Protein AF-0000000071099884 (afdb_homodimer)

InterPro domains:
  IPR001873 Epithelial sodium channel [PF00858] (60-479)
  IPR001873 Epithelial sodium channel [PR01078] (76-93)
  IPR001873 Epithelial sodium channel [PR01078] (117-133)
  IPR001873 Epithelial sodium channel [PR01078] (235-253)
  IPR001873 Epithelial sodium channel [PR01078] (262-280)
  IPR001873 Epithelial sodium channel [PR01078] (376-396)
  IPR001873 Epithelial sodium channel [PR01078] (426-446)
  IPR001873 Epithelial sodium channel [PR01078] (446-460)
  IPR001873 Epithelial sodium channel [PR01078] (460-476)
  IPR001873 Epithelial sodium channel [PTHR11690] (65-485)
  IPR020903 Epithelial sodium channel, conserved site [PS01206] (319-339)

Secondary structure (DSSP, 8-state):
----------------------GGGTT-----------HHHHHHHHHHHHHHHSTTT--STTHHHHH-TTS-HHHHHHHHHHHHHHHHHHHHHHHHHHHHHHT--EEEEEEEEEE-S-EEPPEEEEEES--S-HHHHTT-HHHHHHHHHHHHHHH-TT--PPPPHHHHHHHHT--HHHHHHHHSPPHHHHEEEEEETTEEPPGGGEEEEEETTEEEEEE---GGGPPPPEE-SSSGGGSEEEEEE--GGG--S--TT---BSEEEEEE-TTSPP-HHHH-EEE-TTEEEEEEEEEEEEEPPPTTT--------SS-SS--HHHHHHHHHHHHHHHHHSSB-TTS-SSSPBPPHHHIIIIIHHHHHH-SGGGGG---PPPSEEEEEEEEEEEEE-S-HHHHHHHHHHHHTTSS--GGGTT--HHHHHHHEEEEEEEES-SEEEEEEEEESS-HHHHHHHHHHHHHHHT---HHHHHHHHHHHHHHHHHHH--/----------------------GGGGG-----------HHHHHHHHHHHHHHHSTTT--STTHHHHH-TTS-HHHHHHHHHHHHHHHHHHHHHHHHHHHHHHT--EEEEEEEEEE-S-EEPPEEEEEES--S-HHHHTT-HHHHHHHHHHHHHHH-TT---PPPHHHHHHHHT--HHHHHHHHSPPHHHHEEEEEETTEEPPGGGEEEEEETTEEEEEE---GGGPPPPEE-SSSGGGSEEEEEE--GGG--S--TT----SEEEEEE-TTSPP-HHHH-EEE-TTEEEEEEEEEEEEEPPPTTT--------SS-SS--HHHHHHHHHHHHHHHHHSSB-TTS-SSSPBPPHHHIIIIIHHHHHH-SGGGGG---PPPSEEEEEEEEEEEEESS-HHHHHHHHHHHHTTSS--GGGTT--HHHHHHHEEEEEEEESSSEEEEEEEEESS-HHHHHHHHHHHHHHHT---HHHHHHHHHHHHHHHHHHH--

Nearest PDB structures (foldseek):
  6x9h-assembly1_B  TM=8.606E-01  e=7.303E-38  Gallus gallus
  6l6p-assembly1_B  TM=8.520E-01  e=2.784E-37  Homo sapiens
  3s3w-assembly1_C  TM=7.492E-01  e=2.627E-37  Gallus gallus
  3s3x-assembly1_A  TM=7.762E-01  e=4.816E-36  Gallus gallus
  3s3w-assembly1_A  TM=7.420E-01  e=1.339E-36  Gallus gallus

Structure (mmCIF, N/CA/C/O backbone):
data_AF-0000000071099884-model_v1
#
loop_
_entity.id
_entity.type
_entity.pdbx_description
1 polymer 'Uncharacterized protein'
#
loop_
_atom_site.group_PDB
_atom_site.id
_atom_site.type_symbol
_atom_site.label_atom_id
_atom_site.label_alt_id
_atom_site.label_comp_id
_atom_site.label_asym_id
_atom_site.label_entity_id
_atom_site.label_seq_id
_atom_site.pdbx_PDB_ins_code
_atom_site.Cartn_x
_atom_site.Cartn_y
_atom_site.Cartn_z
_atom_site.occupancy
_atom_site.B_iso_or_equiv
_atom_site.auth_seq_id
_atom_site.auth_comp_id
_atom_site.auth_asym_id
_atom_site.auth_atom_id
_atom_site.pdbx_PDB_model_num
ATOM 1 N N . MET A 1 1 ? -90.75 76.812 -15.148 1 23.59 1 MET A N 1
ATOM 2 C CA . MET A 1 1 ? -89.375 77.125 -15.641 1 23.59 1 MET A CA 1
ATOM 3 C C . MET A 1 1 ? -88.75 78.25 -14.789 1 23.59 1 MET A C 1
ATOM 5 O O . MET A 1 1 ? -89.062 79.375 -14.898 1 23.59 1 MET A O 1
ATOM 9 N N . GLU A 1 2 ? -88.375 77.875 -13.5 1 24.69 2 GLU A N 1
ATOM 10 C CA . GLU A 1 2 ? -88.188 78.625 -12.25 1 24.69 2 GLU A CA 1
ATOM 11 C C . GLU A 1 2 ? -86.875 79.438 -12.258 1 24.69 2 GLU A C 1
ATOM 13 O O . GLU A 1 2 ? -85.875 78.938 -12.695 1 24.69 2 GLU A O 1
ATOM 18 N N . ASN A 1 3 ? -86.938 80.812 -12.328 1 24.78 3 ASN A N 1
ATOM 19 C CA . ASN A 1 3 ? -86.188 82 -12.602 1 24.78 3 ASN A CA 1
ATOM 20 C C . ASN A 1 3 ? -85.062 82.25 -11.594 1 24.78 3 A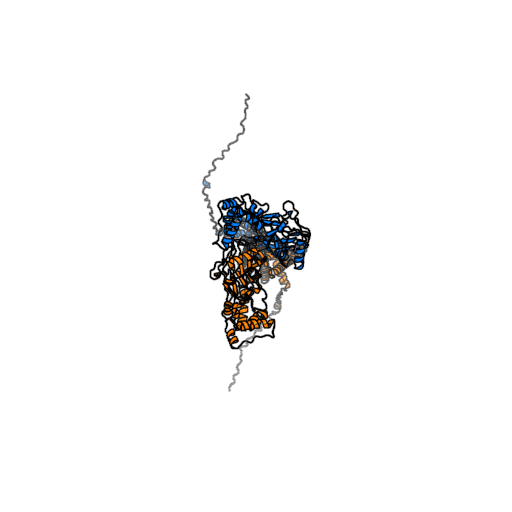SN A C 1
ATOM 22 O O . ASN A 1 3 ? -85.25 82.875 -10.547 1 24.78 3 ASN A O 1
ATOM 26 N N . ASN A 1 4 ? -84.188 81.062 -11.273 1 24.31 4 ASN A N 1
ATOM 27 C CA . ASN A 1 4 ? -83.438 81 -10.055 1 24.31 4 ASN A CA 1
ATOM 28 C C . ASN A 1 4 ? -82.25 82 -10.055 1 24.31 4 ASN A C 1
ATOM 30 O O . ASN A 1 4 ? -81.438 82 -10.938 1 24.31 4 ASN A O 1
ATOM 34 N N . ASN A 1 5 ? -82.562 83.25 -9.602 1 24.84 5 ASN A N 1
ATOM 35 C CA . ASN A 1 5 ? -81.875 84.562 -9.562 1 24.84 5 ASN A CA 1
ATOM 36 C C . ASN A 1 5 ? -80.562 84.438 -8.812 1 24.84 5 ASN A C 1
ATOM 38 O O . ASN A 1 5 ? -80.5 84.5 -7.578 1 24.84 5 ASN A O 1
ATOM 42 N N . THR A 1 6 ? -79.562 83.5 -9.195 1 26.28 6 THR A N 1
ATOM 43 C CA . THR A 1 6 ? -78.438 83.062 -8.422 1 26.28 6 THR A CA 1
ATOM 44 C C . THR A 1 6 ? -77.438 84.188 -8.211 1 26.28 6 THR A C 1
ATOM 46 O O . THR A 1 6 ? -76.938 84.812 -9.172 1 26.28 6 THR A O 1
ATOM 49 N N . THR A 1 7 ? -77.688 85 -7.137 1 24.77 7 THR A N 1
ATOM 50 C CA . THR A 1 7 ? -77.125 86.312 -6.641 1 24.77 7 THR A CA 1
ATOM 51 C C . THR A 1 7 ? -75.625 86.188 -6.438 1 24.77 7 THR A C 1
ATOM 53 O O . THR A 1 7 ? -75.125 85.375 -5.699 1 24.77 7 THR A O 1
ATOM 56 N N . ASP A 1 8 ? -74.812 86.5 -7.504 1 27.47 8 ASP A N 1
ATOM 57 C CA . ASP A 1 8 ? -73.375 86.375 -7.891 1 27.47 8 ASP A CA 1
ATOM 58 C C . ASP A 1 8 ? -72.5 87.25 -7 1 27.47 8 ASP A C 1
ATOM 60 O O . ASP A 1 8 ? -72.438 88.438 -7.188 1 27.47 8 ASP A O 1
ATOM 64 N N . PRO A 1 9 ? -72.75 87.188 -5.656 1 24.08 9 PRO A N 1
ATOM 65 C CA . PRO A 1 9 ? -72.438 88.312 -4.758 1 24.08 9 PRO A CA 1
ATOM 66 C C . PRO A 1 9 ? -70.938 88.688 -4.789 1 24.08 9 PRO A C 1
ATOM 68 O O . PRO A 1 9 ? -70.625 89.875 -4.512 1 24.08 9 PRO A O 1
ATOM 71 N N . ARG A 1 10 ? -70 87.75 -4.602 1 30.3 10 ARG A N 1
ATOM 72 C CA . ARG A 1 10 ? -68.875 88 -3.713 1 30.3 10 ARG A CA 1
ATOM 73 C C . ARG A 1 10 ? -67.875 88.875 -4.371 1 30.3 10 ARG A C 1
ATOM 75 O O . ARG A 1 10 ? -67.5 88.688 -5.527 1 30.3 10 ARG A O 1
ATOM 82 N N . GLY A 1 11 ? -67.875 90.188 -4.18 1 23.05 11 GLY A N 1
ATOM 83 C CA . GLY A 1 11 ? -67.188 91.375 -4.668 1 23.05 11 GLY A CA 1
ATOM 84 C C . GLY A 1 11 ? -65.688 91.25 -4.523 1 23.05 11 GLY A C 1
ATOM 85 O O . GLY A 1 11 ? -65.125 91.5 -3.443 1 23.05 11 GLY A O 1
ATOM 86 N N . PHE A 1 12 ? -65.062 90.188 -5.004 1 24.03 12 PHE A N 1
ATOM 87 C CA . PHE A 1 12 ? -63.625 89.938 -4.73 1 24.03 12 PHE A CA 1
ATOM 88 C C . PHE A 1 12 ? -62.75 91.062 -5.266 1 24.03 12 PHE A C 1
ATOM 90 O O . PHE A 1 12 ? -62.844 91.438 -6.434 1 24.03 12 PHE A O 1
ATOM 97 N N . VAL A 1 13 ? -62.531 92.125 -4.445 1 23.84 13 VAL A N 1
ATOM 98 C CA . VAL A 1 13 ? -61.812 93.312 -4.832 1 23.84 13 VAL A CA 1
ATOM 99 C C . VAL A 1 13 ? -60.406 92.938 -5.289 1 23.84 13 VAL A C 1
ATOM 101 O O . VAL A 1 13 ? -59.688 92.25 -4.582 1 23.84 13 VAL A O 1
ATOM 104 N N . THR A 1 14 ? -60.094 92.938 -6.578 1 24.47 14 THR A N 1
ATOM 105 C CA . THR A 1 14 ? -58.875 92.625 -7.328 1 24.47 14 THR A CA 1
ATOM 106 C C . THR A 1 14 ? -57.781 93.688 -7.02 1 24.47 14 THR A C 1
ATOM 108 O O . THR A 1 14 ? -57.906 94.812 -7.379 1 24.47 14 THR A O 1
ATOM 111 N N . VAL A 1 15 ? -57.344 93.75 -5.805 1 26.27 15 VAL A N 1
ATOM 112 C CA . VAL A 1 15 ? -56.375 94.812 -5.512 1 26.27 15 VAL A CA 1
ATOM 113 C C . VAL A 1 15 ? -55.125 94.562 -6.395 1 26.27 15 VAL A C 1
ATOM 115 O O . VAL A 1 15 ? -54.531 93.5 -6.406 1 26.27 15 VAL A O 1
ATOM 118 N N . LYS A 1 16 ? -55.031 95.312 -7.488 1 25.2 16 LYS A N 1
ATOM 119 C CA . LYS A 1 16 ? -53.969 95.312 -8.508 1 25.2 16 LYS A CA 1
ATOM 120 C C . LYS A 1 16 ? -52.625 95.688 -7.914 1 25.2 16 LYS A C 1
ATOM 122 O O . LYS A 1 16 ? -52.469 96.75 -7.344 1 25.2 16 LYS A O 1
ATOM 127 N N . LEU A 1 17 ? -51.875 94.75 -7.328 1 23.67 17 LEU A N 1
ATOM 128 C CA . LEU A 1 17 ? -50.531 94.812 -6.77 1 23.67 17 LEU A CA 1
ATOM 129 C C . LEU A 1 17 ? -49.562 95.438 -7.773 1 23.67 17 LEU A C 1
ATOM 131 O O . LEU A 1 17 ? -49.344 94.875 -8.844 1 23.67 17 LEU A O 1
ATOM 135 N N . ASP A 1 18 ? -49.719 96.75 -7.949 1 22.48 18 ASP A N 1
ATOM 136 C CA . ASP A 1 18 ? -48.938 97.5 -8.93 1 22.48 18 ASP A CA 1
ATOM 137 C C . ASP A 1 18 ? -47.469 97.062 -8.875 1 22.48 18 ASP A C 1
ATOM 139 O O . ASP A 1 18 ? -47 96.5 -7.875 1 22.48 18 ASP A O 1
ATOM 143 N N . THR A 1 19 ? -46.688 97.5 -9.961 1 26.69 19 THR A N 1
ATOM 144 C CA . THR A 1 19 ? -45.438 97.25 -10.672 1 26.69 19 THR A CA 1
ATOM 145 C C . THR A 1 19 ? -44.25 97.625 -9.828 1 26.69 19 THR A C 1
ATOM 147 O O . THR A 1 19 ? -44 98.812 -9.586 1 26.69 19 THR A O 1
ATOM 150 N N . VAL A 1 20 ? -44.094 97.188 -8.617 1 27.11 20 VAL A N 1
ATOM 151 C CA . VAL A 1 20 ? -42.875 97.562 -7.871 1 27.11 20 VAL A CA 1
ATOM 152 C C . VAL A 1 20 ? -41.656 97.438 -8.781 1 27.11 20 VAL A C 1
ATOM 154 O O . VAL A 1 20 ? -41.5 96.5 -9.508 1 27.11 20 VAL A O 1
ATOM 157 N N . ASP A 1 21 ? -41.125 98.625 -9.109 1 24.97 21 ASP A N 1
ATOM 158 C CA . ASP A 1 21 ? -39.969 98.938 -9.953 1 24.97 21 ASP A CA 1
ATOM 159 C C . ASP A 1 21 ? -38.781 98.062 -9.609 1 24.97 21 ASP A C 1
ATOM 161 O O . ASP A 1 21 ? -38.312 98.062 -8.469 1 24.97 21 ASP A O 1
ATOM 165 N N . ARG A 1 22 ? -38.531 97 -10.336 1 29.22 22 ARG A N 1
ATOM 166 C CA . ARG A 1 22 ? -37.594 95.875 -10.344 1 29.22 22 ARG A CA 1
ATOM 167 C C . ARG A 1 22 ? -36.156 96.438 -10.523 1 29.22 22 ARG A C 1
ATOM 169 O O . ARG A 1 22 ? -35.219 95.625 -10.656 1 29.22 22 ARG A O 1
ATOM 176 N N . GLN A 1 23 ? -36.156 97.688 -10.828 1 26.64 23 GLN A N 1
ATOM 177 C CA . GLN A 1 23 ? -34.938 97.875 -11.609 1 26.64 23 GLN A CA 1
ATOM 178 C C . GLN A 1 23 ? -33.688 97.5 -10.781 1 26.64 23 GLN A C 1
ATOM 180 O O . GLN A 1 23 ? -32.75 96.875 -11.289 1 26.64 23 GLN A O 1
ATOM 185 N N . ASN A 1 24 ? -33.562 98.312 -9.734 1 27.56 24 ASN A N 1
ATOM 186 C CA . ASN A 1 24 ? -32.156 98.562 -9.398 1 27.56 24 ASN A CA 1
ATOM 187 C C . ASN A 1 24 ? -31.5 97.312 -8.789 1 27.56 24 ASN A C 1
ATOM 189 O O . ASN A 1 24 ? -30.422 97.375 -8.219 1 27.56 24 ASN A O 1
ATOM 193 N N . ILE A 1 25 ? -32.312 96.312 -8.438 1 27.61 25 ILE A N 1
ATOM 194 C CA . ILE A 1 25 ? -31.609 95.438 -7.543 1 27.61 25 ILE A CA 1
ATOM 195 C C . ILE A 1 25 ? -30.531 94.625 -8.32 1 27.61 25 ILE A C 1
ATOM 197 O O . ILE A 1 25 ? -30.016 93.625 -7.84 1 27.61 25 ILE A O 1
ATOM 201 N N . GLN A 1 26 ? -30.406 95 -9.586 1 25.39 26 GLN A N 1
ATOM 202 C CA . GLN A 1 26 ? -29.703 93.938 -10.328 1 25.39 26 GLN A CA 1
ATOM 203 C C . GLN A 1 26 ? -28.297 93.688 -9.781 1 25.39 26 GLN A C 1
ATOM 205 O O . GLN A 1 26 ? -27.797 92.562 -9.734 1 25.39 26 GLN A O 1
ATOM 210 N N . HIS A 1 27 ? -27.562 94.812 -9.758 1 29.3 27 HIS A N 1
ATOM 211 C CA . HIS A 1 27 ? -26.156 94.5 -10.055 1 29.3 27 HIS A CA 1
ATOM 212 C C . HIS A 1 27 ? -25.469 93.875 -8.859 1 29.3 27 HIS A C 1
ATOM 214 O O . HIS A 1 27 ? -24.234 93.812 -8.789 1 29.3 27 HIS A O 1
ATOM 220 N N . ALA A 1 28 ? -26.125 93.625 -7.793 1 28.27 28 ALA A N 1
ATOM 221 C CA . ALA A 1 28 ? -25.203 93.188 -6.766 1 28.27 28 ALA A CA 1
ATOM 222 C C . ALA A 1 28 ? -24.453 91.938 -7.227 1 28.27 28 ALA A C 1
ATOM 224 O O . ALA A 1 28 ? -25.062 90.938 -7.633 1 28.27 28 ALA A O 1
ATOM 225 N N . GLY A 1 29 ? -23.281 92.125 -7.855 1 27.95 29 GLY A N 1
ATOM 226 C CA . GLY A 1 29 ? -22.312 91.125 -8.258 1 27.95 29 GLY A CA 1
ATOM 227 C C . GLY A 1 29 ? -22.141 90 -7.234 1 27.95 29 GLY A C 1
ATOM 228 O O . GLY A 1 29 ? -21.938 90.25 -6.051 1 27.95 29 GLY A O 1
ATOM 229 N N . ALA A 1 30 ? -22.938 89 -7.316 1 30.42 30 ALA A N 1
ATOM 230 C CA . ALA A 1 30 ? -22.688 87.688 -6.633 1 30.42 30 ALA A CA 1
ATOM 231 C C . ALA A 1 30 ? -21.234 87.312 -6.77 1 30.42 30 ALA A C 1
ATOM 233 O O . ALA A 1 30 ? -20.797 86.875 -7.852 1 30.42 30 ALA A O 1
ATOM 234 N N . LYS A 1 31 ? -20.297 88.062 -6.258 1 32.22 31 LYS A N 1
ATOM 235 C CA . LYS A 1 31 ? -19 87.438 -6.086 1 32.22 31 LYS A CA 1
ATOM 236 C C . LYS A 1 31 ? -19.156 86 -5.602 1 32.22 31 LYS A C 1
ATOM 238 O O . LYS A 1 31 ? -19.609 85.75 -4.48 1 32.22 31 LYS A O 1
ATOM 243 N N . ARG A 1 32 ? -19.609 85.188 -6.508 1 31.19 32 ARG A N 1
ATOM 244 C CA . ARG A 1 32 ? -19.391 83.75 -6.285 1 31.19 32 ARG A CA 1
ATOM 245 C C . ARG A 1 32 ? -18 83.5 -5.699 1 31.19 32 ARG A C 1
ATOM 247 O O . ARG A 1 32 ? -16.984 83.812 -6.312 1 31.19 32 ARG A O 1
ATOM 254 N N . LEU A 1 33 ? -17.797 83.812 -4.438 1 30.36 33 LEU A N 1
ATOM 255 C CA . LEU A 1 33 ? -16.656 83.25 -3.766 1 30.36 33 LEU A CA 1
ATOM 256 C C . LEU A 1 33 ? -16.422 81.812 -4.254 1 30.36 33 LEU A C 1
ATOM 258 O O . LEU A 1 33 ? -17.203 80.875 -3.957 1 30.36 33 LEU A O 1
ATOM 262 N N . ASP A 1 34 ? -16.156 81.625 -5.488 1 33.94 34 ASP A N 1
ATOM 263 C CA . ASP A 1 34 ? -15.578 80.375 -5.977 1 33.94 34 ASP A CA 1
ATOM 264 C C . ASP A 1 34 ? -14.438 79.938 -5.074 1 33.94 34 ASP A C 1
ATOM 266 O O . ASP A 1 34 ? -13.281 80.312 -5.273 1 33.94 34 ASP A O 1
ATOM 270 N N . ARG A 1 35 ? -14.477 80.125 -3.781 1 37.69 35 ARG A N 1
ATOM 271 C CA . ARG A 1 35 ? -13.391 79.438 -3.047 1 37.69 35 ARG A CA 1
ATOM 272 C C . ARG A 1 35 ? -13.172 78 -3.529 1 37.69 35 ARG A C 1
ATOM 274 O O . ARG A 1 35 ? -14.016 77.188 -3.299 1 37.69 35 ARG A O 1
ATOM 281 N N . ASN A 1 36 ? -12.688 77.812 -4.695 1 38.69 36 ASN A N 1
ATOM 282 C CA . ASN A 1 36 ? -12.016 76.562 -5.043 1 38.69 36 ASN A CA 1
ATOM 283 C C . ASN A 1 36 ? -11.258 76 -3.848 1 38.69 36 ASN A C 1
ATOM 285 O O . ASN A 1 36 ? -10.219 76.5 -3.449 1 38.69 36 ASN A O 1
ATOM 289 N N . PHE A 1 37 ? -11.883 75.562 -2.846 1 42.84 37 PHE A N 1
ATOM 290 C CA . PHE A 1 37 ? -11.172 74.812 -1.801 1 42.84 37 PHE A CA 1
ATOM 291 C C . PHE A 1 37 ? -10.211 73.812 -2.406 1 42.84 37 PHE A C 1
ATOM 293 O O . PHE A 1 37 ? -10.617 72.938 -3.205 1 42.84 37 PHE A O 1
ATOM 300 N N . SER A 1 38 ? -9.016 74.188 -2.674 1 49.69 38 SER A N 1
ATOM 301 C CA . SER A 1 38 ? -8.008 73.188 -3.113 1 49.69 38 SER A CA 1
ATOM 302 C C . SER A 1 38 ? -8.109 71.875 -2.332 1 49.69 38 SER A C 1
ATOM 304 O O . SER A 1 38 ? -8.625 71.875 -1.21 1 49.69 38 SER A O 1
ATOM 306 N N . GLY A 1 39 ? -8.125 70.75 -3.006 1 52.97 39 GLY A N 1
ATOM 307 C CA . GLY A 1 39 ? -8.125 69.375 -2.461 1 52.97 39 GLY A CA 1
ATOM 308 C C . GLY A 1 39 ? -7.375 69.25 -1.148 1 52.97 39 GLY A C 1
ATOM 309 O O . GLY A 1 39 ? -7.809 68.562 -0.238 1 52.97 39 GLY A O 1
ATOM 310 N N . VAL A 1 40 ? -6.289 69.938 -1.115 1 58.84 40 VAL A N 1
ATOM 311 C CA . VAL A 1 40 ? -5.449 69.875 0.078 1 58.84 40 VAL A CA 1
ATOM 312 C C . VAL A 1 40 ? -6.172 70.562 1.237 1 58.84 40 VAL A C 1
ATOM 314 O O . VAL A 1 40 ? -6.109 70.125 2.377 1 58.84 40 VAL A O 1
ATOM 317 N N . GLN A 1 41 ? -6.879 71.625 0.975 1 57.5 41 GLN A N 1
ATOM 318 C CA . GLN A 1 41 ? -7.59 72.375 2.031 1 57.5 41 GLN A CA 1
ATOM 319 C C . GLN A 1 41 ? -8.766 71.562 2.551 1 57.5 41 GLN A C 1
ATOM 321 O O . GLN A 1 41 ? -9.078 71.562 3.742 1 57.5 41 GLN A O 1
ATOM 326 N N . LEU A 1 42 ? -9.305 70.875 1.588 1 56.44 42 LEU A N 1
ATOM 327 C CA . LEU A 1 42 ? -10.406 70 1.991 1 56.44 42 LEU A CA 1
ATOM 328 C C . LEU A 1 42 ? -9.906 68.875 2.898 1 56.44 42 LEU A C 1
ATOM 330 O O . LEU A 1 42 ? -10.555 68.562 3.895 1 56.44 42 LEU A O 1
ATOM 334 N N . VAL A 1 43 ? -8.789 68.312 2.512 1 61.31 43 VAL A N 1
ATOM 335 C CA . VAL A 1 43 ? -8.211 67.25 3.326 1 61.31 43 VAL A CA 1
ATOM 336 C C . VAL A 1 43 ? -7.777 67.812 4.676 1 61.31 43 VAL A C 1
ATOM 338 O O . VAL A 1 43 ? -7.969 67.188 5.715 1 61.31 43 VAL A O 1
ATOM 341 N N . SER A 1 44 ? -7.219 68.938 4.551 1 60.91 44 SER A N 1
ATOM 342 C CA . SER A 1 44 ? -6.785 69.625 5.793 1 60.91 44 SER A CA 1
ATOM 343 C C . SER A 1 44 ? -7.977 70 6.664 1 60.91 44 SER A C 1
ATOM 345 O O . SER A 1 44 ? -7.926 69.812 7.891 1 60.91 44 SER A O 1
ATOM 347 N N . SER A 1 45 ? -8.977 70.5 6.027 1 59.56 45 SER A N 1
ATOM 348 C CA . SER A 1 45 ? -10.164 70.812 6.797 1 59.56 45 SER A CA 1
ATOM 349 C C . SER A 1 45 ? -10.836 69.562 7.355 1 59.56 45 SER A C 1
ATOM 351 O O . SER A 1 45 ? -11.344 69.625 8.484 1 59.56 45 SER A O 1
ATOM 353 N N . TRP A 1 46 ? -10.859 68.625 6.605 1 60.5 46 TRP A N 1
ATOM 354 C CA . TRP A 1 46 ? -11.398 67.312 7.051 1 60.5 46 TRP A CA 1
ATOM 355 C C . TRP A 1 46 ? -10.609 66.812 8.242 1 60.5 46 TRP A C 1
ATOM 357 O O . TRP A 1 46 ? -11.188 66.312 9.211 1 60.5 46 TRP A O 1
ATOM 367 N N . TRP A 1 47 ? -9.398 66.875 8.109 1 61.16 47 TRP A N 1
ATOM 368 C CA . TRP A 1 47 ? -8.523 66.438 9.195 1 61.16 47 TRP A CA 1
ATOM 369 C C . TRP A 1 47 ? -8.766 67.25 10.453 1 61.16 47 TRP A C 1
ATOM 371 O O . TRP A 1 47 ? -8.766 66.75 11.57 1 61.16 47 TRP A O 1
ATOM 381 N N . LEU A 1 48 ? -8.961 68.5 10.203 1 60.03 48 LEU A N 1
ATOM 382 C CA . LEU A 1 48 ? -9.234 69.375 11.336 1 60.03 48 LEU A CA 1
ATOM 383 C C . LEU A 1 48 ? -10.586 69.062 11.961 1 60.03 48 LEU A C 1
ATOM 385 O O . LEU A 1 48 ? -10.727 69.062 13.188 1 60.03 48 LEU A O 1
ATOM 389 N N . ALA A 1 49 ? -11.547 68.812 11.141 1 59.44 49 ALA A N 1
ATOM 390 C CA . ALA A 1 49 ? -12.859 68.438 11.656 1 59.44 49 ALA A CA 1
ATOM 391 C C . ALA A 1 49 ? -12.805 67.062 12.375 1 59.44 49 ALA A C 1
ATOM 393 O O . ALA A 1 49 ? -13.43 66.875 13.43 1 59.44 49 ALA A O 1
ATOM 394 N N . LEU A 1 50 ? -12.109 66.188 11.867 1 61.38 50 LEU A N 1
ATOM 395 C CA . LEU A 1 50 ? -11.945 64.875 12.484 1 61.38 50 LEU A CA 1
ATOM 396 C C . LEU A 1 50 ? -11.195 65 13.805 1 61.38 50 LEU A C 1
ATOM 398 O O . LEU A 1 50 ? -11.523 64.312 14.773 1 61.38 50 LEU A O 1
ATOM 402 N N . SER A 1 51 ? -10.219 65.812 13.766 1 60.53 51 SER A N 1
ATOM 403 C CA . SER A 1 51 ? -9.43 66.062 14.969 1 60.53 51 SER A CA 1
ATOM 404 C C . SER A 1 51 ? -10.273 66.625 16.078 1 60.53 51 SER A C 1
ATOM 406 O O . SER A 1 51 ? -9.984 66.438 17.266 1 60.53 51 SER A O 1
ATOM 408 N N . ARG A 1 52 ? -11.211 67.375 15.68 1 57.53 52 ARG A N 1
ATOM 409 C CA . ARG A 1 52 ? -12.062 68 16.672 1 57.53 52 ARG A CA 1
ATOM 410 C C . ARG A 1 52 ? -13.125 67.062 17.203 1 57.53 52 ARG A C 1
ATOM 412 O O . ARG A 1 52 ? -13.492 67.125 18.375 1 57.53 52 ARG A O 1
ATOM 419 N N . SER A 1 53 ? -13.633 66.25 16.391 1 55.22 53 SER A N 1
ATOM 420 C CA . SER A 1 53 ? -14.758 65.375 16.781 1 55.22 53 SER A CA 1
ATOM 421 C C . SER A 1 53 ? -14.281 64 17.25 1 55.22 53 SER A C 1
ATOM 423 O O . SER A 1 53 ? -14.961 63.344 18.031 1 55.22 53 SER A O 1
ATOM 425 N N . ALA A 1 54 ? -13.234 63.5 16.844 1 56.28 54 ALA A N 1
ATOM 426 C CA . ALA A 1 54 ? -12.789 62.125 16.906 1 56.28 54 ALA A CA 1
ATOM 427 C C . ALA A 1 54 ? -12.32 61.781 18.328 1 56.28 54 ALA A C 1
ATOM 429 O O . ALA A 1 54 ? -12.555 60.656 18.797 1 56.28 54 ALA A O 1
ATOM 430 N N . PRO A 1 55 ? -11.516 62.656 18.906 1 54.97 55 PRO A N 1
ATOM 431 C CA . PRO A 1 55 ? -10.898 62.188 20.141 1 54.97 55 PRO A CA 1
ATOM 432 C C . PRO A 1 55 ? -11.922 61.594 21.125 1 54.97 55 PRO A C 1
ATOM 434 O O . PRO A 1 55 ? -11.617 60.656 21.844 1 54.97 55 PRO A O 1
ATOM 437 N N . GLU A 1 56 ? -13.125 62.094 21.266 1 54.81 56 GLU A N 1
ATOM 438 C CA . GLU A 1 56 ? -14.047 61.625 22.297 1 54.81 56 GLU A CA 1
ATOM 439 C C . GLU A 1 56 ? -14.781 60.375 21.844 1 54.81 56 GLU A C 1
ATOM 441 O O . GLU A 1 56 ? -15.312 59.625 22.672 1 54.81 56 GLU A O 1
ATOM 446 N N . GLY A 1 57 ? -14.531 60 20.594 1 55.72 57 GLY A N 1
ATOM 447 C CA . GLY A 1 57 ? -15.461 59 20.141 1 55.72 57 GLY A CA 1
ATOM 448 C C . GLY A 1 57 ? -14.773 57.719 19.656 1 55.72 57 GLY A C 1
ATOM 449 O O . GLY A 1 57 ? -15.422 56.719 19.453 1 55.72 57 GLY A O 1
ATOM 450 N N . ILE A 1 58 ? -13.508 57.875 19.359 1 60.19 58 ILE A N 1
ATOM 451 C CA . ILE A 1 58 ? -12.961 56.656 18.734 1 60.19 58 ILE A CA 1
ATOM 452 C C . ILE A 1 58 ? -12.406 55.75 19.812 1 60.19 58 ILE A C 1
ATOM 454 O O . ILE A 1 58 ? -11.609 56.156 20.656 1 60.19 58 ILE A O 1
ATOM 458 N N . GLY A 1 59 ? -12.906 54.656 19.938 1 64 59 GLY A N 1
ATOM 459 C CA . GLY A 1 59 ? -12.609 53.656 20.938 1 64 59 GLY A CA 1
ATOM 460 C C . GLY A 1 59 ? -11.258 53 20.734 1 64 59 GLY A C 1
ATOM 461 O O . GLY A 1 59 ? -11.047 51.875 21.172 1 64 59 GLY A O 1
ATOM 462 N N . ILE A 1 60 ? -10.32 53.562 19.844 1 71.19 60 ILE A N 1
ATOM 463 C CA . ILE A 1 60 ? -8.992 52.969 19.703 1 71.19 60 ILE A CA 1
ATOM 464 C C . ILE A 1 60 ? -7.98 53.719 20.531 1 71.19 60 ILE A C 1
ATOM 466 O O . ILE A 1 60 ? -7.93 54.969 20.469 1 71.19 60 ILE A O 1
ATOM 470 N N . ALA A 1 61 ? -7.266 52.938 21.234 1 68.69 61 ALA A N 1
ATOM 471 C CA . ALA A 1 61 ? -6.258 53.562 22.094 1 68.69 61 ALA A CA 1
ATOM 472 C C . ALA A 1 61 ? -5.188 54.25 21.266 1 68.69 61 ALA A C 1
ATOM 474 O O . ALA A 1 61 ? -4.754 53.75 20.234 1 68.69 61 ALA A O 1
ATOM 475 N N . GLY A 1 62 ? -4.867 55.5 21.547 1 70.25 62 GLY A N 1
ATOM 476 C CA . GLY A 1 62 ? -3.727 56.188 20.969 1 70.25 62 GLY A CA 1
ATOM 477 C C . GLY A 1 62 ? -4.117 57.188 19.875 1 70.25 62 GLY A C 1
ATOM 478 O O . GLY A 1 62 ? -3.387 58.125 19.609 1 70.25 62 GLY A O 1
ATOM 479 N N . VAL A 1 63 ? -5.242 56.906 19.266 1 74.69 63 VAL A N 1
ATOM 480 C CA . VAL A 1 63 ? -5.633 57.781 18.156 1 74.69 63 VAL A CA 1
ATOM 481 C C . VAL A 1 63 ? -5.875 59.188 18.688 1 74.69 63 VAL A C 1
ATOM 483 O O . VAL A 1 63 ? -5.57 60.156 18 1 74.69 63 VAL A O 1
ATOM 486 N N . LYS A 1 64 ? -6.324 59.25 19.875 1 73.31 64 LYS A N 1
ATOM 487 C CA . LYS A 1 64 ? -6.594 60.562 20.469 1 73.31 64 LYS A CA 1
ATOM 488 C C . LYS A 1 64 ? -5.312 61.375 20.625 1 73.31 64 LYS A C 1
ATOM 490 O O . LYS A 1 64 ? -5.32 62.594 20.453 1 73.31 64 LYS A O 1
ATOM 495 N N . TYR A 1 65 ? -4.211 60.719 20.781 1 75.06 65 TYR A N 1
ATOM 496 C CA . TYR A 1 65 ? -2.961 61.438 21.031 1 75.06 65 TYR A CA 1
ATOM 497 C C . TYR A 1 65 ? -2.332 61.875 19.703 1 75.06 65 TYR A C 1
ATOM 499 O O . TYR A 1 65 ? -1.54 62.812 19.688 1 75.06 65 TYR A O 1
ATOM 507 N N . VAL A 1 66 ? -2.723 61.25 18.734 1 74.94 66 VAL A N 1
ATOM 508 C CA . VAL A 1 66 ? -2.186 61.656 17.438 1 74.94 66 VAL A CA 1
ATOM 509 C C . VAL A 1 66 ? -2.963 62.844 16.891 1 74.94 66 VAL A C 1
ATOM 511 O O . VAL A 1 66 ? -2.383 63.719 16.25 1 74.94 66 VAL A O 1
ATOM 514 N N . LEU A 1 67 ? -4.191 62.875 17.219 1 72.06 67 LEU A N 1
ATOM 515 C CA . LEU A 1 67 ? -5.055 63.875 16.594 1 72.06 67 LEU A CA 1
ATOM 516 C C . LEU A 1 67 ? -5.105 65.125 17.438 1 72.06 67 LEU A C 1
ATOM 518 O O . LEU A 1 67 ? -5.328 66.25 16.906 1 72.06 67 LEU A O 1
ATOM 522 N N . VAL A 1 68 ? -4.93 64.938 18.75 1 63.38 68 VAL A N 1
ATOM 523 C CA . VAL A 1 68 ? -5.059 66.125 19.594 1 63.38 68 VAL A CA 1
ATOM 524 C C . VAL A 1 68 ? -3.812 67 19.453 1 63.38 68 VAL A C 1
ATOM 526 O O . VAL A 1 68 ? -2.688 66.5 19.609 1 63.38 68 VAL A O 1
ATOM 529 N N . SER A 1 69 ? -3.908 68.188 18.969 1 59.25 69 SER A N 1
ATOM 530 C CA . SER A 1 69 ? -2.9 69.188 18.594 1 59.25 69 SER A CA 1
ATOM 531 C C . SER A 1 69 ? -2.201 69.75 19.812 1 59.25 69 SER A C 1
ATOM 533 O O . SER A 1 69 ? -1.137 70.375 19.703 1 59.25 69 SER A O 1
ATOM 535 N N . THR A 1 70 ? -2.775 69.625 20.953 1 62.31 70 THR A N 1
ATOM 536 C CA . THR A 1 70 ? -2.184 70.312 22.094 1 62.31 70 THR A CA 1
ATOM 537 C C . THR A 1 70 ? -0.935 69.562 22.578 1 62.31 70 THR A C 1
ATOM 539 O O . THR A 1 70 ? -0.167 70.125 23.375 1 62.31 70 THR A O 1
ATOM 542 N N . GLU A 1 71 ? -0.689 68.5 22.031 1 66.25 71 GLU A N 1
ATOM 543 C CA . GLU A 1 71 ? 0.434 67.688 22.516 1 66.25 71 GLU A CA 1
ATOM 544 C C . GLU A 1 71 ? 1.706 68 21.734 1 66.25 71 GLU A C 1
ATOM 546 O O . GLU A 1 71 ? 1.647 68.562 20.625 1 66.25 71 GLU A O 1
ATOM 551 N N . SER A 1 72 ? 2.842 67.75 22.375 1 76.25 72 SER A N 1
ATOM 552 C CA . SER A 1 72 ? 4.141 67.938 21.734 1 76.25 72 SER A CA 1
ATOM 553 C C . SER A 1 72 ? 4.23 67.188 20.422 1 76.25 72 SER A C 1
ATOM 555 O O . SER A 1 72 ? 3.6 66.125 20.266 1 76.25 72 SER A O 1
ATOM 557 N N . ARG A 1 73 ? 4.766 67.812 19.484 1 81.44 73 ARG A N 1
ATOM 558 C CA . ARG A 1 73 ? 4.93 67.25 18.172 1 81.44 73 ARG A CA 1
ATOM 559 C C . ARG A 1 73 ? 5.637 65.875 18.25 1 81.44 73 ARG A C 1
ATOM 561 O O . ARG A 1 73 ? 5.312 64.938 17.5 1 81.44 73 ARG A O 1
ATOM 568 N N . LEU A 1 74 ? 6.547 65.75 19.234 1 82.62 74 LEU A N 1
ATOM 569 C CA . LEU A 1 74 ? 7.301 64.5 19.359 1 82.62 74 LEU A CA 1
ATOM 570 C C . LEU A 1 74 ? 6.41 63.375 19.875 1 82.62 74 LEU A C 1
ATOM 572 O O . LEU A 1 74 ? 6.535 62.25 19.422 1 82.62 74 LEU A O 1
ATOM 576 N N . ARG A 1 75 ? 5.617 63.719 20.719 1 82.94 75 ARG A N 1
ATOM 577 C CA . ARG A 1 75 ? 4.684 62.75 21.266 1 82.94 75 ARG A CA 1
ATOM 578 C C . ARG A 1 75 ? 3.672 62.312 20.203 1 82.94 75 ARG A C 1
ATOM 580 O O . ARG A 1 75 ? 3.334 61.125 20.125 1 82.94 75 ARG A O 1
ATOM 5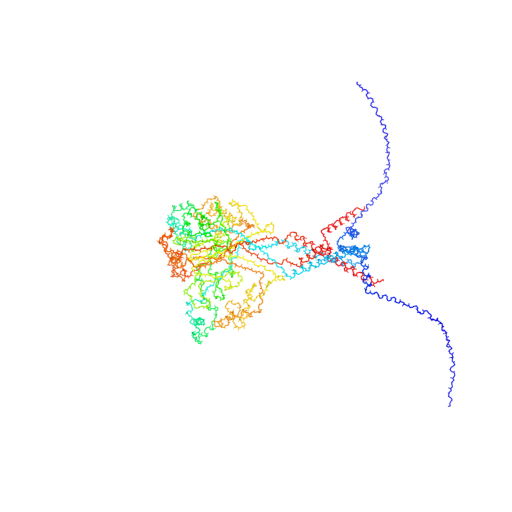87 N N . ARG A 1 76 ? 3.348 63.156 19.406 1 83.25 76 ARG A N 1
ATOM 588 C CA . ARG A 1 76 ? 2.4 62.844 18.344 1 83.25 76 ARG A CA 1
ATOM 589 C C . ARG A 1 76 ? 3.033 61.938 17.281 1 83.25 76 ARG A C 1
ATOM 591 O O . ARG A 1 76 ? 2.402 61 16.812 1 83.25 76 ARG A O 1
ATOM 598 N N . LEU A 1 77 ? 4.254 62.25 17.031 1 86.31 77 LEU A N 1
ATOM 599 C CA . LEU A 1 77 ? 4.969 61.438 16.062 1 86.31 77 LEU A CA 1
ATOM 600 C C . LEU A 1 77 ? 5.211 60.031 16.609 1 86.31 77 LEU A C 1
ATOM 602 O O . LEU A 1 77 ? 5.156 59.062 15.875 1 86.31 77 LEU A O 1
ATOM 606 N N . GLY A 1 78 ? 5.516 59.938 17.844 1 86.25 78 GLY A N 1
ATOM 607 C CA . GLY A 1 78 ? 5.715 58.656 18.484 1 86.25 78 GLY A CA 1
ATOM 608 C C . GLY A 1 78 ? 4.484 57.75 18.422 1 86.25 78 GLY A C 1
ATOM 609 O O . GLY A 1 78 ? 4.578 56.594 18.078 1 86.25 78 GLY A O 1
ATOM 610 N N . TRP A 1 79 ? 3.355 58.312 18.703 1 85.94 79 TRP A N 1
ATOM 611 C CA . TRP A 1 79 ? 2.105 57.562 18.656 1 85.94 79 TRP A CA 1
ATOM 612 C C . TRP A 1 79 ? 1.73 57.188 17.234 1 85.94 79 TRP A C 1
ATOM 614 O O . TRP A 1 79 ? 1.149 56.125 16.984 1 85.94 79 TRP A O 1
ATOM 624 N N . LEU A 1 80 ? 2.117 58.031 16.312 1 86.31 80 LEU A N 1
ATOM 625 C CA . LEU A 1 80 ? 1.849 57.719 14.922 1 86.31 80 LEU A CA 1
ATOM 626 C C . LEU A 1 80 ? 2.656 56.5 14.461 1 86.31 80 LEU A C 1
ATOM 628 O O . LEU A 1 80 ? 2.141 55.656 13.75 1 86.31 80 LEU A O 1
ATOM 632 N N . VAL A 1 81 ? 3.857 56.469 14.891 1 91.19 81 VAL A N 1
ATOM 633 C CA . VAL A 1 81 ? 4.723 55.344 14.508 1 91.19 81 VAL A CA 1
ATOM 634 C C . VAL A 1 81 ? 4.211 54.062 15.141 1 91.19 81 VAL A C 1
ATOM 636 O O . VAL A 1 81 ? 4.16 53.031 14.484 1 91.19 81 VAL A O 1
ATOM 639 N N . ILE A 1 82 ? 3.809 54.094 16.359 1 89.38 82 ILE A N 1
ATOM 640 C CA . ILE A 1 82 ? 3.33 52.906 17.062 1 89.38 82 ILE A CA 1
ATOM 641 C C . ILE A 1 82 ? 2.047 52.406 16.406 1 89.38 82 ILE A C 1
ATOM 643 O O . ILE A 1 82 ? 1.854 51.188 16.266 1 89.38 82 ILE A O 1
ATOM 647 N N . LEU A 1 83 ? 1.237 53.281 16.062 1 87.44 83 LEU A N 1
ATOM 648 C CA . LEU A 1 83 ? -0.018 52.906 15.43 1 87.44 83 LEU A CA 1
ATOM 649 C C . LEU A 1 83 ? 0.236 52.281 14.062 1 87.44 83 LEU A C 1
ATOM 651 O O . LEU A 1 83 ? -0.443 51.344 13.672 1 87.44 83 LEU A O 1
ATOM 655 N N . MET A 1 84 ? 1.184 52.812 13.391 1 91 84 MET A N 1
ATOM 656 C CA . MET A 1 84 ? 1.51 52.25 12.078 1 91 84 MET A CA 1
ATOM 657 C C . MET A 1 84 ? 2.115 50.844 12.203 1 91 84 MET A C 1
ATOM 659 O O . MET A 1 84 ? 1.823 49.969 11.398 1 91 84 MET A O 1
ATOM 663 N N . VAL A 1 85 ? 2.928 50.688 13.148 1 92.88 85 VAL A N 1
ATOM 664 C CA . VAL A 1 85 ? 3.541 49.375 13.391 1 92.88 85 VAL A CA 1
ATOM 665 C C . VAL A 1 85 ? 2.469 48.375 13.789 1 92.88 85 VAL A C 1
ATOM 667 O O . VAL A 1 85 ? 2.463 47.219 13.305 1 92.88 85 VAL A O 1
ATOM 670 N N . ALA A 1 86 ? 1.595 48.75 14.648 1 90 86 ALA A N 1
ATOM 671 C CA . ALA A 1 86 ? 0.503 47.875 15.07 1 90 86 ALA A CA 1
ATOM 672 C C . ALA A 1 86 ? -0.375 47.5 13.891 1 90 86 ALA A C 1
ATOM 674 O O . ALA A 1 86 ? -0.744 46.312 13.742 1 90 86 ALA A O 1
ATOM 675 N N . MET A 1 87 ? -0.65 48.406 13.102 1 88.5 87 MET A N 1
ATOM 676 C CA . MET A 1 87 ? -1.49 48.156 11.938 1 88.5 87 MET A CA 1
ATOM 677 C C . MET A 1 87 ? -0.79 47.188 10.969 1 88.5 87 MET A C 1
ATOM 679 O O . MET A 1 87 ? -1.435 46.344 10.344 1 88.5 87 MET A O 1
ATOM 683 N N . THR A 1 88 ? 0.453 47.375 10.828 1 93.94 88 THR A N 1
ATOM 684 C CA . THR A 1 88 ? 1.217 46.5 9.93 1 93.94 88 THR A CA 1
ATOM 685 C C . THR A 1 88 ? 1.256 45.062 10.461 1 93.94 88 THR A C 1
ATOM 687 O O . THR A 1 88 ? 1.097 44.125 9.703 1 93.94 88 THR A O 1
ATOM 690 N N . ILE A 1 89 ? 1.397 44.875 11.711 1 93.88 89 ILE A N 1
ATOM 691 C CA . ILE A 1 89 ? 1.475 43.562 12.312 1 93.88 89 ILE A CA 1
ATOM 692 C C . ILE A 1 89 ? 0.112 42.875 12.227 1 93.88 89 ILE A C 1
ATOM 694 O O . ILE A 1 89 ? 0.025 41.688 11.898 1 93.88 89 ILE A O 1
ATOM 698 N N . VAL A 1 90 ? -0.903 43.625 12.508 1 91.88 90 VAL A N 1
ATOM 699 C CA . VAL A 1 90 ? -2.252 43.094 12.438 1 91.88 90 VAL A CA 1
ATOM 700 C C . VAL A 1 90 ? -2.551 42.625 11.008 1 91.88 90 VAL A C 1
ATOM 702 O O . VAL A 1 90 ? -3.1 41.531 10.797 1 91.88 90 VAL A O 1
ATOM 705 N N . SER A 1 91 ? -2.213 43.5 10.094 1 92.94 91 SER A N 1
ATOM 706 C CA . SER A 1 91 ? -2.436 43.156 8.703 1 92.94 91 SER A CA 1
ATOM 707 C C . SER A 1 91 ? -1.673 41.875 8.328 1 92.94 91 SER A C 1
ATOM 709 O O . SER A 1 91 ? -2.195 41 7.617 1 92.94 91 SER A O 1
ATOM 711 N N . TYR A 1 92 ? -0.536 41.812 8.758 1 93.88 92 TYR A N 1
ATOM 712 C CA . TYR A 1 92 ? 0.276 40.625 8.492 1 93.88 92 TYR A CA 1
ATOM 713 C C . TYR A 1 92 ? -0.364 39.375 9.094 1 93.88 92 TYR A C 1
ATOM 715 O O . TYR A 1 92 ? -0.434 38.312 8.445 1 93.88 92 TYR A O 1
ATOM 723 N N . GLU A 1 93 ? -0.819 39.406 10.289 1 94.25 93 GLU A N 1
ATOM 724 C CA . GLU A 1 93 ? -1.43 38.281 10.969 1 94.25 93 GLU A CA 1
ATOM 725 C C . GLU A 1 93 ? -2.717 37.844 10.273 1 94.25 93 GLU A C 1
ATOM 727 O O . GLU A 1 93 ? -2.979 36.656 10.125 1 94.25 93 GLU A O 1
ATOM 732 N N . ILE A 1 94 ? -3.432 38.812 9.922 1 92.5 94 ILE A N 1
ATOM 733 C CA . ILE A 1 94 ? -4.699 38.5 9.266 1 92.5 94 ILE A CA 1
ATOM 734 C C . ILE A 1 94 ? -4.441 37.844 7.91 1 92.5 94 ILE A C 1
ATOM 736 O O . ILE A 1 94 ? -5.109 36.875 7.547 1 92.5 94 ILE A O 1
ATOM 740 N N . VAL A 1 95 ? -3.508 38.375 7.188 1 94.19 95 VAL A N 1
ATOM 741 C CA . VAL A 1 95 ? -3.166 37.781 5.891 1 94.19 95 VAL A CA 1
ATOM 742 C C . VAL A 1 95 ? -2.613 36.375 6.074 1 94.19 95 VAL A C 1
ATOM 744 O O . VAL A 1 95 ? -2.938 35.469 5.305 1 94.19 95 VAL A O 1
ATOM 747 N N . ASP A 1 96 ? -1.806 36.188 7.027 1 93.06 96 ASP A N 1
ATOM 748 C CA . ASP A 1 96 ? -1.249 34.875 7.328 1 93.06 96 ASP A CA 1
ATOM 749 C C . ASP A 1 96 ? -2.355 33.875 7.617 1 93.06 96 ASP A C 1
ATOM 751 O O . ASP A 1 96 ? -2.348 32.75 7.078 1 93.06 96 ASP A O 1
ATOM 755 N N . ARG A 1 97 ? -3.268 34.219 8.43 1 91.56 97 ARG A N 1
ATOM 756 C CA . ARG A 1 97 ? -4.379 33.344 8.781 1 91.56 97 ARG A CA 1
ATOM 757 C C . ARG A 1 97 ? -5.312 33.156 7.59 1 91.56 97 ARG A C 1
ATOM 759 O O . ARG A 1 97 ? -5.91 32.094 7.441 1 91.56 97 ARG A O 1
ATOM 766 N N . GLY A 1 98 ? -5.395 34.188 6.836 1 92.44 98 GLY A N 1
ATOM 767 C CA . GLY A 1 98 ? -6.176 34.062 5.617 1 92.44 98 GLY A CA 1
ATOM 768 C C . GLY A 1 98 ? -5.598 33.031 4.648 1 92.44 98 GLY A C 1
ATOM 769 O O . GLY A 1 98 ? -6.336 32.25 4.055 1 92.44 98 GLY A O 1
ATOM 770 N N . ILE A 1 99 ? -4.383 33.094 4.508 1 90.12 99 ILE A N 1
ATOM 771 C CA . ILE A 1 99 ? -3.705 32.125 3.646 1 90.12 99 ILE A CA 1
ATOM 772 C C . ILE A 1 99 ? -3.885 30.703 4.211 1 90.12 99 ILE A C 1
ATOM 774 O O . ILE A 1 99 ? -4.184 29.766 3.467 1 90.12 99 ILE A O 1
ATOM 778 N N . TYR A 1 100 ? -3.672 30.562 5.496 1 86.25 100 TYR A N 1
ATOM 779 C CA . TYR A 1 100 ? -3.883 29.266 6.148 1 86.25 100 TYR A CA 1
ATOM 780 C C . TYR A 1 100 ? -5.305 28.766 5.926 1 86.25 100 TYR A C 1
ATOM 782 O O . TYR A 1 100 ? -5.52 27.578 5.664 1 86.25 100 TYR A O 1
ATOM 790 N N . PHE A 1 101 ? -6.277 29.625 6.035 1 88.56 101 PHE A N 1
ATOM 791 C CA . PHE A 1 101 ? -7.676 29.297 5.797 1 88.56 101 PHE A CA 1
ATOM 792 C C . PHE A 1 101 ? -7.887 28.828 4.363 1 88.56 101 PHE A C 1
ATOM 794 O O . PHE A 1 101 ? -8.633 27.875 4.117 1 88.56 101 PHE A O 1
ATOM 801 N N . SER A 1 102 ? -7.266 29.422 3.414 1 89.31 102 SER A N 1
ATOM 802 C CA . SER A 1 102 ? -7.449 29.109 1.999 1 89.31 102 SER A CA 1
ATOM 803 C C . SER A 1 102 ? -6.871 27.75 1.65 1 89.31 102 SER A C 1
ATOM 805 O O . SER A 1 102 ? -7.23 27.156 0.627 1 89.31 102 SER A O 1
ATOM 807 N N . THR A 1 103 ? -6.023 27.234 2.445 1 82.44 103 THR A N 1
ATOM 808 C CA . THR A 1 103 ? -5.461 25.906 2.18 1 82.44 103 THR A CA 1
ATOM 809 C C . THR A 1 103 ? -6.449 24.812 2.57 1 82.44 103 THR A C 1
ATOM 811 O O . THR A 1 103 ? -6.297 23.656 2.162 1 82.44 103 THR A O 1
ATOM 814 N N . GLY A 1 104 ? -7.43 25.047 3.262 1 81.94 104 GLY A N 1
ATOM 815 C CA . GLY A 1 104 ? -8.445 24.094 3.66 1 81.94 104 GLY A CA 1
ATOM 816 C C . GLY A 1 104 ? -7.895 22.938 4.461 1 81.94 104 GLY A C 1
ATOM 817 O O . GLY A 1 104 ? -8.031 21.781 4.055 1 81.94 104 GLY A O 1
ATOM 818 N N . PRO A 1 105 ? -7.277 23.234 5.57 1 83.56 105 PRO A N 1
ATOM 819 C CA . PRO A 1 105 ? -6.664 22.156 6.348 1 83.56 105 PRO A CA 1
ATOM 820 C C . PRO A 1 105 ? -7.691 21.172 6.91 1 83.56 105 PRO A C 1
ATOM 822 O O . PRO A 1 105 ? -8.781 21.578 7.316 1 83.56 105 PRO A O 1
ATOM 825 N N . LEU A 1 106 ? -7.312 19.891 6.844 1 84.69 106 LEU A N 1
ATOM 826 C CA . LEU A 1 106 ? -8.188 18.828 7.328 1 84.69 106 LEU A CA 1
ATOM 827 C C . LEU A 1 106 ? -7.566 18.109 8.523 1 84.69 106 LEU A C 1
ATOM 829 O O . LEU A 1 106 ? -6.34 18.031 8.641 1 84.69 106 LEU A O 1
ATOM 833 N N . SER A 1 107 ? -8.422 17.812 9.438 1 83.94 107 SER A N 1
ATOM 834 C CA . SER A 1 107 ? -8.008 16.984 10.562 1 83.94 107 SER A CA 1
ATOM 835 C C . SER A 1 107 ? -8.664 15.609 10.508 1 83.94 107 SER A C 1
ATOM 837 O O . SER A 1 107 ? -9.719 15.445 9.891 1 83.94 107 SER A O 1
ATOM 839 N N . VAL A 1 108 ? -7.93 14.656 11.008 1 85.31 108 VAL A N 1
ATOM 840 C CA . VAL A 1 108 ? -8.453 13.297 11.031 1 85.31 108 VAL A CA 1
ATOM 841 C C . VAL A 1 108 ? -8.703 12.859 12.477 1 85.31 108 VAL A C 1
ATOM 843 O O . VAL A 1 108 ? -7.816 12.984 13.328 1 85.31 108 VAL A O 1
ATOM 846 N N . ASN A 1 109 ? -9.898 12.508 12.68 1 84.81 109 ASN A N 1
ATOM 847 C CA . ASN A 1 109 ? -10.266 11.906 13.961 1 84.81 109 ASN A CA 1
ATOM 848 C C . ASN A 1 109 ? -10.414 10.391 13.844 1 84.81 109 ASN A C 1
ATOM 850 O O . ASN A 1 109 ? -11.102 9.898 12.945 1 84.81 109 ASN A O 1
ATOM 854 N N . ILE A 1 110 ? -9.719 9.719 14.664 1 83.06 110 ILE A N 1
ATOM 855 C CA . ILE A 1 110 ? -9.781 8.266 14.633 1 83.06 110 ILE A CA 1
ATOM 856 C C . ILE A 1 110 ? -10.461 7.746 15.891 1 83.06 110 ILE A C 1
ATOM 858 O O . ILE A 1 110 ? -9.992 7.984 17 1 83.06 110 ILE A O 1
ATOM 862 N N . ALA A 1 111 ? -11.594 7.156 15.727 1 84.56 111 ALA A N 1
ATOM 863 C CA . ALA A 1 111 ? -12.25 6.402 16.797 1 84.56 111 ALA A CA 1
ATOM 864 C C . ALA A 1 111 ? -11.906 4.918 16.703 1 84.56 111 ALA A C 1
ATOM 866 O O . ALA A 1 111 ? -12.367 4.219 15.797 1 84.56 111 ALA A O 1
ATOM 867 N N . VAL A 1 112 ? -11.086 4.566 17.688 1 78.62 112 VAL A N 1
ATOM 868 C CA . VAL A 1 112 ? -10.578 3.201 17.625 1 78.62 112 VAL A CA 1
ATOM 869 C C . VAL A 1 112 ? -11.539 2.258 18.344 1 78.62 112 VAL A C 1
ATOM 871 O O . VAL A 1 112 ? -12.016 2.561 19.438 1 78.62 112 VAL A O 1
ATOM 874 N N . ASN A 1 113 ? -11.828 1.114 17.688 1 70.38 113 ASN A N 1
ATOM 875 C CA . ASN A 1 113 ? -12.516 -0.055 18.219 1 70.38 113 ASN A CA 1
ATOM 876 C C . ASN A 1 113 ? -13.852 0.324 18.859 1 70.38 113 ASN A C 1
ATOM 878 O O . ASN A 1 113 ? -14.078 0.055 20.031 1 70.38 113 ASN A O 1
ATOM 882 N N . GLN A 1 114 ? -14.641 1.007 18.016 1 72.5 114 GLN A N 1
ATOM 883 C CA . GLN A 1 114 ? -16 1.208 18.5 1 72.5 114 GLN A CA 1
ATOM 884 C C . GLN A 1 114 ? -16.75 -0.118 18.609 1 72.5 114 GLN A C 1
ATOM 886 O O . GLN A 1 114 ? -17.172 -0.689 17.609 1 72.5 114 GLN A O 1
ATOM 891 N N . ARG A 1 115 ? -16.844 -0.558 19.844 1 76.12 115 ARG A N 1
ATOM 892 C CA . ARG A 1 115 ? -17.391 -1.887 20.125 1 76.12 115 ARG A CA 1
ATOM 893 C C . ARG A 1 115 ? -18.844 -1.984 19.719 1 76.12 115 ARG A C 1
ATOM 895 O O . ARG A 1 115 ? -19.641 -1.075 19.984 1 76.12 115 ARG A O 1
ATOM 902 N N . GLU A 1 116 ? -19.016 -2.896 18.906 1 79.56 116 GLU A N 1
ATOM 903 C CA . GLU A 1 116 ? -20.375 -3.242 18.5 1 79.56 116 GLU A CA 1
ATOM 904 C C . GLU A 1 116 ? -20.766 -4.629 19.016 1 79.56 116 GLU A C 1
ATOM 906 O O . GLU A 1 116 ? -19.891 -5.488 19.219 1 79.56 116 GLU A O 1
ATOM 911 N N . LYS A 1 117 ? -22.031 -4.84 19.312 1 81 117 LYS A N 1
ATOM 912 C CA . LYS A 1 117 ? -22.5 -6.141 19.781 1 81 117 LYS A CA 1
ATOM 913 C C . LYS A 1 117 ? -22.344 -7.199 18.688 1 81 117 LYS A C 1
ATOM 915 O O . LYS A 1 117 ? -21.938 -8.328 18.969 1 81 117 LYS A O 1
ATOM 920 N N . GLU A 1 118 ? -22.719 -6.746 17.516 1 88.75 118 GLU A N 1
ATOM 921 C CA . GLU A 1 118 ? -22.594 -7.625 16.359 1 88.75 118 GLU A CA 1
ATOM 922 C C . GLU A 1 118 ? -22.062 -6.867 15.148 1 88.75 118 GLU A C 1
ATOM 924 O O . GLU A 1 118 ? -22.375 -5.691 14.953 1 88.75 118 GLU A O 1
ATOM 929 N N . LEU A 1 119 ? -21.188 -7.523 14.539 1 91.44 119 LEU A N 1
ATOM 930 C CA . LEU A 1 119 ? -20.656 -6.938 13.312 1 91.44 119 LEU A CA 1
ATOM 931 C C . LEU A 1 119 ? -21.078 -7.738 12.086 1 91.44 119 LEU A C 1
ATOM 933 O O . LEU A 1 119 ? -21.016 -8.969 12.086 1 91.44 119 LEU A O 1
ATOM 937 N N . THR A 1 120 ? -21.578 -7.035 11.164 1 92.75 120 THR A N 1
ATOM 938 C CA . THR A 1 120 ? -21.938 -7.695 9.922 1 92.75 120 THR A CA 1
ATOM 939 C C . THR A 1 120 ? -20.703 -8.227 9.203 1 92.75 120 THR A C 1
ATOM 941 O O . THR A 1 120 ? -19.719 -7.492 9.016 1 92.75 120 THR A O 1
ATOM 944 N N . PHE A 1 121 ? -20.734 -9.477 8.859 1 95.44 121 PHE A N 1
ATOM 945 C CA . PHE A 1 121 ? -19.625 -10.094 8.156 1 95.44 121 PHE A CA 1
ATOM 946 C C . PHE A 1 121 ? -19.547 -9.609 6.711 1 95.44 121 PHE A C 1
ATOM 948 O O . PHE A 1 121 ? -20.578 -9.367 6.086 1 95.44 121 PHE A O 1
ATOM 955 N N . PRO A 1 122 ? -18.359 -9.438 6.195 1 96.12 122 PRO A N 1
ATOM 956 C CA . PRO A 1 122 ? -18.25 -8.953 4.816 1 96.12 122 PRO A CA 1
ATOM 957 C C . PRO A 1 122 ? -18.734 -9.977 3.791 1 96.12 122 PRO A C 1
ATOM 959 O O . PRO A 1 122 ? -18.875 -11.156 4.113 1 96.12 122 PRO A O 1
ATOM 962 N N . LYS A 1 123 ? -19.078 -9.422 2.664 1 96.31 123 LYS A N 1
ATOM 963 C CA . LYS A 1 123 ? -19.297 -10.281 1.504 1 96.31 123 LYS A CA 1
ATOM 964 C C . LYS A 1 123 ? -17.984 -10.93 1.052 1 96.31 123 LYS A C 1
ATOM 966 O O . LYS A 1 123 ? -16.953 -10.266 0.951 1 96.31 123 LYS A O 1
ATOM 971 N N . VAL A 1 124 ? -18.031 -12.227 0.83 1 97.31 124 VAL A N 1
ATOM 972 C CA . VAL A 1 124 ? -16.844 -12.977 0.42 1 97.31 124 VAL A CA 1
ATOM 973 C C . VAL A 1 124 ? -17 -13.453 -1.021 1 97.31 124 VAL A C 1
ATOM 975 O O . VAL A 1 124 ? -17.969 -14.172 -1.338 1 97.31 124 VAL A O 1
ATOM 978 N N . VAL A 1 125 ? -16.094 -13.031 -1.862 1 97.44 125 VAL A N 1
ATOM 979 C CA . VAL A 1 125 ? -16.109 -13.469 -3.254 1 97.44 125 VAL A CA 1
ATOM 980 C C . VAL A 1 125 ? -14.953 -14.43 -3.504 1 97.44 125 VAL A C 1
ATOM 982 O O . VAL A 1 125 ? -13.797 -14.117 -3.193 1 97.44 125 VAL A O 1
ATOM 985 N N . VAL A 1 126 ? -15.195 -15.555 -4.043 1 97.81 126 VAL A N 1
ATOM 986 C CA . VAL A 1 126 ? -14.203 -16.594 -4.277 1 97.81 126 VAL A CA 1
ATOM 987 C C . VAL A 1 126 ? -14.133 -16.906 -5.77 1 97.81 126 VAL A C 1
ATOM 989 O O . VAL A 1 126 ? -15.148 -17.266 -6.379 1 97.81 126 VAL A O 1
ATOM 992 N N . CYS A 1 127 ? -12.992 -16.812 -6.332 1 95.81 127 CYS A N 1
ATOM 993 C CA . CYS A 1 127 ? -12.781 -17.109 -7.742 1 95.81 127 CYS A CA 1
ATOM 994 C C . CYS A 1 127 ? -11.68 -18.156 -7.926 1 95.81 127 CYS A C 1
ATOM 996 O O . CYS A 1 127 ? -10.609 -18.047 -7.32 1 95.81 127 CYS A O 1
ATOM 998 N N . ASN A 1 128 ? -11.945 -19.125 -8.711 1 95.19 128 ASN A N 1
ATOM 999 C CA . ASN A 1 128 ? -10.938 -20.109 -9.078 1 95.19 128 ASN A CA 1
ATOM 1000 C C . ASN A 1 128 ? -9.984 -19.562 -10.141 1 95.19 128 ASN A C 1
ATOM 1002 O O . ASN A 1 128 ? -10.414 -18.875 -11.062 1 95.19 128 ASN A O 1
ATOM 1006 N N . TYR A 1 129 ? -8.758 -19.938 -10.078 1 92.62 129 TYR A N 1
ATOM 1007 C CA . TYR A 1 129 ? -7.781 -19.484 -11.07 1 92.62 129 TYR A CA 1
ATOM 1008 C C . TYR A 1 129 ? -8.125 -20.031 -12.453 1 92.62 129 TYR A C 1
ATOM 1010 O O . TYR A 1 129 ? -7.848 -19.375 -13.469 1 92.62 129 TYR A O 1
ATOM 1018 N N . ASN A 1 130 ? -8.703 -21.141 -12.406 1 92.75 130 ASN A N 1
ATOM 1019 C CA . ASN A 1 130 ? -9.102 -21.75 -13.68 1 92.75 130 ASN A CA 1
ATOM 1020 C C . ASN A 1 130 ? -10.492 -21.281 -14.102 1 92.75 130 ASN A C 1
ATOM 1022 O O . ASN A 1 130 ? -11.469 -21.484 -13.375 1 92.75 130 ASN A O 1
ATOM 1026 N N . LEU A 1 131 ? -10.578 -20.859 -15.297 1 89.81 131 LEU A N 1
ATOM 1027 C CA . LEU A 1 131 ? -11.836 -20.297 -15.766 1 89.81 131 LEU A CA 1
ATOM 1028 C C . LEU A 1 131 ? -12.75 -21.375 -16.328 1 89.81 131 LEU A C 1
ATOM 1030 O O . LEU A 1 131 ? -13.969 -21.312 -16.172 1 89.81 131 LEU A O 1
ATOM 1034 N N . TYR A 1 132 ? -12.086 -22.297 -17.047 1 91.94 132 TYR A N 1
ATOM 1035 C CA . TYR A 1 132 ? -12.859 -23.281 -17.781 1 91.94 132 TYR A CA 1
ATOM 1036 C C . TYR A 1 132 ? -12.484 -24.703 -17.375 1 91.94 132 TYR A C 1
ATOM 1038 O O . TYR A 1 132 ? -11.305 -25.031 -17.266 1 91.94 132 TYR A O 1
ATOM 1046 N N . VAL A 1 133 ? -13.523 -25.422 -17.188 1 93.81 133 VAL A N 1
ATOM 1047 C CA . VAL A 1 133 ? -13.328 -26.828 -16.828 1 93.81 133 VAL A CA 1
ATOM 1048 C C . VAL A 1 133 ? -12.891 -27.609 -18.062 1 93.81 133 VAL A C 1
ATOM 1050 O O . VAL A 1 133 ? -13.555 -27.562 -19.109 1 93.81 133 VAL A O 1
ATOM 1053 N N . LYS A 1 134 ? -11.836 -28.359 -18 1 94.31 134 LYS A N 1
ATOM 1054 C CA . LYS A 1 134 ? -11.219 -29.078 -19.109 1 94.31 134 LYS A CA 1
ATOM 1055 C C . LYS A 1 134 ? -12.203 -30.047 -19.75 1 94.31 134 LYS A C 1
ATOM 1057 O O . LYS A 1 134 ? -12.383 -30.031 -20.969 1 94.31 134 LYS A O 1
ATOM 1062 N N . SER A 1 135 ? -12.883 -30.875 -18.984 1 93.56 135 SER A N 1
ATOM 1063 C CA . SER A 1 135 ? -13.789 -31.906 -19.484 1 93.56 135 SER A CA 1
ATOM 1064 C C . SER A 1 135 ? -14.961 -31.281 -20.234 1 93.56 135 SER A C 1
ATOM 1066 O O . SER A 1 135 ? -15.469 -31.859 -21.203 1 93.56 135 SER A O 1
ATOM 1068 N N . LYS A 1 136 ? -15.32 -30.078 -19.844 1 94.06 136 LYS A N 1
ATOM 1069 C CA . LYS A 1 136 ? -16.438 -29.391 -20.516 1 94.06 136 LYS A CA 1
ATOM 1070 C C . LYS A 1 136 ? -15.977 -28.75 -21.828 1 94.06 136 LYS A C 1
ATOM 1072 O O . LYS A 1 136 ? -16.703 -28.797 -22.812 1 94.06 136 LYS A O 1
ATOM 1077 N N . ILE A 1 137 ? -14.828 -28.203 -21.844 1 92.56 137 ILE A N 1
ATOM 1078 C CA . ILE A 1 137 ? -14.289 -27.547 -23.031 1 92.56 137 ILE A CA 1
ATOM 1079 C C . ILE A 1 137 ? -14.086 -28.578 -24.141 1 92.56 137 ILE A C 1
ATOM 1081 O O . ILE A 1 137 ? -14.297 -28.281 -25.312 1 92.56 137 ILE A O 1
ATOM 1085 N N . GLN A 1 138 ? -13.672 -29.703 -23.75 1 92.38 138 GLN A N 1
ATOM 1086 C CA . GLN A 1 138 ? -13.344 -30.75 -24.719 1 92.38 138 GLN A CA 1
ATOM 1087 C C . GLN A 1 138 ? -14.602 -31.219 -25.453 1 92.38 138 GLN A C 1
ATOM 1089 O O . GLN A 1 138 ? -14.508 -31.828 -26.516 1 92.38 138 GLN A O 1
ATOM 1094 N N . THR A 1 139 ? -15.742 -30.844 -24.938 1 92.19 139 THR A N 1
ATOM 1095 C CA . THR A 1 139 ? -16.984 -31.188 -25.609 1 92.19 139 THR A CA 1
ATOM 1096 C C . THR A 1 139 ? -17.344 -30.141 -26.656 1 92.19 139 THR A C 1
ATOM 1098 O O . THR A 1 139 ? -18.234 -30.344 -27.484 1 92.19 139 THR A O 1
ATOM 1101 N N . LEU A 1 140 ? -16.641 -29.047 -26.688 1 91.62 140 LEU A N 1
ATOM 1102 C CA . LEU A 1 140 ? -16.844 -27.969 -27.641 1 91.62 140 LEU A CA 1
ATOM 1103 C C . LEU A 1 140 ? -15.578 -27.703 -28.453 1 91.62 140 LEU A C 1
ATOM 1105 O O . LEU A 1 140 ? -14.836 -26.766 -28.172 1 91.62 140 LEU A O 1
ATOM 1109 N N . PRO A 1 141 ? -15.43 -28.375 -29.5 1 91.38 141 PRO A N 1
ATOM 1110 C CA . PRO A 1 141 ? -14.164 -28.344 -30.234 1 91.38 141 PRO A CA 1
ATOM 1111 C C . PRO A 1 141 ? -13.82 -26.953 -30.766 1 91.38 141 PRO A C 1
ATOM 1113 O O . PRO A 1 141 ? -12.656 -26.547 -30.766 1 91.38 141 PRO A O 1
ATOM 1116 N N . ALA A 1 142 ? -14.82 -26.25 -31.203 1 90.81 142 ALA A N 1
ATOM 1117 C CA . ALA A 1 142 ? -14.555 -24.922 -31.75 1 90.81 142 ALA A CA 1
ATOM 1118 C C . ALA A 1 142 ? -13.969 -24.016 -30.672 1 90.81 142 ALA A C 1
ATOM 1120 O O . ALA A 1 142 ? -13.016 -23.266 -30.938 1 90.81 142 ALA A O 1
ATOM 1121 N N . VAL A 1 143 ? -14.531 -24.078 -29.516 1 89.06 143 VAL A N 1
ATOM 1122 C CA . VAL A 1 143 ? -14.07 -23.25 -28.406 1 89.06 143 VAL A CA 1
ATOM 1123 C C . VAL A 1 143 ? -12.68 -23.703 -27.969 1 89.06 143 VAL A C 1
ATOM 1125 O O . VAL A 1 143 ? -11.836 -22.875 -27.625 1 89.06 143 VAL A O 1
ATOM 1128 N N . ASP A 1 144 ? -12.453 -24.953 -27.984 1 90.94 144 ASP A N 1
ATOM 1129 C CA . ASP A 1 144 ? -11.148 -25.516 -27.625 1 90.94 144 ASP A CA 1
ATOM 1130 C C . ASP A 1 144 ? -10.055 -24.984 -28.547 1 90.94 144 ASP A C 1
ATOM 1132 O O . ASP A 1 144 ? -8.977 -24.609 -28.094 1 90.94 144 ASP A O 1
ATOM 1136 N N . LYS A 1 145 ? -10.32 -24.953 -29.797 1 90.19 145 LYS A N 1
ATOM 1137 C CA . LYS A 1 145 ? -9.359 -24.438 -30.781 1 90.19 145 LYS A CA 1
ATOM 1138 C C . LYS A 1 145 ? -9.047 -22.969 -30.516 1 90.19 145 LYS A C 1
ATOM 1140 O O . LYS A 1 145 ? -7.887 -22.547 -30.625 1 90.19 145 LYS A O 1
ATOM 1145 N N . VAL A 1 146 ? -10.078 -22.266 -30.219 1 85.75 146 VAL A N 1
ATOM 1146 C CA . VAL A 1 146 ? -9.898 -20.844 -29.953 1 85.75 146 VAL A CA 1
ATOM 1147 C C . VAL A 1 146 ? -8.992 -20.656 -28.75 1 85.75 146 VAL A C 1
ATOM 1149 O O . VAL A 1 146 ? -8.094 -19.812 -28.766 1 85.75 146 VAL A O 1
ATOM 1152 N N . LEU A 1 147 ? -9.219 -21.391 -27.703 1 85.94 147 LEU A N 1
ATOM 1153 C CA . LEU A 1 147 ? -8.438 -21.281 -26.484 1 85.94 147 LEU A CA 1
ATOM 1154 C C . LEU A 1 147 ? -6.984 -21.672 -26.719 1 85.94 147 LEU A C 1
ATOM 1156 O O . LEU A 1 147 ? -6.07 -21.016 -26.219 1 85.94 147 LEU A O 1
ATOM 1160 N N . ARG A 1 148 ? -6.766 -22.703 -27.453 1 87.12 148 ARG A N 1
ATOM 1161 C CA . ARG A 1 148 ? -5.414 -23.141 -27.781 1 87.12 148 ARG A CA 1
ATOM 1162 C C . ARG A 1 148 ? -4.68 -22.094 -28.609 1 87.12 148 ARG A C 1
ATOM 1164 O O . ARG A 1 148 ? -3.49 -21.844 -28.391 1 87.12 148 ARG A O 1
ATOM 1171 N N . ASN A 1 149 ? -5.363 -21.516 -29.531 1 85 149 ASN A N 1
ATOM 1172 C CA . ASN A 1 149 ? -4.754 -20.484 -30.344 1 85 149 ASN A CA 1
ATOM 1173 C C . ASN A 1 149 ? -4.359 -19.266 -29.5 1 85 149 ASN A C 1
ATOM 1175 O O . ASN A 1 149 ? -3.357 -18.609 -29.797 1 85 149 ASN A O 1
ATOM 1179 N N . TYR A 1 150 ? -5.211 -19.031 -28.547 1 79.88 150 TYR A N 1
ATOM 1180 C CA . TYR A 1 150 ? -4.871 -17.953 -27.641 1 79.88 150 TYR A CA 1
ATOM 1181 C C . TYR A 1 150 ? -3.574 -18.25 -26.891 1 79.88 150 TYR A C 1
ATOM 1183 O O . TYR A 1 150 ? -2.729 -17.375 -26.719 1 79.88 150 TYR A O 1
ATOM 1191 N N . GLU A 1 151 ? -3.402 -19.406 -26.453 1 81.31 151 GLU A N 1
ATOM 1192 C CA . GLU A 1 151 ? -2.186 -19.859 -25.797 1 81.31 151 GLU A CA 1
ATOM 1193 C C . GLU A 1 151 ? -0.98 -19.766 -26.719 1 81.31 151 GLU A C 1
ATOM 1195 O O . GLU A 1 151 ? 0.084 -19.297 -26.328 1 81.31 151 GLU A O 1
ATOM 1200 N N . TYR A 1 152 ? -1.213 -20.188 -27.906 1 82.12 152 TYR A N 1
ATOM 1201 C CA . TYR A 1 152 ? -0.131 -20.203 -28.891 1 82.12 152 TYR A CA 1
ATOM 1202 C C . TYR A 1 152 ? 0.328 -18.797 -29.234 1 82.12 152 TYR A C 1
ATOM 1204 O O . TYR A 1 152 ? 1.516 -18.562 -29.469 1 82.12 152 TYR A O 1
ATOM 1212 N N . ARG A 1 153 ? -0.524 -17.938 -29.234 1 77.56 153 ARG A N 1
ATOM 1213 C CA . ARG A 1 153 ? -0.186 -16.547 -29.531 1 77.56 153 ARG A CA 1
ATOM 1214 C C . ARG A 1 153 ? 0.863 -16.016 -28.562 1 77.56 153 ARG A C 1
ATOM 1216 O O . ARG A 1 153 ? 1.71 -15.203 -28.938 1 77.56 153 ARG A O 1
ATOM 1223 N N . HIS A 1 154 ? 0.9 -16.562 -27.344 1 73.88 154 HIS A N 1
ATOM 1224 C CA . HIS A 1 154 ? 1.782 -16.031 -26.312 1 73.88 154 HIS A CA 1
ATOM 1225 C C . HIS A 1 154 ? 3.059 -16.844 -26.203 1 73.88 154 HIS A C 1
ATOM 1227 O O . HIS A 1 154 ? 4.121 -16.312 -25.859 1 73.88 154 HIS A O 1
ATOM 1233 N N . TYR A 1 155 ? 2.984 -18.109 -26.531 1 76.56 155 TYR A N 1
ATOM 1234 C CA . TYR A 1 155 ? 4.129 -18.969 -26.281 1 76.56 155 TYR A CA 1
ATOM 1235 C C . TYR A 1 155 ? 4.758 -19.438 -27.594 1 76.56 155 TYR A C 1
ATOM 1237 O O . TYR A 1 155 ? 5.977 -19.609 -27.672 1 76.56 155 TYR A O 1
ATOM 1245 N N . ASP A 1 156 ? 3.891 -19.672 -28.562 1 79.06 156 ASP A N 1
ATOM 1246 C CA . ASP A 1 156 ? 4.359 -20.125 -29.875 1 79.06 156 ASP A CA 1
ATOM 1247 C C . ASP A 1 156 ? 3.566 -19.453 -31 1 79.06 156 ASP A C 1
ATOM 1249 O O . ASP A 1 156 ? 2.715 -20.078 -31.625 1 79.06 156 ASP A O 1
ATOM 1253 N N . PRO A 1 157 ? 3.955 -18.297 -31.281 1 77.94 157 PRO A N 1
ATOM 1254 C CA . PRO A 1 157 ? 3.168 -17.547 -32.25 1 77.94 157 PRO A CA 1
ATOM 1255 C C . PRO A 1 157 ? 3.174 -18.203 -33.656 1 77.94 157 PRO A C 1
ATOM 1257 O O . PRO A 1 157 ? 2.32 -17.891 -34.469 1 77.94 157 PRO A O 1
ATOM 1260 N N . ASN A 1 158 ? 4.043 -19.078 -33.906 1 82.12 158 ASN A N 1
ATOM 1261 C CA . ASN A 1 158 ? 4.117 -19.719 -35.219 1 82.12 158 ASN A CA 1
ATOM 1262 C C . ASN A 1 158 ? 3.127 -20.875 -35.344 1 82.12 158 ASN A C 1
ATOM 1264 O O . ASN A 1 158 ? 2.883 -21.375 -36.438 1 82.12 158 ASN A O 1
ATOM 1268 N N . ARG A 1 159 ? 2.529 -21.156 -34.25 1 85.06 159 ARG A N 1
ATOM 1269 C CA . ARG A 1 159 ? 1.564 -22.266 -34.219 1 85.06 159 ARG A CA 1
ATOM 1270 C C . ARG A 1 159 ? 0.135 -21.734 -34.156 1 85.06 159 ARG A C 1
ATOM 1272 O O . ARG A 1 159 ? -0.168 -20.812 -33.406 1 85.06 159 ARG A O 1
ATOM 1279 N N . THR A 1 160 ? -0.696 -22.062 -35.156 1 88.19 160 THR A N 1
ATOM 1280 C CA . THR A 1 160 ? -2.105 -21.688 -35.156 1 88.19 160 THR A CA 1
ATOM 1281 C C . THR A 1 160 ? -2.973 -22.828 -35.656 1 88.19 160 THR A C 1
ATOM 1283 O O . THR A 1 160 ? -2.594 -23.547 -36.594 1 88.19 160 THR A O 1
ATOM 1286 N N . ILE A 1 161 ? -4.02 -23.016 -34.969 1 90.44 161 ILE A N 1
ATOM 1287 C CA . ILE A 1 161 ? -5.016 -24 -35.406 1 90.44 161 ILE A CA 1
ATOM 1288 C C . ILE A 1 161 ? -6.121 -23.297 -36.188 1 90.44 161 ILE A C 1
ATOM 1290 O O . ILE A 1 161 ? -6.84 -22.453 -35.625 1 90.44 161 ILE A O 1
ATOM 1294 N N . ALA A 1 162 ? -6.285 -23.625 -37.375 1 90.25 162 ALA A N 1
ATOM 1295 C CA . ALA A 1 162 ? -7.266 -22.984 -38.25 1 90.25 162 ALA A CA 1
ATOM 1296 C C . ALA A 1 162 ? -8.688 -23.406 -37.875 1 90.25 162 ALA A C 1
ATOM 1298 O O . ALA A 1 162 ? -8.938 -24.578 -37.594 1 90.25 162 ALA A O 1
ATOM 1299 N N . LEU A 1 163 ? -9.531 -22.422 -37.781 1 90.19 163 LEU A N 1
ATOM 1300 C CA . LEU A 1 163 ? -10.945 -22.703 -37.594 1 90.19 163 LEU A CA 1
ATOM 1301 C C . LEU A 1 163 ? -11.688 -22.719 -38.938 1 90.19 163 LEU A C 1
ATOM 1303 O O . LEU A 1 163 ? -11.43 -21.891 -39.812 1 90.19 163 LEU A O 1
ATOM 1307 N N . THR A 1 164 ? -12.609 -23.641 -39.094 1 93.25 164 THR A N 1
ATOM 1308 C CA . THR A 1 164 ? -13.453 -23.672 -40.281 1 93.25 164 THR A CA 1
ATOM 1309 C C . THR A 1 164 ? -14.484 -22.547 -40.25 1 93.25 164 THR A C 1
ATOM 1311 O O . THR A 1 164 ? -14.789 -22.016 -39.156 1 93.25 164 THR A O 1
ATOM 1314 N N . PRO A 1 165 ? -14.953 -22.156 -41.406 1 92.12 165 PRO A N 1
ATOM 1315 C CA . PRO A 1 165 ? -15.977 -21.109 -41.406 1 92.12 165 PRO A CA 1
ATOM 1316 C C . PRO A 1 165 ? -17.203 -21.453 -40.562 1 92.12 165 PRO A C 1
ATOM 1318 O O . PRO A 1 165 ? -17.812 -20.562 -39.969 1 92.12 165 PRO A O 1
ATOM 1321 N N . GLU A 1 166 ? -17.547 -22.672 -40.531 1 92.62 166 GLU A N 1
ATOM 1322 C CA . GLU A 1 166 ? -18.688 -23.109 -39.75 1 92.62 166 GLU A CA 1
ATOM 1323 C C . GLU A 1 166 ? -18.391 -22.953 -38.25 1 92.62 166 GLU A C 1
ATOM 1325 O O . GLU A 1 166 ? -19.266 -22.547 -37.469 1 92.62 166 GLU A O 1
ATOM 1330 N N . GLU A 1 167 ? -17.188 -23.25 -37.906 1 91.88 167 GLU A N 1
ATOM 1331 C CA . GLU A 1 167 ? -16.781 -23.125 -36.5 1 91.88 167 GLU A CA 1
ATOM 1332 C C . GLU A 1 167 ? -16.75 -21.656 -36.094 1 91.88 167 GLU A C 1
ATOM 1334 O O . GLU A 1 167 ? -17.109 -21.328 -34.938 1 91.88 167 GLU A O 1
ATOM 1339 N N . VAL A 1 168 ? -16.344 -20.844 -37 1 90.81 168 VAL A N 1
ATOM 1340 C CA . VAL A 1 168 ? -16.281 -19.422 -36.719 1 90.81 168 VAL A CA 1
ATOM 1341 C C . VAL A 1 168 ? -17.703 -18.891 -36.5 1 90.81 168 VAL A C 1
ATOM 1343 O O . VAL A 1 168 ? -17.938 -18.125 -35.562 1 90.81 168 VAL A O 1
ATOM 1346 N N . SER A 1 169 ? -18.562 -19.312 -37.344 1 91.75 169 SER A N 1
ATOM 1347 C CA . SER A 1 169 ? -19.938 -18.875 -37.219 1 91.75 169 SER A CA 1
ATOM 1348 C C . SER A 1 169 ? -20.562 -19.391 -35.906 1 91.75 169 SER A C 1
ATOM 1350 O O . SER A 1 169 ? -21.359 -18.688 -35.281 1 91.75 169 SER A O 1
ATOM 1352 N N . GLU A 1 170 ? -20.203 -20.531 -35.531 1 91.31 170 GLU A N 1
ATOM 1353 C CA . GLU A 1 170 ? -20.703 -21.125 -34.281 1 91.31 170 GLU A CA 1
ATOM 1354 C C . GLU A 1 170 ? -20.25 -20.328 -33.062 1 91.31 170 GLU A C 1
ATOM 1356 O O . GLU A 1 170 ? -21.047 -20.047 -32.156 1 91.31 170 GLU A O 1
ATOM 1361 N N . VAL A 1 171 ? -19.016 -20 -33.062 1 90.44 171 VAL A N 1
ATOM 1362 C CA . VAL A 1 171 ? -18.438 -19.266 -31.953 1 90.44 171 VAL A CA 1
ATOM 1363 C C . VAL A 1 171 ? -19.031 -17.859 -31.891 1 90.44 171 VAL A C 1
ATOM 1365 O O . VAL A 1 171 ? -19.312 -17.344 -30.797 1 90.44 171 VAL A O 1
ATOM 1368 N N . LYS A 1 172 ? -19.266 -17.297 -33 1 88.69 172 LYS A N 1
ATOM 1369 C CA . LYS A 1 172 ? -19.812 -15.938 -33.062 1 88.69 172 LYS A CA 1
ATOM 1370 C C . LYS A 1 172 ? -21.25 -15.898 -32.594 1 88.69 172 LYS A C 1
ATOM 1372 O O . LYS A 1 172 ? -21.734 -14.852 -32.156 1 88.69 172 LYS A O 1
ATOM 1377 N N . ALA A 1 173 ? -21.859 -16.938 -32.656 1 90.38 173 ALA A N 1
ATOM 1378 C CA . ALA A 1 173 ? -23.266 -17 -32.281 1 90.38 173 ALA A CA 1
ATOM 1379 C C . ALA A 1 173 ? -23.422 -17.25 -30.781 1 90.38 173 ALA A C 1
ATOM 1381 O O . ALA A 1 173 ? -24.5 -17.109 -30.219 1 90.38 173 ALA A O 1
ATOM 1382 N N . MET A 1 174 ? -22.328 -17.469 -30.156 1 90.88 174 MET A N 1
ATOM 1383 C CA . MET A 1 174 ? -22.391 -17.812 -28.75 1 90.88 174 MET A CA 1
ATOM 1384 C C . MET A 1 174 ? -22.391 -16.562 -27.875 1 90.88 174 MET A C 1
ATOM 1386 O O . MET A 1 174 ? -21.859 -15.531 -28.266 1 90.88 174 MET A O 1
ATOM 1390 N N . ASP A 1 175 ? -23.094 -16.703 -26.812 1 90.19 175 ASP A N 1
ATOM 1391 C CA . ASP A 1 175 ? -23.094 -15.703 -25.75 1 90.19 175 ASP A CA 1
ATOM 1392 C C . ASP A 1 175 ? -22.094 -16.062 -24.641 1 90.19 175 ASP A C 1
ATOM 1394 O O . ASP A 1 175 ? -22.203 -17.109 -24.016 1 90.19 175 ASP A O 1
ATOM 1398 N N . MET A 1 176 ? -21.234 -15.141 -24.406 1 90.38 176 MET A N 1
ATOM 1399 C CA . MET A 1 176 ? -20.156 -15.438 -23.469 1 90.38 176 MET A CA 1
ATOM 1400 C C . MET A 1 176 ? -20.703 -15.734 -22.078 1 90.38 176 MET A C 1
ATOM 1402 O O . MET A 1 176 ? -20.125 -16.547 -21.344 1 90.38 176 MET A O 1
ATOM 1406 N N . SER A 1 177 ? -21.766 -15.055 -21.641 1 91.31 177 SER A N 1
ATOM 1407 C CA . SER A 1 177 ? -22.344 -15.312 -20.328 1 91.31 177 SER A CA 1
ATOM 1408 C C . SER A 1 177 ? -22.844 -16.75 -20.219 1 91.31 177 SER A C 1
ATOM 1410 O O . SER A 1 177 ? -22.609 -17.422 -19.203 1 91.31 177 SER A O 1
ATOM 1412 N N . ARG A 1 178 ? -23.438 -17.188 -21.219 1 90.88 178 ARG A N 1
ATOM 1413 C CA . ARG A 1 178 ? -23.938 -18.562 -21.25 1 90.88 178 ARG A CA 1
ATOM 1414 C C . ARG A 1 178 ? -22.797 -19.562 -21.328 1 90.88 178 ARG A C 1
ATOM 1416 O O . ARG A 1 178 ? -22.859 -20.625 -20.719 1 90.88 178 ARG A O 1
ATOM 1423 N N . LEU A 1 179 ? -21.891 -19.203 -22.141 1 91.31 179 LEU A N 1
ATOM 1424 C CA . LEU A 1 179 ? -20.719 -20.062 -22.266 1 91.31 179 LEU A CA 1
ATOM 1425 C C . LEU A 1 179 ? -20.016 -20.219 -20.922 1 91.31 179 LEU A C 1
ATOM 1427 O O . LEU A 1 179 ? -19.625 -21.328 -20.547 1 91.31 179 LEU A O 1
ATOM 1431 N N . LEU A 1 180 ? -19.844 -19.141 -20.188 1 90.94 180 LEU A N 1
ATOM 1432 C CA . LEU A 1 180 ? -19.203 -19.172 -18.875 1 90.94 180 LEU A CA 1
ATOM 1433 C C . LEU A 1 180 ? -20.016 -20 -17.891 1 90.94 180 LEU A C 1
ATOM 1435 O O . LEU A 1 180 ? -19.453 -20.734 -17.078 1 90.94 180 LEU A O 1
ATOM 1439 N N . GLU A 1 181 ? -21.281 -19.859 -17.953 1 92.56 181 GLU A N 1
ATOM 1440 C CA . GLU A 1 181 ? -22.141 -20.641 -17.078 1 92.56 181 GLU A CA 1
ATOM 1441 C C . GLU A 1 181 ? -22 -22.125 -17.344 1 92.56 181 GLU A C 1
ATOM 1443 O O . GLU A 1 181 ? -22.031 -22.938 -16.406 1 92.56 181 GLU A O 1
ATOM 1448 N N . GLN A 1 182 ? -21.766 -22.406 -18.562 1 92 182 GLN A N 1
ATOM 1449 C CA . GLN A 1 182 ? -21.719 -23.812 -18.953 1 92 182 GLN A CA 1
ATOM 1450 C C . GLN A 1 182 ? -20.328 -24.406 -18.688 1 92 182 GLN A C 1
ATOM 1452 O O . GLN A 1 182 ? -20.203 -25.578 -18.344 1 92 182 GLN A O 1
ATOM 1457 N N . LEU A 1 183 ? -19.359 -23.625 -18.844 1 93.31 183 LEU A N 1
ATOM 1458 C CA . LEU A 1 183 ? -18.016 -24.156 -18.891 1 93.31 183 LEU A CA 1
ATOM 1459 C C . LEU A 1 183 ? -17.297 -23.938 -17.562 1 93.31 183 LEU A C 1
ATOM 1461 O O . LEU A 1 183 ? -16.234 -24.531 -17.328 1 93.31 183 LEU A O 1
ATOM 1465 N N . ALA A 1 184 ? -17.828 -23.141 -16.688 1 93.69 184 ALA A N 1
ATOM 1466 C CA . ALA A 1 184 ? -17.141 -22.797 -15.445 1 93.69 184 ALA A CA 1
ATOM 1467 C C . ALA A 1 184 ? -17.297 -23.891 -14.398 1 93.69 184 ALA A C 1
ATOM 1469 O O . ALA A 1 184 ? -18.062 -24.844 -14.594 1 93.69 184 ALA A O 1
ATOM 1470 N N . HIS A 1 185 ? -16.516 -23.812 -13.352 1 93.62 185 HIS A N 1
ATOM 1471 C CA . HIS A 1 185 ? -16.609 -24.734 -12.219 1 93.62 185 HIS A CA 1
ATOM 1472 C C . HIS A 1 185 ? -17.953 -24.609 -11.508 1 93.62 185 HIS A C 1
ATOM 1474 O O . HIS A 1 185 ? -18.531 -23.516 -11.453 1 93.62 185 HIS A O 1
ATOM 1480 N N . GLU A 1 186 ? -18.406 -25.688 -10.977 1 93.81 186 GLU A N 1
ATOM 1481 C CA . GLU A 1 186 ? -19.656 -25.703 -10.234 1 93.81 186 GLU A CA 1
ATOM 1482 C C . GLU A 1 186 ? -19.406 -25.594 -8.734 1 93.81 186 GLU A C 1
ATOM 1484 O O . GLU A 1 186 ? -18.438 -26.141 -8.219 1 93.81 186 GLU A O 1
ATOM 1489 N N . LYS A 1 187 ? -20.312 -24.891 -8.07 1 93.94 187 LYS A N 1
ATOM 1490 C CA . LYS A 1 187 ? -20.141 -24.656 -6.637 1 93.94 187 LYS A CA 1
ATOM 1491 C C . LYS A 1 187 ? -20.156 -25.984 -5.867 1 93.94 187 LYS A C 1
ATOM 1493 O O . LYS A 1 187 ? -19.484 -26.125 -4.852 1 93.94 187 LYS A O 1
ATOM 1498 N N . GLU A 1 188 ? -20.859 -27 -6.367 1 92.38 188 GLU A N 1
ATOM 1499 C CA . GLU A 1 188 ? -20.984 -28.297 -5.699 1 92.38 188 GLU A CA 1
ATOM 1500 C C . GLU A 1 188 ? -19.641 -29.016 -5.656 1 92.38 188 GLU A C 1
ATOM 1502 O O . GLU A 1 188 ? -19.375 -29.781 -4.73 1 92.38 188 GLU A O 1
ATOM 1507 N N . HIS A 1 189 ? -18.875 -28.703 -6.68 1 91.81 189 HIS A N 1
ATOM 1508 C CA . HIS A 1 189 ? -17.594 -29.375 -6.766 1 91.81 189 HIS A CA 1
ATOM 1509 C C . HIS A 1 189 ? -16.5 -28.562 -6.086 1 91.81 189 HIS A C 1
ATOM 1511 O O . HIS A 1 189 ? -15.508 -29.125 -5.609 1 91.81 189 HIS A O 1
ATOM 1517 N N . MET A 1 190 ? -16.672 -27.328 -6 1 93.88 190 MET A N 1
ATOM 1518 C CA . MET A 1 190 ? -15.625 -26.438 -5.504 1 93.88 190 MET A CA 1
ATOM 1519 C C . MET A 1 190 ? -15.719 -26.266 -3.99 1 93.88 190 MET A C 1
ATOM 1521 O O . MET A 1 190 ? -14.711 -26.297 -3.289 1 93.88 190 MET A O 1
ATOM 1525 N N . PHE A 1 191 ? -16.969 -26.156 -3.5 1 95.5 191 PHE A N 1
ATOM 1526 C CA . PHE A 1 191 ? -17.188 -25.922 -2.074 1 95.5 191 PHE A CA 1
ATOM 1527 C C . PHE A 1 191 ? -17.438 -27.234 -1.351 1 95.5 191 PHE A C 1
ATOM 1529 O O . PHE A 1 191 ? -18.562 -27.766 -1.383 1 95.5 191 PHE A O 1
ATOM 1536 N N . LEU A 1 192 ? -16.469 -27.719 -0.66 1 92.69 192 LEU A N 1
ATOM 1537 C CA . LEU A 1 192 ? -16.609 -28.969 0.082 1 92.69 192 LEU A CA 1
ATOM 1538 C C . LEU A 1 192 ? -17.25 -28.734 1.443 1 92.69 192 LEU A C 1
ATOM 1540 O O . LEU A 1 192 ? -18.078 -29.531 1.902 1 92.69 192 LEU A O 1
ATOM 1544 N N . ARG A 1 193 ? -16.781 -27.672 2.014 1 92.5 193 ARG A N 1
ATOM 1545 C CA . ARG A 1 193 ? -17.312 -27.266 3.307 1 92.5 193 ARG A CA 1
ATOM 1546 C C . ARG A 1 193 ? -17.359 -25.734 3.412 1 92.5 193 ARG A C 1
ATOM 1548 O O . ARG A 1 193 ? -16.438 -25.047 2.98 1 92.5 193 ARG A O 1
ATOM 1555 N N . ALA A 1 194 ? -18.453 -25.25 3.873 1 95.75 194 ALA A N 1
ATOM 1556 C CA . ALA A 1 194 ? -18.641 -23.844 4.188 1 95.75 194 ALA A CA 1
ATOM 1557 C C . ALA A 1 194 ? -19.453 -23.672 5.473 1 95.75 194 ALA A C 1
ATOM 1559 O O . ALA A 1 194 ? -20.594 -24.109 5.559 1 95.75 194 ALA A O 1
ATOM 1560 N N . ASN A 1 195 ? -18.797 -23.062 6.441 1 96.31 195 ASN A N 1
ATOM 1561 C CA . ASN A 1 195 ? -19.422 -22.859 7.738 1 96.31 195 ASN A CA 1
ATOM 1562 C C . ASN A 1 195 ? -19.25 -21.422 8.227 1 96.31 195 ASN A C 1
ATOM 1564 O O . ASN A 1 195 ? -18.25 -20.766 7.914 1 96.31 195 ASN A O 1
ATOM 1568 N N . PHE A 1 196 ? -20.281 -21 8.938 1 96 196 PHE A N 1
ATOM 1569 C CA . PHE A 1 196 ? -20.203 -19.719 9.625 1 96 196 PHE A CA 1
ATOM 1570 C C . PHE A 1 196 ? -20.609 -19.859 11.094 1 96 196 PHE A C 1
ATOM 1572 O O . PHE A 1 196 ? -21.703 -20.328 11.398 1 96 196 PHE A O 1
ATOM 1579 N N . ALA A 1 197 ? -19.688 -19.484 11.945 1 94.62 197 ALA A N 1
ATOM 1580 C CA . ALA A 1 197 ? -19.906 -19.594 13.391 1 94.62 197 ALA A CA 1
ATOM 1581 C C . ALA A 1 197 ? -20.359 -21 13.766 1 94.62 197 ALA A C 1
ATOM 1583 O O . ALA A 1 197 ? -21.328 -21.172 14.523 1 94.62 197 ALA A O 1
ATOM 1584 N N . GLY A 1 198 ? -19.844 -21.938 13.109 1 90.25 198 GLY A N 1
ATOM 1585 C CA . GLY A 1 198 ? -20.109 -23.328 13.43 1 90.25 198 GLY A CA 1
ATOM 1586 C C . GLY A 1 198 ? -21.328 -23.875 12.711 1 90.25 198 GLY A C 1
ATOM 1587 O O . GLY A 1 198 ? -21.625 -25.078 12.805 1 90.25 198 GLY A O 1
ATOM 1588 N N . LYS A 1 199 ? -22.016 -23.109 11.992 1 93.69 199 LYS A N 1
ATOM 1589 C CA . LYS A 1 199 ? -23.203 -23.547 11.266 1 93.69 199 LYS A CA 1
ATOM 1590 C C . LYS A 1 199 ? -22.922 -23.656 9.766 1 93.69 199 LYS A C 1
ATOM 1592 O O . LYS A 1 199 ? -22.281 -22.766 9.188 1 93.69 199 LYS A O 1
ATOM 1597 N N . PRO A 1 200 ? -23.438 -24.672 9.148 1 94.81 200 PRO A N 1
ATOM 1598 C CA . PRO A 1 200 ? -23.203 -24.844 7.715 1 94.81 200 PRO A CA 1
ATOM 1599 C C . PRO A 1 200 ? -23.953 -23.812 6.867 1 94.81 200 PRO A C 1
ATOM 1601 O O . PRO A 1 200 ? -25.078 -23.453 7.188 1 94.81 200 PRO A O 1
ATOM 1604 N N . ILE A 1 201 ? -23.266 -23.375 5.91 1 93.75 201 ILE A N 1
ATOM 1605 C CA . ILE A 1 201 ? -23.859 -22.484 4.918 1 93.75 201 ILE A CA 1
ATOM 1606 C C . ILE A 1 201 ? -24.422 -23.312 3.764 1 93.75 201 ILE A C 1
ATOM 1608 O O . ILE A 1 201 ? -23.734 -24.172 3.213 1 93.75 201 ILE A O 1
ATOM 1612 N N . SER A 1 202 ? -25.609 -23.047 3.408 1 91 202 SER A N 1
ATOM 1613 C CA . SER A 1 202 ? -26.219 -23.766 2.297 1 91 202 SER A CA 1
ATOM 1614 C C . SER A 1 202 ? -25.594 -23.375 0.966 1 91 202 SER A C 1
ATOM 1616 O O . SER A 1 202 ? -25.266 -22.203 0.754 1 91 202 SER A O 1
ATOM 1618 N N . LEU A 1 203 ? -25.469 -24.312 0.078 1 91.12 203 LEU A N 1
ATOM 1619 C CA . LEU A 1 203 ? -24.953 -24.031 -1.256 1 91.12 203 LEU A CA 1
ATOM 1620 C C . LEU A 1 203 ? -25.844 -23.047 -1.991 1 91.12 203 LEU A C 1
ATOM 1622 O O . LEU A 1 203 ? -25.375 -22.297 -2.855 1 91.12 203 LEU A O 1
ATOM 1626 N N . ASP A 1 204 ? -27.094 -23.016 -1.578 1 89.62 204 ASP A N 1
ATOM 1627 C CA . ASP A 1 204 ? -28.047 -22.094 -2.199 1 89.62 204 ASP A CA 1
ATOM 1628 C C . ASP A 1 204 ? -27.719 -20.641 -1.85 1 89.62 204 ASP A C 1
ATOM 1630 O O . ASP A 1 204 ? -28.094 -19.719 -2.572 1 89.62 204 ASP A O 1
ATOM 1634 N N . ASP A 1 205 ? -27 -20.531 -0.744 1 92.06 205 ASP A N 1
ATOM 1635 C CA . ASP A 1 205 ? -26.641 -19.188 -0.301 1 92.06 205 ASP A CA 1
ATOM 1636 C C . ASP A 1 205 ? -25.328 -18.734 -0.946 1 92.06 205 ASP A C 1
ATOM 1638 O O . ASP A 1 205 ? -24.891 -17.609 -0.725 1 92.06 205 ASP A O 1
ATOM 1642 N N . ILE A 1 206 ? -24.781 -19.609 -1.654 1 94.62 206 ILE A N 1
ATOM 1643 C CA . ILE A 1 206 ? -23.609 -19.266 -2.451 1 94.62 206 ILE A CA 1
ATOM 1644 C C . ILE A 1 206 ? -24.031 -18.938 -3.879 1 94.62 206 ILE A C 1
ATOM 1646 O O . ILE A 1 206 ? -24.438 -19.812 -4.633 1 94.62 206 ILE A O 1
ATOM 1650 N N . ILE A 1 207 ? -23.875 -17.703 -4.199 1 93.69 207 ILE A N 1
ATOM 1651 C CA . ILE A 1 207 ? -24.469 -17.203 -5.434 1 93.69 207 ILE A CA 1
ATOM 1652 C C . ILE A 1 207 ? -23.391 -16.953 -6.473 1 93.69 207 ILE A C 1
ATOM 1654 O O . ILE A 1 207 ? -22.344 -16.359 -6.168 1 93.69 207 ILE A O 1
ATOM 1658 N N . PRO A 1 208 ? -23.609 -17.469 -7.695 1 94.44 208 PRO A N 1
ATOM 1659 C CA . PRO A 1 208 ? -22.641 -17.188 -8.758 1 94.44 208 PRO A CA 1
ATOM 1660 C C . PRO A 1 208 ? -22.672 -15.727 -9.203 1 94.44 208 PRO A C 1
ATOM 1662 O O . PRO A 1 208 ? -23.734 -15.109 -9.25 1 94.44 208 PRO A O 1
ATOM 1665 N N . VAL A 1 209 ? -21.484 -15.195 -9.461 1 94 209 VAL A N 1
ATOM 1666 C CA . VAL A 1 209 ? -21.344 -13.828 -9.953 1 94 209 VAL A CA 1
ATOM 1667 C C . VAL A 1 209 ? -20.266 -13.766 -11.023 1 94 209 VAL A C 1
ATOM 1669 O O . VAL A 1 209 ? -19.266 -14.492 -10.945 1 94 209 VAL A O 1
ATOM 1672 N N . PHE A 1 210 ? -20.484 -12.938 -12.016 1 94.38 210 PHE A N 1
ATOM 1673 C CA . PHE A 1 210 ? -19.469 -12.773 -13.055 1 94.38 210 PHE A CA 1
ATOM 1674 C C . PHE A 1 210 ? -18.516 -11.641 -12.711 1 94.38 210 PHE A C 1
ATOM 1676 O O . PHE A 1 210 ? -18.938 -10.562 -12.289 1 94.38 210 PHE A O 1
ATOM 1683 N N . THR A 1 211 ? -17.281 -11.914 -12.781 1 92.31 211 THR A N 1
ATOM 1684 C CA . THR A 1 211 ? -16.203 -10.945 -12.594 1 92.31 211 THR A CA 1
ATOM 1685 C C . THR A 1 211 ? -15.234 -10.969 -13.773 1 92.31 211 THR A C 1
ATOM 1687 O O . THR A 1 211 ? -15.461 -11.695 -14.75 1 92.31 211 THR A O 1
ATOM 1690 N N . LYS A 1 212 ? -14.234 -10.195 -13.711 1 85.69 212 LYS A N 1
ATOM 1691 C CA . LYS A 1 212 ? -13.219 -10.211 -14.758 1 85.69 212 LYS A CA 1
ATOM 1692 C C . LYS A 1 212 ? -12.531 -11.57 -14.844 1 85.69 212 LYS A C 1
ATOM 1694 O O . LYS A 1 212 ? -12.016 -11.953 -15.898 1 85.69 212 LYS A O 1
ATOM 1699 N N . GLU A 1 213 ? -12.656 -12.312 -13.719 1 85.75 213 GLU A N 1
ATOM 1700 C CA . GLU A 1 213 ? -12.023 -13.625 -13.633 1 85.75 213 GLU A CA 1
ATOM 1701 C C . GLU A 1 213 ? -12.992 -14.734 -14.055 1 85.75 213 GLU A C 1
ATOM 1703 O O . GLU A 1 213 ? -12.695 -15.914 -13.883 1 85.75 213 GLU A O 1
ATOM 1708 N N . GLY A 1 214 ? -14.031 -14.312 -14.594 1 89.69 214 GLY A N 1
ATOM 1709 C CA . GLY A 1 214 ? -15.016 -15.305 -14.984 1 89.69 214 GLY A CA 1
ATOM 1710 C C . GLY A 1 214 ? -16.109 -15.492 -13.945 1 89.69 214 GLY A C 1
ATOM 1711 O O . GLY A 1 214 ? -16.594 -14.516 -13.359 1 89.69 214 GLY A O 1
ATOM 1712 N N . ARG A 1 215 ? -16.516 -16.734 -13.883 1 93.75 215 ARG A N 1
ATOM 1713 C CA . ARG A 1 215 ? -17.578 -17.016 -12.93 1 93.75 215 ARG A CA 1
ATOM 1714 C C . ARG A 1 215 ? -17.031 -17.25 -11.531 1 93.75 215 ARG A C 1
ATOM 1716 O O . ARG A 1 215 ? -16.25 -18.188 -11.328 1 93.75 215 ARG A O 1
ATOM 1723 N N . CYS A 1 216 ? -17.375 -16.438 -10.641 1 96 216 CYS A N 1
ATOM 1724 C CA . CYS A 1 216 ? -17.016 -16.531 -9.227 1 96 216 CYS A CA 1
ATOM 1725 C C . CYS A 1 216 ? -18.25 -16.766 -8.359 1 96 216 CYS A C 1
ATOM 1727 O O . CYS A 1 216 ? -19.344 -16.922 -8.875 1 96 216 CYS A O 1
ATOM 1729 N N . PHE A 1 217 ? -18.016 -16.891 -7.086 1 96.81 217 PHE A N 1
ATOM 1730 C CA . PHE A 1 217 ? -19.125 -17.125 -6.164 1 96.81 217 PHE A CA 1
ATOM 1731 C C . PHE A 1 217 ? -19.062 -16.156 -4.996 1 96.81 217 PHE A C 1
ATOM 1733 O O . PHE A 1 217 ? -17.984 -15.852 -4.477 1 96.81 217 PHE A O 1
ATOM 1740 N N . GLU A 1 218 ? -20.203 -15.672 -4.648 1 95.88 218 GLU A N 1
ATOM 1741 C CA . GLU A 1 218 ? -20.312 -14.734 -3.537 1 95.88 218 GLU A CA 1
ATOM 1742 C C . GLU A 1 218 ? -21.078 -15.344 -2.367 1 95.88 218 GLU A C 1
ATOM 1744 O O . GLU A 1 218 ? -22.062 -16.062 -2.57 1 95.88 218 GLU A O 1
ATOM 1749 N N . ILE A 1 219 ? -20.578 -15.078 -1.226 1 96.12 219 ILE A N 1
ATOM 1750 C CA . ILE A 1 219 ? -21.234 -15.469 0.019 1 96.12 219 ILE A CA 1
ATOM 1751 C C . ILE A 1 219 ? -21.594 -14.234 0.832 1 96.12 219 ILE A C 1
ATOM 1753 O O . ILE A 1 219 ? -20.812 -13.281 0.913 1 96.12 219 ILE A O 1
ATOM 1757 N N . ASN A 1 220 ? -22.781 -14.18 1.423 1 95.31 220 ASN A N 1
ATOM 1758 C CA . ASN A 1 220 ? -23.25 -13.109 2.299 1 95.31 220 ASN A CA 1
ATOM 1759 C C . ASN A 1 220 ? -23.547 -11.828 1.518 1 95.31 220 ASN A C 1
ATOM 1761 O O . ASN A 1 220 ? -23.141 -10.742 1.933 1 95.31 220 ASN A O 1
ATOM 1765 N N . ASP A 1 221 ? -24.141 -11.859 0.409 1 88.88 221 ASP A N 1
ATOM 1766 C CA . ASP A 1 221 ? -24.438 -10.703 -0.428 1 88.88 221 ASP A CA 1
ATOM 1767 C C . ASP A 1 221 ? -25.719 -10 0.041 1 88.88 221 ASP A C 1
ATOM 1769 O O . ASP A 1 221 ? -25.953 -8.844 -0.312 1 88.88 221 ASP A O 1
ATOM 1773 N N . GLY A 1 222 ? -26.484 -10.648 0.868 1 82.94 222 GLY A N 1
ATOM 1774 C CA . GLY A 1 222 ? -27.719 -10.062 1.378 1 82.94 222 GLY A CA 1
ATOM 1775 C C . GLY A 1 222 ? -28.797 -9.914 0.318 1 82.94 222 GLY A C 1
ATOM 1776 O O . GLY A 1 222 ? -29.812 -9.258 0.544 1 82.94 222 GLY A O 1
ATOM 1777 N N . LEU A 1 223 ? -28.375 -10.523 -0.786 1 72.69 223 LEU A N 1
ATOM 1778 C CA . LEU A 1 223 ? -29.359 -10.43 -1.861 1 72.69 223 LEU A CA 1
ATOM 1779 C C . LEU A 1 223 ? -30.5 -11.422 -1.646 1 72.69 223 LEU A C 1
ATOM 1781 O O . LEU A 1 223 ? -30.344 -12.383 -0.894 1 72.69 223 LEU A O 1
ATOM 1785 N N . ASN A 1 224 ? -31.688 -11.203 -2.273 1 67.56 224 ASN A N 1
ATOM 1786 C CA . ASN A 1 224 ? -32.875 -12.062 -2.359 1 67.56 224 ASN A CA 1
ATOM 1787 C C . ASN A 1 224 ? -33.469 -12.336 -0.983 1 67.56 224 ASN A C 1
ATOM 1789 O O . ASN A 1 224 ? -33.906 -13.445 -0.709 1 67.56 224 ASN A O 1
ATOM 1793 N N . GLY A 1 225 ? -33.156 -11.492 -0.058 1 69.25 225 GLY A N 1
ATOM 1794 C CA . GLY A 1 225 ? -33.812 -11.625 1.221 1 69.25 225 GLY A CA 1
ATOM 1795 C C . GLY A 1 225 ? -33.031 -12.453 2.229 1 69.25 225 GLY A C 1
ATOM 1796 O O . GLY A 1 225 ? -33.562 -12.773 3.303 1 69.25 225 GLY A O 1
ATOM 1797 N N . THR A 1 226 ? -31.875 -12.914 1.819 1 79 226 THR A N 1
ATOM 1798 C CA . THR A 1 226 ? -31.109 -13.703 2.773 1 79 226 THR A CA 1
ATOM 1799 C C . THR A 1 226 ? -30.562 -12.82 3.889 1 79 226 THR A C 1
ATOM 1801 O O . THR A 1 226 ? -30.172 -11.68 3.646 1 79 226 THR A O 1
ATOM 1804 N N . GLU A 1 227 ? -30.766 -13.375 5.059 1 86.25 227 GLU A N 1
ATOM 1805 C CA . GLU A 1 227 ? -30.266 -12.648 6.219 1 86.25 227 GLU A CA 1
ATOM 1806 C C . GLU A 1 227 ? -28.734 -12.57 6.207 1 86.25 227 GLU A C 1
ATOM 1808 O O . GLU A 1 227 ? -28.062 -13.547 5.875 1 86.25 227 GLU A O 1
ATOM 1813 N N . LEU A 1 228 ? -28.25 -11.391 6.516 1 93.62 228 LEU A N 1
ATOM 1814 C CA . LEU A 1 228 ? -26.812 -11.172 6.547 1 93.62 228 LEU A CA 1
ATOM 1815 C C . LEU A 1 228 ? -26.188 -11.883 7.746 1 93.62 228 LEU A C 1
ATOM 1817 O O . LEU A 1 228 ? -26.766 -11.898 8.836 1 93.62 228 LEU A O 1
ATOM 1821 N N . LEU A 1 229 ? -25.047 -12.43 7.496 1 94.69 229 LEU A N 1
ATOM 1822 C CA . LEU A 1 229 ? -24.297 -13.086 8.555 1 94.69 229 LEU A CA 1
ATOM 1823 C C . LEU A 1 229 ? -23.641 -12.062 9.477 1 94.69 229 LEU A C 1
ATOM 1825 O O . LEU A 1 229 ? -23.031 -11.102 9.016 1 94.69 229 LEU A O 1
ATOM 1829 N N . LYS A 1 230 ? -23.875 -12.266 10.781 1 93.25 230 LYS A N 1
ATOM 1830 C CA . LYS A 1 230 ? -23.328 -11.359 11.781 1 93.25 230 LYS A CA 1
ATOM 1831 C C . LYS A 1 230 ? -22.453 -12.109 12.781 1 93.25 230 LYS A C 1
ATOM 1833 O O . LYS A 1 230 ? -22.812 -13.195 13.234 1 93.25 230 LYS A O 1
ATOM 1838 N N . SER A 1 231 ? -21.312 -11.516 13.031 1 92.19 231 SER A N 1
ATOM 1839 C CA . SER A 1 231 ? -20.406 -12.117 14.016 1 92.19 231 SER A CA 1
ATOM 1840 C C . SER A 1 231 ? -20.641 -11.539 15.406 1 92.19 231 SER A C 1
ATOM 1842 O O . SER A 1 231 ? -20.625 -10.32 15.586 1 92.19 231 SER A O 1
ATOM 1844 N N . GLU A 1 232 ? -20.781 -12.375 16.375 1 90.19 232 GLU A N 1
ATOM 1845 C CA . GLU A 1 232 ? -21.016 -11.953 17.766 1 90.19 232 GLU A CA 1
ATOM 1846 C C . GLU A 1 232 ? -19.719 -11.969 18.562 1 90.19 232 GLU A C 1
ATOM 1848 O O . GLU A 1 232 ? -19.688 -11.477 19.703 1 90.19 232 GLU A O 1
ATOM 1853 N N . GLY A 1 233 ? -18.734 -12.414 18.031 1 87.69 233 GLY A N 1
ATOM 1854 C CA . GLY A 1 233 ? -17.453 -12.492 18.703 1 87.69 233 GLY A CA 1
ATOM 1855 C C . GLY A 1 233 ? -16.266 -12.445 17.75 1 87.69 233 GLY A C 1
ATOM 1856 O O . GLY A 1 233 ? -16.453 -12.305 16.531 1 87.69 233 GLY A O 1
ATOM 1857 N N . ILE A 1 234 ? -15.078 -12.531 18.438 1 87.5 234 ILE A N 1
ATOM 1858 C CA . ILE A 1 234 ? -13.844 -12.477 17.656 1 87.5 234 ILE A CA 1
ATOM 1859 C C . ILE A 1 234 ? -13.25 -13.875 17.547 1 87.5 234 ILE A C 1
ATOM 1861 O O . ILE A 1 234 ? -13.562 -14.758 18.344 1 87.5 234 ILE A O 1
ATOM 1865 N N . GLY A 1 235 ? -12.43 -14.008 16.469 1 88.88 235 GLY A N 1
ATOM 1866 C CA . GLY A 1 235 ? -11.695 -15.258 16.344 1 88.88 235 GLY A CA 1
ATOM 1867 C C . GLY A 1 235 ? -12.312 -16.219 15.359 1 88.88 235 GLY A C 1
ATOM 1868 O O . GLY A 1 235 ? -13.383 -15.953 14.805 1 88.88 235 GLY A O 1
ATOM 1869 N N . ARG A 1 236 ? -11.766 -17.344 15.25 1 90.06 236 ARG A N 1
ATOM 1870 C CA . ARG A 1 236 ? -12.117 -18.344 14.242 1 90.06 236 ARG A CA 1
ATOM 1871 C C . ARG A 1 236 ? -13.461 -18.984 14.555 1 90.06 236 ARG A C 1
ATOM 1873 O O . ARG A 1 236 ? -14.211 -19.344 13.641 1 90.06 236 ARG A O 1
ATOM 1880 N N . ALA A 1 237 ? -13.789 -19.016 15.773 1 90.31 237 ALA A N 1
ATOM 1881 C CA . ALA A 1 237 ? -15.031 -19.672 16.188 1 90.31 237 ALA A CA 1
ATOM 1882 C C . ALA A 1 237 ? -16.25 -18.891 15.719 1 90.31 237 ALA A C 1
ATOM 1884 O O . ALA A 1 237 ? -17.328 -19.453 15.508 1 90.31 237 ALA A O 1
ATOM 1885 N N . PHE A 1 238 ? -16.094 -17.672 15.5 1 92.25 238 PHE A N 1
ATOM 1886 C CA . PHE A 1 238 ? -17.203 -16.828 15.109 1 92.25 238 PHE A CA 1
ATOM 1887 C C . PHE A 1 238 ? -17.047 -16.344 13.672 1 92.25 238 PHE A C 1
ATOM 1889 O O . PHE A 1 238 ? -17.672 -15.367 13.258 1 92.25 238 PHE A O 1
ATOM 1896 N N . GLY A 1 239 ? -16.156 -16.969 13.016 1 95.5 239 GLY A N 1
ATOM 1897 C CA . GLY A 1 239 ? -15.875 -16.562 11.648 1 95.5 239 GLY A CA 1
ATOM 1898 C C . GLY A 1 239 ? -16.359 -17.562 10.617 1 95.5 239 GLY A C 1
ATOM 1899 O O . GLY A 1 239 ? -17.281 -18.344 10.891 1 95.5 239 GLY A O 1
ATOM 1900 N N . MET A 1 240 ? -15.859 -17.438 9.445 1 97.25 240 MET A N 1
ATOM 1901 C CA . MET A 1 240 ? -16.219 -18.297 8.328 1 97.25 240 MET A CA 1
ATOM 1902 C C . MET A 1 240 ? -15.078 -19.266 8.008 1 97.25 240 MET A C 1
ATOM 1904 O O . MET A 1 240 ? -13.914 -18.859 7.926 1 97.25 240 MET A O 1
ATOM 1908 N N . THR A 1 241 ? -15.414 -20.5 7.887 1 96.81 241 THR A N 1
ATOM 1909 C CA . THR A 1 241 ? -14.461 -21.531 7.5 1 96.81 241 THR A CA 1
ATOM 1910 C C . THR A 1 241 ? -14.844 -22.156 6.16 1 96.81 241 THR A C 1
ATOM 1912 O O . THR A 1 241 ? -15.969 -22.609 5.984 1 96.81 241 THR A O 1
ATOM 1915 N N . LEU A 1 242 ? -13.898 -22.188 5.273 1 97.56 242 LEU A N 1
ATOM 1916 C CA . LEU A 1 242 ? -14.117 -22.75 3.945 1 97.56 242 LEU A CA 1
ATOM 1917 C C . LEU A 1 242 ? -13.086 -23.844 3.643 1 97.56 242 LEU A C 1
ATOM 1919 O O . LEU A 1 242 ? -11.914 -23.703 3.996 1 97.56 242 LEU A O 1
ATOM 1923 N N . VAL A 1 243 ? -13.5 -24.922 3.125 1 96 243 VAL A N 1
ATOM 1924 C CA . VAL A 1 243 ? -12.641 -25.922 2.48 1 96 243 VAL A CA 1
ATOM 1925 C C . VAL A 1 243 ? -13.016 -26.031 1.005 1 96 243 VAL A C 1
ATOM 1927 O O . VAL A 1 243 ? -14.141 -26.438 0.673 1 96 243 VAL A O 1
ATOM 1930 N N . LEU A 1 244 ? -12.086 -25.703 0.171 1 96.88 244 LEU A N 1
ATOM 1931 C CA . LEU A 1 244 ? -12.344 -25.625 -1.264 1 96.88 244 LEU A CA 1
ATOM 1932 C C . LEU A 1 244 ? -11.5 -26.641 -2.027 1 96.88 244 LEU A C 1
ATOM 1934 O O . LEU A 1 244 ? -10.406 -27 -1.596 1 96.88 244 LEU A O 1
ATOM 1938 N N . ASN A 1 245 ? -12.055 -27.031 -3.109 1 95.38 245 ASN A N 1
ATOM 1939 C CA . ASN A 1 245 ? -11.383 -27.938 -4.043 1 95.38 245 ASN A CA 1
ATOM 1940 C C . ASN A 1 245 ? -11.031 -27.219 -5.344 1 95.38 245 ASN A C 1
ATOM 1942 O O . ASN A 1 245 ? -11.914 -26.75 -6.07 1 95.38 245 ASN A O 1
ATOM 1946 N N . THR A 1 246 ? -9.797 -27.156 -5.68 1 95.38 246 THR A N 1
ATOM 1947 C CA . THR A 1 246 ? -9.344 -26.438 -6.859 1 95.38 246 THR A CA 1
ATOM 1948 C C . THR A 1 246 ? -9.68 -27.203 -8.133 1 95.38 246 THR A C 1
ATOM 1950 O O . THR A 1 246 ? -9.797 -26.625 -9.211 1 95.38 246 THR A O 1
ATOM 1953 N N . GLU A 1 247 ? -9.844 -28.516 -8.016 1 92.88 247 GLU A N 1
ATOM 1954 C CA . GLU A 1 247 ? -10.031 -29.375 -9.188 1 92.88 247 GLU A CA 1
ATOM 1955 C C . GLU A 1 247 ? -8.914 -29.156 -10.203 1 92.88 247 GLU A C 1
ATOM 1957 O O . GLU A 1 247 ? -9.18 -28.922 -11.383 1 92.88 247 GLU A O 1
ATOM 1962 N N . GLN A 1 248 ? -7.762 -29.328 -9.781 1 91.88 248 GLN A N 1
ATOM 1963 C CA . GLN A 1 248 ? -6.609 -29.047 -10.625 1 91.88 248 GLN A CA 1
ATOM 1964 C C . GLN A 1 248 ? -6.586 -29.953 -11.852 1 91.88 248 GLN A C 1
ATOM 1966 O O . GLN A 1 248 ? -6.016 -29.609 -12.883 1 91.88 248 GLN A O 1
ATOM 1971 N N . ASP A 1 249 ? -7.121 -31.125 -11.742 1 90.88 249 ASP A N 1
ATOM 1972 C CA . ASP A 1 249 ? -7.188 -32.062 -12.859 1 90.88 249 ASP A CA 1
ATOM 1973 C C . ASP A 1 249 ? -8.023 -31.5 -14 1 90.88 249 ASP A C 1
ATOM 1975 O O . ASP A 1 249 ? -7.895 -31.938 -15.148 1 90.88 249 ASP A O 1
ATOM 1979 N N . GLU A 1 250 ? -8.812 -30.531 -13.664 1 92.56 250 GLU A N 1
ATOM 1980 C CA . GLU A 1 250 ? -9.68 -29.938 -14.672 1 92.56 250 GLU A CA 1
ATOM 1981 C C . GLU A 1 250 ? -9.086 -28.625 -15.203 1 92.56 250 GLU A C 1
ATOM 1983 O O . GLU A 1 250 ? -9.727 -27.922 -15.992 1 92.56 250 GLU A O 1
ATOM 1988 N N . TYR A 1 251 ? -7.902 -28.281 -14.742 1 92.12 251 TYR A N 1
ATOM 1989 C CA . TYR A 1 251 ? -7.258 -27.078 -15.258 1 92.12 251 TYR A CA 1
ATOM 1990 C C . TYR A 1 251 ? -6.906 -27.234 -16.734 1 92.12 251 TYR A C 1
ATOM 1992 O O . TYR A 1 251 ? -6.539 -28.328 -17.172 1 92.12 251 TYR A O 1
ATOM 2000 N N . TYR A 1 252 ? -7.027 -26.125 -17.484 1 90.69 252 TYR A N 1
ATOM 2001 C CA . TYR A 1 252 ? -6.82 -26.125 -18.922 1 90.69 252 TYR A CA 1
ATOM 2002 C C . TYR A 1 252 ? -6.285 -24.797 -19.406 1 90.69 252 TYR A C 1
ATOM 2004 O O . TYR A 1 252 ? -5.84 -23.969 -18.609 1 90.69 252 TYR A O 1
ATOM 2012 N N . TYR A 1 253 ? -6.262 -24.703 -20.75 1 86.06 253 TYR A N 1
ATOM 2013 C CA . TYR A 1 253 ? -5.809 -23.438 -21.328 1 86.06 253 TYR A CA 1
ATOM 2014 C C . TYR A 1 253 ? -6.688 -22.281 -20.875 1 86.06 253 TYR A C 1
ATOM 2016 O O . TYR A 1 253 ? -7.914 -22.391 -20.859 1 86.06 253 TYR A O 1
ATOM 2024 N N . ASN A 1 254 ? -6.051 -21.391 -20.25 1 76.62 254 ASN A N 1
ATOM 2025 C CA . ASN A 1 254 ? -6.738 -20.188 -19.781 1 76.62 254 ASN A CA 1
ATOM 2026 C C . ASN A 1 254 ? -6.02 -18.922 -20.234 1 76.62 254 ASN A C 1
ATOM 2028 O O . ASN A 1 254 ? -5.199 -18.969 -21.156 1 76.62 254 ASN A O 1
ATOM 2032 N N . SER A 1 255 ? -6.371 -17.828 -19.562 1 64.19 255 SER A N 1
ATOM 2033 C CA . SER A 1 255 ? -5.707 -16.578 -19.906 1 64.19 255 SER A CA 1
ATOM 2034 C C . SER A 1 255 ? -4.242 -16.594 -19.484 1 64.19 255 SER A C 1
ATOM 2036 O O . SER A 1 255 ? -3.863 -17.328 -18.562 1 64.19 255 SER A O 1
ATOM 2038 N N . TYR A 1 256 ? -3.324 -16.141 -20.312 1 56.88 256 TYR A N 1
ATOM 2039 C CA . TYR A 1 256 ? -1.873 -16.156 -20.172 1 56.88 256 TYR A CA 1
ATOM 2040 C C . TYR A 1 256 ? -1.457 -15.727 -18.766 1 56.88 256 TYR A C 1
ATOM 2042 O O . TYR A 1 256 ? -0.371 -16.078 -18.297 1 56.88 256 TYR A O 1
ATOM 2050 N N . LEU A 1 257 ? -2.381 -15.25 -18 1 60.91 257 LEU A N 1
ATOM 2051 C CA . LEU A 1 257 ? -1.981 -14.711 -16.703 1 60.91 257 LEU A CA 1
ATOM 2052 C C . LEU A 1 257 ? -2.312 -15.695 -15.578 1 60.91 257 LEU A C 1
ATOM 2054 O O . LEU A 1 257 ? -1.887 -15.508 -14.438 1 60.91 257 LEU A O 1
ATOM 2058 N N . ASN A 1 258 ? -2.832 -16.781 -15.984 1 74.56 258 ASN A N 1
ATOM 2059 C CA . ASN A 1 258 ? -3.322 -17.625 -14.898 1 74.56 258 ASN A CA 1
ATOM 2060 C C . ASN A 1 258 ? -2.611 -18.969 -14.875 1 74.56 258 ASN A C 1
ATOM 2062 O O . ASN A 1 258 ? -3.217 -20 -15.164 1 74.56 258 ASN A O 1
ATOM 2066 N N . ASP A 1 259 ? -1.422 -18.969 -14.477 1 86.06 259 ASP A N 1
ATOM 2067 C CA . ASP A 1 259 ? -0.629 -20.188 -14.445 1 86.06 259 ASP A CA 1
ATOM 2068 C C . ASP A 1 259 ? -0.61 -20.797 -13.047 1 86.06 259 ASP A C 1
ATOM 2070 O O . ASP A 1 259 ? -0.04 -21.875 -12.836 1 86.06 259 ASP A O 1
ATOM 2074 N N . ALA A 1 260 ? -1.277 -20.141 -12.188 1 91.25 260 ALA A N 1
ATOM 2075 C CA . ALA A 1 260 ? -1.258 -20.594 -10.805 1 91.25 260 ALA A CA 1
ATOM 2076 C C . ALA A 1 260 ? -2.477 -21.453 -10.492 1 91.25 260 ALA A C 1
ATOM 2078 O O . ALA A 1 260 ? -3.33 -21.672 -11.352 1 91.25 260 ALA A O 1
ATOM 2079 N N . THR A 1 261 ? -2.41 -22.156 -9.422 1 94.88 261 THR A N 1
ATOM 2080 C CA . THR A 1 261 ? -3.529 -22.953 -8.93 1 94.88 261 THR A CA 1
ATOM 2081 C C . THR A 1 261 ? -3.988 -22.438 -7.562 1 94.88 261 THR A C 1
ATOM 2083 O O . THR A 1 261 ? -3.166 -22.094 -6.715 1 94.88 261 THR A O 1
ATOM 2086 N N . GLY A 1 262 ? -5.207 -22.312 -7.418 1 95.31 262 GLY A N 1
ATOM 2087 C CA . GLY A 1 262 ? -5.793 -21.812 -6.184 1 95.31 262 GLY A CA 1
ATOM 2088 C C . GLY A 1 262 ? -7.008 -20.938 -6.414 1 95.31 262 GLY A C 1
ATOM 2089 O O . GLY A 1 262 ? -7.805 -21.188 -7.32 1 95.31 262 GLY A O 1
ATOM 2090 N N . PHE A 1 263 ? -7.176 -20.078 -5.449 1 96.31 263 PHE A N 1
ATOM 2091 C CA . PHE A 1 263 ? -8.32 -19.172 -5.52 1 96.31 263 PHE A CA 1
ATOM 2092 C C . PHE A 1 263 ? -7.898 -17.734 -5.207 1 96.31 263 PHE A C 1
ATOM 2094 O O . PHE A 1 263 ? -6.887 -17.516 -4.539 1 96.31 263 PHE A O 1
ATOM 2101 N N . ILE A 1 264 ? -8.617 -16.875 -5.75 1 95.56 264 ILE A N 1
ATOM 2102 C CA . ILE A 1 264 ? -8.547 -15.477 -5.344 1 95.56 264 ILE A CA 1
ATOM 2103 C C . ILE A 1 264 ? -9.797 -15.102 -4.555 1 95.56 264 ILE A C 1
ATOM 2105 O O . ILE A 1 264 ? -10.922 -15.352 -5.004 1 95.56 264 ILE A O 1
ATOM 2109 N N . ILE A 1 265 ? -9.586 -14.562 -3.363 1 97.31 265 ILE A N 1
ATOM 2110 C CA . ILE A 1 265 ? -10.703 -14.211 -2.494 1 97.31 265 ILE A CA 1
ATOM 2111 C C . ILE A 1 265 ? -10.688 -12.711 -2.211 1 97.31 265 ILE A C 1
ATOM 2113 O O . ILE A 1 265 ? -9.633 -12.133 -1.972 1 97.31 265 ILE A O 1
ATOM 2117 N N . GLN A 1 266 ? -11.867 -12.141 -2.264 1 96.75 266 GLN A N 1
ATOM 2118 C CA . GLN A 1 266 ? -12 -10.719 -1.933 1 96.75 266 GLN A CA 1
ATOM 2119 C C . GLN A 1 266 ? -13.078 -10.508 -0.874 1 96.75 266 GLN A C 1
ATOM 2121 O O . GLN A 1 266 ? -14.125 -11.156 -0.904 1 96.75 266 GLN A O 1
ATOM 2126 N N . LEU A 1 267 ? -12.75 -9.625 0.079 1 96.69 267 LEU A N 1
ATOM 2127 C CA . LEU A 1 267 ? -13.711 -9.195 1.089 1 96.69 267 LEU A CA 1
ATOM 2128 C C . LEU A 1 267 ? -14.234 -7.793 0.778 1 96.69 267 LEU A C 1
ATOM 2130 O O . LEU A 1 267 ? -13.445 -6.867 0.568 1 96.69 267 LEU A O 1
ATOM 2134 N N . LEU A 1 268 ? -15.461 -7.648 0.713 1 95.12 268 LEU A N 1
ATOM 2135 C CA . LEU A 1 268 ? -16.016 -6.336 0.402 1 95.12 268 LEU A CA 1
ATOM 2136 C C . LEU A 1 268 ? -17.359 -6.133 1.091 1 95.12 268 LEU A C 1
ATOM 2138 O O . LEU A 1 268 ? -17.922 -7.078 1.652 1 95.12 268 LEU A O 1
ATOM 2142 N N . ASP A 1 269 ? -17.797 -4.938 1.097 1 93.38 269 ASP A N 1
ATOM 2143 C CA . ASP A 1 269 ? -19.125 -4.617 1.624 1 93.38 269 ASP A CA 1
ATOM 2144 C C . ASP A 1 269 ? -20.219 -5.199 0.737 1 93.38 269 ASP A C 1
ATOM 2146 O O . ASP A 1 269 ? -20 -5.445 -0.451 1 93.38 269 ASP A O 1
ATOM 2150 N N . GLN A 1 270 ? -21.422 -5.344 1.284 1 92.94 270 GLN A N 1
ATOM 2151 C CA . GLN A 1 270 ? -22.5 -6.043 0.61 1 92.94 270 GLN A CA 1
ATOM 2152 C C . GLN A 1 270 ? -22.906 -5.324 -0.676 1 92.94 270 GLN A C 1
ATOM 2154 O O . GLN A 1 270 ? -23.266 -5.965 -1.665 1 92.94 270 GLN A O 1
ATOM 2159 N N . ASP A 1 271 ? -22.75 -4.051 -0.713 1 88.75 271 ASP A N 1
ATOM 2160 C CA . ASP A 1 271 ? -23.266 -3.291 -1.849 1 88.75 271 ASP A CA 1
ATOM 2161 C C . ASP A 1 271 ? -22.156 -2.977 -2.85 1 88.75 271 ASP A C 1
ATOM 2163 O O . ASP A 1 271 ? -22.391 -2.305 -3.855 1 88.75 271 ASP A O 1
ATOM 2167 N N . GLU A 1 272 ? -21.062 -3.543 -2.723 1 92.25 272 GLU A N 1
ATOM 2168 C CA . GLU A 1 272 ? -19.938 -3.195 -3.586 1 92.25 272 GLU A CA 1
ATOM 2169 C C . GLU A 1 272 ? -19.781 -4.211 -4.715 1 92.25 272 GLU A C 1
ATOM 2171 O O . GLU A 1 272 ? -20.188 -5.363 -4.582 1 92.25 272 GLU A O 1
ATOM 2176 N N . VAL A 1 273 ? -19.203 -3.723 -5.816 1 92.81 273 VAL A N 1
ATOM 2177 C CA . VAL A 1 273 ? -18.922 -4.602 -6.949 1 92.81 273 VAL A CA 1
ATOM 2178 C C . VAL A 1 273 ? -17.578 -5.285 -6.754 1 92.81 273 VAL A C 1
ATOM 2180 O O . VAL A 1 273 ? -16.625 -4.668 -6.262 1 92.81 273 VAL A O 1
ATOM 2183 N N . PRO A 1 274 ? -17.5 -6.52 -7.195 1 93.31 274 PRO A N 1
ATOM 2184 C CA . PRO A 1 274 ? -16.25 -7.258 -6.992 1 93.31 274 PRO A CA 1
ATOM 2185 C C . PRO A 1 274 ? -15.125 -6.777 -7.898 1 93.31 274 PRO A C 1
ATOM 2187 O O . PRO A 1 274 ? -15.352 -6.527 -9.086 1 93.31 274 PRO A O 1
ATOM 2190 N N . GLN A 1 275 ? -14.031 -6.566 -7.336 1 91.25 275 GLN A N 1
ATOM 2191 C CA . GLN A 1 275 ? -12.758 -6.293 -7.996 1 91.25 275 GLN A CA 1
ATOM 2192 C C . GLN A 1 275 ? -11.68 -7.273 -7.539 1 91.25 275 GLN A C 1
ATOM 2194 O O . GLN A 1 275 ? -10.664 -6.863 -6.973 1 91.25 275 GLN A O 1
ATOM 2199 N N . VAL A 1 276 ? -11.82 -8.445 -7.938 1 91.12 276 VAL A N 1
ATOM 2200 C CA . VAL A 1 276 ? -11.062 -9.562 -7.375 1 91.12 276 VAL A CA 1
ATOM 2201 C C . VAL A 1 276 ? -9.602 -9.469 -7.816 1 91.12 276 VAL A C 1
ATOM 2203 O O . VAL A 1 276 ? -8.688 -9.695 -7.02 1 91.12 276 VAL A O 1
ATOM 2206 N N . LEU A 1 277 ? -9.367 -9.078 -9.031 1 85.5 277 LEU A N 1
ATOM 2207 C CA . LEU A 1 277 ? -8.008 -9.039 -9.562 1 85.5 277 LEU A CA 1
ATOM 2208 C C . LEU A 1 277 ? -7.219 -7.887 -8.945 1 85.5 277 LEU A C 1
ATOM 2210 O O . LEU A 1 277 ? -5.992 -7.953 -8.844 1 85.5 277 LEU A O 1
ATOM 2214 N N . GLU A 1 278 ? -8 -6.945 -8.5 1 85.94 278 GLU A N 1
ATOM 2215 C CA . GLU A 1 278 ? -7.359 -5.73 -8.016 1 85.94 278 GLU A CA 1
ATOM 2216 C C . GLU A 1 278 ? -7.203 -5.758 -6.496 1 85.94 278 GLU A C 1
ATOM 2218 O O . GLU A 1 278 ? -6.211 -5.25 -5.961 1 85.94 278 GLU A O 1
ATOM 2223 N N . GLN A 1 279 ? -8.133 -6.352 -5.855 1 89.19 279 GLN A N 1
ATOM 2224 C CA . GLN A 1 279 ? -8.141 -6.199 -4.406 1 89.19 279 GLN A CA 1
ATOM 2225 C C . GLN A 1 279 ? -8.258 -7.551 -3.711 1 89.19 279 GLN A C 1
ATOM 2227 O O . GLN A 1 279 ? -8.375 -7.617 -2.484 1 89.19 279 GLN A O 1
ATOM 2232 N N . GLY A 1 280 ? -8.172 -8.547 -4.445 1 92.38 280 GLY A N 1
ATOM 2233 C CA . GLY A 1 280 ? -8.273 -9.867 -3.844 1 92.38 280 GLY A CA 1
ATOM 2234 C C . GLY A 1 280 ? -6.941 -10.414 -3.375 1 92.38 280 GLY A C 1
ATOM 2235 O O . GLY A 1 280 ? -5.887 -9.883 -3.727 1 92.38 280 GLY A O 1
ATOM 2236 N N . PHE A 1 281 ? -6.996 -11.43 -2.49 1 94.62 281 PHE A N 1
ATOM 2237 C CA . PHE A 1 281 ? -5.793 -12.133 -2.066 1 94.62 281 PHE A CA 1
ATOM 2238 C C . PHE A 1 281 ? -5.828 -13.586 -2.521 1 94.62 281 PHE A C 1
ATOM 2240 O O . PHE A 1 281 ? -6.898 -14.195 -2.615 1 94.62 281 PHE A O 1
ATOM 2247 N N . ASP A 1 282 ? -4.711 -14.094 -2.75 1 95.5 282 ASP A N 1
ATOM 2248 C CA . ASP A 1 282 ? -4.574 -15.445 -3.289 1 95.5 282 ASP A CA 1
ATOM 2249 C C . ASP A 1 282 ? -4.469 -16.484 -2.17 1 95.5 282 ASP A C 1
ATOM 2251 O O . ASP A 1 282 ? -3.898 -16.203 -1.112 1 95.5 282 ASP A O 1
ATOM 2255 N N . VAL A 1 283 ? -5.02 -17.609 -2.402 1 96.25 283 VAL A N 1
ATOM 2256 C CA . VAL A 1 283 ? -4.867 -18.766 -1.525 1 96.25 283 VAL A CA 1
ATOM 2257 C C . VAL A 1 283 ? -4.578 -20.016 -2.357 1 96.25 283 VAL A C 1
ATOM 2259 O O . VAL A 1 283 ? -5.141 -20.188 -3.439 1 96.25 283 VAL A O 1
ATOM 2262 N N . GLY A 1 284 ? -3.688 -20.812 -1.9 1 95.69 284 GLY A N 1
ATOM 2263 C CA . GLY A 1 284 ? -3.268 -21.984 -2.648 1 95.69 284 GLY A CA 1
ATOM 2264 C C . GLY A 1 284 ? -3.582 -23.297 -1.938 1 95.69 284 GLY A C 1
ATOM 2265 O O . GLY A 1 284 ? -3.842 -23.297 -0.732 1 95.69 284 GLY A O 1
ATOM 2266 N N . PRO A 1 285 ? -3.562 -24.359 -2.725 1 95.75 285 PRO A N 1
ATOM 2267 C CA . PRO A 1 285 ? -3.83 -25.656 -2.129 1 95.75 285 PRO A CA 1
ATOM 2268 C C . PRO A 1 285 ? -2.711 -26.125 -1.2 1 95.75 285 PRO A C 1
ATOM 2270 O O . PRO A 1 285 ? -1.6 -25.594 -1.251 1 95.75 285 PRO A O 1
ATOM 2273 N N . GLY A 1 286 ? -3.082 -27.062 -0.336 1 93.94 286 GLY A N 1
ATOM 2274 C CA . GLY A 1 286 ? -2.113 -27.625 0.592 1 93.94 286 GLY A CA 1
ATOM 2275 C C . GLY A 1 286 ? -1.858 -26.734 1.798 1 93.94 286 GLY A C 1
ATOM 2276 O O . GLY A 1 286 ? -0.886 -26.938 2.527 1 93.94 286 GLY A O 1
ATOM 2277 N N . THR A 1 287 ? -2.637 -25.719 1.912 1 94.5 287 THR A N 1
ATOM 2278 C CA . THR A 1 287 ? -2.404 -24.781 3.004 1 94.5 287 THR A CA 1
ATOM 2279 C C . THR A 1 287 ? -3.723 -24.375 3.65 1 94.5 287 THR A C 1
ATOM 2281 O O . THR A 1 287 ? -4.777 -24.422 3.012 1 94.5 287 THR A O 1
ATOM 2284 N N . LEU A 1 288 ? -3.691 -24.172 4.902 1 95.06 288 LEU A N 1
ATOM 2285 C CA . LEU A 1 288 ? -4.715 -23.422 5.617 1 95.06 288 LEU A CA 1
ATOM 2286 C C . LEU A 1 288 ? -4.324 -21.938 5.734 1 95.06 288 LEU A C 1
ATOM 2288 O O . LEU A 1 288 ? -3.273 -21.609 6.285 1 95.06 288 LEU A O 1
ATOM 2292 N N . THR A 1 289 ? -5.062 -21.156 5.156 1 96.12 289 THR A N 1
ATOM 2293 C CA . THR A 1 289 ? -4.828 -19.719 5.27 1 96.12 289 THR A CA 1
ATOM 2294 C C . THR A 1 289 ? -5.805 -19.078 6.258 1 96.12 289 THR A C 1
ATOM 2296 O O . THR A 1 289 ? -7.02 -19.141 6.059 1 96.12 289 THR A O 1
ATOM 2299 N N . SER A 1 290 ? -5.238 -18.531 7.32 1 96 290 SER A N 1
ATOM 2300 C CA . SER A 1 290 ? -6.035 -17.781 8.281 1 96 290 SER A CA 1
ATOM 2301 C C . SER A 1 290 ? -6.043 -16.297 7.949 1 96 290 SER A C 1
ATOM 2303 O O . SER A 1 290 ? -4.988 -15.672 7.832 1 96 290 SER A O 1
ATOM 2305 N N . VAL A 1 291 ? -7.211 -15.797 7.828 1 96.75 291 VAL A N 1
ATOM 2306 C CA . VAL A 1 291 ? -7.367 -14.398 7.449 1 96.75 291 VAL A CA 1
ATOM 2307 C C . VAL A 1 291 ? -8 -13.617 8.594 1 96.75 291 VAL A C 1
ATOM 2309 O O . VAL A 1 291 ? -9.203 -13.734 8.836 1 96.75 291 VAL A O 1
ATOM 2312 N N . ALA A 1 292 ? -7.211 -12.828 9.219 1 95.44 292 ALA A N 1
ATOM 2313 C CA . ALA A 1 292 ? -7.73 -11.922 10.242 1 95.44 292 ALA A CA 1
ATOM 2314 C C . ALA A 1 292 ? -8.234 -10.617 9.617 1 95.44 292 ALA A C 1
ATOM 2316 O O . ALA A 1 292 ? -7.484 -9.93 8.922 1 95.44 292 ALA A O 1
ATOM 2317 N N . ILE A 1 293 ? -9.445 -10.258 9.93 1 95.12 293 ILE A N 1
ATOM 2318 C CA . ILE A 1 293 ? -10.102 -9.141 9.266 1 95.12 293 ILE A CA 1
ATOM 2319 C C . ILE A 1 293 ? -10.25 -7.973 10.234 1 95.12 293 ILE A C 1
ATOM 2321 O O . ILE A 1 293 ? -10.656 -8.156 11.383 1 95.12 293 ILE A O 1
ATOM 2325 N N . LEU A 1 294 ? -9.914 -6.852 9.758 1 92.5 294 LEU A N 1
ATOM 2326 C CA . LEU A 1 294 ? -10.164 -5.602 10.469 1 92.5 294 LEU A CA 1
ATOM 2327 C C . LEU A 1 294 ? -11.078 -4.688 9.656 1 92.5 294 LEU A C 1
ATOM 2329 O O . LEU A 1 294 ? -10.773 -4.359 8.508 1 92.5 294 LEU A O 1
ATOM 2333 N N . ALA A 1 295 ? -12.172 -4.297 10.281 1 92.62 295 ALA A N 1
ATOM 2334 C CA . ALA A 1 295 ? -13.117 -3.41 9.609 1 92.62 295 ALA A CA 1
ATOM 2335 C C . ALA A 1 295 ? -12.82 -1.948 9.93 1 92.62 295 ALA A C 1
ATOM 2337 O O . ALA A 1 295 ? -12.617 -1.592 11.094 1 92.62 295 ALA A O 1
ATOM 2338 N N . THR A 1 296 ? -12.766 -1.145 8.875 1 91.69 296 THR A N 1
ATOM 2339 C CA . THR A 1 296 ? -12.531 0.287 9.031 1 91.69 296 THR A CA 1
ATOM 2340 C C . THR A 1 296 ? -13.562 1.091 8.234 1 91.69 296 THR A C 1
ATOM 2342 O O . THR A 1 296 ? -13.773 0.837 7.051 1 91.69 296 THR A O 1
ATOM 2345 N N . GLN A 1 297 ? -14.188 2.02 8.953 1 92 297 GLN A N 1
ATOM 2346 C CA . GLN A 1 297 ? -15.125 2.936 8.305 1 92 297 GLN A CA 1
ATOM 2347 C C . GLN A 1 297 ? -14.477 4.301 8.07 1 92 297 GLN A C 1
ATOM 2349 O O . GLN A 1 297 ? -13.969 4.918 9.008 1 92 297 GLN A O 1
ATOM 2354 N N . HIS A 1 298 ? -14.508 4.68 6.863 1 90.69 298 HIS A N 1
ATOM 2355 C CA . HIS A 1 298 ? -13.969 5.984 6.5 1 90.69 298 HIS A CA 1
ATOM 2356 C C . HIS A 1 298 ? -15.094 6.98 6.227 1 90.69 298 HIS A C 1
ATOM 2358 O O . HIS A 1 298 ? -15.984 6.711 5.422 1 90.69 298 HIS A O 1
ATOM 2364 N N . ILE A 1 299 ? -15.039 8.062 6.859 1 92.12 299 ILE A N 1
ATOM 2365 C CA . ILE A 1 299 ? -15.945 9.18 6.609 1 92.12 299 ILE A CA 1
ATOM 2366 C C . ILE A 1 299 ? -15.156 10.398 6.148 1 92.12 299 ILE A C 1
ATOM 2368 O O . ILE A 1 299 ? -14.422 11 6.93 1 92.12 299 ILE A O 1
ATOM 2372 N N . TYR A 1 300 ? -15.391 10.727 4.918 1 89.88 300 TYR A N 1
ATOM 2373 C CA . TYR A 1 300 ? -14.648 11.836 4.328 1 89.88 300 TYR A CA 1
ATOM 2374 C C . TYR A 1 300 ? -15.445 13.133 4.418 1 89.88 300 TYR A C 1
ATOM 2376 O O . TYR A 1 300 ? -16.672 13.109 4.398 1 89.88 300 TYR A O 1
ATOM 2384 N N . GLU A 1 301 ? -14.695 14.188 4.516 1 90.5 301 GLU A N 1
ATOM 2385 C CA . GLU A 1 301 ? -15.312 15.508 4.59 1 90.5 301 GLU A CA 1
ATOM 2386 C C . GLU A 1 301 ? -15.844 15.945 3.227 1 90.5 301 GLU A C 1
ATOM 2388 O O . GLU A 1 301 ? -15.18 15.75 2.205 1 90.5 301 GLU A O 1
ATOM 2393 N N . LYS A 1 302 ? -17.016 16.5 3.199 1 89.62 302 LYS A N 1
ATOM 2394 C CA . LYS A 1 302 ? -17.656 16.969 1.974 1 89.62 302 LYS A CA 1
ATOM 2395 C C . LYS A 1 302 ? -17.062 18.312 1.526 1 89.62 302 LYS A C 1
ATOM 2397 O O . LYS A 1 302 ? -16.406 19 2.312 1 89.62 302 LYS A O 1
ATOM 2402 N N . PRO A 1 303 ? -17.203 18.562 0.197 1 87.25 303 PRO A N 1
ATOM 2403 C CA . PRO A 1 303 ? -16.859 19.906 -0.234 1 87.25 303 PRO A CA 1
ATOM 2404 C C . PRO A 1 303 ? -17.594 21 0.559 1 87.25 303 PRO A C 1
ATOM 2406 O O . PRO A 1 303 ? -18.734 20.781 0.984 1 87.25 303 PRO A O 1
ATOM 2409 N N . PRO A 1 304 ? -16.859 22.078 0.721 1 86.88 304 PRO A N 1
ATOM 2410 C CA . PRO A 1 304 ? -15.711 22.625 -0.017 1 86.88 304 PRO A CA 1
ATOM 2411 C C . PRO A 1 304 ? -14.375 22.234 0.603 1 86.88 304 PRO A C 1
ATOM 2413 O O . PRO A 1 304 ? -13.32 22.5 0.022 1 86.88 304 PRO A O 1
ATOM 2416 N N . TYR A 1 305 ? -14.445 21.688 1.78 1 84.5 305 TYR A N 1
ATOM 2417 C CA . TYR A 1 305 ? -13.172 21.375 2.422 1 84.5 305 TYR A CA 1
ATOM 2418 C C . TYR A 1 305 ? -12.625 20.047 1.916 1 84.5 305 TYR A C 1
ATOM 2420 O O . TYR A 1 305 ? -11.414 19.891 1.733 1 84.5 305 TYR A O 1
ATOM 2428 N N . GLY A 1 306 ? -13.594 19.125 1.661 1 83.69 306 GLY A N 1
ATOM 2429 C CA . GLY A 1 306 ? -13.18 17.812 1.199 1 83.69 306 GLY A CA 1
ATOM 2430 C C . GLY A 1 306 ? -13.43 17.594 -0.282 1 83.69 306 GLY A C 1
ATOM 2431 O O . GLY A 1 306 ? -13.898 18.5 -0.976 1 83.69 306 GLY A O 1
ATOM 2432 N N . VAL A 1 307 ? -13.023 16.359 -0.767 1 82.25 307 VAL A N 1
ATOM 2433 C CA . VAL A 1 307 ? -13.117 16.094 -2.199 1 82.25 307 VAL A CA 1
ATOM 2434 C C . VAL A 1 307 ? -14.078 14.945 -2.453 1 82.25 307 VAL A C 1
ATOM 2436 O O . VAL A 1 307 ? -14.258 14.516 -3.596 1 82.25 307 VAL A O 1
ATOM 2439 N N . CYS A 1 308 ? -14.742 14.461 -1.445 1 87.94 308 CYS A N 1
ATOM 2440 C CA . CYS A 1 308 ? -15.648 13.336 -1.652 1 87.94 308 CYS A CA 1
ATOM 2441 C C . CYS A 1 308 ? -16.922 13.789 -2.371 1 87.94 308 CYS A C 1
ATOM 2443 O O . CYS A 1 308 ? -17.188 14.984 -2.473 1 87.94 308 CYS A O 1
ATOM 2445 N N . GLY A 1 309 ? -17.594 12.891 -3.018 1 89.25 309 GLY A N 1
ATOM 2446 C CA . GLY A 1 309 ? -18.812 13.219 -3.738 1 89.25 309 GLY A CA 1
ATOM 2447 C C . GLY A 1 309 ? -19.641 12.008 -4.102 1 89.25 309 GLY A C 1
ATOM 2448 O O . GLY A 1 309 ? -19.328 10.883 -3.693 1 89.25 309 GLY A O 1
ATOM 2449 N N . GLU A 1 310 ? -20.875 12.352 -4.676 1 89.38 310 GLU A N 1
ATOM 2450 C CA . GLU A 1 310 ? -21.781 11.312 -5.16 1 89.38 310 GLU A CA 1
ATOM 2451 C C . GLU A 1 310 ? -22.312 11.656 -6.543 1 89.38 310 GLU A C 1
ATOM 2453 O O . GLU A 1 310 ? -22.516 12.836 -6.867 1 89.38 310 GLU A O 1
ATOM 2458 N N . LYS A 1 311 ? -22.328 10.672 -7.352 1 88 311 LYS A N 1
ATOM 2459 C CA . LYS A 1 311 ? -22.938 10.789 -8.672 1 88 311 LYS A CA 1
ATOM 2460 C C . LYS A 1 311 ? -24.078 9.797 -8.844 1 88 311 LYS A C 1
ATOM 2462 O O . LYS A 1 311 ? -24.094 8.727 -8.219 1 88 311 LYS A O 1
ATOM 2467 N N . LYS A 1 312 ? -25.062 10.266 -9.594 1 86.81 312 LYS A N 1
ATOM 2468 C CA . LYS A 1 312 ? -26.156 9.336 -9.875 1 86.81 312 LYS A CA 1
ATOM 2469 C C . LYS A 1 312 ? -25.703 8.234 -10.836 1 86.81 312 LYS A C 1
ATOM 2471 O O . LYS A 1 312 ? -25.219 8.523 -11.93 1 86.81 312 LYS A O 1
ATOM 2476 N N . GLU A 1 313 ? -25.859 7.074 -10.383 1 85 313 GLU A N 1
ATOM 2477 C CA . GLU A 1 313 ? -25.484 5.922 -11.195 1 85 313 GLU A CA 1
ATOM 2478 C C . GLU A 1 313 ? -26.656 5.434 -12.031 1 85 313 GLU A C 1
ATOM 2480 O O . GLU A 1 313 ? -27.812 5.559 -11.625 1 85 313 GLU A O 1
ATOM 2485 N N . LYS A 1 314 ? -26.359 4.891 -13.133 1 86.69 314 LYS A N 1
ATOM 2486 C CA . LYS A 1 314 ? -27.375 4.418 -14.062 1 86.69 314 LYS A CA 1
ATOM 2487 C C . LYS A 1 314 ? -27.891 3.039 -13.664 1 86.69 314 LYS A C 1
ATOM 2489 O O . LYS A 1 314 ? -29.094 2.766 -13.758 1 86.69 314 LYS A O 1
ATOM 2494 N N . PHE A 1 315 ? -26.953 2.225 -13.195 1 90.12 315 PHE A N 1
ATOM 2495 C CA . PHE A 1 315 ? -27.312 0.82 -13.055 1 90.12 315 PHE A CA 1
ATOM 2496 C C . PHE A 1 315 ? -27.312 0.402 -11.586 1 90.12 315 PHE A C 1
ATOM 2498 O O . PHE A 1 315 ? -27.672 -0.729 -11.258 1 90.12 315 PHE A O 1
ATOM 2505 N N . TYR A 1 316 ? -26.859 1.275 -10.727 1 89.56 316 TYR A N 1
ATOM 2506 C CA . TYR A 1 316 ? -26.75 0.93 -9.32 1 89.56 316 TYR A CA 1
ATOM 2507 C C . TYR A 1 316 ? -27.531 1.919 -8.453 1 89.56 316 TYR A C 1
ATOM 2509 O O . TYR A 1 316 ? -27.656 3.092 -8.812 1 89.56 316 TYR A O 1
ATOM 2517 N N . GLU A 1 317 ? -27.969 1.504 -7.309 1 86.12 317 GLU A N 1
ATOM 2518 C CA . GLU A 1 317 ? -28.75 2.346 -6.418 1 86.12 317 GLU A CA 1
ATOM 2519 C C . GLU A 1 317 ? -27.859 3.242 -5.566 1 86.12 317 GLU A C 1
ATOM 2521 O O . GLU A 1 317 ? -28.141 4.434 -5.414 1 86.12 317 GLU A O 1
ATOM 2526 N N . LYS A 1 318 ? -26.859 2.617 -5.055 1 89.94 318 LYS A N 1
ATOM 2527 C CA . LYS A 1 318 ? -25.953 3.361 -4.191 1 89.94 318 LYS A CA 1
ATOM 2528 C C . LYS A 1 318 ? -24.641 3.67 -4.914 1 89.94 318 LYS A C 1
ATOM 2530 O O . LYS A 1 318 ? -24.109 2.82 -5.633 1 89.94 318 LYS A O 1
ATOM 2535 N N . TYR A 1 319 ? -24.172 4.84 -4.629 1 93.12 319 TYR A N 1
ATOM 2536 C CA . TYR A 1 319 ? -22.969 5.285 -5.312 1 93.12 319 TYR A CA 1
ATOM 2537 C C . TYR A 1 319 ? -21.719 4.699 -4.656 1 93.12 319 TYR A C 1
ATOM 2539 O O . TYR A 1 319 ? -21.641 4.586 -3.432 1 93.12 319 TYR A O 1
ATOM 2547 N N . SER A 1 320 ? -20.781 4.332 -5.48 1 92.31 320 SER A N 1
ATOM 2548 C CA . SER A 1 320 ? -19.406 4.031 -5.109 1 92.31 320 SER A CA 1
ATOM 2549 C C . SER A 1 320 ? -18.453 4.281 -6.273 1 92.31 320 SER A C 1
ATOM 2551 O O . SER A 1 320 ? -18.859 4.207 -7.438 1 92.31 320 SER A O 1
ATOM 2553 N N . GLN A 1 321 ? -17.297 4.645 -5.922 1 89 321 GLN A N 1
ATOM 2554 C CA . GLN A 1 321 ? -16.312 4.98 -6.953 1 89 321 GLN A CA 1
ATOM 2555 C C . GLN A 1 321 ? -16.094 3.803 -7.898 1 89 321 GLN A C 1
ATOM 2557 O O . GLN A 1 321 ? -16.125 3.967 -9.117 1 89 321 GLN A O 1
ATOM 2562 N N . PRO A 1 322 ? -15.953 2.584 -7.418 1 89.12 322 PRO A N 1
ATOM 2563 C CA . PRO A 1 322 ? -15.766 1.45 -8.328 1 89.12 322 PRO A CA 1
ATOM 2564 C C . PRO A 1 322 ? -16.969 1.229 -9.242 1 89.12 322 PRO A C 1
ATOM 2566 O O . PRO A 1 322 ? -16.797 0.84 -10.406 1 89.12 322 PRO A O 1
ATOM 2569 N N . LYS A 1 323 ? -18.125 1.432 -8.766 1 92.94 323 LYS A N 1
ATOM 2570 C CA . LYS A 1 323 ? -19.312 1.306 -9.594 1 92.94 323 LYS A CA 1
ATOM 2571 C C . LYS A 1 323 ? -19.328 2.348 -10.711 1 92.94 323 LYS A C 1
ATOM 2573 O O . LYS A 1 323 ? -19.641 2.035 -11.859 1 92.94 323 LYS A O 1
ATOM 2578 N N . CYS A 1 324 ? -18.984 3.527 -10.328 1 91 324 CYS A N 1
ATOM 2579 C CA . CYS A 1 324 ? -18.891 4.605 -11.305 1 91 324 CYS A CA 1
ATOM 2580 C C . CYS A 1 324 ? -17.844 4.293 -12.367 1 91 324 CYS A C 1
ATOM 2582 O O . CYS A 1 324 ? -18.078 4.492 -13.555 1 91 324 CYS A O 1
ATOM 2584 N N . ASP A 1 325 ? -16.75 3.84 -11.93 1 87.75 325 ASP A N 1
ATOM 2585 C CA . ASP A 1 325 ? -15.688 3.479 -12.859 1 87.75 325 ASP A CA 1
ATOM 2586 C C . ASP A 1 325 ? -16.141 2.369 -13.805 1 87.75 325 ASP A C 1
ATOM 2588 O O . ASP A 1 325 ? -15.844 2.41 -15 1 87.75 325 ASP A O 1
ATOM 2592 N N . LEU A 1 326 ? -16.75 1.398 -13.25 1 90.62 326 LEU A N 1
ATOM 2593 C CA . LEU A 1 326 ? -17.219 0.272 -14.047 1 90.62 326 LEU A CA 1
ATOM 2594 C C . LEU A 1 326 ? -18.266 0.724 -15.07 1 90.62 326 LEU A C 1
ATOM 2596 O O . LEU A 1 326 ? -18.266 0.261 -16.203 1 90.62 326 LEU A O 1
ATOM 2600 N N . GLU A 1 327 ? -19.172 1.574 -14.664 1 92.12 327 GLU A N 1
ATOM 2601 C CA . GLU A 1 327 ? -20.172 2.104 -15.586 1 92.12 327 GLU A CA 1
ATOM 2602 C C . GLU A 1 327 ? -19.516 2.883 -16.719 1 92.12 327 GLU A C 1
ATOM 2604 O O . GLU A 1 327 ? -19.938 2.77 -17.875 1 92.12 327 GLU A O 1
ATOM 2609 N N . CYS A 1 328 ? -18.578 3.635 -16.328 1 89.69 328 CYS A N 1
ATOM 2610 C CA . CYS A 1 328 ? -17.859 4.402 -17.344 1 89.69 328 CYS A CA 1
ATOM 2611 C C . CYS A 1 328 ? -17.156 3.477 -18.328 1 89.69 328 CYS A C 1
ATOM 2613 O O . CYS A 1 328 ? -17.203 3.701 -19.547 1 89.69 328 CYS A O 1
ATOM 2615 N N . MET A 1 329 ? -16.547 2.49 -17.859 1 89.88 329 MET A N 1
ATOM 2616 C CA . MET A 1 329 ? -15.875 1.513 -18.703 1 89.88 329 MET A CA 1
ATOM 2617 C C . MET A 1 329 ? -16.875 0.792 -19.609 1 89.88 329 MET A C 1
ATOM 2619 O O . MET A 1 329 ? -16.609 0.553 -20.781 1 89.88 329 MET A O 1
ATOM 2623 N N . THR A 1 330 ? -17.969 0.461 -19.016 1 92.38 330 THR A N 1
ATOM 2624 C CA . THR A 1 330 ? -19.016 -0.224 -19.781 1 92.38 330 THR A CA 1
ATOM 2625 C C . THR A 1 330 ? -19.5 0.637 -20.938 1 92.38 330 THR A C 1
ATOM 2627 O O . THR A 1 330 ? -19.641 0.148 -22.062 1 92.38 330 THR A O 1
ATOM 2630 N N . ASP A 1 331 ? -19.688 1.909 -20.641 1 91.12 331 ASP A N 1
ATOM 2631 C CA . ASP A 1 331 ? -20.109 2.824 -21.688 1 91.12 331 ASP A CA 1
ATOM 2632 C C . ASP A 1 331 ? -19.078 2.91 -22.812 1 91.12 331 ASP A C 1
ATOM 2634 O O . ASP A 1 331 ? -19.422 2.938 -23.984 1 91.12 331 ASP A O 1
ATOM 2638 N N . PHE A 1 332 ? -17.938 2.932 -22.391 1 91 332 PHE A N 1
ATOM 2639 C CA . PHE A 1 332 ? -16.844 3.023 -23.359 1 91 332 PHE A CA 1
ATOM 2640 C C . PHE A 1 332 ? -16.766 1.757 -24.203 1 91 332 PHE A C 1
ATOM 2642 O O . PHE A 1 332 ? -16.641 1.828 -25.438 1 91 332 PHE A O 1
ATOM 2649 N N . VAL A 1 333 ? -16.844 0.6 -23.609 1 93.19 333 VAL A N 1
ATOM 2650 C CA . VAL A 1 333 ? -16.734 -0.684 -24.297 1 93.19 333 VAL A CA 1
ATOM 2651 C C . VAL A 1 333 ? -17.922 -0.868 -25.234 1 93.19 333 VAL A C 1
ATOM 2653 O O . VAL A 1 333 ? -17.766 -1.273 -26.391 1 93.19 333 VAL A O 1
ATOM 2656 N N . VAL A 1 334 ? -19.062 -0.552 -24.75 1 94.12 334 VAL A N 1
ATOM 2657 C CA . VAL A 1 334 ? -20.266 -0.695 -25.562 1 94.12 334 VAL A CA 1
ATOM 2658 C C . VAL A 1 334 ? -20.219 0.266 -26.734 1 94.12 334 VAL A C 1
ATOM 2660 O O . VAL A 1 334 ? -20.641 -0.072 -27.844 1 94.12 334 VAL A O 1
ATOM 2663 N N . GLY A 1 335 ? -19.703 1.383 -26.531 1 92.25 335 GLY A N 1
ATOM 2664 C CA . GLY A 1 335 ? -19.578 2.357 -27.609 1 92.25 335 GLY A CA 1
ATOM 2665 C C . GLY A 1 335 ? -18.609 1.925 -28.688 1 92.25 335 GLY A C 1
ATOM 2666 O O . GLY A 1 335 ? -18.875 2.143 -29.875 1 92.25 335 GLY A O 1
ATOM 2667 N N . GLU A 1 336 ? -17.562 1.284 -28.344 1 92.62 336 GLU A N 1
ATOM 2668 C CA . GLU A 1 336 ? -16.516 0.923 -29.281 1 92.62 336 GLU A CA 1
ATOM 2669 C C . GLU A 1 336 ? -16.766 -0.454 -29.891 1 92.62 336 GLU A C 1
ATOM 2671 O O . GLU A 1 336 ? -16.516 -0.668 -31.078 1 92.62 336 GLU A O 1
ATOM 2676 N N . CYS A 1 337 ? -17.219 -1.355 -29.062 1 94.25 337 CYS A N 1
ATOM 2677 C CA . CYS A 1 337 ? -17.297 -2.74 -29.5 1 94.25 337 CYS A CA 1
ATOM 2678 C C . CYS A 1 337 ? -18.75 -3.109 -29.844 1 94.25 337 CYS A C 1
ATOM 2680 O O . CYS A 1 337 ? -18.984 -4.121 -30.5 1 94.25 337 CYS A O 1
ATOM 2682 N N . GLY A 1 338 ? -19.703 -2.379 -29.359 1 94.44 338 GLY A N 1
ATOM 2683 C CA . GLY A 1 338 ? -21.109 -2.652 -29.625 1 94.44 338 GLY A CA 1
ATOM 2684 C C . GLY A 1 338 ? -21.688 -3.738 -28.734 1 94.44 338 GLY A C 1
ATOM 2685 O O . GLY A 1 338 ? -22.797 -4.199 -28.953 1 94.44 338 GLY A O 1
ATOM 2686 N N . CYS A 1 339 ? -20.984 -4.219 -27.844 1 95.31 339 CYS A N 1
ATOM 2687 C CA . CYS A 1 339 ? -21.375 -5.25 -26.906 1 95.31 339 CYS A CA 1
ATOM 2688 C C . CYS A 1 339 ? -20.656 -5.078 -25.562 1 95.31 339 CYS A C 1
ATOM 2690 O O . CYS A 1 339 ? -19.75 -4.258 -25.453 1 95.31 339 CYS A O 1
ATOM 2692 N N . ARG A 1 340 ? -21.156 -5.812 -24.547 1 94.12 340 ARG A N 1
ATOM 2693 C CA . ARG A 1 340 ? -20.531 -5.738 -23.219 1 94.12 340 ARG A CA 1
ATOM 2694 C C . ARG A 1 340 ? -20.078 -7.113 -22.766 1 94.12 340 ARG A C 1
ATOM 2696 O O . ARG A 1 340 ? -20.547 -8.133 -23.266 1 94.12 340 ARG A O 1
ATOM 2703 N N . THR A 1 341 ? -19.172 -7.113 -21.828 1 93.19 341 THR A N 1
ATOM 2704 C CA . THR A 1 341 ? -18.766 -8.375 -21.219 1 93.19 341 THR A CA 1
ATOM 2705 C C . THR A 1 341 ? -19.766 -8.82 -20.156 1 93.19 341 THR A C 1
ATOM 2707 O O . THR A 1 341 ? -20.578 -8.023 -19.703 1 93.19 341 THR A O 1
ATOM 2710 N N . ALA A 1 342 ? -19.641 -9.992 -19.75 1 92.19 342 ALA A N 1
ATOM 2711 C CA . ALA A 1 342 ? -20.609 -10.609 -18.844 1 92.19 342 ALA A CA 1
ATOM 2712 C C . ALA A 1 342 ? -20.641 -9.898 -17.5 1 92.19 342 ALA A C 1
ATOM 2714 O O . ALA A 1 342 ? -21.688 -9.836 -16.844 1 92.19 342 ALA A O 1
ATOM 2715 N N . TYR A 1 343 ? -19.562 -9.359 -17.047 1 92.44 343 TYR A N 1
ATOM 2716 C CA . TYR A 1 343 ? -19.484 -8.781 -15.719 1 92.44 343 TYR A CA 1
ATOM 2717 C C . TYR A 1 343 ? -19.875 -7.309 -15.742 1 92.44 343 TYR A C 1
ATOM 2719 O O . TYR A 1 343 ? -20.031 -6.688 -14.688 1 92.44 343 TYR A O 1
ATOM 2727 N N . MET A 1 344 ? -20.031 -6.762 -16.906 1 94.25 344 MET A N 1
ATOM 2728 C CA . MET A 1 344 ? -20.375 -5.352 -17.047 1 94.25 344 MET A CA 1
ATOM 2729 C C . MET A 1 344 ? -21.891 -5.152 -16.938 1 94.25 344 MET A C 1
ATOM 2731 O O . MET A 1 344 ? -22.656 -5.961 -17.453 1 94.25 344 MET A O 1
ATOM 2735 N N . PRO A 1 345 ? -22.234 -4.078 -16.234 1 93.25 345 PRO A N 1
ATOM 2736 C CA . PRO A 1 345 ? -23.656 -3.822 -16.047 1 93.25 345 PRO A CA 1
ATOM 2737 C C . PRO A 1 345 ? -24.328 -3.258 -17.297 1 93.25 345 PRO A C 1
ATOM 2739 O O . PRO A 1 345 ? -23.625 -2.836 -18.234 1 93.25 345 PRO A O 1
ATOM 2742 N N . GLY A 1 346 ? -25.719 -3.42 -17.281 1 91.12 346 GLY A N 1
ATOM 2743 C CA . GLY A 1 346 ? -26.469 -2.801 -18.359 1 91.12 346 GLY A CA 1
ATOM 2744 C C . GLY A 1 346 ? -27.266 -3.801 -19.188 1 91.12 346 GLY A C 1
ATOM 2745 O O . GLY A 1 346 ? -27.375 -4.973 -18.812 1 91.12 346 GLY A O 1
ATOM 2746 N N . ASN A 1 347 ? -27.766 -3.199 -20.344 1 90.62 347 ASN A N 1
ATOM 2747 C CA . ASN A 1 347 ? -28.688 -4.008 -21.125 1 90.62 347 ASN A CA 1
ATOM 2748 C C . ASN A 1 347 ? -28.141 -4.27 -22.531 1 90.62 347 ASN A C 1
ATOM 2750 O O . ASN A 1 347 ? -28.812 -4.883 -23.359 1 90.62 347 ASN A O 1
ATOM 2754 N N . ALA A 1 348 ? -26.969 -3.887 -22.688 1 93.25 348 ALA A N 1
ATOM 2755 C CA . ALA A 1 348 ? -26.375 -4.168 -24 1 93.25 348 ALA A CA 1
ATOM 2756 C C . ALA A 1 348 ? -26.141 -5.668 -24.188 1 93.25 348 ALA A C 1
ATOM 2758 O O . ALA A 1 348 ? -26.094 -6.422 -23.203 1 93.25 348 ALA A O 1
ATOM 2759 N N . THR A 1 349 ? -26.062 -6.047 -25.406 1 94.19 349 THR A N 1
ATOM 2760 C CA . THR A 1 349 ? -25.844 -7.457 -25.703 1 94.19 349 THR A CA 1
ATOM 2761 C C . THR A 1 349 ? -24.469 -7.906 -25.172 1 94.19 349 THR A C 1
ATOM 2763 O O . THR A 1 349 ? -23.516 -7.141 -25.203 1 94.19 349 THR A O 1
ATOM 2766 N N . VAL A 1 350 ? -24.438 -9.164 -24.766 1 95.19 350 VAL A N 1
ATOM 2767 C CA . VAL A 1 350 ? -23.188 -9.727 -24.281 1 95.19 350 VAL A CA 1
ATOM 2768 C C . VAL A 1 350 ? -22.312 -10.148 -25.453 1 95.19 350 VAL A C 1
ATOM 2770 O O . VAL A 1 350 ? -22.797 -10.742 -26.422 1 95.19 350 VAL A O 1
ATOM 2773 N N . CYS A 1 351 ? -21.125 -9.914 -25.359 1 94.19 351 CYS A N 1
ATOM 2774 C CA . CYS A 1 351 ? -20.188 -10.172 -26.453 1 94.19 351 CYS A CA 1
ATOM 2775 C C . CYS A 1 351 ? -19.953 -11.664 -26.641 1 94.19 351 CYS A C 1
ATOM 2777 O O . CYS A 1 351 ? -20.094 -12.438 -25.688 1 94.19 351 CYS A O 1
ATOM 2779 N N . ASP A 1 352 ? -19.609 -12.031 -27.844 1 90.81 352 ASP A N 1
ATOM 2780 C CA . ASP A 1 352 ? -19.156 -13.391 -28.141 1 90.81 352 ASP A CA 1
ATOM 2781 C C . ASP A 1 352 ? -17.656 -13.539 -27.859 1 90.81 352 ASP A C 1
ATOM 2783 O O . ASP A 1 352 ? -16.953 -12.555 -27.641 1 90.81 352 ASP A O 1
ATOM 2787 N N . PRO A 1 353 ? -17.188 -14.742 -27.859 1 86.75 353 PRO A N 1
ATOM 2788 C CA . PRO A 1 353 ? -15.781 -14.977 -27.516 1 86.75 353 PRO A CA 1
ATOM 2789 C C . PRO A 1 353 ? -14.805 -14.273 -28.453 1 86.75 353 PRO A C 1
ATOM 2791 O O . PRO A 1 353 ? -13.742 -13.828 -28.031 1 86.75 353 PRO A O 1
ATOM 2794 N N . ILE A 1 354 ? -15.133 -14.156 -29.641 1 84.75 354 ILE A N 1
ATOM 2795 C CA . ILE A 1 354 ? -14.234 -13.531 -30.609 1 84.75 354 ILE A CA 1
ATOM 2796 C C . ILE A 1 354 ? -14.172 -12.031 -30.359 1 84.75 354 ILE A C 1
ATOM 2798 O O . ILE A 1 354 ? -13.086 -11.438 -30.375 1 84.75 354 ILE A O 1
ATOM 2802 N N . ALA A 1 355 ? -15.367 -11.43 -30.109 1 87.62 355 ALA A N 1
ATOM 2803 C CA . ALA A 1 355 ? -15.414 -10 -29.812 1 87.62 355 ALA A CA 1
ATOM 2804 C C . ALA A 1 355 ? -14.641 -9.688 -28.531 1 87.62 355 ALA A C 1
ATOM 2806 O O . ALA A 1 355 ? -14.008 -8.633 -28.422 1 87.62 355 ALA A O 1
ATOM 2807 N N . ILE A 1 356 ? -14.695 -10.57 -27.594 1 87.88 356 ILE A N 1
ATOM 2808 C CA . ILE A 1 356 ? -13.977 -10.383 -26.344 1 87.88 356 ILE A CA 1
ATOM 2809 C C . ILE A 1 356 ? -12.477 -10.391 -26.609 1 87.88 356 ILE A C 1
ATOM 2811 O O . ILE A 1 356 ? -11.75 -9.516 -26.125 1 87.88 356 ILE A O 1
ATOM 2815 N N . ALA A 1 357 ? -12.016 -11.289 -27.391 1 79.62 357 ALA A N 1
ATOM 2816 C CA . ALA A 1 357 ? -10.586 -11.461 -27.641 1 79.62 357 ALA A CA 1
ATOM 2817 C C . ALA A 1 357 ? -10.047 -10.336 -28.516 1 79.62 357 ALA A C 1
ATOM 2819 O O . ALA A 1 357 ? -8.898 -9.93 -28.375 1 79.62 357 ALA A O 1
ATOM 2820 N N . THR A 1 358 ? -10.883 -9.766 -29.344 1 82.12 358 THR A N 1
ATOM 2821 C CA . THR A 1 358 ? -10.359 -8.859 -30.375 1 82.12 358 THR A CA 1
ATOM 2822 C C . THR A 1 358 ? -10.633 -7.402 -29.984 1 82.12 358 THR A C 1
ATOM 2824 O O . THR A 1 358 ? -9.945 -6.496 -30.469 1 82.12 358 THR A O 1
ATOM 2827 N N . CYS A 1 359 ? -11.617 -7.184 -29.094 1 88.75 359 CYS A N 1
ATOM 2828 C CA . CYS A 1 359 ? -12 -5.793 -28.859 1 88.75 359 CYS A CA 1
ATOM 2829 C C . CYS A 1 359 ? -11.992 -5.469 -27.375 1 88.75 359 CYS A C 1
ATOM 2831 O O . CYS A 1 359 ? -11.164 -4.676 -26.922 1 88.75 359 CYS A O 1
ATOM 2833 N N . THR A 1 360 ? -12.906 -6.172 -26.656 1 89.06 360 THR A N 1
ATOM 2834 C CA . THR A 1 360 ? -13.141 -5.773 -25.281 1 89.06 360 THR A CA 1
ATOM 2835 C C . THR A 1 360 ? -11.875 -5.934 -24.438 1 89.06 360 THR A C 1
ATOM 2837 O O . THR A 1 360 ? -11.523 -5.055 -23.656 1 89.06 360 THR A O 1
ATOM 2840 N N . GLN A 1 361 ? -11.188 -7.008 -24.594 1 81.12 361 GLN A N 1
ATOM 2841 C CA . GLN A 1 361 ? -9.977 -7.254 -23.828 1 81.12 361 GLN A CA 1
ATOM 2842 C C . GLN A 1 361 ? -8.906 -6.215 -24.141 1 81.12 361 GLN A C 1
ATOM 2844 O O . GLN A 1 361 ? -8.188 -5.77 -23.234 1 81.12 361 GLN A O 1
ATOM 2849 N N . TYR A 1 362 ? -8.867 -5.91 -25.297 1 80.81 362 TYR A N 1
ATOM 2850 C CA . TYR A 1 362 ? -7.879 -4.91 -25.688 1 80.81 362 TYR A CA 1
ATOM 2851 C C . TYR A 1 362 ? -8.164 -3.566 -25.031 1 80.81 362 TYR A C 1
ATOM 2853 O O . TYR A 1 362 ? -7.242 -2.883 -24.578 1 80.81 362 TYR A O 1
ATOM 2861 N N . ILE A 1 363 ? -9.391 -3.221 -25.031 1 83.69 363 ILE A N 1
ATOM 2862 C CA . ILE A 1 363 ? -9.789 -1.941 -24.453 1 83.69 363 ILE A CA 1
ATOM 2863 C C . ILE A 1 363 ? -9.5 -1.94 -22.953 1 83.69 363 ILE A C 1
ATOM 2865 O O . ILE A 1 363 ? -8.914 -0.99 -22.422 1 83.69 363 ILE A O 1
ATOM 2869 N N . VAL A 1 364 ? -9.812 -2.984 -22.281 1 80.25 364 VAL A N 1
ATOM 2870 C CA . VAL A 1 364 ? -9.688 -3.057 -20.828 1 80.25 364 VAL A CA 1
ATOM 2871 C C . VAL A 1 364 ? -8.211 -3.088 -20.438 1 80.25 364 VAL A C 1
ATOM 2873 O O . VAL A 1 364 ? -7.82 -2.506 -19.422 1 80.25 364 VAL A O 1
ATOM 2876 N N . GLU A 1 365 ? -7.438 -3.654 -21.25 1 73.19 365 GLU A N 1
ATOM 2877 C CA . GLU A 1 365 ? -6.031 -3.83 -20.906 1 73.19 365 GLU A CA 1
ATOM 2878 C C . GLU A 1 365 ? -5.191 -2.645 -21.375 1 73.19 365 GLU A C 1
ATOM 2880 O O . GLU A 1 365 ? -4.184 -2.303 -20.75 1 73.19 365 GLU A O 1
ATOM 2885 N N . HIS A 1 366 ? -5.582 -2 -22.406 1 71.38 366 HIS A N 1
ATOM 2886 C CA . HIS A 1 366 ? -4.633 -1.073 -23.016 1 71.38 366 HIS A CA 1
ATOM 2887 C C . HIS A 1 366 ? -5.215 0.334 -23.094 1 71.38 366 HIS A C 1
ATOM 2889 O O . HIS A 1 366 ? -4.48 1.304 -23.281 1 71.38 366 HIS A O 1
ATOM 2895 N N . ARG A 1 367 ? -6.441 0.478 -22.969 1 70.56 367 ARG A N 1
ATOM 2896 C CA . ARG A 1 367 ? -7.023 1.79 -23.219 1 70.56 367 ARG A CA 1
ATOM 2897 C C . ARG A 1 367 ? -7.664 2.361 -21.953 1 70.56 367 ARG A C 1
ATOM 2899 O O . ARG A 1 367 ? -8.711 3.016 -22.031 1 70.56 367 ARG A O 1
ATOM 2906 N N . HIS A 1 368 ? -7.066 1.979 -20.812 1 69.56 368 HIS A N 1
ATOM 2907 C CA . HIS A 1 368 ? -7.59 2.498 -19.547 1 69.56 368 HIS A CA 1
ATOM 2908 C C . HIS A 1 368 ? -7.367 4.004 -19.438 1 69.56 368 HIS A C 1
ATOM 2910 O O . HIS A 1 368 ? -8.188 4.715 -18.859 1 69.56 368 HIS A O 1
ATOM 2916 N N . GLY A 1 369 ? -6.305 4.445 -19.984 1 65.06 369 GLY A N 1
ATOM 2917 C CA . GLY A 1 369 ? -5.938 5.852 -19.906 1 65.06 369 GLY A CA 1
ATOM 2918 C C . GLY A 1 369 ? -6.848 6.75 -20.719 1 65.06 369 GLY A C 1
ATOM 2919 O O . GLY A 1 369 ? -6.934 7.953 -20.469 1 65.06 369 GLY A O 1
ATOM 2920 N N . GLU A 1 370 ? -7.512 6.188 -21.656 1 68.25 370 GLU A N 1
ATOM 2921 C CA . GLU A 1 370 ? -8.375 6.977 -22.531 1 68.25 370 GLU A CA 1
ATOM 2922 C C . GLU A 1 370 ? -9.703 7.293 -21.844 1 68.25 370 GLU A C 1
ATOM 2924 O O . GLU A 1 370 ? -10.5 8.086 -22.359 1 68.25 370 GLU A O 1
ATOM 2929 N N . LEU A 1 371 ? -9.859 6.656 -20.766 1 68.12 371 LEU A N 1
ATOM 2930 C CA . LEU A 1 371 ? -11.094 6.902 -20.031 1 68.12 371 LEU A CA 1
ATOM 2931 C C . LEU A 1 371 ? -11.062 8.273 -19.359 1 68.12 371 LEU A C 1
ATOM 2933 O O . LEU A 1 371 ? -11.781 8.508 -18.391 1 68.12 371 LEU A O 1
ATOM 2937 N N . ASP A 1 372 ? -10.281 9.227 -19.891 1 61.41 372 ASP A N 1
ATOM 2938 C CA . ASP A 1 372 ? -10.023 10.555 -19.344 1 61.41 372 ASP A CA 1
ATOM 2939 C C . ASP A 1 372 ? -11.328 11.258 -18.969 1 61.41 372 ASP A C 1
ATOM 2941 O O . ASP A 1 372 ? -11.359 12.078 -18.062 1 61.41 372 ASP A O 1
ATOM 2945 N N . ASN A 1 373 ? -12.414 10.805 -19.594 1 64.81 373 ASN A N 1
ATOM 2946 C CA . ASN A 1 373 ? -13.617 11.602 -19.375 1 64.81 373 ASN A CA 1
ATOM 2947 C C . ASN A 1 373 ? -14.43 11.102 -18.188 1 64.81 373 ASN A C 1
ATOM 2949 O O . ASN A 1 373 ? -15.453 11.688 -17.844 1 64.81 373 ASN A O 1
ATOM 2953 N N . CYS A 1 374 ? -13.898 10.117 -17.516 1 77.69 374 CYS A N 1
ATOM 2954 C CA . CYS A 1 374 ? -14.719 9.641 -16.406 1 77.69 374 CYS A CA 1
ATOM 2955 C C . CYS A 1 374 ? -14.258 10.242 -15.078 1 77.69 374 CYS A C 1
ATOM 2957 O O . CYS A 1 374 ? -13.086 10.117 -14.719 1 77.69 374 CYS A O 1
ATOM 2959 N N . THR A 1 375 ? -15.078 11.195 -14.578 1 81.62 375 THR A N 1
ATOM 2960 C CA . THR A 1 375 ? -14.797 11.758 -13.266 1 81.62 375 THR A CA 1
ATOM 2961 C C . THR A 1 375 ? -15.617 11.047 -12.188 1 81.62 375 THR A C 1
ATOM 2963 O O . THR A 1 375 ? -16.828 11.242 -12.094 1 81.62 375 THR A O 1
ATOM 2966 N N . CYS A 1 376 ? -15 10.141 -11.508 1 86.94 376 CYS A N 1
ATOM 2967 C CA . CYS A 1 376 ? -15.648 9.43 -10.406 1 86.94 376 CYS A CA 1
ATOM 2968 C C . CYS A 1 376 ? -15.016 9.797 -9.07 1 86.94 376 CYS A C 1
ATOM 2970 O O . CYS A 1 376 ? -13.984 9.25 -8.695 1 86.94 376 CYS A O 1
ATOM 2972 N N . PRO A 1 377 ? -15.719 10.719 -8.352 1 87.94 377 PRO A N 1
ATOM 2973 C CA . PRO A 1 377 ? -15.164 11.086 -7.047 1 87.94 377 PRO A CA 1
ATOM 2974 C C . PRO A 1 377 ? -15.227 9.953 -6.031 1 87.94 377 PRO A C 1
ATOM 2976 O O . PRO A 1 377 ? -16 9.008 -6.203 1 87.94 377 PRO A O 1
ATOM 2979 N N . ILE A 1 378 ? -14.414 10.062 -5.004 1 87.69 378 ILE A N 1
ATOM 2980 C CA . ILE A 1 378 ? -14.445 9.078 -3.93 1 87.69 378 ILE A CA 1
ATOM 2981 C C . ILE A 1 378 ? -15.742 9.227 -3.135 1 87.69 378 ILE A C 1
ATOM 2983 O O . ILE A 1 378 ? -16.25 10.336 -2.949 1 87.69 378 ILE A O 1
ATOM 2987 N N . GLU A 1 379 ? -16.297 8.141 -2.736 1 91.75 379 GLU A N 1
ATOM 2988 C CA . GLU A 1 379 ? -17.516 8.195 -1.928 1 91.75 379 GLU A CA 1
ATOM 2989 C C . GLU A 1 379 ? -17.234 8.797 -0.555 1 91.75 379 GLU A C 1
ATOM 2991 O O . GLU A 1 379 ? -16.125 8.664 -0.024 1 91.75 379 GLU A O 1
ATOM 2996 N N . CYS A 1 380 ? -18.25 9.414 0.059 1 91.81 380 CYS A N 1
ATOM 2997 C CA . CYS A 1 380 ? -18.062 10.133 1.315 1 91.81 380 CYS A CA 1
ATOM 2998 C C . CYS A 1 380 ? -18.031 9.164 2.494 1 91.81 380 CYS A C 1
ATOM 3000 O O . CYS A 1 380 ? -17.5 9.5 3.559 1 91.81 380 CYS A O 1
ATOM 3002 N N . GLU A 1 381 ? -18.641 8.047 2.314 1 92.56 381 GLU A N 1
ATOM 3003 C CA . GLU A 1 381 ? -18.578 6.98 3.309 1 92.56 381 GLU A CA 1
ATOM 3004 C C . GLU A 1 381 ? -18.141 5.664 2.674 1 92.56 381 GLU A C 1
ATOM 3006 O O . GLU A 1 381 ? -18.734 5.215 1.691 1 92.56 381 GLU A O 1
ATOM 3011 N N . LYS A 1 382 ? -17.156 5.141 3.232 1 91.25 382 LYS A N 1
ATOM 3012 C CA . LYS A 1 382 ? -16.625 3.9 2.68 1 91.25 382 LYS A CA 1
ATOM 3013 C C . LYS A 1 382 ? -16.203 2.938 3.787 1 91.25 382 LYS A C 1
ATOM 3015 O O . LYS A 1 382 ? -15.539 3.334 4.742 1 91.25 382 LYS A O 1
ATOM 3020 N N . LYS A 1 383 ? -16.656 1.731 3.643 1 91.81 383 LYS A N 1
ATOM 3021 C CA . LYS A 1 383 ? -16.219 0.678 4.555 1 91.81 383 LYS A CA 1
ATOM 3022 C C . LYS A 1 383 ? -15.18 -0.229 3.896 1 91.81 383 LYS A C 1
ATOM 3024 O O . LYS A 1 383 ? -15.375 -0.684 2.768 1 91.81 383 LYS A O 1
ATOM 3029 N N . THR A 1 384 ? -14.109 -0.458 4.547 1 91.38 384 THR A N 1
ATOM 3030 C CA . THR A 1 384 ? -13.055 -1.312 4.012 1 91.38 384 THR A CA 1
ATOM 3031 C C . THR A 1 384 ? -12.695 -2.41 5.008 1 91.38 384 THR A C 1
ATOM 3033 O O . THR A 1 384 ? -12.953 -2.281 6.207 1 91.38 384 THR A O 1
ATOM 3036 N N . PHE A 1 385 ? -12.148 -3.459 4.449 1 93.31 385 PHE A N 1
ATOM 3037 C CA . PHE A 1 385 ? -11.703 -4.59 5.254 1 93.31 385 PHE A CA 1
ATOM 3038 C C . PHE A 1 385 ? -10.227 -4.891 4.992 1 93.31 385 PHE A C 1
ATOM 3040 O O . PHE A 1 385 ? -9.836 -5.16 3.852 1 93.31 385 PHE A O 1
ATOM 3047 N N . SER A 1 386 ? -9.484 -4.773 5.98 1 90.19 386 SER A N 1
ATOM 3048 C CA . SER A 1 386 ? -8.078 -5.16 5.867 1 90.19 386 SER A CA 1
ATOM 3049 C C . SER A 1 386 ? -7.871 -6.613 6.285 1 90.19 386 SER A C 1
ATOM 3051 O O . SER A 1 386 ? -8.492 -7.086 7.238 1 90.19 386 SER A O 1
ATOM 3053 N N . ALA A 1 387 ? -7.012 -7.273 5.516 1 93.12 387 ALA A N 1
ATOM 3054 C CA . ALA A 1 387 ? -6.777 -8.688 5.773 1 93.12 387 ALA A CA 1
ATOM 3055 C C . ALA A 1 387 ? -5.32 -8.953 6.137 1 93.12 387 ALA A C 1
ATOM 3057 O O . ALA A 1 387 ? -4.41 -8.484 5.449 1 93.12 387 ALA A O 1
ATOM 3058 N N . SER A 1 388 ? -5.16 -9.547 7.238 1 91.94 388 SER A N 1
ATOM 3059 C CA . SER A 1 388 ? -3.848 -10.062 7.613 1 91.94 388 SER A CA 1
ATOM 3060 C C . SER A 1 388 ? -3.785 -11.578 7.449 1 91.94 388 SER A C 1
ATOM 3062 O O . SER A 1 388 ? -4.543 -12.312 8.094 1 91.94 388 SER A O 1
ATOM 3064 N N . LEU A 1 389 ? -2.844 -12.008 6.617 1 94.88 389 LEU A N 1
ATOM 3065 C CA . LEU A 1 389 ? -2.828 -13.422 6.25 1 94.88 389 LEU A CA 1
ATOM 3066 C C . LEU A 1 389 ? -1.699 -14.156 6.965 1 94.88 389 LEU A C 1
ATOM 3068 O O . LEU A 1 389 ? -0.606 -13.609 7.133 1 94.88 389 LEU A O 1
ATOM 3072 N N . SER A 1 390 ? -2.016 -15.328 7.418 1 92 390 SER A N 1
ATOM 3073 C CA . SER A 1 390 ? -1.049 -16.297 7.918 1 92 390 SER A CA 1
ATOM 3074 C C . SER A 1 390 ? -1.369 -17.703 7.414 1 92 390 SER A C 1
ATOM 3076 O O . SER A 1 390 ? -2.49 -17.969 6.98 1 92 390 SER A O 1
ATOM 3078 N N . SER A 1 391 ? -0.378 -18.547 7.277 1 92.5 391 SER A N 1
ATOM 3079 C CA . SER A 1 391 ? -0.638 -19.828 6.645 1 92.5 391 SER A CA 1
ATOM 3080 C C . SER A 1 391 ? 0.012 -20.969 7.422 1 92.5 391 SER A C 1
ATOM 3082 O O . SER A 1 391 ? 0.963 -20.75 8.172 1 92.5 391 SER A O 1
ATOM 3084 N N . ALA A 1 392 ? -0.662 -22.156 7.305 1 90 392 ALA A N 1
ATOM 3085 C CA . ALA A 1 392 ? -0.16 -23.438 7.797 1 90 392 ALA A CA 1
ATOM 3086 C C . ALA A 1 392 ? -0.406 -24.547 6.781 1 90 392 ALA A C 1
ATOM 3088 O O . ALA A 1 392 ? -1.171 -24.375 5.828 1 90 392 ALA A O 1
ATOM 3089 N N . LYS A 1 393 ? 0.306 -25.656 6.918 1 92.56 393 LYS A N 1
ATOM 3090 C CA . LYS A 1 393 ? 0.081 -26.781 6.027 1 92.56 393 LYS A CA 1
ATOM 3091 C C . LYS A 1 393 ? -1.266 -27.438 6.305 1 92.56 393 LYS A C 1
ATOM 3093 O O . LYS A 1 393 ? -1.656 -27.609 7.461 1 92.56 393 LYS A O 1
ATOM 3098 N N . TYR A 1 394 ? -1.945 -27.766 5.316 1 92.31 394 TYR A N 1
ATOM 3099 C CA . TYR A 1 394 ? -3.25 -28.406 5.379 1 92.31 394 TYR A CA 1
ATOM 3100 C C . TYR A 1 394 ? -3.461 -29.328 4.176 1 92.31 394 TYR A C 1
ATOM 3102 O O . TYR A 1 394 ? -3.125 -28.969 3.047 1 92.31 394 TYR A O 1
ATOM 3110 N N . PRO A 1 395 ? -4.098 -30.516 4.301 1 92.12 395 PRO A N 1
ATOM 3111 C CA . PRO A 1 395 ? -4.379 -31.188 5.574 1 92.12 395 PRO A CA 1
ATOM 3112 C C . PRO A 1 395 ? -3.139 -31.844 6.176 1 92.12 395 PRO A C 1
ATOM 3114 O O . PRO A 1 395 ? -2.111 -31.969 5.504 1 92.12 395 PRO A O 1
ATOM 3117 N N . SER A 1 396 ? -3.266 -32.188 7.477 1 89.81 396 SER A N 1
ATOM 3118 C CA . SER A 1 396 ? -2.209 -33 8.055 1 89.81 396 SER A CA 1
ATOM 3119 C C . SER A 1 396 ? -2.166 -34.375 7.395 1 89.81 396 SER A C 1
ATOM 3121 O O . SER A 1 396 ? -3.146 -34.812 6.789 1 89.81 396 SER A O 1
ATOM 3123 N N . ASN A 1 397 ? -0.959 -34.969 7.504 1 90.12 397 ASN A N 1
ATOM 3124 C CA . ASN A 1 397 ? -0.851 -36.281 6.922 1 90.12 397 ASN A CA 1
ATOM 3125 C C . ASN A 1 397 ? -1.909 -37.25 7.484 1 90.12 397 ASN A C 1
ATOM 3127 O O . ASN A 1 397 ? -2.51 -38.031 6.742 1 90.12 397 ASN A O 1
ATOM 3131 N N . PHE A 1 398 ? -2.104 -37.156 8.695 1 89.5 398 PHE A N 1
ATOM 3132 C CA . PHE A 1 398 ? -3.111 -38 9.336 1 89.5 398 PHE A CA 1
ATOM 3133 C C . PHE A 1 398 ? -4.496 -37.719 8.766 1 89.5 398 PHE A C 1
ATOM 3135 O O . PHE A 1 398 ? -5.227 -38.625 8.414 1 89.5 398 PHE A O 1
ATOM 3142 N N . ARG A 1 399 ? -4.844 -36.406 8.672 1 90.69 399 ARG A N 1
ATOM 3143 C CA . ARG A 1 399 ? -6.156 -36.031 8.172 1 90.69 399 ARG A CA 1
ATOM 3144 C C . ARG A 1 399 ? -6.301 -36.375 6.688 1 90.69 399 ARG A C 1
ATOM 3146 O O . ARG A 1 399 ? -7.383 -36.75 6.238 1 90.69 399 ARG A O 1
ATOM 3153 N N . ALA A 1 400 ? -5.293 -36.219 5.961 1 92.5 400 ALA A N 1
ATOM 3154 C CA . ALA A 1 400 ? -5.32 -36.531 4.539 1 92.5 400 ALA A CA 1
ATOM 3155 C C . ALA A 1 400 ? -5.629 -38.031 4.336 1 92.5 400 ALA A C 1
ATOM 3157 O O . ALA A 1 400 ? -6.445 -38.375 3.482 1 92.5 400 ALA A O 1
ATOM 3158 N N . ASN A 1 401 ? -5.035 -38.844 5.105 1 90.25 401 ASN A N 1
ATOM 3159 C CA . ASN A 1 401 ? -5.273 -40.281 5.023 1 90.25 401 ASN A CA 1
ATOM 3160 C C . ASN A 1 401 ? -6.695 -40.656 5.449 1 90.25 401 ASN A C 1
ATOM 3162 O O . ASN A 1 401 ? -7.32 -41.531 4.859 1 90.25 401 ASN A O 1
ATOM 3166 N N . LEU A 1 402 ? -7.098 -39.969 6.457 1 90.12 402 LEU A N 1
ATOM 3167 C CA . LEU A 1 402 ? -8.461 -40.219 6.926 1 90.12 402 LEU A CA 1
ATOM 3168 C C . LEU A 1 402 ? -9.477 -39.812 5.867 1 90.12 402 LEU A C 1
ATOM 3170 O O . LEU A 1 402 ? -10.484 -40.5 5.672 1 90.12 402 LEU A O 1
ATOM 3174 N N . PHE A 1 403 ? -9.25 -38.719 5.215 1 90.06 403 PHE A N 1
ATOM 3175 C CA . PHE A 1 403 ? -10.133 -38.281 4.145 1 90.06 403 PHE A CA 1
ATOM 3176 C C . PHE A 1 403 ? -10.172 -39.312 3.012 1 90.06 403 PHE A C 1
ATOM 3178 O O . PHE A 1 403 ? -11.234 -39.562 2.447 1 90.06 403 PHE A O 1
ATOM 3185 N N . GLU A 1 404 ? -9.062 -39.781 2.709 1 89.81 404 GLU A N 1
ATOM 3186 C CA . GLU A 1 404 ? -8.984 -40.812 1.683 1 89.81 404 GLU A CA 1
ATOM 3187 C C . GLU A 1 404 ? -9.828 -42.031 2.057 1 89.81 404 GLU A C 1
ATOM 3189 O O . GLU A 1 404 ? -10.57 -42.531 1.224 1 89.81 404 GLU A O 1
ATOM 3194 N N . GLU A 1 405 ? -9.719 -42.406 3.238 1 88.31 405 GLU A N 1
ATOM 3195 C CA . GLU A 1 405 ? -10.484 -43.531 3.73 1 88.31 405 GLU A CA 1
ATOM 3196 C C . GLU A 1 405 ? -11.984 -43.25 3.688 1 88.31 405 GLU A C 1
ATOM 3198 O O . GLU A 1 405 ? -12.773 -44.094 3.254 1 88.31 405 GLU A O 1
ATOM 3203 N N . TYR A 1 406 ? -12.312 -42.062 4.113 1 88.06 406 TYR A N 1
ATOM 3204 C CA . TYR A 1 406 ? -13.727 -41.719 4.156 1 88.06 406 TYR A CA 1
ATOM 3205 C C . TYR A 1 406 ? -14.312 -41.625 2.754 1 88.06 406 TYR A C 1
ATOM 3207 O O . TYR A 1 406 ? -15.484 -41.938 2.541 1 88.06 406 TYR A O 1
ATOM 3215 N N . LEU A 1 407 ? -13.609 -41.156 1.84 1 86.06 407 LEU A N 1
ATOM 3216 C CA . LEU A 1 407 ? -14.055 -41.094 0.454 1 86.06 407 LEU A CA 1
ATOM 3217 C C . LEU A 1 407 ? -14.203 -42.469 -0.156 1 86.06 407 LEU A C 1
ATOM 3219 O O . LEU A 1 407 ? -15.172 -42.75 -0.867 1 86.06 407 LEU A O 1
ATOM 3223 N N . ASN A 1 408 ? -13.289 -43.312 0.154 1 83.75 408 ASN A N 1
ATOM 3224 C CA . ASN A 1 408 ? -13.344 -44.688 -0.351 1 83.75 408 ASN A CA 1
ATOM 3225 C C . ASN A 1 408 ? -14.523 -45.438 0.225 1 83.75 408 ASN A C 1
ATOM 3227 O O . ASN A 1 408 ? -15.125 -46.281 -0.458 1 83.75 408 ASN A O 1
ATOM 3231 N N . GLU A 1 409 ? -14.812 -45.125 1.437 1 84.19 409 GLU A N 1
ATOM 3232 C CA . GLU A 1 409 ? -15.914 -45.812 2.109 1 84.19 409 GLU A CA 1
ATOM 3233 C C . GLU A 1 409 ? -17.25 -45.156 1.829 1 84.19 409 GLU A C 1
ATOM 3235 O O . GLU A 1 409 ? -18.297 -45.562 2.32 1 84.19 409 GLU A O 1
ATOM 3240 N N . SER A 1 410 ? -17.203 -44.062 1.133 1 79.69 410 SER A N 1
ATOM 3241 C CA . SER A 1 410 ? -18.391 -43.312 0.721 1 79.69 410 SER A CA 1
ATOM 3242 C C . SER A 1 410 ? -19.047 -42.625 1.913 1 79.69 410 SER A C 1
ATOM 3244 O O . SER A 1 410 ? -20.266 -42.438 1.923 1 79.69 410 SER A O 1
ATOM 3246 N N . VAL A 1 411 ? -18.25 -42.438 2.926 1 77.25 411 VAL A N 1
ATOM 3247 C CA . VAL A 1 411 ? -18.734 -41.625 4.047 1 77.25 411 VAL A CA 1
ATOM 3248 C C . VAL A 1 411 ? -18.859 -40.156 3.627 1 77.25 411 VAL A C 1
ATOM 3250 O O . VAL A 1 411 ? -19.828 -39.5 3.973 1 77.25 411 VAL A O 1
ATOM 3253 N N . LEU A 1 412 ? -17.875 -39.719 2.955 1 78.25 412 LEU A N 1
ATOM 3254 C CA . LEU A 1 412 ? -17.906 -38.438 2.275 1 78.25 412 LEU A CA 1
ATOM 3255 C C . LEU A 1 412 ? -18.25 -38.594 0.8 1 78.25 412 LEU A C 1
ATOM 3257 O O . LEU A 1 412 ? -17.578 -39.344 0.085 1 78.25 412 LEU A O 1
ATOM 3261 N N . ASN A 1 413 ? -19.375 -38.094 0.463 1 75.94 413 ASN A N 1
ATOM 3262 C CA . ASN A 1 413 ? -19.844 -38.281 -0.902 1 75.94 413 ASN A CA 1
ATOM 3263 C C . ASN A 1 413 ? -19.797 -37 -1.719 1 75.94 413 ASN A C 1
ATOM 3265 O O . ASN A 1 413 ? -20.75 -36.25 -1.738 1 75.94 413 ASN A O 1
ATOM 3269 N N . PHE A 1 414 ? -18.594 -36.781 -2.207 1 77.75 414 PHE A N 1
ATOM 3270 C CA . PHE A 1 414 ? -18.438 -35.656 -3.146 1 77.75 414 PHE A CA 1
ATOM 3271 C C . PHE A 1 414 ? -18.344 -36.188 -4.578 1 77.75 414 PHE A C 1
ATOM 3273 O O . PHE A 1 414 ? -17.5 -37.031 -4.875 1 77.75 414 PHE A O 1
ATOM 3280 N N . PRO A 1 415 ? -19.188 -35.781 -5.367 1 71.62 415 PRO A N 1
ATOM 3281 C CA . PRO A 1 415 ? -19.203 -36.312 -6.738 1 71.62 415 PRO A CA 1
ATOM 3282 C C . PRO A 1 415 ? -17.859 -36.156 -7.445 1 71.62 415 PRO A C 1
ATOM 3284 O O . PRO A 1 415 ? -17.453 -37.062 -8.203 1 71.62 415 PRO A O 1
ATOM 3287 N N . SER A 1 416 ? -17.094 -35.219 -7.152 1 72 416 SER A N 1
ATOM 3288 C CA . SER A 1 416 ? -15.867 -34.938 -7.883 1 72 416 SER A CA 1
ATOM 3289 C C . SER A 1 416 ? -14.672 -35.656 -7.258 1 72 416 SER A C 1
ATOM 3291 O O . SER A 1 416 ? -13.578 -35.656 -7.824 1 72 416 SER A O 1
ATOM 3293 N N . LEU A 1 417 ? -14.945 -36.344 -6.102 1 77.44 417 LEU A N 1
ATOM 3294 C CA . LEU A 1 417 ? -13.797 -36.875 -5.363 1 77.44 417 LEU A CA 1
ATOM 3295 C C . LEU A 1 417 ? -13.891 -38.375 -5.207 1 77.44 417 LEU A C 1
ATOM 3297 O O . LEU A 1 417 ? -13.297 -38.938 -4.289 1 77.44 417 LEU A O 1
ATOM 3301 N N . LYS A 1 418 ? -14.672 -39.094 -5.93 1 66.62 418 LYS A N 1
ATOM 3302 C CA . LYS A 1 418 ? -14.914 -40.531 -5.727 1 66.62 418 LYS A CA 1
ATOM 3303 C C . LYS A 1 418 ? -13.602 -41.281 -5.609 1 66.62 418 LYS A C 1
ATOM 3305 O O . LYS A 1 418 ? -13.508 -42.25 -4.859 1 66.62 418 LYS A O 1
ATOM 3310 N N . ARG A 1 419 ? -12.5 -40.969 -6.215 1 70.19 419 ARG A N 1
ATOM 3311 C CA . ARG A 1 419 ? -11.266 -41.75 -6.102 1 70.19 419 ARG A CA 1
ATOM 3312 C C . ARG A 1 419 ? -10.07 -40.844 -5.852 1 70.19 419 ARG A C 1
ATOM 3314 O O . ARG A 1 419 ? -8.977 -41.094 -6.348 1 70.19 419 ARG A O 1
ATOM 3321 N N . ALA A 1 420 ? -10.383 -40.031 -4.941 1 83.06 420 ALA A N 1
ATOM 3322 C CA . ALA A 1 420 ? -9.289 -39.125 -4.633 1 83.06 420 ALA A CA 1
ATOM 3323 C C . ALA A 1 420 ? -8.367 -39.719 -3.566 1 83.06 420 ALA A C 1
ATOM 3325 O O . ALA A 1 420 ? -8.836 -40.219 -2.547 1 83.06 420 ALA A O 1
ATOM 3326 N N . ASP A 1 421 ? -7.086 -39.812 -3.867 1 88.44 421 ASP A N 1
ATOM 3327 C CA . ASP A 1 421 ? -6.117 -40.281 -2.883 1 88.44 421 ASP A CA 1
ATOM 3328 C C . ASP A 1 421 ? -5.539 -39.094 -2.078 1 88.44 421 ASP A C 1
ATOM 3330 O O . ASP A 1 421 ? -5.926 -37.969 -2.281 1 88.44 421 ASP A O 1
ATOM 3334 N N . SER A 1 422 ? -4.695 -39.469 -1.148 1 90 422 SER A N 1
ATOM 3335 C CA . SER A 1 422 ? -4.125 -38.5 -0.237 1 90 422 SER A CA 1
ATOM 3336 C C . SER A 1 422 ? -3.322 -37.438 -0.993 1 90 422 SER A C 1
ATOM 3338 O O . SER A 1 422 ? -3.332 -36.25 -0.628 1 90 422 SER A O 1
ATOM 3340 N N . SER A 1 423 ? -2.646 -37.844 -2 1 88.31 423 SER A N 1
ATOM 3341 C CA . SER A 1 423 ? -1.862 -36.906 -2.795 1 88.31 423 SER A CA 1
ATOM 3342 C C . SER A 1 423 ? -2.762 -35.906 -3.525 1 88.31 423 SER A C 1
ATOM 3344 O O . SER A 1 423 ? -2.453 -34.719 -3.594 1 88.31 423 SER A O 1
ATOM 3346 N N . PHE A 1 424 ? -3.863 -36.406 -3.984 1 90.31 424 PHE A N 1
ATOM 3347 C CA . PHE A 1 424 ? -4.828 -35.531 -4.645 1 90.31 424 PHE A CA 1
ATOM 3348 C C . PHE A 1 424 ? -5.387 -34.531 -3.666 1 90.31 424 PHE A C 1
ATOM 3350 O O . PHE A 1 424 ? -5.527 -33.344 -4.008 1 90.31 424 PHE A O 1
ATOM 3357 N N . ILE A 1 425 ? -5.668 -34.969 -2.545 1 91.25 425 ILE A N 1
ATOM 3358 C CA . ILE A 1 425 ? -6.266 -34.125 -1.534 1 91.25 425 ILE A CA 1
ATOM 3359 C C . ILE A 1 425 ? -5.293 -33 -1.171 1 91.25 425 ILE A C 1
ATOM 3361 O O . ILE A 1 425 ? -5.676 -31.828 -1.137 1 91.25 425 ILE A O 1
ATOM 3365 N N . LYS A 1 426 ? -4.082 -33.281 -1.018 1 91.12 426 LYS A N 1
ATOM 3366 C CA . LYS A 1 426 ? -3.066 -32.312 -0.659 1 91.12 426 LYS A CA 1
ATOM 3367 C C . LYS A 1 426 ? -2.824 -31.328 -1.802 1 91.12 426 LYS A C 1
ATOM 3369 O O . LYS A 1 426 ? -2.539 -30.141 -1.567 1 91.12 426 LYS A O 1
ATOM 3374 N N . ASP A 1 427 ? -3.031 -31.812 -2.953 1 92 427 ASP A N 1
ATOM 3375 C CA . ASP A 1 427 ? -2.713 -31.016 -4.133 1 92 427 ASP A CA 1
ATOM 3376 C C . ASP A 1 427 ? -3.9 -30.141 -4.543 1 92 427 ASP A C 1
ATOM 3378 O O . ASP A 1 427 ? -3.746 -29.203 -5.332 1 92 427 ASP A O 1
ATOM 3382 N N . ASN A 1 428 ? -5.102 -30.375 -3.957 1 94.44 428 ASN A N 1
ATOM 3383 C CA . ASN A 1 428 ? -6.277 -29.688 -4.48 1 94.44 428 ASN A CA 1
ATOM 3384 C C . ASN A 1 428 ? -7.023 -28.938 -3.379 1 94.44 428 ASN A C 1
ATOM 3386 O O . ASN A 1 428 ? -7.707 -27.953 -3.646 1 94.44 428 ASN A O 1
ATOM 3390 N N . PHE A 1 429 ? -6.945 -29.391 -2.182 1 94.75 429 PHE A N 1
ATOM 3391 C CA . PHE A 1 429 ? -7.77 -28.828 -1.122 1 94.75 429 PHE A CA 1
ATOM 3392 C C . PHE A 1 429 ? -7.152 -27.547 -0.579 1 94.75 429 PHE A C 1
ATOM 3394 O O . PHE A 1 429 ? -5.934 -27.469 -0.396 1 94.75 429 PHE A O 1
ATOM 3401 N N . VAL A 1 430 ? -7.988 -26.562 -0.374 1 97 430 VAL A N 1
ATOM 3402 C CA . VAL A 1 430 ? -7.621 -25.281 0.22 1 97 430 VAL A CA 1
ATOM 3403 C C . VAL A 1 430 ? -8.508 -25 1.43 1 97 430 VAL A C 1
ATOM 3405 O O . VAL A 1 430 ? -9.742 -25.031 1.325 1 97 430 VAL A O 1
ATOM 3408 N N . ALA A 1 431 ? -7.883 -24.812 2.529 1 97 431 ALA A N 1
ATOM 3409 C CA . ALA A 1 431 ? -8.633 -24.406 3.717 1 97 431 ALA A CA 1
ATOM 3410 C C . ALA A 1 431 ? -8.422 -22.938 4.027 1 97 431 ALA A C 1
ATOM 3412 O O . ALA A 1 431 ? -7.297 -22.438 3.996 1 97 431 ALA A O 1
ATOM 3413 N N . VAL A 1 432 ? -9.508 -22.234 4.301 1 97.81 432 VAL A N 1
ATOM 3414 C CA . VAL A 1 432 ? -9.445 -20.812 4.598 1 97.81 432 VAL A CA 1
ATOM 3415 C C . VAL A 1 432 ? -10.305 -20.5 5.824 1 97.81 432 VAL A C 1
ATOM 3417 O O . VAL A 1 432 ? -11.469 -20.891 5.891 1 97.81 432 VAL A O 1
ATOM 3420 N N . ASP A 1 433 ? -9.742 -19.859 6.762 1 97.12 433 ASP A N 1
ATOM 3421 C CA . ASP A 1 433 ? -10.469 -19.344 7.918 1 97.12 433 ASP A CA 1
ATOM 3422 C C . ASP A 1 433 ? -10.523 -17.812 7.902 1 97.12 433 ASP A C 1
ATOM 3424 O O . ASP A 1 433 ? -9.484 -17.156 7.961 1 97.12 433 ASP A O 1
ATOM 3428 N N . LEU A 1 434 ? -11.664 -17.281 7.828 1 97.81 434 LEU A N 1
ATOM 3429 C CA . LEU A 1 434 ? -11.883 -15.836 7.867 1 97.81 434 LEU A CA 1
ATOM 3430 C C . LEU A 1 434 ? -12.539 -15.414 9.18 1 97.81 434 LEU A C 1
ATOM 3432 O O . LEU A 1 434 ? -13.586 -15.953 9.547 1 97.81 434 LEU A O 1
ATOM 3436 N N . PHE A 1 435 ? -11.961 -14.461 9.867 1 96 435 PHE A N 1
ATOM 3437 C CA . PHE A 1 435 ? -12.531 -14.055 11.148 1 96 435 PHE A CA 1
ATOM 3438 C C . PHE A 1 435 ? -12.125 -12.633 11.492 1 96 435 PHE A C 1
ATOM 3440 O O . PHE A 1 435 ? -11.109 -12.133 11.008 1 96 435 PHE A O 1
ATOM 3447 N N . PHE A 1 436 ? -12.93 -11.992 12.344 1 94.12 436 PHE A N 1
ATOM 3448 C CA . PHE A 1 436 ? -12.594 -10.656 12.812 1 94.12 436 PHE A CA 1
ATOM 3449 C C . PHE A 1 436 ? -11.531 -10.719 13.898 1 94.12 436 PHE A C 1
ATOM 3451 O O . PHE A 1 436 ? -11.617 -11.531 14.82 1 94.12 436 PHE A O 1
ATOM 3458 N N . SER A 1 437 ? -10.539 -9.867 13.797 1 90.38 437 SER A N 1
ATOM 3459 C CA . SER A 1 437 ? -9.508 -9.773 14.828 1 90.38 437 SER A CA 1
ATOM 3460 C C . SER A 1 437 ? -9.969 -8.898 15.992 1 90.38 437 SER A C 1
ATOM 3462 O O . SER A 1 437 ? -9.438 -9.008 17.094 1 90.38 437 SER A O 1
ATOM 3464 N N . SER A 1 438 ? -10.891 -8.07 15.727 1 85.44 438 SER A N 1
ATOM 3465 C CA . SER A 1 438 ? -11.492 -7.207 16.734 1 85.44 438 SER A CA 1
ATOM 3466 C C . SER A 1 438 ? -12.984 -7.008 16.484 1 85.44 438 SER A C 1
ATOM 3468 O O . SER A 1 438 ? -13.43 -6.996 15.336 1 85.44 438 SER A O 1
ATOM 3470 N N . LEU A 1 439 ? -13.758 -6.969 17.594 1 78.94 439 LEU A N 1
ATOM 3471 C CA . LEU A 1 439 ? -15.203 -6.801 17.438 1 78.94 439 LEU A CA 1
ATOM 3472 C C . LEU A 1 439 ? -15.57 -5.324 17.359 1 78.94 439 LEU A C 1
ATOM 3474 O O . LEU A 1 439 ? -16.656 -4.93 17.781 1 78.94 439 LEU A O 1
ATOM 3478 N N . GLY A 1 440 ? -14.688 -4.516 16.938 1 82.06 440 GLY A N 1
ATOM 3479 C CA . GLY A 1 440 ? -14.945 -3.096 16.75 1 82.06 440 GLY A CA 1
ATOM 3480 C C . GLY A 1 440 ? -14.461 -2.574 15.406 1 82.06 440 GLY A C 1
ATOM 3481 O O . GLY A 1 440 ? -13.656 -3.225 14.742 1 82.06 440 GLY A O 1
ATOM 3482 N N . THR A 1 441 ? -15.172 -1.529 14.984 1 85.69 441 THR A N 1
ATOM 3483 C CA . THR A 1 441 ? -14.805 -0.848 13.742 1 85.69 441 THR A CA 1
ATOM 3484 C C . THR A 1 441 ? -14.008 0.42 14.039 1 85.69 441 THR A C 1
ATOM 3486 O O . THR A 1 441 ? -14.328 1.151 14.984 1 85.69 441 THR A O 1
ATOM 3489 N N . ASN A 1 442 ? -12.938 0.479 13.359 1 88.44 442 ASN A N 1
ATOM 3490 C CA . ASN A 1 442 ? -12.25 1.766 13.367 1 88.44 442 ASN A CA 1
ATOM 3491 C C . ASN A 1 442 ? -12.961 2.789 12.484 1 88.44 442 ASN A C 1
ATOM 3493 O O . ASN A 1 442 ? -13.336 2.482 11.352 1 88.44 442 ASN A O 1
ATOM 3497 N N . VAL A 1 443 ? -13.188 3.875 13.094 1 90.12 443 VAL A N 1
ATOM 3498 C CA . VAL A 1 443 ? -13.844 4.922 12.32 1 90.12 443 VAL A CA 1
ATOM 3499 C C . VAL A 1 443 ? -12.883 6.094 12.117 1 90.12 443 VAL A C 1
ATOM 3501 O O . VAL A 1 443 ? -12.445 6.719 13.086 1 90.12 443 VAL A O 1
ATOM 3504 N N . ILE A 1 444 ? -12.539 6.324 10.945 1 87.88 444 ILE A N 1
ATOM 3505 C CA . ILE A 1 444 ? -11.688 7.445 10.57 1 87.88 444 ILE A CA 1
ATOM 3506 C C . ILE A 1 444 ? -12.523 8.555 9.953 1 87.88 444 ILE A C 1
ATOM 3508 O O . ILE A 1 444 ? -13.086 8.391 8.867 1 87.88 444 ILE A O 1
ATOM 3512 N N . THR A 1 445 ? -12.625 9.625 10.602 1 90.06 445 THR A N 1
ATOM 3513 C CA . THR A 1 445 ? -13.445 10.75 10.156 1 90.06 445 THR A CA 1
ATOM 3514 C C . THR A 1 445 ? -12.57 11.953 9.812 1 90.06 445 THR A C 1
ATOM 3516 O O . THR A 1 445 ? -11.781 12.406 10.641 1 90.06 445 THR A O 1
ATOM 3519 N N . GLN A 1 446 ? -12.789 12.375 8.617 1 88.19 446 GLN A N 1
ATOM 3520 C CA . GLN A 1 446 ? -12.133 13.609 8.195 1 88.19 446 GLN A CA 1
ATOM 3521 C C . GLN A 1 446 ? -13.023 14.82 8.438 1 88.19 446 GLN A C 1
ATOM 3523 O O . GLN A 1 446 ? -14.211 14.797 8.109 1 88.19 446 GLN A O 1
ATOM 3528 N N . GLN A 1 447 ? -12.398 15.805 9.062 1 88.62 447 GLN A N 1
ATOM 3529 C CA . GLN A 1 447 ? -13.156 17.016 9.328 1 88.62 447 GLN A CA 1
ATOM 3530 C C . GLN A 1 447 ? -12.289 18.266 9.117 1 88.62 447 GLN A C 1
ATOM 3532 O O . GLN A 1 447 ? -11.062 18.188 9.203 1 88.62 447 GLN A O 1
ATOM 3537 N N . ALA A 1 448 ? -13.016 19.328 8.781 1 88.12 448 ALA A N 1
ATOM 3538 C CA . ALA A 1 448 ? -12.312 20.594 8.648 1 88.12 448 ALA A CA 1
ATOM 3539 C C . ALA A 1 448 ? -11.695 21.016 9.977 1 88.12 448 ALA A C 1
ATOM 3541 O O . ALA A 1 448 ? -12.375 21.031 11.008 1 88.12 448 ALA A O 1
ATOM 3542 N N . SER A 1 449 ? -10.422 21.359 9.906 1 86.25 449 SER A N 1
ATOM 3543 C CA . SER A 1 449 ? -9.727 21.734 11.133 1 86.25 449 SER A CA 1
ATOM 3544 C C . SER A 1 449 ? -9.773 23.25 11.344 1 86.25 449 SER A C 1
ATOM 3546 O O . SER A 1 449 ? -9.594 23.719 12.469 1 86.25 449 SER A O 1
ATOM 3548 N N . TYR A 1 450 ? -9.867 24.031 10.258 1 89.69 450 TYR A N 1
ATOM 3549 C CA . TYR A 1 450 ? -9.883 25.5 10.281 1 89.69 450 TYR A CA 1
ATOM 3550 C C . TYR A 1 450 ? -11 26.047 9.406 1 89.69 450 TYR A C 1
ATOM 3552 O O . TYR A 1 450 ? -10.891 26.047 8.18 1 89.69 450 TYR A O 1
ATOM 3560 N N . THR A 1 451 ? -12.062 26.531 10.133 1 90.56 451 THR A N 1
ATOM 3561 C CA . THR A 1 451 ? -13.25 27 9.438 1 90.56 451 THR A CA 1
ATOM 3562 C C . THR A 1 451 ? -13.266 28.531 9.359 1 90.56 451 THR A C 1
ATOM 3564 O O . THR A 1 451 ? -12.336 29.188 9.836 1 90.56 451 THR A O 1
ATOM 3567 N N . ILE A 1 452 ? -14.328 29.016 8.797 1 91.44 452 ILE A N 1
ATOM 3568 C CA . ILE A 1 452 ? -14.477 30.469 8.648 1 91.44 452 ILE A CA 1
ATOM 3569 C C . ILE A 1 452 ? -14.641 31.109 10.023 1 91.44 452 ILE A C 1
ATOM 3571 O O . ILE A 1 452 ? -14.164 32.219 10.25 1 91.44 452 ILE A O 1
ATOM 3575 N N . VAL A 1 453 ? -15.227 30.438 10.891 1 91.25 453 VAL A N 1
ATOM 3576 C CA . VAL A 1 453 ? -15.422 30.969 12.242 1 91.25 453 VAL A CA 1
ATOM 3577 C C . VAL A 1 453 ? -14.07 31.062 12.953 1 91.25 453 VAL A C 1
ATOM 3579 O O . VAL A 1 453 ? -13.797 32.062 13.641 1 91.25 453 VAL A O 1
ATOM 3582 N N . SER A 1 454 ? -13.227 30.062 12.75 1 91.06 454 SER A N 1
ATOM 3583 C CA . SER A 1 454 ? -11.891 30.109 13.336 1 91.06 454 SER A CA 1
ATOM 3584 C C . SER A 1 454 ? -11.078 31.266 12.797 1 91.06 454 SER A C 1
ATOM 3586 O O . SER A 1 454 ? -10.344 31.922 13.539 1 91.06 454 SER A O 1
ATOM 3588 N N . PHE A 1 455 ? -11.234 31.516 11.562 1 91.88 455 PHE A N 1
ATOM 3589 C CA . PHE A 1 455 ? -10.523 32.625 10.922 1 91.88 455 PHE A CA 1
ATOM 3590 C C . PHE A 1 455 ? -10.992 33.938 11.492 1 91.88 455 PHE A C 1
ATOM 3592 O O . PHE A 1 455 ? -10.172 34.812 11.82 1 91.88 455 PHE A O 1
ATOM 3599 N N . MET A 1 456 ? -12.273 34.094 11.664 1 91.62 456 MET A N 1
ATOM 3600 C CA . MET A 1 456 ? -12.828 35.312 12.203 1 91.62 456 MET A CA 1
ATOM 3601 C C . MET A 1 456 ? -12.391 35.531 13.648 1 91.62 456 MET A C 1
ATOM 3603 O O . MET A 1 456 ? -12.109 36.656 14.055 1 91.62 456 MET A O 1
ATOM 3607 N N . CYS A 1 457 ? -12.281 34.469 14.367 1 90.62 457 CYS A N 1
ATOM 3608 C CA . CYS A 1 457 ? -11.828 34.562 15.75 1 90.62 457 CYS A CA 1
ATOM 3609 C C . CYS A 1 457 ? -10.359 34.969 15.812 1 90.62 457 CYS A C 1
ATOM 3611 O O . CYS A 1 457 ? -9.977 35.812 16.641 1 90.62 457 CYS A O 1
ATOM 3613 N N . ASP A 1 458 ? -9.609 34.469 14.922 1 92.69 458 ASP A N 1
ATOM 3614 C CA . ASP A 1 458 ? -8.195 34.812 14.898 1 92.69 458 ASP A CA 1
ATOM 3615 C C . ASP A 1 458 ? -7.988 36.25 14.438 1 92.69 458 ASP A C 1
ATOM 3617 O O . ASP A 1 458 ? -7.125 36.969 14.961 1 92.69 458 ASP A O 1
ATOM 3621 N N . ALA A 1 459 ? -8.781 36.594 13.5 1 91.06 459 ALA A N 1
ATOM 3622 C CA . ALA A 1 459 ? -8.703 37.969 13.039 1 91.06 459 ALA A CA 1
ATOM 3623 C C . ALA A 1 459 ? -9.094 38.938 14.156 1 91.06 459 ALA A C 1
ATOM 3625 O O . ALA A 1 459 ? -8.438 39.969 14.352 1 91.06 459 ALA A O 1
ATOM 3626 N N . GLY A 1 460 ? -10.164 38.625 14.836 1 89.31 460 GLY A N 1
ATOM 3627 C CA . GLY A 1 460 ? -10.57 39.406 15.977 1 89.31 460 GLY A CA 1
ATOM 3628 C C . GLY A 1 460 ? -9.523 39.469 17.078 1 89.31 460 GLY A C 1
ATOM 3629 O O . GLY A 1 460 ? -9.312 40.5 17.703 1 89.31 460 GLY A O 1
ATOM 3630 N N . GLY A 1 461 ? -8.93 38.281 17.266 1 90.62 461 GLY A N 1
ATOM 3631 C CA . GLY A 1 461 ? -7.871 38.25 18.25 1 90.62 461 GLY A CA 1
ATOM 3632 C C . GLY A 1 461 ? -6.668 39.094 17.891 1 90.62 461 GLY A C 1
ATOM 3633 O O . GLY A 1 461 ? -6.082 39.75 18.75 1 90.62 461 GLY A O 1
ATOM 3634 N N . ALA A 1 462 ? -6.355 39.094 16.656 1 91.25 462 ALA A N 1
ATOM 3635 C CA . ALA A 1 462 ? -5.234 39.906 16.188 1 91.25 462 ALA A CA 1
ATOM 3636 C C . ALA A 1 462 ? -5.531 41.406 16.359 1 91.25 462 ALA A C 1
ATOM 3638 O O . ALA A 1 462 ? -4.695 42.156 16.859 1 91.25 462 ALA A O 1
ATOM 3639 N N . MET A 1 463 ? -6.68 41.781 15.992 1 89.44 463 MET A N 1
ATOM 3640 C CA . MET A 1 463 ? -7.078 43.188 16.125 1 89.44 463 MET A CA 1
ATOM 3641 C C . MET A 1 463 ? -7.176 43.562 17.609 1 89.44 463 MET A C 1
ATOM 3643 O O . MET A 1 463 ? -6.781 44.688 17.984 1 89.44 463 MET A O 1
ATOM 3647 N N . GLY A 1 464 ? -7.652 42.625 18.328 1 85.62 464 GLY A N 1
ATOM 3648 C CA . GLY A 1 464 ? -7.777 42.875 19.75 1 85.62 464 GLY A CA 1
ATOM 3649 C C . GLY A 1 464 ? -6.441 43.031 20.453 1 85.62 464 GLY A C 1
ATOM 3650 O O . GLY A 1 464 ? -6.297 43.875 21.344 1 85.62 464 GLY A O 1
ATOM 3651 N N . LEU A 1 465 ? -5.551 42.375 20.016 1 89.44 465 LEU A N 1
ATOM 3652 C CA . LEU A 1 465 ? -4.246 42.406 20.656 1 89.44 465 LEU A CA 1
ATOM 3653 C C . LEU A 1 465 ? -3.496 43.688 20.344 1 89.44 465 LEU A C 1
ATOM 3655 O O . LEU A 1 465 ? -2.941 44.344 21.25 1 89.44 465 LEU A O 1
ATOM 3659 N N . TRP A 1 466 ? -3.506 44.125 19.141 1 88.88 466 TRP A N 1
ATOM 3660 C CA . TRP A 1 466 ? -2.596 45.188 18.734 1 88.88 466 TRP A CA 1
ATOM 3661 C C . TRP A 1 466 ? -3.297 46.531 18.734 1 88.88 466 TRP A C 1
ATOM 3663 O O . TRP A 1 466 ? -2.725 47.531 19.188 1 88.88 466 TRP A O 1
ATOM 3673 N N . ILE A 1 467 ? -4.535 46.594 18.297 1 83.25 467 ILE A N 1
ATOM 3674 C CA . ILE A 1 467 ? -5.172 47.906 18.125 1 83.25 467 ILE A CA 1
ATOM 3675 C C . ILE A 1 467 ? -6.355 48.031 19.078 1 83.25 467 ILE A C 1
ATOM 3677 O O . ILE A 1 467 ? -6.793 49.125 19.391 1 83.25 467 ILE A O 1
ATOM 3681 N N . GLY A 1 468 ? -6.812 46.969 19.688 1 78 468 GLY A N 1
ATOM 3682 C CA . GLY A 1 468 ? -7.957 47 20.594 1 78 468 GLY A CA 1
ATOM 3683 C C . GLY A 1 468 ? -9.258 47.375 19.891 1 78 468 GLY A C 1
ATOM 3684 O O . GLY A 1 468 ? -10.18 47.906 20.516 1 78 468 GLY A O 1
ATOM 3685 N N . GLY A 1 469 ? -9.258 47.312 18.641 1 75.25 469 GLY A N 1
ATOM 3686 C CA . GLY A 1 469 ? -10.438 47.688 17.875 1 75.25 469 GLY A CA 1
ATOM 3687 C C . GLY A 1 469 ? -11.203 46.469 17.344 1 75.25 469 GLY A C 1
ATOM 3688 O O . GLY A 1 469 ? -10.695 45.375 17.344 1 75.25 469 GLY A O 1
ATOM 3689 N N . SER A 1 470 ? -12.578 46.719 17.188 1 77 470 SER A N 1
ATOM 3690 C CA . SER A 1 470 ? -13.477 45.75 16.562 1 77 470 SER A CA 1
ATOM 3691 C C . SER A 1 470 ? -13.953 46.25 15.203 1 77 470 SER A C 1
ATOM 3693 O O . SER A 1 470 ? -13.531 47.312 14.727 1 77 470 SER A O 1
ATOM 3695 N N . LEU A 1 471 ? -14.711 45.438 14.57 1 77.12 471 LEU A N 1
ATOM 3696 C CA . LEU A 1 471 ? -15.344 45.875 13.328 1 77.12 471 LEU A CA 1
ATOM 3697 C C . LEU A 1 471 ? -16.219 47.094 13.562 1 77.12 471 LEU A C 1
ATOM 3699 O O . LEU A 1 471 ? -16.344 47.938 12.688 1 77.12 471 LEU A O 1
ATOM 3703 N N . LEU A 1 472 ? -16.703 47.219 14.711 1 73.88 472 LEU A N 1
ATOM 3704 C CA . LEU A 1 472 ? -17.531 48.344 15.055 1 73.88 472 LEU A CA 1
ATOM 3705 C C . LEU A 1 472 ? -16.703 49.625 15.109 1 73.88 472 LEU A C 1
ATOM 3707 O O . LEU A 1 472 ? -17.156 50.688 14.695 1 73.88 472 LEU A O 1
ATOM 3711 N N . THR A 1 473 ? -15.523 49.438 15.594 1 73.12 473 THR A N 1
ATOM 3712 C CA . THR A 1 473 ? -14.633 50.594 15.656 1 73.12 473 THR A CA 1
ATOM 3713 C C . THR A 1 473 ? -14.266 51.062 14.258 1 73.12 473 THR A C 1
ATOM 3715 O O . THR A 1 473 ? -14.172 52.281 14.016 1 73.12 473 THR A O 1
ATOM 3718 N N . LEU A 1 474 ? -14.148 50.094 13.492 1 73.38 474 LEU A N 1
ATOM 3719 C CA . LEU A 1 474 ? -13.867 50.469 12.109 1 73.38 474 LEU A CA 1
ATOM 3720 C C . LEU A 1 474 ? -15.055 51.188 11.484 1 73.38 474 LEU A C 1
ATOM 3722 O O . LEU A 1 474 ? -14.883 52.156 10.75 1 73.38 474 LEU A O 1
ATOM 3726 N N . TYR A 1 475 ? -16.188 50.719 11.789 1 76.31 475 TYR A N 1
ATOM 3727 C CA . TYR A 1 475 ? -17.391 51.375 11.281 1 76.31 475 TYR A CA 1
ATOM 3728 C C . TYR A 1 475 ? -17.547 52.75 11.883 1 76.31 475 TYR A C 1
ATOM 3730 O O . TYR A 1 475 ? -18.016 53.688 11.203 1 76.31 475 TYR A O 1
ATOM 3738 N N . GLU A 1 476 ? -17.203 52.906 13.07 1 72.75 476 GLU A N 1
ATOM 3739 C CA . GLU A 1 476 ? -17.234 54.219 13.719 1 72.75 476 GLU A CA 1
ATOM 3740 C C . GLU A 1 476 ? -16.328 55.219 13 1 72.75 476 GLU A C 1
ATOM 3742 O O . GLU A 1 476 ? -16.703 56.375 12.797 1 72.75 476 GLU A O 1
ATOM 3747 N N . ILE A 1 477 ? -15.242 54.719 12.656 1 71.62 477 ILE A N 1
ATOM 3748 C CA . ILE A 1 477 ? -14.289 55.562 11.961 1 71.62 477 ILE A CA 1
ATOM 3749 C C . ILE A 1 477 ? -14.836 55.969 10.594 1 71.62 477 ILE A C 1
ATOM 3751 O O . ILE A 1 477 ? -14.766 57.125 10.188 1 71.62 477 ILE A O 1
ATOM 3755 N N . ILE A 1 478 ? -15.383 55.062 9.984 1 74.44 478 ILE A N 1
ATOM 3756 C CA . ILE A 1 478 ? -15.961 55.312 8.664 1 74.44 478 ILE A CA 1
ATOM 3757 C C . ILE A 1 478 ? -17.125 56.312 8.797 1 74.44 478 ILE A C 1
ATOM 3759 O O . ILE A 1 478 ? -17.25 57.219 7.988 1 74.44 478 ILE A O 1
ATOM 3763 N N . ASP A 1 479 ? -17.875 56.062 9.82 1 74 479 ASP A N 1
ATOM 3764 C CA . ASP A 1 479 ? -19.016 56.906 10.086 1 74 479 ASP A CA 1
ATOM 3765 C C . ASP A 1 479 ? -18.562 58.344 10.391 1 74 479 ASP A C 1
ATOM 3767 O O . ASP A 1 479 ? -19.156 59.312 9.898 1 74 479 ASP A O 1
ATOM 3771 N N . LEU A 1 480 ? -17.516 58.5 11.117 1 69.44 480 LEU A N 1
ATOM 3772 C CA . LEU A 1 480 ? -16.984 59.812 11.469 1 69.44 480 LEU A CA 1
ATOM 3773 C C . LEU A 1 480 ? -16.391 60.5 10.25 1 69.44 480 LEU A C 1
ATOM 3775 O O . LEU A 1 480 ? -16.547 61.719 10.062 1 69.44 480 LEU A O 1
ATOM 3779 N N . CYS A 1 481 ? -15.672 59.719 9.508 1 71.5 481 CYS A N 1
ATOM 3780 C CA . CYS A 1 481 ? -15.094 60.281 8.281 1 71.5 481 CYS A CA 1
ATOM 3781 C C . CYS A 1 481 ? -16.188 60.719 7.316 1 71.5 481 CYS A C 1
ATOM 3783 O O . CYS A 1 481 ? -16.062 61.75 6.664 1 71.5 481 CYS A O 1
ATOM 3785 N N . GLY A 1 482 ? -17.188 59.938 7.242 1 67.81 482 GLY A N 1
ATOM 3786 C CA . GLY A 1 482 ? -18.312 60.312 6.402 1 67.81 482 GLY A CA 1
ATOM 3787 C C . GLY A 1 482 ? -19.047 61.562 6.879 1 67.81 482 GLY A C 1
ATOM 3788 O O . GLY A 1 482 ? -19.359 62.438 6.082 1 67.81 482 GLY A O 1
ATOM 3789 N N . HIS A 1 483 ? -19.281 61.594 8.133 1 66.25 483 HIS A N 1
ATOM 3790 C CA . HIS A 1 483 ? -19.953 62.75 8.703 1 66.25 483 HIS A CA 1
ATOM 3791 C C . HIS A 1 483 ? -19.141 64 8.539 1 66.25 483 HIS A C 1
ATOM 3793 O O . HIS A 1 483 ? -19.688 65.125 8.266 1 66.25 483 HIS A O 1
ATOM 3799 N N . SER A 1 484 ? -17.875 63.875 8.688 1 64.88 484 SER A N 1
ATOM 3800 C CA . SER A 1 484 ? -17 65.062 8.555 1 64.88 484 SER A CA 1
ATOM 3801 C C . SER A 1 484 ? -16.922 65.5 7.102 1 64.88 484 SER A C 1
ATOM 3803 O O . SER A 1 484 ? -16.828 66.688 6.832 1 64.88 484 SER A O 1
ATOM 3805 N N . PHE A 1 485 ? -16.938 64.562 6.324 1 64.81 485 PHE A N 1
ATOM 3806 C CA . PHE A 1 485 ? -16.922 64.875 4.91 1 64.81 485 PHE A CA 1
ATOM 3807 C C . PHE A 1 485 ? -18.203 65.625 4.5 1 64.81 485 PHE A C 1
ATOM 3809 O O . PHE A 1 485 ? -18.172 66.562 3.734 1 64.81 485 PHE A O 1
ATOM 3816 N N . PHE A 1 486 ? -19.25 65.125 5.023 1 61.69 486 PHE A N 1
ATOM 3817 C CA . PHE A 1 486 ? -20.531 65.75 4.688 1 61.69 486 PHE A CA 1
ATOM 3818 C C . PHE A 1 486 ? -20.719 67.062 5.406 1 61.69 486 PHE A C 1
ATOM 3820 O O . PHE A 1 486 ? -21.359 68 4.887 1 61.69 486 PHE A O 1
ATOM 3827 N N . SER A 1 487 ? -20.172 67.188 6.555 1 58.56 487 SER A N 1
ATOM 3828 C CA . SER A 1 487 ? -20.297 68.438 7.273 1 58.56 487 SER A CA 1
ATOM 3829 C C . SER A 1 487 ? -19.453 69.5 6.621 1 58.56 487 SER A C 1
ATOM 3831 O O . SER A 1 487 ? -19.766 70.688 6.738 1 58.56 487 SER A O 1
ATOM 3833 N N . THR A 1 488 ? -18.391 69.188 6.129 1 55.56 488 THR A N 1
ATOM 3834 C CA . THR A 1 488 ? -17.594 70.188 5.473 1 55.56 488 THR A CA 1
ATOM 3835 C C . THR A 1 488 ? -18.25 70.625 4.164 1 55.56 488 THR A C 1
ATOM 3837 O O . THR A 1 488 ? -17.906 71.688 3.623 1 55.56 488 THR A O 1
ATOM 3840 N N . ARG A 1 489 ? -19.062 69.938 3.562 1 54.69 489 ARG A N 1
ATOM 3841 C CA . ARG A 1 489 ? -19.688 70.375 2.311 1 54.69 489 ARG A CA 1
ATOM 3842 C C . ARG A 1 489 ? -20.859 71.312 2.57 1 54.69 489 ARG A C 1
ATOM 3844 O O . ARG A 1 489 ? -21.25 72.062 1.692 1 54.69 489 ARG A O 1
ATOM 3851 N N . HIS A 1 490 ? -21.641 71.25 3.674 1 44.5 490 HIS A N 1
ATOM 3852 C CA . HIS A 1 490 ? -22.672 72.25 3.91 1 44.5 490 HIS A CA 1
ATOM 3853 C C . HIS A 1 490 ? -22.281 73.188 5.043 1 44.5 490 HIS A C 1
ATOM 3855 O O . HIS A 1 490 ? -22.359 72.812 6.215 1 44.5 490 HIS A O 1
ATOM 3861 N N . PRO A 1 491 ? -21.562 74.375 4.699 1 42.56 491 PRO A N 1
ATOM 3862 C CA . PRO A 1 491 ? -21.344 75.375 5.738 1 42.56 491 PRO A CA 1
ATOM 3863 C C . PRO A 1 491 ? -22.656 75.875 6.379 1 42.56 491 PRO A C 1
ATOM 3865 O O . PRO A 1 491 ? -23.703 75.875 5.727 1 42.56 491 PRO A O 1
ATOM 3868 N N . MET B 1 1 ? 81.562 109.062 62.469 1 18.02 1 MET B N 1
ATOM 3869 C CA . MET B 1 1 ? 80.75 109.562 63.625 1 18.02 1 MET B CA 1
ATOM 3870 C C . MET B 1 1 ? 79.312 109.125 63.469 1 18.02 1 MET B C 1
ATOM 3872 O O . MET B 1 1 ? 78.75 108.562 64.375 1 18.02 1 MET B O 1
ATOM 3876 N N . GLU B 1 2 ? 78.375 109.938 62.969 1 19.53 2 GLU B N 1
ATOM 3877 C CA . GLU B 1 2 ? 77.125 110.5 63.469 1 19.53 2 GLU B CA 1
ATOM 3878 C C . GLU B 1 2 ? 75.875 109.75 62.938 1 19.53 2 GLU B C 1
ATOM 3880 O O . GLU B 1 2 ? 75.75 109.562 61.75 1 19.53 2 GLU B O 1
ATOM 3885 N N . ASN B 1 3 ? 75.125 108.75 63.75 1 22.91 3 ASN B N 1
ATOM 3886 C CA . ASN B 1 3 ? 74.188 107.625 63.781 1 22.91 3 ASN B CA 1
ATOM 3887 C C . ASN B 1 3 ? 72.812 108 63.344 1 22.91 3 ASN B C 1
ATOM 3889 O O . ASN B 1 3 ? 71.812 107.25 63.562 1 22.91 3 ASN B O 1
ATOM 3893 N N . ASN B 1 4 ? 72.438 108.875 62.375 1 20.61 4 ASN B N 1
ATOM 3894 C CA . ASN B 1 4 ? 71.312 109.812 62.656 1 20.61 4 ASN B CA 1
ATOM 3895 C C . ASN B 1 4 ? 70 109.062 62.688 1 20.61 4 ASN B C 1
ATOM 3897 O O . ASN B 1 4 ? 69.75 108.125 61.906 1 20.61 4 ASN B O 1
ATOM 3901 N N . ASN B 1 5 ? 68.938 109.25 63.594 1 19.78 5 ASN B N 1
ATOM 3902 C CA . ASN B 1 5 ? 67.75 109.062 64.438 1 19.78 5 ASN B CA 1
ATOM 3903 C C . ASN B 1 5 ? 66.5 109.062 63.562 1 19.78 5 ASN B C 1
ATOM 3905 O O . ASN B 1 5 ? 65.5 108.375 63.875 1 19.78 5 ASN B O 1
ATOM 3909 N N . THR B 1 6 ? 66.062 109.875 62.469 1 22.88 6 THR B N 1
ATOM 3910 C CA . THR B 1 6 ? 64.875 110.75 62.781 1 22.88 6 THR B CA 1
ATOM 3911 C C . THR B 1 6 ? 63.594 110 62.531 1 22.88 6 THR B C 1
ATOM 3913 O O . THR B 1 6 ? 63.562 109.062 61.719 1 22.88 6 THR B O 1
ATOM 3916 N N . THR B 1 7 ? 62.25 110.5 63.062 1 22.25 7 THR B N 1
ATOM 3917 C CA . THR B 1 7 ? 60.969 110.375 63.75 1 22.25 7 THR B CA 1
ATOM 3918 C C . THR B 1 7 ? 59.812 110.25 62.75 1 22.25 7 THR B C 1
ATOM 3920 O O . THR B 1 7 ? 59.656 111.125 61.875 1 22.25 7 THR B O 1
ATOM 3923 N N . ASP B 1 8 ? 59.312 109 62.375 1 25.34 8 ASP B N 1
ATOM 3924 C CA . ASP B 1 8 ? 58.469 108.312 61.406 1 25.34 8 ASP B CA 1
ATOM 3925 C C . ASP B 1 8 ? 57 108.688 61.625 1 25.34 8 ASP B C 1
ATOM 3927 O O . ASP B 1 8 ? 56.406 108.312 62.625 1 25.34 8 ASP B O 1
ATOM 3931 N N . PRO B 1 9 ? 56.562 110 61.406 1 21.06 9 PRO B N 1
ATOM 3932 C CA . PRO B 1 9 ? 55.438 110.75 61.938 1 21.06 9 PRO B CA 1
ATOM 3933 C C . PRO B 1 9 ? 54.094 110.125 61.562 1 21.06 9 PRO B C 1
ATOM 3935 O O . PRO B 1 9 ? 53.094 110.312 62.281 1 21.06 9 PRO B O 1
ATOM 3938 N N . ARG B 1 10 ? 53.719 109.875 60.281 1 30.59 10 ARG B N 1
ATOM 3939 C CA . ARG B 1 10 ? 52.375 110.25 59.844 1 30.59 10 ARG B CA 1
ATOM 3940 C C . ARG B 1 10 ? 51.344 109.25 60.344 1 30.59 10 ARG B C 1
ATOM 3942 O O . ARG B 1 10 ? 51.469 108.062 60.094 1 30.59 10 ARG B O 1
ATOM 3949 N N . GLY B 1 11 ? 50.75 109.375 61.594 1 21.34 11 GLY B N 1
ATOM 3950 C CA . GLY B 1 11 ? 49.844 108.625 62.469 1 21.34 11 GLY B CA 1
ATOM 3951 C C . GLY B 1 11 ? 48.5 108.375 61.844 1 21.34 11 GLY B C 1
ATOM 3952 O O . GLY B 1 11 ? 47.656 109.312 61.719 1 21.34 11 GLY B O 1
ATOM 3953 N N . PHE B 1 12 ? 48.406 107.625 60.781 1 23.33 12 PHE B N 1
ATOM 3954 C CA . PHE B 1 12 ? 47.156 107.438 60.062 1 23.33 12 PHE B CA 1
ATOM 3955 C C . PHE B 1 12 ? 46.094 106.875 60.969 1 23.33 12 PHE B C 1
ATOM 3957 O O . PHE B 1 12 ? 46.344 105.875 61.719 1 23.33 12 PHE B O 1
ATOM 3964 N N . VAL B 1 13 ? 45.25 107.688 61.5 1 21.03 13 VAL B N 1
ATOM 3965 C CA . VAL B 1 13 ? 44.219 107.438 62.531 1 21.03 13 VAL B CA 1
ATOM 3966 C C . VAL B 1 13 ? 43.219 106.375 62.031 1 21.03 13 VAL B C 1
ATOM 3968 O O . VAL B 1 13 ? 42.688 106.5 60.938 1 21.03 13 VAL B O 1
ATOM 3971 N N . THR B 1 14 ? 43.219 105.188 62.531 1 23.88 14 THR B N 1
ATOM 3972 C CA . THR B 1 14 ? 42.438 103.938 62.344 1 23.88 14 THR B CA 1
ATOM 3973 C C . THR B 1 14 ? 41 104.125 62.844 1 23.88 14 THR B C 1
ATOM 3975 O O . THR B 1 14 ? 40.781 104.375 64 1 23.88 14 THR B O 1
ATOM 3978 N N . VAL B 1 15 ? 40.312 105 62.219 1 22.23 15 VAL B N 1
ATOM 3979 C CA . VAL B 1 15 ? 39 105.25 62.781 1 22.23 15 VAL B CA 1
ATOM 3980 C C . VAL B 1 15 ? 38.25 103.875 62.906 1 22.23 15 VAL B C 1
ATOM 3982 O O . VAL B 1 15 ? 38.188 103.125 61.906 1 22.23 15 VAL B O 1
ATOM 3985 N N . LYS B 1 16 ? 38 103.375 64.125 1 24.86 16 LYS B N 1
ATOM 3986 C CA . LYS B 1 16 ? 37.375 102.188 64.688 1 24.86 16 LYS B CA 1
ATOM 3987 C C . LYS B 1 16 ? 35.875 102.188 64.375 1 24.86 16 LYS B C 1
ATOM 3989 O O . LYS B 1 16 ? 35.125 103 65 1 24.86 16 LYS B O 1
ATOM 3994 N N . LEU B 1 17 ? 35.469 102.375 63.188 1 23.62 17 LEU B N 1
ATOM 3995 C CA . LEU B 1 17 ? 34.031 102.438 63 1 23.62 17 LEU B CA 1
ATOM 3996 C C . LEU B 1 17 ? 33.344 101.312 63.719 1 23.62 17 LEU B C 1
ATOM 3998 O O . LEU B 1 17 ? 33.719 100.188 63.562 1 23.62 17 LEU B O 1
ATOM 4002 N N . ASP B 1 18 ? 32.656 101.625 64.812 1 21.27 18 ASP B N 1
ATOM 4003 C CA . ASP B 1 18 ? 31.922 100.875 65.875 1 21.27 18 ASP B CA 1
ATOM 4004 C C . ASP B 1 18 ? 31 99.875 65.25 1 21.27 18 ASP B C 1
ATOM 4006 O O . ASP B 1 18 ? 30.641 100 64.062 1 21.27 18 ASP B O 1
ATOM 4010 N N . THR B 1 19 ? 30.516 98.938 66.125 1 25.02 19 THR B N 1
ATOM 4011 C CA . THR B 1 19 ? 29.953 97.562 66.188 1 25.02 19 THR B CA 1
ATOM 4012 C C . THR B 1 19 ? 28.5 97.625 65.75 1 25.02 19 THR B C 1
ATOM 4014 O O . THR B 1 19 ? 27.609 98.125 66.438 1 25.02 19 THR B O 1
ATOM 4017 N N . VAL B 1 20 ? 28.141 98.375 64.688 1 25.75 20 VAL B N 1
ATOM 4018 C CA . VAL B 1 20 ? 26.703 98.312 64.438 1 25.75 20 VAL B CA 1
ATOM 4019 C C . VAL B 1 20 ? 26.234 96.812 64.625 1 25.75 20 VAL B C 1
ATOM 4021 O O . VAL B 1 20 ? 26.922 95.938 64.188 1 25.75 20 VAL B O 1
ATOM 4024 N N . ASP B 1 21 ? 25.234 96.688 65.562 1 24.5 21 ASP B N 1
ATOM 4025 C CA . ASP B 1 21 ? 24.547 95.5 66.125 1 24.5 21 ASP B CA 1
ATOM 4026 C C . ASP B 1 21 ? 23.891 94.688 65.062 1 24.5 21 ASP B C 1
ATOM 4028 O O . ASP B 1 21 ? 22.906 95.125 64.438 1 24.5 21 ASP B O 1
ATOM 4032 N N . ARG B 1 22 ? 24.578 94.375 64.062 1 28.42 22 ARG B N 1
ATO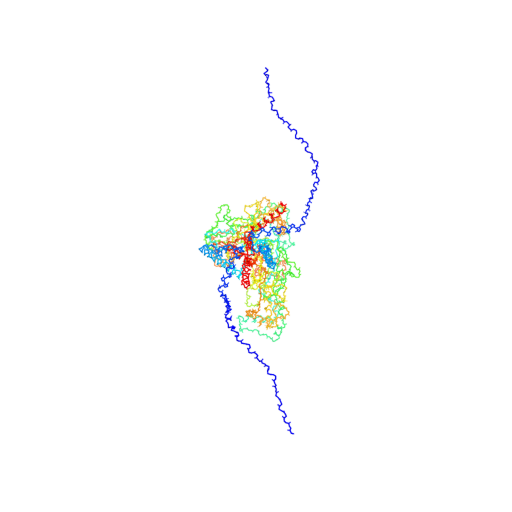M 4033 C CA . ARG B 1 22 ? 24.094 93.562 62.969 1 28.42 22 ARG B CA 1
ATOM 4034 C C . ARG B 1 22 ? 23.484 92.25 63.438 1 28.42 22 ARG B C 1
ATOM 4036 O O . ARG B 1 22 ? 23.312 91.312 62.656 1 28.42 22 ARG B O 1
ATOM 4043 N N . GLN B 1 23 ? 23.281 92.25 64.812 1 25.08 23 GLN B N 1
ATOM 4044 C CA . GLN B 1 23 ? 23.156 90.812 65.188 1 25.08 23 GLN B CA 1
ATOM 4045 C C . GLN B 1 23 ? 21.984 90.188 64.438 1 25.08 23 GLN B C 1
ATOM 4047 O O . GLN B 1 23 ? 22.078 89.062 63.969 1 25.08 23 GLN B O 1
ATOM 4052 N N . ASN B 1 24 ? 20.844 90.875 64.625 1 26.89 24 ASN B N 1
ATOM 4053 C CA . ASN B 1 24 ? 19.703 90 64.75 1 26.89 24 ASN B CA 1
ATOM 4054 C C . ASN B 1 24 ? 19.312 89.375 63.375 1 26.89 24 ASN B C 1
ATOM 4056 O O . ASN B 1 24 ? 18.312 88.688 63.281 1 26.89 24 ASN B O 1
ATOM 4060 N N . ILE B 1 25 ? 19.734 90.062 62.344 1 26.73 25 ILE B N 1
ATOM 4061 C CA . ILE B 1 25 ? 18.953 89.625 61.188 1 26.73 25 ILE B CA 1
ATOM 4062 C C . ILE B 1 25 ? 19.234 88.125 60.906 1 26.73 25 ILE B C 1
ATOM 4064 O O . ILE B 1 25 ? 18.734 87.625 59.938 1 26.73 25 ILE B O 1
ATOM 4068 N N . GLN B 1 26 ? 20.266 87.625 61.5 1 24.64 26 GLN B N 1
ATOM 4069 C CA . GLN B 1 26 ? 20.766 86.5 60.781 1 24.64 26 GLN B CA 1
ATOM 4070 C C . GLN B 1 26 ? 19.734 85.375 60.75 1 24.64 26 GLN B C 1
ATOM 4072 O O . GLN B 1 26 ? 19.844 84.438 59.969 1 24.64 26 GLN B O 1
ATOM 4077 N N . HIS B 1 27 ? 19.078 85.312 61.906 1 27.98 27 HIS B N 1
ATOM 4078 C CA . HIS B 1 27 ? 18.641 83.938 62.031 1 27.98 27 HIS B CA 1
ATOM 4079 C C . HIS B 1 27 ? 17.547 83.562 61.031 1 27.98 27 HIS B C 1
ATOM 4081 O O . HIS B 1 27 ? 16.766 82.625 61.25 1 27.98 27 HIS B O 1
ATOM 4087 N N . ALA B 1 28 ? 17.219 84.5 60.125 1 28.11 28 ALA B N 1
ATOM 4088 C CA . ALA B 1 28 ? 16.109 83.938 59.344 1 28.11 28 ALA B CA 1
ATOM 4089 C C . ALA B 1 28 ? 16.469 82.562 58.781 1 28.11 28 ALA B C 1
ATOM 4091 O O . ALA B 1 28 ? 17.422 82.438 58 1 28.11 28 ALA B O 1
ATOM 4092 N N . GLY B 1 29 ? 16.453 81.562 59.625 1 26.31 29 GLY B N 1
ATOM 4093 C CA . GLY B 1 29 ? 16.594 80.125 59.281 1 26.31 29 GLY B CA 1
ATOM 4094 C C . GLY B 1 29 ? 15.945 79.812 57.969 1 26.31 29 GLY B C 1
ATOM 4095 O O . GLY B 1 29 ? 14.797 80.125 57.719 1 26.31 29 GLY B O 1
ATOM 4096 N N . ALA B 1 30 ? 16.641 79.875 56.875 1 29.67 30 ALA B N 1
ATOM 4097 C CA . ALA B 1 30 ? 16.297 79.188 55.625 1 29.67 30 ALA B CA 1
ATOM 4098 C C . ALA B 1 30 ? 15.734 77.812 55.938 1 29.67 30 ALA B C 1
ATOM 4100 O O . ALA B 1 30 ? 16.484 76.875 56.344 1 29.67 30 ALA B O 1
ATOM 4101 N N . LYS B 1 31 ? 14.672 77.688 56.656 1 31.16 31 LYS B N 1
ATOM 4102 C CA . LYS B 1 31 ? 13.977 76.438 56.594 1 31.16 31 LYS B CA 1
ATOM 4103 C C . LYS B 1 31 ? 14.008 75.812 55.188 1 31.16 31 LYS B C 1
ATOM 4105 O O . LYS B 1 31 ? 13.383 76.375 54.25 1 31.16 31 LYS B O 1
ATOM 4110 N N . ARG B 1 32 ? 15.219 75.5 54.75 1 30.91 32 ARG B N 1
ATOM 4111 C CA . ARG B 1 32 ? 15.227 74.562 53.656 1 30.91 32 ARG B CA 1
ATOM 4112 C C . ARG B 1 32 ? 14.117 73.5 53.844 1 30.91 32 ARG B C 1
ATOM 4114 O O . ARG B 1 32 ? 14.102 72.75 54.844 1 30.91 32 ARG B O 1
ATOM 4121 N N . LEU B 1 33 ? 12.906 73.938 53.594 1 30.27 33 LEU B N 1
ATOM 4122 C CA . LEU B 1 33 ? 11.922 72.875 53.344 1 30.27 33 LEU B CA 1
ATOM 4123 C C . LEU B 1 33 ? 12.555 71.688 52.625 1 30.27 33 LEU B C 1
ATOM 4125 O O . LEU B 1 33 ? 12.883 71.812 51.438 1 30.27 33 LEU B O 1
ATOM 4129 N N . ASP B 1 34 ? 13.586 71.188 53.125 1 33.34 34 ASP B N 1
ATOM 4130 C CA . ASP B 1 34 ? 13.961 69.812 52.656 1 33.34 34 ASP B CA 1
ATOM 4131 C C . ASP B 1 34 ? 12.742 68.938 52.531 1 33.34 34 ASP B C 1
ATOM 4133 O O . ASP B 1 34 ? 12.258 68.375 53.5 1 33.34 34 ASP B O 1
ATOM 4137 N N . ARG B 1 35 ? 11.672 69.375 51.969 1 37.75 35 ARG B N 1
ATOM 4138 C CA . ARG B 1 35 ? 10.633 68.438 51.688 1 37.75 35 ARG B CA 1
ATOM 4139 C C . ARG B 1 35 ? 11.227 67.125 51.125 1 37.75 35 ARG B C 1
ATOM 4141 O O . ARG B 1 35 ? 11.656 67.125 49.969 1 37.75 35 ARG B O 1
ATOM 4148 N N . ASN B 1 36 ? 12.094 66.438 51.781 1 38.41 36 ASN B N 1
ATOM 4149 C CA . ASN B 1 36 ? 12.258 65 51.5 1 38.41 36 ASN B CA 1
ATOM 4150 C C . ASN B 1 36 ? 10.945 64.375 51.031 1 38.41 36 ASN B C 1
ATOM 4152 O O . ASN B 1 36 ? 10.016 64.25 51.844 1 38.41 36 ASN B O 1
ATOM 4156 N N . PHE B 1 37 ? 10.445 64.688 49.938 1 42.62 37 PHE B N 1
ATOM 4157 C CA . PHE B 1 37 ? 9.32 63.906 49.406 1 42.62 37 PHE B CA 1
ATOM 4158 C C . PHE B 1 37 ? 9.523 62.406 49.656 1 42.62 37 PHE B C 1
ATOM 4160 O O . PHE B 1 37 ? 10.477 61.844 49.156 1 42.62 37 PHE B O 1
ATOM 4167 N N . SER B 1 38 ? 9.273 61.938 50.812 1 48.59 38 SER B N 1
ATOM 4168 C CA . SER B 1 38 ? 9.297 60.5 51.062 1 48.59 38 SER B CA 1
ATOM 4169 C C . SER B 1 38 ? 8.75 59.719 49.875 1 48.59 38 SER B C 1
ATOM 4171 O O . SER B 1 38 ? 7.98 60.25 49.062 1 48.59 38 SER B O 1
ATOM 4173 N N . GLY B 1 39 ? 9.453 58.656 49.375 1 53.16 39 GLY B N 1
ATOM 4174 C CA . GLY B 1 39 ? 9.047 57.75 48.344 1 53.16 39 GLY B CA 1
ATOM 4175 C C . GLY B 1 39 ? 7.547 57.531 48.281 1 53.16 39 GLY B C 1
ATOM 4176 O O . GLY B 1 39 ? 6.965 57.406 47.219 1 53.16 39 GLY B O 1
ATOM 4177 N N . VAL B 1 40 ? 6.996 57.469 49.438 1 58.31 40 VAL B N 1
ATOM 4178 C CA . VAL B 1 40 ? 5.559 57.25 49.531 1 58.31 40 VAL B CA 1
ATOM 4179 C C . VAL B 1 40 ? 4.805 58.469 49.031 1 58.31 40 VAL B C 1
ATOM 4181 O O . VAL B 1 40 ? 3.777 58.344 48.344 1 58.31 40 VAL B O 1
ATOM 4184 N N . GLN B 1 41 ? 5.309 59.625 49.25 1 56.41 41 GLN B N 1
ATOM 4185 C CA . GLN B 1 41 ? 4.629 60.844 48.781 1 56.41 41 GLN B CA 1
ATOM 4186 C C . GLN B 1 41 ? 4.742 60.969 47.281 1 56.41 41 GLN B C 1
ATOM 4188 O O . GLN B 1 41 ? 3.814 61.469 46.625 1 56.41 41 GLN B O 1
ATOM 4193 N N . LEU B 1 42 ? 5.887 60.562 46.875 1 55.84 42 LEU B N 1
ATOM 4194 C CA . LEU B 1 42 ? 6.062 60.562 45.406 1 55.84 42 LEU B CA 1
ATOM 4195 C C . LEU B 1 42 ? 5.098 59.594 44.719 1 55.84 42 LEU B C 1
ATOM 4197 O O . LEU B 1 42 ? 4.516 59.938 43.688 1 55.84 42 LEU B O 1
ATOM 4201 N N . VAL B 1 43 ? 5.027 58.469 45.312 1 61 43 VAL B N 1
ATOM 4202 C CA . VAL B 1 43 ? 4.102 57.469 44.781 1 61 43 VAL B CA 1
ATOM 4203 C C . VAL B 1 43 ? 2.666 57.969 44.906 1 61 43 VAL B C 1
ATOM 4205 O O . VAL B 1 43 ? 1.852 57.812 44 1 61 43 VAL B O 1
ATOM 4208 N N . SER B 1 44 ? 2.443 58.531 46.094 1 60.19 44 SER B N 1
ATOM 4209 C CA . SER B 1 44 ? 1.104 59.062 46.281 1 60.19 44 SER B CA 1
ATOM 4210 C C . SER B 1 44 ? 0.82 60.25 45.344 1 60.19 44 SER B C 1
ATOM 4212 O O . SER B 1 44 ? -0.293 60.375 44.844 1 60.19 44 SER B O 1
ATOM 4214 N N . SER B 1 45 ? 1.757 61.062 45.156 1 59.09 45 SER B N 1
ATOM 4215 C CA . SER B 1 45 ? 1.562 62.188 44.25 1 59.09 45 SER B CA 1
ATOM 4216 C C . SER B 1 45 ? 1.432 61.688 42.812 1 59.09 45 SER B C 1
ATOM 4218 O O . SER B 1 45 ? 0.646 62.219 42.031 1 59.09 45 SER B O 1
ATOM 4220 N N . TRP B 1 46 ? 2.174 60.75 42.531 1 60.59 46 TRP B N 1
ATOM 4221 C CA . TRP B 1 46 ? 2.082 60.125 41.219 1 60.59 46 TRP B CA 1
ATOM 4222 C C . TRP B 1 46 ? 0.699 59.531 40.969 1 60.59 46 TRP B C 1
ATOM 4224 O O . TRP B 1 46 ? 0.115 59.688 39.906 1 60.59 46 TRP B O 1
ATOM 4234 N N . TRP B 1 47 ? 0.288 58.875 41.938 1 61.41 47 TRP B N 1
ATOM 4235 C CA . TRP B 1 47 ? -1.046 58.312 41.875 1 61.41 47 TRP B CA 1
ATOM 4236 C C . TRP B 1 47 ? -2.113 59.375 41.75 1 61.41 47 TRP B C 1
ATOM 4238 O O . TRP B 1 47 ? -3.086 59.188 41 1 61.41 47 TRP B O 1
ATOM 4248 N N . LEU B 1 48 ? -1.894 60.406 42.406 1 60.19 48 LEU B N 1
ATOM 4249 C CA . LEU B 1 48 ? -2.842 61.5 42.312 1 60.19 48 LEU B CA 1
ATOM 4250 C C . LEU B 1 48 ? -2.799 62.156 40.938 1 60.19 48 LEU B C 1
ATOM 4252 O O . LEU B 1 48 ? -3.84 62.5 40.375 1 60.19 48 LEU B O 1
ATOM 4256 N N . ALA B 1 49 ? -1.639 62.281 40.438 1 59.19 49 ALA B N 1
ATOM 4257 C CA . ALA B 1 49 ? -1.513 62.844 39.094 1 59.19 49 ALA B CA 1
ATOM 4258 C C . ALA B 1 49 ? -2.102 61.906 38.031 1 59.19 49 ALA B C 1
ATOM 4260 O O . ALA B 1 49 ? -2.756 62.375 37.094 1 59.19 49 ALA B O 1
ATOM 4261 N N . LEU B 1 50 ? -1.89 60.719 38.219 1 61.03 50 LEU B N 1
ATOM 4262 C CA . LEU B 1 50 ? -2.434 59.719 37.281 1 61.03 50 LEU B CA 1
ATOM 4263 C C . LEU B 1 50 ? -3.955 59.656 37.375 1 61.03 50 LEU B C 1
ATOM 4265 O O . LEU B 1 50 ? -4.637 59.5 36.375 1 61.03 50 LEU B O 1
ATOM 4269 N N . SER B 1 51 ? -4.391 59.75 38.594 1 60.72 51 SER B N 1
ATOM 4270 C CA . SER B 1 51 ? -5.832 59.719 38.812 1 60.72 51 SER B CA 1
ATOM 4271 C C . SER B 1 51 ? -6.508 60.938 38.156 1 60.72 51 SER B C 1
ATOM 4273 O O . SER B 1 51 ? -7.68 60.844 37.781 1 60.72 51 SER B O 1
ATOM 4275 N N . ARG B 1 52 ? -5.809 61.938 38.062 1 57.5 52 ARG B N 1
ATOM 4276 C CA . ARG B 1 52 ? -6.383 63.125 37.469 1 57.5 52 ARG B CA 1
ATOM 4277 C C . ARG B 1 52 ? -6.324 63.094 35.938 1 57.5 52 ARG B C 1
ATOM 4279 O O . ARG B 1 52 ? -7.227 63.562 35.281 1 57.5 52 ARG B O 1
ATOM 4286 N N . SER B 1 53 ? -5.324 62.531 35.438 1 56.28 53 SER B N 1
ATOM 4287 C CA . SER B 1 53 ? -5.117 62.562 34 1 56.28 53 SER B CA 1
ATOM 4288 C C . SER B 1 53 ? -5.637 61.312 33.312 1 56.28 53 SER B C 1
ATOM 4290 O O . SER B 1 53 ? -5.992 61.344 32.125 1 56.28 53 SER B O 1
ATOM 4292 N N . ALA B 1 54 ? -5.707 60.219 33.969 1 56.72 54 ALA B N 1
ATOM 4293 C CA . ALA B 1 54 ? -5.883 58.875 33.438 1 56.72 54 ALA B CA 1
ATOM 4294 C C . ALA B 1 54 ? -7.324 58.656 32.969 1 56.72 54 ALA B C 1
ATOM 4296 O O . ALA B 1 54 ? -7.566 58 31.953 1 56.72 54 ALA B O 1
ATOM 4297 N N . PRO B 1 55 ? -8.305 59 33.875 1 53.91 55 PRO B N 1
ATOM 4298 C CA . PRO B 1 55 ? -9.656 58.562 33.531 1 53.91 55 PRO B CA 1
ATOM 4299 C C . PRO B 1 55 ? -10.047 58.938 32.094 1 53.91 55 PRO B C 1
ATOM 4301 O O . PRO B 1 55 ? -10.781 58.188 31.438 1 53.91 55 PRO B O 1
ATOM 4304 N N . GLU B 1 56 ? -9.609 60.031 31.562 1 54.88 56 GLU B N 1
ATOM 4305 C CA . GLU B 1 56 ? -10.062 60.438 30.234 1 54.88 56 GLU B CA 1
ATOM 4306 C C . GLU B 1 56 ? -9.234 59.781 29.141 1 54.88 56 GLU B C 1
ATOM 4308 O O . GLU B 1 56 ? -9.633 59.75 27.969 1 54.88 56 GLU B O 1
ATOM 4313 N N . GLY B 1 57 ? -8.227 59.031 29.609 1 57.19 57 GLY B N 1
ATOM 4314 C CA . GLY B 1 57 ? -7.324 58.656 28.531 1 57.19 57 GLY B CA 1
ATOM 4315 C C . GLY B 1 57 ? -7.121 57.156 28.422 1 57.19 57 GLY B C 1
ATOM 4316 O O . GLY B 1 57 ? -6.547 56.688 27.438 1 57.19 57 GLY B O 1
ATOM 4317 N N . ILE B 1 58 ? -7.543 56.438 29.469 1 61.41 58 ILE B N 1
ATOM 4318 C CA . ILE B 1 58 ? -7.172 55.031 29.375 1 61.41 58 ILE B CA 1
ATOM 4319 C C . ILE B 1 58 ? -8.328 54.219 28.766 1 61.41 58 ILE B C 1
ATOM 4321 O O . ILE B 1 58 ? -9.469 54.312 29.234 1 61.41 58 ILE B O 1
ATOM 4325 N N . GLY B 1 59 ? -8.148 53.625 27.688 1 63.19 59 GLY B N 1
ATOM 4326 C CA . GLY B 1 59 ? -9.117 52.844 26.922 1 63.19 59 GLY B CA 1
ATOM 4327 C C . GLY B 1 59 ? -9.5 51.531 27.562 1 63.19 59 GLY B C 1
ATOM 4328 O O . GLY B 1 59 ? -9.914 50.594 26.891 1 63.19 59 GLY B O 1
ATOM 4329 N N . ILE B 1 60 ? -9.203 51.281 28.922 1 69.06 60 ILE B N 1
ATOM 4330 C CA . ILE B 1 60 ? -9.625 50.031 29.578 1 69.06 60 ILE B CA 1
ATOM 4331 C C . ILE B 1 60 ? -10.883 50.312 30.422 1 69.06 60 ILE B C 1
ATOM 4333 O O . ILE B 1 60 ? -10.922 51.25 31.203 1 69.06 60 ILE B O 1
ATOM 4337 N N . ALA B 1 61 ? -11.773 49.438 30.109 1 66.56 61 ALA B N 1
ATOM 4338 C CA . ALA B 1 61 ? -13.031 49.594 30.828 1 66.56 61 ALA B CA 1
ATOM 4339 C C . ALA B 1 61 ? -12.836 49.406 32.312 1 66.56 61 ALA B C 1
ATOM 4341 O O . ALA B 1 61 ? -12.078 48.5 32.75 1 66.56 61 ALA B O 1
ATOM 4342 N N . GLY B 1 62 ? -13.273 50.25 33.094 1 69.44 62 GLY B N 1
ATOM 4343 C CA . GLY B 1 62 ? -13.344 50.062 34.562 1 69.44 62 GLY B CA 1
ATOM 4344 C C . GLY B 1 62 ? -12.25 50.812 35.281 1 69.44 62 GLY B C 1
ATOM 4345 O O . GLY B 1 62 ? -12.398 51.125 36.469 1 69.44 62 GLY B O 1
ATOM 4346 N N . VAL B 1 63 ? -11.141 51 34.594 1 75.19 63 VAL B N 1
ATOM 4347 C CA . VAL B 1 63 ? -10.031 51.656 35.281 1 75.19 63 VAL B CA 1
ATOM 4348 C C . VAL B 1 63 ? -10.438 53.062 35.719 1 75.19 63 VAL B C 1
ATOM 4350 O O . VAL B 1 63 ? -10.031 53.531 36.781 1 75.19 63 VAL B O 1
ATOM 4353 N N . LYS B 1 64 ? -11.312 53.625 34.969 1 72.38 64 LYS B N 1
ATOM 4354 C CA . LYS B 1 64 ? -11.773 54.969 35.312 1 72.38 64 LYS B CA 1
ATOM 4355 C C . LYS B 1 64 ? -12.523 54.969 36.625 1 72.38 64 LYS B C 1
ATOM 4357 O O . LYS B 1 64 ? -12.398 55.906 37.406 1 72.38 64 LYS B O 1
ATOM 4362 N N . TYR B 1 65 ? -13.164 53.906 36.938 1 74.44 65 TYR B N 1
ATOM 4363 C CA . TYR B 1 65 ? -13.992 53.906 38.156 1 74.44 65 TYR B CA 1
ATOM 4364 C C . TYR B 1 65 ? -13.148 53.594 39.375 1 74.44 65 TYR B C 1
ATOM 4366 O O . TYR B 1 65 ? -13.539 53.906 40.5 1 74.44 65 TYR B O 1
ATOM 4374 N N . VAL B 1 66 ? -12.031 53.062 39.094 1 76.12 66 VAL B N 1
ATOM 4375 C CA . VAL B 1 66 ? -11.148 52.75 40.219 1 76.12 66 VAL B CA 1
ATOM 4376 C C . VAL B 1 66 ? -10.352 54 40.625 1 76.12 66 VAL B C 1
ATOM 4378 O O . VAL B 1 66 ? -10.086 54.25 41.781 1 76.12 66 VAL B O 1
ATOM 4381 N N . LEU B 1 67 ? -10.055 54.781 39.625 1 73.44 67 LEU B N 1
ATOM 4382 C CA . LEU B 1 67 ? -9.148 55.875 39.844 1 73.44 67 LEU B CA 1
ATOM 4383 C C . LEU B 1 67 ? -9.914 57.156 40.219 1 73.44 67 LEU B C 1
ATOM 4385 O O . LEU B 1 67 ? -9.383 58.031 40.906 1 73.44 67 LEU B O 1
ATOM 4389 N N . VAL B 1 68 ? -11.156 57.188 39.75 1 64.56 68 VAL B N 1
ATOM 4390 C CA . VAL B 1 68 ? -11.898 58.406 40.062 1 64.56 68 VAL B CA 1
ATOM 4391 C C . VAL B 1 68 ? -12.32 58.406 41.531 1 64.56 68 VAL B C 1
ATOM 4393 O O . VAL B 1 68 ? -12.945 57.469 42 1 64.56 68 VAL B O 1
ATOM 4396 N N . SER B 1 69 ? -11.836 59.312 42.281 1 62.38 69 SER B N 1
ATOM 4397 C CA . SER B 1 69 ? -11.984 59.469 43.719 1 62.38 69 SER B CA 1
ATOM 4398 C C . SER B 1 69 ? -13.406 59.875 44.094 1 62.38 69 SER B C 1
ATOM 4400 O O . SER B 1 69 ? -13.797 59.781 45.25 1 62.38 69 SER B O 1
ATOM 4402 N N . THR B 1 70 ? -14.117 60.344 43.125 1 64.75 70 THR B N 1
ATOM 4403 C CA . THR B 1 70 ? -15.422 60.875 43.531 1 64.75 70 THR B CA 1
ATOM 4404 C C . THR B 1 70 ? -16.391 59.719 43.781 1 64.75 70 THR B C 1
ATOM 4406 O O . THR B 1 70 ? -17.469 59.938 44.344 1 64.75 70 THR B O 1
ATOM 4409 N N . GLU B 1 71 ? -15.953 58.625 43.531 1 66.19 71 GLU B N 1
ATOM 4410 C CA . GLU B 1 71 ? -16.891 57.531 43.656 1 66.19 71 GLU B CA 1
ATOM 4411 C C . GLU B 1 71 ? -16.797 56.906 45.062 1 66.19 71 GLU B C 1
ATOM 4413 O O . GLU B 1 71 ? -15.812 57.094 45.781 1 66.19 71 GLU B O 1
ATOM 4418 N N . SER B 1 72 ? -17.953 56.312 45.469 1 79.19 72 SER B N 1
ATOM 4419 C CA . SER B 1 72 ? -18.016 55.594 46.75 1 79.19 72 SER B CA 1
ATOM 4420 C C . SER B 1 72 ? -16.891 54.594 46.875 1 79.19 72 SER B C 1
ATOM 4422 O O . SER B 1 72 ? -16.422 54.031 45.906 1 79.19 72 SER B O 1
ATOM 4424 N N . ARG B 1 73 ? -16.328 54.562 48.031 1 82.69 73 ARG B N 1
ATOM 4425 C CA . ARG B 1 73 ? -15.227 53.656 48.344 1 82.69 73 ARG B CA 1
ATOM 4426 C C . ARG B 1 73 ? -15.602 52.188 48.031 1 82.69 73 ARG B C 1
ATOM 4428 O O . ARG B 1 73 ? -14.766 51.438 47.531 1 82.69 73 ARG B O 1
ATOM 4435 N N . LEU B 1 74 ? -16.875 51.906 48.25 1 85.31 74 LEU B N 1
ATOM 4436 C CA . LEU B 1 74 ? -17.328 50.562 48 1 85.31 74 LEU B CA 1
ATOM 4437 C C . LEU B 1 74 ? -17.328 50.25 46.5 1 85.31 74 LEU B C 1
ATOM 4439 O O . LEU B 1 74 ? -16.984 49.156 46.062 1 85.31 74 LEU B O 1
ATOM 4443 N N . ARG B 1 75 ? -17.719 51.156 45.688 1 84.62 75 ARG B N 1
ATOM 4444 C CA . ARG B 1 75 ? -17.734 51 44.219 1 84.62 75 ARG B CA 1
ATOM 4445 C C . ARG B 1 75 ? -16.312 50.906 43.656 1 84.62 75 ARG B C 1
ATOM 4447 O O . ARG B 1 75 ? -16.047 50.125 42.75 1 84.62 75 ARG B O 1
ATOM 4454 N N . ARG B 1 76 ? -15.469 51.531 44.281 1 85.06 76 ARG B N 1
ATOM 4455 C CA . ARG B 1 76 ? -14.07 51.5 43.844 1 85.06 76 ARG B CA 1
ATOM 4456 C C . ARG B 1 76 ? -13.43 50.156 44.188 1 85.06 76 ARG B C 1
ATOM 4458 O O . ARG B 1 76 ? -12.695 49.594 43.375 1 85.06 76 ARG B O 1
ATOM 4465 N N . LEU B 1 77 ? -13.805 49.781 45.375 1 88.25 77 LEU B N 1
ATOM 4466 C CA . LEU B 1 77 ? -13.266 48.469 45.781 1 88.25 77 LEU B CA 1
ATOM 4467 C C . LEU B 1 77 ? -13.844 47.375 44.906 1 88.25 77 LEU B C 1
ATOM 4469 O O . LEU B 1 77 ? -13.141 46.406 44.594 1 88.25 77 LEU B O 1
ATOM 4473 N N . GLY B 1 78 ? -15.055 47.469 44.562 1 87.81 78 GLY B N 1
ATOM 4474 C CA . GLY B 1 78 ? -15.68 46.469 43.688 1 87.81 78 GLY B CA 1
ATOM 4475 C C . GLY B 1 78 ? -15.031 46.406 42.344 1 87.81 78 GLY B C 1
ATOM 4476 O O . GLY B 1 78 ? -14.727 45.312 41.844 1 87.81 78 GLY B O 1
ATOM 4477 N N . TRP B 1 79 ? -14.773 47.5 41.719 1 86.94 79 TRP B N 1
ATOM 4478 C CA . TRP B 1 79 ? -14.141 47.531 40.406 1 86.94 79 TRP B CA 1
ATOM 4479 C C . TRP B 1 79 ? -12.695 47.062 40.469 1 86.94 79 TRP B C 1
ATOM 4481 O O . TRP B 1 79 ? -12.188 46.438 39.531 1 86.94 79 TRP B O 1
ATOM 4491 N N . LEU B 1 80 ? -12.094 47.281 41.594 1 87.75 80 LEU B N 1
ATOM 4492 C CA . LEU B 1 80 ? -10.727 46.812 41.781 1 87.75 80 LEU B CA 1
ATOM 4493 C C . LEU B 1 80 ? -10.672 45.281 41.844 1 87.75 80 LEU B C 1
ATOM 4495 O O . LEU B 1 80 ? -9.773 44.688 41.25 1 87.75 80 LEU B O 1
ATOM 4499 N N . VAL B 1 81 ? -11.602 44.75 42.531 1 92.94 81 VAL B N 1
ATOM 4500 C CA . VAL B 1 81 ? -11.648 43.312 42.625 1 92.94 81 VAL B CA 1
ATOM 4501 C C . VAL B 1 81 ? -11.93 42.688 41.281 1 92.94 81 VAL B C 1
ATOM 4503 O O . VAL B 1 81 ? -11.305 41.688 40.875 1 92.94 81 VAL B O 1
ATOM 4506 N N . ILE B 1 82 ? -12.828 43.25 40.469 1 90.38 82 ILE B N 1
ATOM 4507 C CA . ILE B 1 82 ? -13.188 42.75 39.156 1 90.38 82 ILE B CA 1
ATOM 4508 C C . ILE B 1 82 ? -11.984 42.812 38.219 1 90.38 82 ILE B C 1
ATOM 4510 O O . ILE B 1 82 ? -11.711 41.906 37.469 1 90.38 82 ILE B O 1
ATOM 4514 N N . LEU B 1 83 ? -11.312 43.844 38.312 1 88.56 83 LEU B N 1
ATOM 4515 C CA . LEU B 1 83 ? -10.148 44.031 37.438 1 88.56 83 LEU B CA 1
ATOM 4516 C C . LEU B 1 83 ? -9.031 43.062 37.812 1 88.56 83 LEU B C 1
ATOM 4518 O O . LEU B 1 83 ? -8.32 42.531 36.938 1 88.56 83 LEU B O 1
ATOM 4522 N N . MET B 1 84 ? -8.891 42.844 39.094 1 92.56 84 MET B N 1
ATOM 4523 C CA . MET B 1 84 ? -7.867 41.906 39.531 1 92.56 84 MET B CA 1
ATOM 4524 C C . MET B 1 84 ? -8.211 40.5 39.094 1 92.56 84 MET B C 1
ATOM 4526 O O . MET B 1 84 ? -7.332 39.719 38.719 1 92.56 84 MET B O 1
ATOM 4530 N N . VAL B 1 85 ? -9.43 40.156 39.188 1 94.5 85 VAL B N 1
ATOM 4531 C CA . VAL B 1 85 ? -9.883 38.844 38.75 1 94.5 85 VAL B CA 1
ATOM 4532 C C . VAL B 1 85 ? -9.695 38.688 37.25 1 94.5 85 VAL B C 1
ATOM 4534 O O . VAL B 1 85 ? -9.219 37.656 36.781 1 94.5 85 VAL B O 1
ATOM 4537 N N . ALA B 1 86 ? -10.055 39.688 36.438 1 91.56 86 ALA B N 1
ATOM 4538 C CA . ALA B 1 86 ? -9.883 39.688 35 1 91.56 86 ALA B CA 1
ATOM 4539 C C . ALA B 1 86 ? -8.406 39.562 34.625 1 91.56 86 ALA B C 1
ATOM 4541 O O . ALA B 1 86 ? -8.055 38.781 33.75 1 91.56 86 ALA B O 1
ATOM 4542 N N . MET B 1 87 ? -7.613 40.219 35.344 1 90.56 87 MET B N 1
ATOM 4543 C CA . MET B 1 87 ? -6.184 40.156 35.062 1 90.56 87 MET B CA 1
ATOM 4544 C C . MET B 1 87 ? -5.605 38.781 35.375 1 90.56 87 MET B C 1
ATOM 4546 O O . MET B 1 87 ? -4.711 38.312 34.688 1 90.56 87 MET B O 1
ATOM 4550 N N . THR B 1 88 ? -6.074 38.281 36.406 1 95.19 88 THR B N 1
ATOM 4551 C CA . THR B 1 88 ? -5.605 36.938 36.781 1 95.19 88 THR B CA 1
ATOM 4552 C C . THR B 1 88 ? -6.043 35.906 35.75 1 95.19 88 THR B C 1
ATOM 4554 O O . THR B 1 88 ? -5.262 35.031 35.375 1 95.19 88 THR B O 1
ATOM 4557 N N . ILE B 1 89 ? -7.23 36 35.219 1 95.12 89 ILE B N 1
ATOM 4558 C CA . ILE B 1 89 ? -7.746 35.031 34.25 1 95.12 89 ILE B CA 1
ATOM 4559 C C . ILE B 1 89 ? -7.004 35.188 32.906 1 95.12 89 ILE B C 1
ATOM 4561 O O . ILE B 1 89 ? -6.609 34.219 32.281 1 95.12 89 ILE B O 1
ATOM 4565 N N . VAL B 1 90 ? -6.812 36.438 32.5 1 92.69 90 VAL B N 1
ATOM 4566 C CA . VAL B 1 90 ? -6.109 36.688 31.266 1 92.69 90 VAL B CA 1
ATOM 4567 C C . VAL B 1 90 ? -4.684 36.156 31.344 1 92.69 90 VAL B C 1
ATOM 4569 O O . VAL B 1 90 ? -4.188 35.531 30.406 1 92.69 90 VAL B O 1
ATOM 4572 N N . SER B 1 91 ? -4.066 36.438 32.469 1 94.31 91 SER B N 1
ATOM 4573 C CA . SER B 1 91 ? -2.707 35.938 32.656 1 94.31 91 SER B CA 1
ATOM 4574 C C . SER B 1 91 ? -2.666 34.406 32.625 1 94.31 91 SER B C 1
ATOM 4576 O O . SER B 1 91 ? -1.751 33.844 32.031 1 94.31 91 SER B O 1
ATOM 4578 N N . TYR B 1 92 ? -3.611 33.844 33.219 1 95.62 92 TYR B N 1
ATOM 4579 C CA . TYR B 1 92 ? -3.697 32.406 33.188 1 95.62 92 TYR B CA 1
ATOM 4580 C C . TYR B 1 92 ? -3.891 31.875 31.766 1 95.62 92 TYR B C 1
ATOM 4582 O O . TYR B 1 92 ? -3.242 30.906 31.359 1 95.62 92 TYR B O 1
ATOM 4590 N N . GLU B 1 93 ? -4.699 32.438 30.984 1 95.06 93 GLU B N 1
ATOM 4591 C CA . GLU B 1 93 ? -4.961 32.031 29.609 1 95.06 93 GLU B CA 1
ATOM 4592 C C . GLU B 1 93 ? -3.727 32.219 28.734 1 95.06 93 GLU B C 1
ATOM 4594 O O . GLU B 1 93 ? -3.406 31.344 27.906 1 95.06 93 GLU B O 1
ATOM 4599 N N . ILE B 1 94 ? -3.115 33.25 28.922 1 93.5 94 ILE B N 1
ATOM 4600 C CA . ILE B 1 94 ? -1.941 33.562 28.109 1 93.5 94 ILE B CA 1
ATOM 4601 C C . ILE B 1 94 ? -0.821 32.562 28.453 1 93.5 94 ILE B C 1
ATOM 4603 O O . ILE B 1 94 ? -0.146 32.062 27.547 1 93.5 94 ILE B O 1
ATOM 4607 N N . VAL B 1 95 ? -0.648 32.344 29.703 1 95.25 95 VAL B N 1
ATOM 4608 C CA . VAL B 1 95 ? 0.384 31.391 30.125 1 95.25 95 VAL B CA 1
ATOM 4609 C C . VAL B 1 95 ? 0.043 29.984 29.609 1 95.25 95 VAL B C 1
ATOM 4611 O O . VAL B 1 95 ? 0.923 29.266 29.141 1 95.25 95 VAL B O 1
ATOM 4614 N N . ASP B 1 96 ? -1.154 29.609 29.688 1 95.75 96 ASP B N 1
ATOM 4615 C CA . ASP B 1 96 ? -1.597 28.312 29.188 1 95.75 96 ASP B CA 1
ATOM 4616 C C . ASP B 1 96 ? -1.304 28.172 27.703 1 95.75 96 ASP B C 1
ATOM 4618 O O . ASP B 1 96 ? -0.778 27.156 27.25 1 95.75 96 ASP B O 1
ATOM 4622 N N . ARG B 1 97 ? -1.617 29.125 26.906 1 93.81 97 ARG B N 1
ATOM 4623 C CA . ARG B 1 97 ? -1.376 29.094 25.469 1 93.81 97 ARG B CA 1
ATOM 4624 C C . ARG B 1 97 ? 0.116 29.172 25.156 1 93.81 97 ARG B C 1
ATOM 4626 O O . ARG B 1 97 ? 0.583 28.594 24.172 1 93.81 97 ARG B O 1
ATOM 4633 N N . GLY B 1 98 ? 0.781 29.891 26.062 1 93.75 98 GLY B N 1
ATOM 4634 C CA . GLY B 1 98 ? 2.229 29.938 25.906 1 93.75 98 GLY B CA 1
ATOM 4635 C C . GLY B 1 98 ? 2.883 28.578 26.109 1 93.75 98 GLY B C 1
ATOM 4636 O O . GLY B 1 98 ? 3.791 28.203 25.359 1 93.75 98 GLY B O 1
ATOM 4637 N N . ILE B 1 99 ? 2.416 27.906 27.062 1 93.69 99 ILE B N 1
ATOM 4638 C CA . ILE B 1 99 ? 2.922 26.562 27.312 1 93.69 99 ILE B CA 1
ATOM 4639 C C . ILE B 1 99 ? 2.578 25.641 26.141 1 93.69 99 ILE B C 1
ATOM 4641 O O . ILE B 1 99 ? 3.424 24.891 25.672 1 93.69 99 ILE B O 1
ATOM 4645 N N . TYR B 1 100 ? 1.351 25.719 25.656 1 91.25 100 TYR B N 1
ATOM 4646 C CA . TYR B 1 100 ? 0.933 24.953 24.484 1 91.25 100 TYR B CA 1
ATOM 4647 C C . TYR B 1 100 ? 1.802 25.266 23.281 1 91.25 100 TYR B C 1
ATOM 4649 O O . TYR B 1 100 ? 2.211 24.359 22.547 1 91.25 100 TYR B O 1
ATOM 4657 N N . PHE B 1 101 ? 2.123 26.5 23.094 1 91.56 101 PHE B N 1
ATOM 4658 C CA . PHE B 1 101 ? 2.984 26.938 22 1 91.56 101 PHE B CA 1
ATOM 4659 C C . PHE B 1 101 ? 4.379 26.344 22.141 1 91.56 101 PHE B C 1
ATOM 4661 O O . PHE B 1 101 ? 4.988 25.938 21.156 1 91.56 101 PHE B O 1
ATOM 4668 N N . SER B 1 102 ? 4.871 26.203 23.297 1 91.38 102 SER B N 1
ATOM 4669 C CA . SER B 1 102 ? 6.23 25.734 23.547 1 91.38 102 SER B CA 1
ATOM 4670 C C . SER B 1 102 ? 6.352 24.234 23.281 1 91.38 102 SER B C 1
ATOM 4672 O O . SER B 1 102 ? 7.453 23.719 23.062 1 91.38 102 SER B O 1
ATOM 4674 N N . THR B 1 103 ? 5.266 23.5 23.297 1 89.38 103 THR B N 1
ATOM 4675 C CA . THR B 1 103 ? 5.305 22.078 23.016 1 89.38 103 THR B CA 1
ATOM 4676 C C . THR B 1 103 ? 5.449 21.828 21.516 1 89.38 103 THR B C 1
ATOM 4678 O O . THR B 1 103 ? 5.801 20.719 21.109 1 89.38 103 THR B O 1
ATOM 4681 N N . GLY B 1 104 ? 5.227 22.719 20.703 1 85.81 104 GLY B N 1
ATOM 4682 C CA . GLY B 1 104 ? 5.359 22.594 19.266 1 85.81 104 GLY B CA 1
ATOM 4683 C C . GLY B 1 104 ? 4.43 21.562 18.672 1 85.81 104 GLY B C 1
ATOM 4684 O O . GLY B 1 104 ? 4.883 20.609 18.016 1 85.81 104 GLY B O 1
ATOM 4685 N N . PRO B 1 105 ? 3.188 21.719 18.859 1 86.44 105 PRO B N 1
ATOM 4686 C CA . PRO B 1 105 ? 2.246 20.703 18.406 1 86.44 105 PRO B CA 1
ATOM 4687 C C . PRO B 1 105 ? 2.189 20.609 16.875 1 86.44 105 PRO B C 1
ATOM 4689 O O . PRO B 1 105 ? 2.293 21.625 16.188 1 86.44 105 PRO B O 1
ATOM 4692 N N . LEU B 1 106 ? 2.113 19.328 16.438 1 85.62 106 LEU B N 1
ATOM 4693 C CA . LEU B 1 106 ? 2.045 19.047 15.016 1 85.62 106 LEU B CA 1
ATOM 4694 C C . LEU B 1 106 ? 0.702 18.422 14.648 1 85.62 106 LEU B C 1
ATOM 4696 O O . LEU B 1 106 ? 0.106 17.703 15.453 1 85.62 106 LEU B O 1
ATOM 4700 N N . SER B 1 107 ? 0.231 18.844 13.562 1 83 107 SER B N 1
ATOM 4701 C CA . SER B 1 107 ? -0.958 18.219 13 1 83 107 SER B CA 1
ATOM 4702 C C . SER B 1 107 ? -0.624 17.438 11.734 1 83 107 SER B C 1
ATOM 4704 O O . SER B 1 107 ? 0.381 17.719 11.078 1 83 107 SER B O 1
ATOM 4706 N N . VAL B 1 108 ? -1.372 16.359 11.562 1 84.69 108 VAL B N 1
ATOM 4707 C CA . VAL B 1 108 ? -1.167 15.539 10.375 1 84.69 108 VAL B CA 1
ATOM 4708 C C . VAL B 1 108 ? -2.375 15.664 9.445 1 84.69 108 VAL B C 1
ATOM 4710 O O . VAL B 1 108 ? -3.52 15.531 9.883 1 84.69 108 VAL B O 1
ATOM 4713 N N . ASN B 1 109 ? -2.006 16.109 8.289 1 82.62 109 ASN B N 1
ATOM 4714 C CA . ASN B 1 109 ? -3.004 16.125 7.223 1 82.62 109 ASN B CA 1
ATOM 4715 C C . ASN B 1 109 ? -2.854 14.914 6.305 1 82.62 109 ASN B C 1
ATOM 4717 O O . ASN B 1 109 ? -1.751 14.625 5.836 1 82.62 109 ASN B O 1
ATOM 4721 N N . ILE B 1 110 ? -3.955 14.211 6.145 1 77.81 110 ILE B N 1
ATOM 4722 C CA . ILE B 1 110 ? -3.906 13.039 5.277 1 77.81 110 ILE B CA 1
ATOM 4723 C C . ILE B 1 110 ? -4.77 13.281 4.039 1 77.81 110 ILE B C 1
ATOM 4725 O O . ILE B 1 110 ? -5.98 13.484 4.148 1 77.81 110 ILE B O 1
ATOM 4729 N N . ALA B 1 111 ? -4.133 13.367 2.939 1 77.81 111 ALA B N 1
ATOM 4730 C CA . ALA B 1 111 ? -4.828 13.367 1.654 1 77.81 111 ALA B CA 1
ATOM 4731 C C . ALA B 1 111 ? -4.883 11.961 1.062 1 77.81 111 ALA B C 1
ATOM 4733 O O . ALA B 1 111 ? -3.855 11.406 0.665 1 77.81 111 ALA B O 1
ATOM 4734 N N . VAL B 1 112 ? -6.137 11.492 1.102 1 73.25 112 VAL B N 1
ATOM 4735 C CA . VAL B 1 112 ? -6.293 10.102 0.672 1 73.25 112 VAL B CA 1
ATOM 4736 C C . VAL B 1 112 ? -6.559 10.055 -0.831 1 73.25 112 VAL B C 1
ATOM 4738 O O . VAL B 1 112 ? -7.355 10.844 -1.352 1 73.25 112 VAL B O 1
ATOM 4741 N N . ASN B 1 113 ? -5.93 9.008 -1.447 1 63.22 113 ASN B N 1
ATOM 4742 C CA . ASN B 1 113 ? -6.164 8.578 -2.822 1 63.22 113 ASN B CA 1
ATOM 4743 C C . ASN B 1 113 ? -6.188 9.766 -3.783 1 63.22 113 ASN B C 1
ATOM 4745 O O . ASN B 1 113 ? -7.137 9.922 -4.555 1 63.22 113 ASN B O 1
ATOM 4749 N N . GLN B 1 114 ? -5.199 10.594 -3.639 1 65.5 114 GLN B N 1
ATOM 4750 C CA . GLN B 1 114 ? -5.066 11.586 -4.699 1 65.5 114 GLN B CA 1
ATOM 4751 C C . GLN B 1 114 ? -4.879 10.914 -6.059 1 65.5 114 GLN B C 1
ATOM 4753 O O . GLN B 1 114 ? -3.773 10.492 -6.398 1 65.5 114 GLN B O 1
ATOM 4758 N N . ARG B 1 115 ? -6.02 10.75 -6.711 1 67.12 115 ARG B N 1
ATOM 4759 C CA . ARG B 1 115 ? -6.035 10.023 -7.977 1 67.12 115 ARG B CA 1
ATOM 4760 C C . ARG B 1 115 ? -5.105 10.672 -8.992 1 67.12 115 ARG B C 1
ATOM 4762 O O . ARG B 1 115 ? -5.117 11.898 -9.164 1 67.12 115 ARG B O 1
ATOM 4769 N N . GLU B 1 116 ? -4.199 9.867 -9.359 1 73.31 116 GLU B N 1
ATOM 4770 C CA . GLU B 1 116 ? -3.289 10.258 -10.43 1 73.31 116 GLU B CA 1
ATOM 4771 C C . GLU B 1 116 ? -3.586 9.492 -11.711 1 73.31 116 GLU B C 1
ATOM 4773 O O . GLU B 1 116 ? -4.074 8.359 -11.672 1 73.31 116 GLU B O 1
ATOM 4778 N N . LYS B 1 117 ? -3.441 10.086 -12.812 1 74.69 117 LYS B N 1
ATOM 4779 C CA . LYS B 1 117 ? -3.654 9.422 -14.094 1 74.69 117 LYS B CA 1
ATOM 4780 C C . LYS B 1 117 ? -2.693 8.242 -14.266 1 74.69 117 LYS B C 1
ATOM 4782 O O . LYS B 1 117 ? -3.086 7.184 -14.758 1 74.69 117 LYS B O 1
ATOM 4787 N N . GLU B 1 118 ? -1.494 8.555 -13.82 1 85.44 118 GLU B N 1
ATOM 4788 C CA . GLU B 1 118 ? -0.469 7.516 -13.867 1 85.44 118 GLU B CA 1
ATOM 4789 C C . GLU B 1 118 ? 0.417 7.559 -12.633 1 85.44 118 GLU B C 1
ATOM 4791 O O . GLU B 1 118 ? 0.694 8.633 -12.094 1 85.44 118 GLU B O 1
ATOM 4796 N N . LEU B 1 119 ? 0.683 6.41 -12.219 1 89.94 119 LEU B N 1
ATOM 4797 C CA . LEU B 1 119 ? 1.574 6.301 -11.07 1 89.94 119 LEU B CA 1
ATOM 4798 C C . LEU B 1 119 ? 2.889 5.637 -11.461 1 89.94 119 LEU B C 1
ATOM 4800 O O . LEU B 1 119 ? 2.891 4.605 -12.141 1 89.94 119 LEU B O 1
ATOM 4804 N N . THR B 1 120 ? 3.93 6.297 -11.078 1 93.06 120 THR B N 1
ATOM 4805 C CA . THR B 1 120 ? 5.234 5.703 -11.336 1 93.06 120 THR B CA 1
ATOM 4806 C C . THR B 1 120 ? 5.422 4.426 -10.516 1 93.06 120 THR B C 1
ATOM 4808 O O . THR B 1 120 ? 5.195 4.426 -9.305 1 93.06 120 THR B O 1
ATOM 4811 N N . PHE B 1 121 ? 5.824 3.391 -11.227 1 95.94 121 PHE B N 1
ATOM 4812 C CA . PHE B 1 121 ? 6.043 2.111 -10.57 1 95.94 121 PHE B CA 1
ATOM 4813 C C . PHE B 1 121 ? 7.332 2.135 -9.758 1 95.94 121 PHE B C 1
ATOM 4815 O O . PHE B 1 121 ? 8.312 2.768 -10.156 1 95.94 121 PHE B O 1
ATOM 4822 N N . PRO B 1 122 ? 7.367 1.467 -8.57 1 96.56 122 PRO B N 1
ATOM 4823 C CA . PRO B 1 122 ? 8.586 1.48 -7.758 1 96.56 122 PRO B CA 1
ATOM 4824 C C . PRO B 1 122 ? 9.734 0.707 -8.406 1 96.56 122 PRO B C 1
ATOM 4826 O O . PRO B 1 122 ? 9.508 -0.068 -9.344 1 96.56 122 PRO B O 1
ATOM 4829 N N . LYS B 1 123 ? 10.891 1.121 -7.961 1 96.5 123 LYS B N 1
ATOM 4830 C CA . LYS B 1 123 ? 12.055 0.297 -8.273 1 96.5 123 LYS B CA 1
ATOM 4831 C C . LYS B 1 123 ? 11.977 -1.057 -7.578 1 96.5 123 LYS B C 1
ATOM 4833 O O . LYS B 1 123 ? 11.664 -1.13 -6.387 1 96.5 123 LYS B O 1
ATOM 4838 N N . VAL B 1 124 ? 12.234 -2.131 -8.336 1 97.62 124 VAL B N 1
ATOM 4839 C CA . VAL B 1 124 ? 12.164 -3.486 -7.797 1 97.62 124 VAL B CA 1
ATOM 4840 C C . VAL B 1 124 ? 13.555 -4.102 -7.746 1 97.62 124 VAL B C 1
ATOM 4842 O O . VAL B 1 124 ? 14.234 -4.203 -8.773 1 97.62 124 VAL B O 1
ATOM 4845 N N . VAL B 1 125 ? 13.953 -4.453 -6.551 1 97.56 125 VAL B N 1
ATOM 4846 C CA . VAL B 1 125 ? 15.242 -5.109 -6.383 1 97.56 125 VAL B CA 1
ATOM 4847 C C . VAL B 1 125 ? 15.031 -6.586 -6.055 1 97.56 125 VAL B C 1
ATOM 4849 O O . VAL B 1 125 ? 14.289 -6.926 -5.133 1 97.56 125 VAL B O 1
ATOM 4852 N N . VAL B 1 126 ? 15.672 -7.445 -6.762 1 97.94 126 VAL B N 1
ATOM 4853 C CA . VAL B 1 126 ? 15.516 -8.891 -6.602 1 97.94 126 VAL B CA 1
ATOM 4854 C C . VAL B 1 126 ? 16.875 -9.516 -6.277 1 97.94 126 VAL B C 1
ATOM 4856 O O . VAL B 1 126 ? 17.828 -9.367 -7.035 1 97.94 126 VAL B O 1
ATOM 4859 N N . CYS B 1 127 ? 16.938 -10.188 -5.199 1 95.75 127 CYS B N 1
ATOM 4860 C CA . CYS B 1 127 ? 18.156 -10.859 -4.781 1 95.75 127 CYS B CA 1
ATOM 4861 C C . CYS B 1 127 ? 17.922 -12.352 -4.562 1 95.75 127 CYS B C 1
ATOM 4863 O O . CYS B 1 127 ? 16.953 -12.734 -3.902 1 95.75 127 CYS B O 1
ATOM 4865 N N . ASN B 1 128 ? 18.75 -13.148 -5.113 1 95.06 128 ASN B N 1
ATOM 4866 C CA . ASN B 1 128 ? 18.719 -14.586 -4.867 1 95.06 128 ASN B CA 1
ATOM 4867 C C . ASN B 1 128 ? 19.328 -14.938 -3.512 1 95.06 128 ASN B C 1
ATOM 4869 O O . ASN B 1 128 ? 20.328 -14.352 -3.107 1 95.06 128 ASN B O 1
ATOM 4873 N N . TYR B 1 129 ? 18.797 -15.914 -2.84 1 92.5 129 TYR B N 1
ATOM 4874 C CA . TYR B 1 129 ? 19.312 -16.344 -1.548 1 92.5 129 TYR B CA 1
ATOM 4875 C C . TYR B 1 129 ? 20.734 -16.906 -1.692 1 92.5 129 TYR B C 1
ATOM 4877 O O . TYR B 1 129 ? 21.531 -16.812 -0.767 1 92.5 129 TYR B O 1
ATOM 4885 N N . ASN B 1 130 ? 20.906 -17.406 -2.83 1 92.25 130 ASN B N 1
ATOM 4886 C CA . ASN B 1 130 ? 22.234 -17.953 -3.1 1 92.25 130 ASN B CA 1
ATOM 4887 C C . ASN B 1 130 ? 23.156 -16.906 -3.689 1 92.25 130 ASN B C 1
ATOM 4889 O O . ASN B 1 130 ? 22.875 -16.344 -4.75 1 92.25 130 ASN B O 1
ATOM 4893 N N . LEU B 1 131 ? 24.281 -16.797 -3.135 1 89.38 131 LEU B N 1
ATOM 4894 C CA . LEU B 1 131 ? 25.188 -15.734 -3.541 1 89.38 131 LEU B CA 1
ATOM 4895 C C . LEU B 1 131 ? 26.078 -16.188 -4.691 1 89.38 131 LEU B C 1
ATOM 4897 O O . LEU B 1 131 ? 26.406 -15.398 -5.574 1 89.38 131 LEU B O 1
ATOM 4901 N N . TYR B 1 132 ? 26.484 -17.453 -4.551 1 91.5 132 TYR B N 1
ATOM 4902 C CA . TYR B 1 132 ? 27.484 -17.953 -5.488 1 91.5 132 TYR B CA 1
ATOM 4903 C C . TYR B 1 132 ? 26.984 -19.188 -6.219 1 91.5 132 TYR B C 1
ATOM 4905 O O . TYR B 1 132 ? 26.438 -20.109 -5.598 1 91.5 132 TYR B O 1
ATOM 4913 N N . VAL B 1 133 ? 27.234 -19.141 -7.496 1 93.75 133 VAL B N 1
ATOM 4914 C CA . VAL B 1 133 ? 26.844 -20.266 -8.32 1 93.75 133 VAL B CA 1
ATOM 4915 C C . VAL B 1 133 ? 27.844 -21.422 -8.117 1 93.75 133 VAL B C 1
ATOM 4917 O O . VAL B 1 133 ? 29.047 -21.234 -8.25 1 93.75 133 VAL B O 1
ATOM 4920 N N . LYS B 1 134 ? 27.391 -22.594 -7.844 1 93.62 134 LYS B N 1
ATOM 4921 C CA . LYS B 1 134 ? 28.188 -23.766 -7.5 1 93.62 134 LYS B CA 1
ATOM 4922 C C . LYS B 1 134 ? 29.172 -24.109 -8.617 1 93.62 134 LYS B C 1
ATOM 4924 O O . LYS B 1 134 ? 30.359 -24.266 -8.375 1 93.62 134 LYS B O 1
ATOM 4929 N N . SER B 1 135 ? 28.719 -24.219 -9.844 1 93.19 135 SER B N 1
ATOM 4930 C CA . SER B 1 135 ? 29.531 -24.609 -10.977 1 93.19 135 SER B CA 1
ATOM 4931 C C . SER B 1 135 ? 30.672 -23.625 -11.219 1 93.19 135 SER B C 1
ATOM 4933 O O . SER B 1 135 ? 31.75 -24 -11.68 1 93.19 135 SER B O 1
ATOM 4935 N N . LYS B 1 136 ? 30.422 -22.422 -10.852 1 93.75 136 LYS B N 1
ATOM 4936 C CA . LYS B 1 136 ? 31.453 -21.391 -11.039 1 93.75 136 LYS B CA 1
ATOM 4937 C C . LYS B 1 136 ? 32.5 -21.438 -9.93 1 93.75 136 LYS B C 1
ATOM 4939 O O . LYS B 1 136 ? 33.688 -21.281 -10.18 1 93.75 136 LYS B O 1
ATOM 4944 N N . ILE B 1 137 ? 32.062 -21.672 -8.727 1 91.94 137 ILE B N 1
ATOM 4945 C CA . ILE B 1 137 ? 32.938 -21.719 -7.574 1 91.94 137 ILE B CA 1
ATOM 4946 C C . ILE B 1 137 ? 33.906 -22.891 -7.719 1 91.94 137 ILE B C 1
ATOM 4948 O O . ILE B 1 137 ? 35.062 -22.797 -7.328 1 91.94 137 ILE B O 1
ATOM 4952 N N . GLN B 1 138 ? 33.406 -23.906 -8.234 1 92.06 138 GLN B N 1
ATOM 4953 C CA . GLN B 1 138 ? 34.219 -25.141 -8.336 1 92.06 138 GLN B CA 1
ATOM 4954 C C . GLN B 1 138 ? 35.375 -24.953 -9.32 1 92.06 138 GLN B C 1
ATOM 4956 O O . GLN B 1 138 ? 36.312 -25.719 -9.297 1 92.06 138 GLN B O 1
ATOM 4961 N N . THR B 1 139 ? 35.312 -23.922 -10.086 1 92.19 139 THR B N 1
ATOM 4962 C CA . THR B 1 139 ? 36.406 -23.625 -11.008 1 92.19 139 THR B CA 1
ATOM 4963 C C . THR B 1 139 ? 37.5 -22.828 -10.305 1 92.19 139 THR B C 1
ATOM 4965 O O . THR B 1 139 ? 38.594 -22.672 -10.844 1 92.19 139 THR B O 1
ATOM 4968 N N . LEU B 1 140 ? 37.25 -22.344 -9.109 1 91.56 140 LEU B N 1
ATOM 4969 C CA . LEU B 1 140 ? 38.219 -21.594 -8.305 1 91.56 140 LEU B CA 1
ATOM 4970 C C . LEU B 1 140 ? 38.5 -22.297 -6.98 1 91.56 140 LEU B C 1
ATOM 4972 O O . LEU B 1 140 ? 37.938 -21.906 -5.945 1 91.56 140 LEU B O 1
ATOM 4976 N N . PRO B 1 141 ? 39.438 -23.094 -6.977 1 91.31 141 PRO B N 1
ATOM 4977 C CA . PRO B 1 141 ? 39.656 -23.953 -5.809 1 91.31 141 PRO B CA 1
ATOM 4978 C C . PRO B 1 141 ? 40 -23.156 -4.547 1 91.31 141 PRO B C 1
ATOM 4980 O O . PRO B 1 141 ? 39.531 -23.516 -3.451 1 91.31 141 PRO B O 1
ATOM 4983 N N . ALA B 1 142 ? 40.75 -22.141 -4.719 1 90.5 142 ALA B N 1
ATOM 4984 C CA . ALA B 1 142 ? 41.125 -21.344 -3.545 1 90.5 142 ALA B CA 1
ATOM 4985 C C . ALA B 1 142 ? 39.906 -20.719 -2.885 1 90.5 142 ALA B C 1
ATOM 4987 O O . ALA B 1 142 ? 39.781 -20.75 -1.658 1 90.5 142 ALA B O 1
ATOM 4988 N N . VAL B 1 143 ? 39.062 -20.219 -3.678 1 89 143 VAL B N 1
ATOM 4989 C CA . VAL B 1 143 ? 37.844 -19.578 -3.174 1 89 143 VAL B CA 1
ATOM 4990 C C . VAL B 1 143 ? 36.906 -20.625 -2.559 1 89 143 VAL B C 1
ATOM 4992 O O . VAL B 1 143 ? 36.281 -20.375 -1.539 1 89 143 VAL B O 1
ATOM 4995 N N . ASP B 1 144 ? 36.844 -21.734 -3.152 1 90.38 144 ASP B N 1
ATOM 4996 C CA . ASP B 1 144 ? 36.062 -22.844 -2.646 1 90.38 144 ASP B CA 1
ATOM 4997 C C . ASP B 1 144 ? 36.5 -23.234 -1.241 1 90.38 144 ASP B C 1
ATOM 4999 O O . ASP B 1 144 ? 35.656 -23.469 -0.365 1 90.38 144 ASP B O 1
ATOM 5003 N N . LYS B 1 145 ? 37.781 -23.312 -1.06 1 89.19 145 LYS B N 1
ATOM 5004 C CA . LYS B 1 145 ? 38.312 -23.672 0.248 1 89.19 145 LYS B CA 1
ATOM 5005 C C . LYS B 1 145 ? 37.938 -22.641 1.303 1 89.19 145 LYS B C 1
ATOM 5007 O O . LYS B 1 145 ? 37.594 -23 2.432 1 89.19 145 LYS B O 1
ATOM 5012 N N . VAL B 1 146 ? 38.031 -21.438 0.875 1 85.12 146 VAL B N 1
ATOM 5013 C CA . VAL B 1 146 ? 37.688 -20.359 1.797 1 85.12 146 VAL B CA 1
ATOM 5014 C C . VAL B 1 146 ? 36.219 -20.469 2.213 1 85.12 146 VAL B C 1
ATOM 5016 O O . VAL B 1 146 ? 35.906 -20.328 3.393 1 85.12 146 VAL B O 1
ATOM 5019 N N . LEU B 1 147 ? 35.344 -20.719 1.304 1 85.44 147 LEU B N 1
ATOM 5020 C CA . LEU B 1 147 ? 33.906 -20.812 1.572 1 85.44 147 LEU B CA 1
ATOM 5021 C C . LEU B 1 147 ? 33.625 -22.016 2.469 1 85.44 147 LEU B C 1
ATOM 5023 O O . LEU B 1 147 ? 32.781 -21.922 3.383 1 85.44 147 LEU B O 1
ATOM 5027 N N . ARG B 1 148 ? 34.25 -23.047 2.225 1 86.38 148 ARG B N 1
ATOM 5028 C CA . ARG B 1 148 ? 34.062 -24.234 3.043 1 86.38 148 ARG B CA 1
ATOM 5029 C C . ARG B 1 148 ? 34.531 -24 4.469 1 86.38 148 ARG B C 1
ATOM 5031 O O . ARG B 1 148 ? 33.906 -24.453 5.426 1 86.38 148 ARG B O 1
ATOM 5038 N N . ASN B 1 149 ? 35.625 -23.375 4.555 1 84.31 149 ASN B N 1
ATOM 5039 C CA . ASN B 1 149 ? 36.156 -23.078 5.883 1 84.31 149 ASN B CA 1
ATOM 5040 C C . ASN B 1 149 ? 35.188 -22.172 6.664 1 84.31 149 ASN B C 1
ATOM 5042 O O . ASN B 1 149 ? 35.094 -22.281 7.887 1 84.31 149 ASN B O 1
ATOM 5046 N N . TYR B 1 150 ? 34.656 -21.266 5.891 1 79.44 150 TYR B N 1
ATOM 5047 C CA . TYR B 1 150 ? 33.656 -20.406 6.527 1 79.44 150 TYR B CA 1
ATOM 5048 C C . TYR B 1 150 ? 32.5 -21.234 7.074 1 79.44 150 TYR B C 1
ATOM 5050 O O . TYR B 1 150 ? 32 -20.969 8.172 1 79.44 150 TYR B O 1
ATOM 5058 N N . GLU B 1 151 ? 32.031 -22.141 6.387 1 81 151 GLU B N 1
ATOM 5059 C CA . GLU B 1 151 ? 30.969 -23.047 6.809 1 81 151 GLU B CA 1
ATOM 5060 C C . GLU B 1 151 ? 31.391 -23.875 8.023 1 81 151 GLU B C 1
ATOM 5062 O O . GLU B 1 151 ? 30.625 -24.047 8.969 1 81 151 GLU B O 1
ATOM 5067 N N . TYR B 1 152 ? 32.594 -24.297 7.961 1 81.94 152 TYR B N 1
ATOM 5068 C CA . TYR B 1 152 ? 33.125 -25.141 9.031 1 81.94 152 TYR B CA 1
ATOM 5069 C C . TYR B 1 152 ? 33.219 -24.344 10.336 1 81.94 152 TYR B C 1
ATOM 5071 O O . TYR B 1 152 ? 33.031 -24.906 11.422 1 81.94 152 TYR B O 1
ATOM 5079 N N . ARG B 1 153 ? 33.531 -23.219 10.195 1 77.81 153 ARG B N 1
ATOM 5080 C CA . ARG B 1 153 ? 33.656 -22.375 11.383 1 77.81 153 ARG B CA 1
ATOM 5081 C C . ARG B 1 153 ? 32.375 -22.391 12.195 1 77.81 153 ARG B C 1
ATOM 5083 O O . ARG B 1 153 ? 32.406 -22.297 13.422 1 77.81 153 ARG B O 1
ATOM 5090 N N . HIS B 1 154 ? 31.234 -22.547 11.555 1 75.81 154 HIS B N 1
ATOM 5091 C CA . HIS B 1 154 ? 29.938 -22.469 12.227 1 75.81 154 HIS B CA 1
ATOM 5092 C C . HIS B 1 154 ? 29.438 -23.859 12.602 1 75.81 154 HIS B C 1
ATOM 5094 O O . HIS B 1 154 ? 28.766 -24.016 13.633 1 75.81 154 HIS B O 1
ATOM 5100 N N . TYR B 1 155 ? 29.734 -24.844 11.828 1 80.94 155 TYR B N 1
ATOM 5101 C CA . TYR B 1 155 ? 29.125 -26.156 12.031 1 80.94 155 TYR B CA 1
ATOM 5102 C C . TYR B 1 155 ? 30.125 -27.156 12.602 1 80.94 155 TYR B C 1
ATOM 5104 O O . TYR B 1 155 ? 29.766 -28.062 13.344 1 80.94 155 TYR B O 1
ATOM 5112 N N . ASP B 1 156 ? 31.359 -27.031 12.141 1 83.75 156 ASP B N 1
ATOM 5113 C CA . ASP B 1 156 ? 32.438 -27.891 12.633 1 83.75 156 ASP B CA 1
ATOM 5114 C C . ASP B 1 156 ? 33.75 -27.094 12.812 1 83.75 156 ASP B C 1
ATOM 5116 O O . ASP B 1 156 ? 34.656 -27.203 11.984 1 83.75 156 ASP B O 1
ATOM 5120 N N . PRO B 1 157 ? 33.844 -26.422 13.922 1 83.25 157 PRO B N 1
ATOM 5121 C CA . PRO B 1 157 ? 35 -25.547 14.109 1 83.25 157 PRO B CA 1
ATOM 5122 C C . PRO B 1 157 ? 36.312 -26.312 14.148 1 83.25 157 PRO B C 1
ATOM 5124 O O . PRO B 1 157 ? 37.375 -25.719 13.969 1 83.25 157 PRO B O 1
ATOM 5127 N N . ASN B 1 158 ? 36.281 -27.594 14.32 1 87.44 158 ASN B N 1
ATOM 5128 C CA . ASN B 1 158 ? 37.5 -28.359 14.375 1 87.44 158 ASN B CA 1
ATOM 5129 C C . ASN B 1 158 ? 38 -28.734 12.977 1 87.44 158 ASN B C 1
ATOM 5131 O O . ASN B 1 158 ? 39.125 -29.203 12.82 1 87.44 158 ASN B O 1
ATOM 5135 N N . ARG B 1 159 ? 37.188 -28.484 12.031 1 87.56 159 ARG B N 1
ATOM 5136 C CA . ARG B 1 159 ? 37.562 -28.797 10.648 1 87.56 159 ARG B CA 1
ATOM 5137 C C . ARG B 1 159 ? 38 -27.547 9.906 1 87.56 159 ARG B C 1
ATOM 5139 O O . ARG B 1 159 ? 37.375 -26.484 10.016 1 87.56 159 ARG B O 1
ATOM 5146 N N . THR B 1 160 ? 39.25 -27.547 9.391 1 88.12 160 THR B N 1
ATOM 5147 C CA . THR B 1 160 ? 39.75 -26.453 8.57 1 88.12 160 THR B CA 1
ATOM 5148 C C . THR B 1 160 ? 40.562 -26.984 7.387 1 88.12 160 THR B C 1
ATOM 5150 O O . THR B 1 160 ? 41.281 -27.969 7.516 1 88.12 160 THR B O 1
ATOM 5153 N N . ILE B 1 161 ? 40.219 -26.453 6.266 1 89.88 161 ILE B N 1
ATOM 5154 C CA . ILE B 1 161 ? 41 -26.75 5.074 1 89.88 161 ILE B CA 1
ATOM 5155 C C . ILE B 1 161 ? 42.125 -25.734 4.934 1 89.88 161 ILE B C 1
ATOM 5157 O O . ILE B 1 161 ? 41.875 -24.531 4.75 1 89.88 161 ILE B O 1
ATOM 5161 N N . ALA B 1 162 ? 43.312 -26.203 5.027 1 89.44 162 ALA B N 1
ATOM 5162 C CA . ALA B 1 162 ? 44.469 -25.312 4.973 1 89.44 162 ALA B CA 1
ATOM 5163 C C . ALA B 1 162 ? 44.688 -24.766 3.564 1 89.44 162 ALA B C 1
ATOM 5165 O O . ALA B 1 162 ? 44.531 -25.484 2.58 1 89.44 162 ALA B O 1
ATOM 5166 N N . LEU B 1 163 ? 44.906 -23.5 3.502 1 89.62 163 LEU B N 1
ATOM 5167 C CA . LEU B 1 163 ? 45.25 -22.859 2.234 1 89.62 163 LEU B CA 1
ATOM 5168 C C . LEU B 1 163 ? 46.781 -22.75 2.088 1 89.62 163 LEU B C 1
ATOM 5170 O O . LEU B 1 163 ? 47.469 -22.422 3.049 1 89.62 163 LEU B O 1
ATOM 5174 N N . THR B 1 164 ? 47.25 -23.031 0.897 1 92.88 164 THR B N 1
ATOM 5175 C CA . THR B 1 164 ? 48.688 -22.812 0.62 1 92.88 164 THR B CA 1
ATOM 5176 C C . THR B 1 164 ? 49 -21.328 0.543 1 92.88 164 THR B C 1
ATOM 5178 O O . THR B 1 164 ? 48.094 -20.5 0.306 1 92.88 164 THR B O 1
ATOM 5181 N N . PRO B 1 165 ? 50.25 -20.984 0.812 1 91.94 165 PRO B N 1
ATOM 5182 C CA . PRO B 1 165 ? 50.625 -19.562 0.71 1 91.94 165 PRO B CA 1
ATOM 5183 C C . PRO B 1 165 ? 50.312 -18.969 -0.659 1 91.94 165 PRO B C 1
ATOM 5185 O O . PRO B 1 165 ? 49.969 -17.797 -0.756 1 91.94 165 PRO B O 1
ATOM 5188 N N . GLU B 1 166 ? 50.438 -19.75 -1.654 1 92.38 166 GLU B N 1
ATOM 5189 C CA . GLU B 1 166 ? 50.094 -19.281 -3.002 1 92.38 166 GLU B CA 1
ATOM 5190 C C . GLU B 1 166 ? 48.625 -19 -3.146 1 92.38 166 GLU B C 1
ATOM 5192 O O . GLU B 1 166 ? 48.219 -18.016 -3.766 1 92.38 166 GLU B O 1
ATOM 5197 N N . GLU B 1 167 ? 47.875 -19.859 -2.533 1 91.69 167 GLU B N 1
ATOM 5198 C CA . GLU B 1 167 ? 46.406 -19.703 -2.576 1 91.69 167 GLU B CA 1
ATOM 5199 C C . GLU B 1 167 ? 45.969 -18.469 -1.788 1 91.69 167 GLU B C 1
ATOM 5201 O O . GLU B 1 167 ? 45.062 -17.75 -2.199 1 91.69 167 GLU B O 1
ATOM 5206 N N . VAL B 1 168 ? 46.625 -18.25 -0.715 1 90.62 168 VAL B N 1
ATOM 5207 C CA . VAL B 1 168 ? 46.312 -17.094 0.103 1 90.62 168 VAL B CA 1
ATOM 5208 C C . VAL B 1 168 ? 46.625 -15.812 -0.676 1 90.62 168 VAL B C 1
ATOM 5210 O O . VAL B 1 168 ? 45.844 -14.859 -0.67 1 90.62 168 VAL B O 1
ATOM 5213 N N . SER B 1 169 ? 47.75 -15.828 -1.296 1 91.5 169 SER B N 1
ATOM 5214 C CA . SER B 1 169 ? 48.156 -14.672 -2.088 1 91.5 169 SER B CA 1
ATOM 5215 C C . SER B 1 169 ? 47.188 -14.445 -3.25 1 91.5 169 SER B C 1
ATOM 5217 O O . SER B 1 169 ? 46.906 -13.297 -3.609 1 91.5 169 SER B O 1
ATOM 5219 N N . GLU B 1 170 ? 46.719 -15.477 -3.789 1 91.12 170 GLU B N 1
ATOM 5220 C CA . GLU B 1 170 ? 45.75 -15.391 -4.891 1 91.12 170 GLU B CA 1
ATOM 5221 C C . GLU B 1 170 ? 44.438 -14.758 -4.434 1 91.12 170 GLU B C 1
ATOM 5223 O O . GLU B 1 170 ? 43.906 -13.883 -5.113 1 91.12 170 GLU B O 1
ATOM 5228 N N . VAL B 1 171 ? 44 -15.195 -3.324 1 90.38 171 VAL B N 1
ATOM 5229 C CA . VAL B 1 171 ? 42.719 -14.711 -2.799 1 90.38 171 VAL B CA 1
ATOM 5230 C C . VAL B 1 171 ? 42.844 -13.242 -2.379 1 90.38 171 VAL B C 1
ATOM 5232 O O . VAL B 1 171 ? 41.938 -12.445 -2.582 1 90.38 171 VAL B O 1
ATOM 5235 N N . LYS B 1 172 ? 43.938 -12.906 -1.874 1 88.62 172 LYS B N 1
ATOM 5236 C CA . LYS B 1 172 ? 44.188 -11.539 -1.422 1 88.62 172 LYS B CA 1
ATOM 5237 C C . LYS B 1 172 ? 44.312 -10.578 -2.604 1 88.62 172 LYS B C 1
ATOM 5239 O O . LYS B 1 172 ? 44.062 -9.375 -2.459 1 88.62 172 LYS B O 1
ATOM 5244 N N . ALA B 1 173 ? 44.625 -11.094 -3.672 1 90.12 173 ALA B N 1
ATOM 5245 C CA . ALA B 1 173 ? 44.781 -10.258 -4.859 1 90.12 173 ALA B CA 1
ATOM 5246 C C . ALA B 1 173 ? 43.469 -10.047 -5.574 1 90.12 173 ALA B C 1
ATOM 5248 O O . ALA B 1 173 ? 43.344 -9.188 -6.449 1 90.12 173 ALA B O 1
ATOM 5249 N N . MET B 1 174 ? 42.5 -10.703 -5.062 1 91.12 174 MET B N 1
ATOM 5250 C CA . MET B 1 174 ? 41.188 -10.641 -5.754 1 91.12 174 MET B CA 1
ATOM 5251 C C . MET B 1 174 ? 40.375 -9.453 -5.258 1 91.12 174 MET B C 1
ATOM 5253 O O . MET B 1 174 ? 40.5 -9.039 -4.105 1 91.12 174 MET B O 1
ATOM 5257 N N . ASP B 1 175 ? 39.656 -8.93 -6.172 1 90.44 175 ASP B N 1
ATOM 5258 C CA . ASP B 1 175 ? 38.656 -7.898 -5.898 1 90.44 175 ASP B CA 1
ATOM 5259 C C . ASP B 1 175 ? 37.25 -8.508 -5.715 1 90.44 175 ASP B C 1
ATOM 5261 O O . ASP B 1 175 ? 36.719 -9.148 -6.629 1 90.44 175 ASP B O 1
ATOM 5265 N N . MET B 1 176 ? 36.719 -8.203 -4.594 1 90.38 176 MET B N 1
ATOM 5266 C CA . MET B 1 176 ? 35.438 -8.852 -4.27 1 90.38 176 MET B CA 1
ATOM 5267 C C . MET B 1 176 ? 34.375 -8.469 -5.281 1 90.38 176 MET B C 1
ATOM 5269 O O . MET B 1 176 ? 33.469 -9.273 -5.578 1 90.38 176 MET B O 1
ATOM 5273 N N . SER B 1 177 ? 34.312 -7.25 -5.773 1 91.44 177 SER B N 1
ATOM 5274 C CA . SER B 1 177 ? 33.344 -6.84 -6.758 1 91.44 177 SER B CA 1
ATOM 5275 C C . SER B 1 177 ? 33.438 -7.672 -8.031 1 91.44 177 SER B C 1
ATOM 5277 O O . SER B 1 177 ? 32.438 -8.117 -8.578 1 91.44 177 SER B O 1
ATOM 5279 N N . ARG B 1 178 ? 34.625 -7.902 -8.438 1 91.31 178 ARG B N 1
ATOM 5280 C CA . ARG B 1 178 ? 34.875 -8.703 -9.633 1 91.31 178 ARG B CA 1
ATOM 5281 C C . ARG B 1 178 ? 34.531 -10.172 -9.391 1 91.31 178 ARG B C 1
ATOM 5283 O O . ARG B 1 178 ? 34 -10.844 -10.266 1 91.31 178 ARG B O 1
ATOM 5290 N N . LEU B 1 179 ? 34.906 -10.578 -8.25 1 91.56 179 LEU B N 1
ATOM 5291 C CA . LEU B 1 179 ? 34.594 -11.953 -7.883 1 91.56 179 LEU B CA 1
ATOM 5292 C C . LEU B 1 179 ? 33.094 -12.188 -7.883 1 91.56 179 LEU B C 1
ATOM 5294 O O . LEU B 1 179 ? 32.625 -13.211 -8.391 1 91.56 179 LEU B O 1
ATOM 5298 N N . LEU B 1 180 ? 32.375 -11.273 -7.301 1 91.06 180 LEU B N 1
ATOM 5299 C CA . LEU B 1 180 ? 30.906 -11.383 -7.25 1 91.06 180 LEU B CA 1
ATOM 5300 C C . LEU B 1 180 ? 30.312 -11.344 -8.656 1 91.06 180 LEU B C 1
ATOM 5302 O O . LEU B 1 180 ? 29.359 -12.07 -8.945 1 91.06 180 LEU B O 1
ATOM 5306 N N . GLU B 1 181 ? 30.828 -10.523 -9.445 1 92.75 181 GLU B N 1
ATOM 5307 C CA . GLU B 1 181 ? 30.344 -10.438 -10.828 1 92.75 181 GLU B CA 1
ATOM 5308 C C . GLU B 1 181 ? 30.547 -11.758 -11.562 1 92.75 181 GLU B C 1
ATOM 5310 O O . GLU B 1 181 ? 29.703 -12.164 -12.359 1 92.75 181 GLU B O 1
ATOM 5315 N N . GLN B 1 182 ? 31.625 -12.375 -11.227 1 92.19 182 GLN B N 1
ATOM 5316 C CA . GLN B 1 182 ? 31.984 -13.609 -11.93 1 92.19 182 GLN B CA 1
ATOM 5317 C C . GLN B 1 182 ? 31.219 -14.805 -11.359 1 92.19 182 GLN B C 1
ATOM 5319 O O . GLN B 1 182 ? 30.859 -15.727 -12.094 1 92.19 182 GLN B O 1
ATOM 5324 N N . LEU B 1 183 ? 30.969 -14.781 -10.125 1 93.12 183 LEU B N 1
ATOM 5325 C CA . LEU B 1 183 ? 30.5 -15.992 -9.461 1 93.12 183 LEU B CA 1
ATOM 5326 C C . LEU B 1 183 ? 29 -15.93 -9.219 1 93.12 183 LEU B C 1
ATOM 5328 O O . LEU B 1 183 ? 28.375 -16.938 -8.883 1 93.12 183 LEU B O 1
ATOM 5332 N N . ALA B 1 184 ? 28.375 -14.828 -9.367 1 93.62 184 ALA B N 1
ATOM 5333 C CA . ALA B 1 184 ? 26.969 -14.664 -9.039 1 93.62 184 ALA B CA 1
ATOM 5334 C C . ALA B 1 184 ? 26.078 -15.211 -10.148 1 93.62 184 ALA B C 1
ATOM 5336 O O . ALA B 1 184 ? 26.562 -15.57 -11.227 1 93.62 184 ALA B O 1
ATOM 5337 N N . HIS B 1 185 ? 24.781 -15.336 -9.844 1 93.88 185 HIS B N 1
ATOM 5338 C CA . HIS B 1 185 ? 23.781 -15.75 -10.828 1 93.88 185 HIS B CA 1
ATOM 5339 C C . HIS B 1 185 ? 23.641 -14.727 -11.945 1 93.88 185 HIS B C 1
ATOM 5341 O O . HIS B 1 185 ? 23.812 -13.523 -11.711 1 93.88 185 HIS B O 1
ATOM 5347 N N . GLU B 1 186 ? 23.359 -15.195 -13.109 1 94 186 GLU B N 1
ATOM 5348 C CA . GLU B 1 186 ? 23.172 -14.32 -14.258 1 94 186 GLU B CA 1
ATOM 5349 C C . GLU B 1 186 ? 21.688 -14.031 -14.492 1 94 186 GLU B C 1
ATOM 5351 O O . GLU B 1 186 ? 20.844 -14.906 -14.281 1 94 186 GLU B O 1
ATOM 5356 N N . LYS B 1 187 ? 21.406 -12.836 -14.891 1 94.06 187 LYS B N 1
ATOM 5357 C CA . LYS B 1 187 ? 20.016 -12.43 -15.086 1 94.06 187 LYS B CA 1
ATOM 5358 C C . LYS B 1 187 ? 19.344 -13.281 -16.156 1 94.06 187 LYS B C 1
ATOM 5360 O O . LYS B 1 187 ? 18.141 -13.555 -16.078 1 94.06 187 LYS B O 1
ATOM 5365 N N . GLU B 1 188 ? 20.094 -13.781 -17.156 1 92.5 188 GLU B N 1
ATOM 5366 C CA . GLU B 1 188 ? 19.547 -14.578 -18.25 1 92.5 188 GLU B CA 1
ATOM 5367 C C . GLU B 1 188 ? 19 -15.906 -17.734 1 92.5 188 GLU B C 1
ATOM 5369 O O . GLU B 1 188 ? 18.047 -16.453 -18.297 1 92.5 188 GLU B O 1
ATOM 5374 N N . HIS B 1 189 ? 19.625 -16.328 -16.656 1 92.12 189 HIS B N 1
ATOM 5375 C CA . HIS B 1 189 ? 19.219 -17.609 -16.109 1 92.12 189 HIS B CA 1
ATOM 5376 C C . HIS B 1 189 ? 18.156 -17.438 -15.031 1 92.12 189 HIS B C 1
ATOM 5378 O O . HIS B 1 189 ? 17.344 -18.344 -14.805 1 92.12 189 HIS B O 1
ATOM 5384 N N . MET B 1 190 ? 18.141 -16.344 -14.43 1 94.19 190 MET B N 1
ATOM 5385 C CA . MET B 1 190 ? 17.266 -16.125 -13.281 1 94.19 190 MET B CA 1
ATOM 5386 C C . MET B 1 190 ? 15.906 -15.594 -13.727 1 94.19 190 MET B C 1
ATOM 5388 O O . MET B 1 190 ? 14.867 -16.031 -13.227 1 94.19 190 MET B O 1
ATOM 5392 N N . PHE B 1 191 ? 15.953 -14.695 -14.695 1 95.38 191 PHE B N 1
ATOM 5393 C CA . PHE B 1 191 ? 14.711 -14.07 -15.148 1 95.38 191 PHE B CA 1
ATOM 5394 C C . PHE B 1 191 ? 14.172 -14.781 -16.375 1 95.38 191 PHE B C 1
ATOM 5396 O O . PHE B 1 191 ? 14.625 -14.547 -17.5 1 95.38 191 PHE B O 1
ATOM 5403 N N . LEU B 1 192 ? 13.188 -15.57 -16.156 1 92.06 192 LEU B N 1
ATOM 5404 C CA . LEU B 1 192 ? 12.578 -16.297 -17.266 1 92.06 192 LEU B CA 1
ATOM 5405 C C . LEU B 1 192 ? 11.578 -15.43 -18.016 1 92.06 192 LEU B C 1
ATOM 5407 O O . LEU B 1 192 ? 11.492 -15.484 -19.234 1 92.06 192 LEU B O 1
ATOM 5411 N N . ARG B 1 193 ? 10.812 -14.766 -17.203 1 90.44 193 ARG B N 1
ATOM 5412 C CA . ARG B 1 193 ? 9.82 -13.844 -17.75 1 90.44 193 ARG B CA 1
ATOM 5413 C C . ARG B 1 193 ? 9.727 -12.586 -16.891 1 90.44 193 ARG B C 1
ATOM 5415 O O . ARG B 1 193 ? 9.734 -12.664 -15.664 1 90.44 193 ARG B O 1
ATOM 5422 N N . ALA B 1 194 ? 9.734 -11.469 -17.531 1 94.31 194 ALA B N 1
ATOM 5423 C CA . ALA B 1 194 ? 9.5 -10.172 -16.906 1 94.31 194 ALA B CA 1
ATOM 5424 C C . ALA B 1 194 ? 8.617 -9.289 -17.781 1 94.31 194 ALA B C 1
ATOM 5426 O O . ALA B 1 194 ? 8.992 -8.961 -18.906 1 94.31 194 ALA B O 1
ATOM 5427 N N . ASN B 1 195 ? 7.48 -8.984 -17.25 1 92.81 195 ASN B N 1
ATOM 5428 C CA . ASN B 1 195 ? 6.527 -8.172 -18 1 92.81 195 ASN B CA 1
ATOM 5429 C C . ASN B 1 195 ? 5.984 -7.023 -17.156 1 92.81 195 ASN B C 1
ATOM 5431 O O . ASN B 1 195 ? 5.852 -7.152 -15.93 1 92.81 195 ASN B O 1
ATOM 5435 N N . PHE B 1 196 ? 5.754 -5.973 -17.828 1 93.62 196 PHE B N 1
ATOM 5436 C CA . PHE B 1 196 ? 5.062 -4.844 -17.219 1 93.62 196 PHE B CA 1
ATOM 5437 C C . PHE B 1 196 ? 3.875 -4.41 -18.078 1 93.62 196 PHE B C 1
ATOM 5439 O O . PHE B 1 196 ? 4.035 -4.07 -19.25 1 93.62 196 PHE B O 1
ATOM 5446 N N . ALA B 1 197 ? 2.684 -4.406 -17.406 1 88.56 197 ALA B N 1
ATOM 5447 C CA . ALA B 1 197 ? 1.447 -4.051 -18.094 1 88.56 197 ALA B CA 1
ATOM 5448 C C . ALA B 1 197 ? 1.306 -4.828 -19.406 1 88.56 197 ALA B C 1
ATOM 5450 O O . ALA B 1 197 ? 1.001 -4.25 -20.453 1 88.56 197 ALA B O 1
ATOM 5451 N N . GLY B 1 198 ? 1.684 -6.059 -19.375 1 81.25 198 GLY B N 1
ATOM 5452 C CA . GLY B 1 198 ? 1.517 -6.945 -20.516 1 81.25 198 GLY B CA 1
ATOM 5453 C C . GLY B 1 198 ? 2.654 -6.855 -21.516 1 81.25 198 GLY B C 1
ATOM 5454 O O . GLY B 1 198 ? 2.705 -7.625 -22.469 1 81.25 198 GLY B O 1
ATOM 5455 N N . LYS B 1 199 ? 3.543 -6 -21.297 1 86.38 199 LYS B N 1
ATOM 5456 C CA . LYS B 1 199 ? 4.672 -5.832 -22.203 1 86.38 199 LYS B CA 1
ATOM 5457 C C . LYS B 1 199 ? 5.953 -6.395 -21.594 1 86.38 199 LYS B C 1
ATOM 5459 O O . LYS B 1 199 ? 6.223 -6.195 -20.406 1 86.38 199 LYS B O 1
ATOM 5464 N N . PRO B 1 200 ? 6.754 -7.035 -22.438 1 90.69 200 PRO B N 1
ATOM 5465 C CA . PRO B 1 200 ? 7.988 -7.621 -21.906 1 90.69 200 PRO B CA 1
ATOM 5466 C C . PRO B 1 200 ? 9.039 -6.57 -21.562 1 90.69 200 PRO B C 1
ATOM 5468 O O . PRO B 1 200 ? 9.164 -5.562 -22.266 1 90.69 200 PRO B O 1
ATOM 5471 N N . ILE B 1 201 ? 9.656 -6.828 -20.484 1 93.25 201 ILE B N 1
ATOM 5472 C CA . ILE B 1 201 ? 10.797 -6.012 -20.078 1 93.25 201 ILE B CA 1
ATOM 5473 C C . ILE B 1 201 ? 12.086 -6.609 -20.625 1 93.25 201 ILE B C 1
ATOM 5475 O O . ILE B 1 201 ? 12.344 -7.809 -20.469 1 93.25 201 ILE B O 1
ATOM 5479 N N . SER B 1 202 ? 12.859 -5.809 -21.234 1 91 202 SER B N 1
ATOM 5480 C CA . SER B 1 202 ? 14.125 -6.285 -21.766 1 91 202 SER B CA 1
ATOM 5481 C C . SER B 1 202 ? 15.109 -6.629 -20.641 1 91 202 SER B C 1
ATOM 5483 O O . SER B 1 202 ? 15.164 -5.938 -19.625 1 91 202 SER B O 1
ATOM 5485 N N . LEU B 1 203 ? 15.867 -7.652 -20.906 1 91.44 203 LEU B N 1
ATOM 5486 C CA . LEU B 1 203 ? 16.891 -8.031 -19.938 1 91.44 203 LEU B CA 1
ATOM 5487 C C . LEU B 1 203 ? 17.906 -6.906 -19.75 1 91.44 203 LEU B C 1
ATOM 5489 O O . LEU B 1 203 ? 18.5 -6.777 -18.688 1 91.44 203 LEU B O 1
ATOM 5493 N N . ASP B 1 204 ? 18.016 -6.098 -20.766 1 90.19 204 ASP B N 1
ATOM 5494 C CA . ASP B 1 204 ? 18.953 -4.977 -20.703 1 90.19 204 ASP B CA 1
ATOM 5495 C C . ASP B 1 204 ? 18.484 -3.936 -19.688 1 90.19 204 ASP B C 1
ATOM 5497 O O . ASP B 1 204 ? 19.297 -3.15 -19.188 1 90.19 204 ASP B O 1
ATOM 5501 N N . ASP B 1 205 ? 17.203 -3.977 -19.422 1 92.12 205 ASP B N 1
ATOM 5502 C CA . ASP B 1 205 ? 16.656 -3.01 -18.484 1 92.12 205 ASP B CA 1
ATOM 5503 C C . ASP B 1 205 ? 16.734 -3.527 -17.047 1 92.12 205 ASP B C 1
ATOM 5505 O O . ASP B 1 205 ? 16.344 -2.83 -16.109 1 92.12 205 ASP B O 1
ATOM 5509 N N . ILE B 1 206 ? 17.188 -4.695 -16.953 1 95 206 ILE B N 1
ATOM 5510 C CA . ILE B 1 206 ? 17.469 -5.27 -15.641 1 95 206 ILE B CA 1
ATOM 5511 C C . ILE B 1 206 ? 18.938 -5.086 -15.297 1 95 206 ILE B C 1
ATOM 5513 O O . ILE B 1 206 ? 19.812 -5.727 -15.898 1 95 206 ILE B O 1
ATOM 5517 N N . ILE B 1 207 ? 19.172 -4.289 -14.344 1 93.81 207 ILE B N 1
ATOM 5518 C CA . ILE B 1 207 ? 20.531 -3.83 -14.078 1 93.81 207 ILE B CA 1
ATOM 5519 C C . ILE B 1 207 ? 21.062 -4.492 -12.805 1 93.81 207 ILE B C 1
ATOM 5521 O O . ILE B 1 207 ? 20.375 -4.539 -11.789 1 93.81 207 ILE B O 1
ATOM 5525 N N . PRO B 1 208 ? 22.266 -5.023 -12.898 1 94.88 208 PRO B N 1
ATOM 5526 C CA . PRO B 1 208 ? 22.859 -5.59 -11.688 1 94.88 208 PRO B CA 1
ATOM 5527 C C . PRO B 1 208 ? 23.266 -4.52 -10.672 1 94.88 208 PRO B C 1
ATOM 5529 O O . PRO B 1 208 ? 23.703 -3.438 -11.055 1 94.88 208 PRO B O 1
ATOM 5532 N N . VAL B 1 209 ? 23.078 -4.82 -9.406 1 94.12 209 VAL B N 1
ATOM 5533 C CA . VAL B 1 209 ? 23.453 -3.924 -8.32 1 94.12 209 VAL B CA 1
ATOM 5534 C C . VAL B 1 209 ? 24.016 -4.73 -7.148 1 94.12 209 VAL B C 1
ATOM 5536 O O . VAL B 1 209 ? 23.562 -5.848 -6.887 1 94.12 209 VAL B O 1
ATOM 5539 N N . PHE B 1 210 ? 24.969 -4.18 -6.504 1 94.62 210 PHE B N 1
ATOM 5540 C CA . PHE B 1 210 ? 25.531 -4.852 -5.34 1 94.62 210 PHE B CA 1
ATOM 5541 C C . PHE B 1 210 ? 24.828 -4.414 -4.062 1 94.62 210 PHE B C 1
ATOM 5543 O O . PHE B 1 210 ? 24.578 -3.223 -3.861 1 94.62 210 PHE B O 1
ATOM 5550 N N . THR B 1 211 ? 24.438 -5.355 -3.289 1 92.81 211 THR B N 1
ATOM 5551 C CA . THR B 1 211 ? 23.844 -5.137 -1.976 1 92.81 211 THR B CA 1
ATOM 5552 C C . THR B 1 211 ? 24.562 -5.965 -0.912 1 92.81 211 THR B C 1
ATOM 5554 O O . THR B 1 211 ? 25.547 -6.633 -1.201 1 92.81 211 THR B O 1
ATOM 5557 N N . LYS B 1 212 ? 24.078 -5.875 0.304 1 86.56 212 LYS B N 1
ATOM 5558 C CA . LYS B 1 212 ? 24.641 -6.695 1.37 1 86.56 212 LYS B CA 1
ATOM 5559 C C . LYS B 1 212 ? 24.469 -8.18 1.068 1 86.56 212 LYS B C 1
ATOM 5561 O O . LYS B 1 212 ? 25.234 -9.016 1.555 1 86.56 212 LYS B O 1
ATOM 5566 N N . GLU B 1 213 ? 23.5 -8.445 0.137 1 86.38 213 GLU B N 1
ATOM 5567 C CA . GLU B 1 213 ? 23.172 -9.82 -0.214 1 86.38 213 GLU B CA 1
ATOM 5568 C C . GLU B 1 213 ? 23.938 -10.266 -1.456 1 86.38 213 GLU B C 1
ATOM 5570 O O . GLU B 1 213 ? 23.688 -11.344 -1.997 1 86.38 213 GLU B O 1
ATOM 5575 N N . GLY B 1 214 ? 24.859 -9.492 -1.804 1 89.94 214 GLY B N 1
ATOM 5576 C CA . GLY B 1 214 ? 25.609 -9.828 -3.004 1 89.94 214 GLY B CA 1
ATOM 5577 C C . GLY B 1 214 ? 25.094 -9.125 -4.242 1 89.94 214 GLY B C 1
ATOM 5578 O O . GLY B 1 214 ? 24.734 -7.945 -4.188 1 89.94 214 GLY B O 1
ATOM 5579 N N . ARG B 1 215 ? 25.219 -9.859 -5.32 1 93.88 215 ARG B N 1
ATOM 5580 C CA . ARG B 1 215 ? 24.766 -9.258 -6.566 1 93.88 215 ARG B CA 1
ATOM 5581 C C . ARG B 1 215 ? 23.266 -9.453 -6.758 1 93.88 215 ARG B C 1
ATOM 5583 O O . ARG B 1 215 ? 22.797 -10.586 -6.832 1 93.88 215 ARG B O 1
ATOM 5590 N N . CYS B 1 216 ? 22.578 -8.406 -6.801 1 96.06 216 CYS B N 1
ATOM 5591 C CA . CYS B 1 216 ? 21.141 -8.367 -7.035 1 96.06 216 CYS B CA 1
ATOM 5592 C C . CYS B 1 216 ? 20.828 -7.66 -8.352 1 96.06 216 CYS B C 1
ATOM 5594 O O . CYS B 1 216 ? 21.734 -7.273 -9.086 1 96.06 216 CYS B O 1
ATOM 5596 N N . PHE B 1 217 ? 19.578 -7.605 -8.648 1 96.94 217 PHE B N 1
ATOM 5597 C CA . PHE B 1 217 ? 19.156 -6.957 -9.883 1 96.94 217 PHE B CA 1
ATOM 5598 C C . PHE B 1 217 ? 18.047 -5.949 -9.617 1 96.94 217 PHE B C 1
ATOM 5600 O O . PHE B 1 217 ? 17.156 -6.203 -8.805 1 96.94 217 PHE B O 1
ATOM 5607 N N . GLU B 1 218 ? 18.141 -4.863 -10.258 1 95.94 218 GLU B N 1
ATOM 5608 C CA . GLU B 1 218 ? 17.141 -3.814 -10.109 1 95.94 218 GLU B CA 1
ATOM 5609 C C . GLU B 1 218 ? 16.375 -3.588 -11.422 1 95.94 218 GLU B C 1
ATOM 5611 O O . GLU B 1 218 ? 16.969 -3.631 -12.5 1 95.94 218 GLU B O 1
ATOM 5616 N N . ILE B 1 219 ? 15.133 -3.4 -11.281 1 96.38 219 ILE B N 1
ATOM 5617 C CA . ILE B 1 219 ? 14.258 -3.072 -12.398 1 96.38 219 ILE B CA 1
ATOM 5618 C C . ILE B 1 219 ? 13.633 -1.696 -12.172 1 96.38 219 ILE B C 1
ATOM 5620 O O . ILE B 1 219 ? 13.234 -1.361 -11.055 1 96.38 219 ILE B O 1
ATOM 5624 N N . ASN B 1 220 ? 13.523 -0.868 -13.18 1 95.88 220 ASN B N 1
ATOM 5625 C CA . ASN B 1 220 ? 12.883 0.443 -13.164 1 95.88 220 ASN B CA 1
ATOM 5626 C C . ASN B 1 220 ? 13.688 1.452 -12.352 1 95.88 220 ASN B C 1
ATOM 5628 O O . ASN B 1 220 ? 13.133 2.188 -11.539 1 95.88 220 ASN B O 1
ATOM 5632 N N . ASP B 1 221 ? 14.938 1.521 -12.469 1 89.19 221 ASP B N 1
ATOM 5633 C CA . ASP B 1 221 ? 15.805 2.43 -11.727 1 89.19 221 ASP B 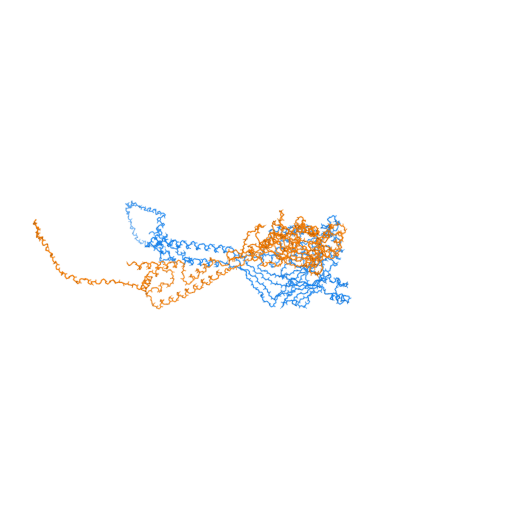CA 1
ATOM 5634 C C . ASP B 1 221 ? 15.852 3.807 -12.383 1 89.19 221 ASP B C 1
ATOM 5636 O O . ASP B 1 221 ? 16.25 4.789 -11.758 1 89.19 221 ASP B O 1
ATOM 5640 N N . GLY B 1 222 ? 15.359 3.914 -13.594 1 83.19 222 GLY B N 1
ATOM 5641 C CA . GLY B 1 222 ? 15.352 5.188 -14.297 1 83.19 222 GLY B CA 1
ATOM 5642 C C . GLY B 1 222 ? 16.75 5.668 -14.672 1 83.19 222 GLY B C 1
ATOM 5643 O O . GLY B 1 222 ? 16.922 6.805 -15.109 1 83.19 222 GLY B O 1
ATOM 5644 N N . LEU B 1 223 ? 17.625 4.707 -14.414 1 72.5 223 LEU B N 1
ATOM 5645 C CA . LEU B 1 223 ? 19 5.086 -14.727 1 72.5 223 LEU B CA 1
ATOM 5646 C C . LEU B 1 223 ? 19.25 5.016 -16.234 1 72.5 223 LEU B C 1
ATOM 5648 O O . LEU B 1 223 ? 18.516 4.324 -16.953 1 72.5 223 LEU B O 1
ATOM 5652 N N . ASN B 1 224 ? 20.234 5.762 -16.75 1 67.94 224 ASN B N 1
ATOM 5653 C CA . ASN B 1 224 ? 20.766 5.73 -18.109 1 67.94 224 ASN B CA 1
ATOM 5654 C C . ASN B 1 224 ? 19.734 6.168 -19.141 1 67.94 224 ASN B C 1
ATOM 5656 O O . ASN B 1 224 ? 19.672 5.617 -20.234 1 67.94 224 ASN B O 1
ATOM 5660 N N . GLY B 1 225 ? 18.734 6.852 -18.672 1 69.81 225 GLY B N 1
ATOM 5661 C CA . GLY B 1 225 ? 17.797 7.41 -19.641 1 69.81 225 GLY B CA 1
ATOM 5662 C C . GLY B 1 225 ? 16.594 6.52 -19.891 1 69.81 225 GLY B C 1
ATOM 5663 O O . GLY B 1 225 ? 15.812 6.781 -20.797 1 69.81 225 GLY B O 1
ATOM 5664 N N . THR B 1 226 ? 16.594 5.402 -19.219 1 80.38 226 THR B N 1
ATOM 5665 C CA . THR B 1 226 ? 15.445 4.535 -19.453 1 80.38 226 THR B CA 1
ATOM 5666 C C . THR B 1 226 ? 14.18 5.164 -18.875 1 80.38 226 THR B C 1
ATOM 5668 O O . THR B 1 226 ? 14.219 5.809 -17.828 1 80.38 226 THR B O 1
ATOM 5671 N N . GLU B 1 227 ? 13.211 5.098 -19.688 1 87.06 227 GLU B N 1
ATOM 5672 C CA . GLU B 1 227 ? 11.922 5.641 -19.266 1 87.06 227 GLU B CA 1
ATOM 5673 C C . GLU B 1 227 ? 11.344 4.84 -18.109 1 87.06 227 GLU B C 1
ATOM 5675 O O . GLU B 1 227 ? 11.398 3.607 -18.094 1 87.06 227 GLU B O 1
ATOM 5680 N N . LEU B 1 228 ? 10.906 5.582 -17.109 1 93.94 228 LEU B N 1
ATOM 5681 C CA . LEU B 1 228 ? 10.32 4.945 -15.93 1 93.94 228 LEU B CA 1
ATOM 5682 C C . LEU B 1 228 ? 8.984 4.297 -16.281 1 93.94 228 LEU B C 1
ATOM 5684 O O . LEU B 1 228 ? 8.203 4.848 -17.062 1 93.94 228 LEU B O 1
ATOM 5688 N N . LEU B 1 229 ? 8.789 3.146 -15.711 1 94.75 229 LEU B N 1
ATOM 5689 C CA . LEU B 1 229 ? 7.527 2.436 -15.898 1 94.75 229 LEU B CA 1
ATOM 5690 C C . LEU B 1 229 ? 6.41 3.096 -15.094 1 94.75 229 LEU B C 1
ATOM 5692 O O . LEU B 1 229 ? 6.578 3.396 -13.914 1 94.75 229 LEU B O 1
ATOM 5696 N N . LYS B 1 230 ? 5.32 3.336 -15.773 1 91.56 230 LYS B N 1
ATOM 5697 C CA . LYS B 1 230 ? 4.164 3.979 -15.148 1 91.56 230 LYS B CA 1
ATOM 5698 C C . LYS B 1 230 ? 2.916 3.111 -15.289 1 91.56 230 LYS B C 1
ATOM 5700 O O . LYS B 1 230 ? 2.648 2.559 -16.359 1 91.56 230 LYS B O 1
ATOM 5705 N N . SER B 1 231 ? 2.236 2.955 -14.156 1 90.12 231 SER B N 1
ATOM 5706 C CA . SER B 1 231 ? 0.994 2.189 -14.164 1 90.12 231 SER B CA 1
ATOM 5707 C C . SER B 1 231 ? -0.207 3.09 -14.438 1 90.12 231 SER B C 1
ATOM 5709 O O . SER B 1 231 ? -0.402 4.094 -13.742 1 90.12 231 SER B O 1
ATOM 5711 N N . GLU B 1 232 ? -1.051 2.725 -15.336 1 83.81 232 GLU B N 1
ATOM 5712 C CA . GLU B 1 232 ? -2.227 3.506 -15.703 1 83.81 232 GLU B CA 1
ATOM 5713 C C . GLU B 1 232 ? -3.484 2.963 -15.023 1 83.81 232 GLU B C 1
ATOM 5715 O O . GLU B 1 232 ? -4.551 3.574 -15.109 1 83.81 232 GLU B O 1
ATOM 5720 N N . GLY B 1 233 ? -3.338 1.941 -14.359 1 81.62 233 GLY B N 1
ATOM 5721 C CA . GLY B 1 233 ? -4.461 1.313 -13.688 1 81.62 233 GLY B CA 1
ATOM 5722 C C . GLY B 1 233 ? -4.051 0.479 -12.484 1 81.62 233 GLY B C 1
ATOM 5723 O O . GLY B 1 233 ? -2.869 0.435 -12.133 1 81.62 233 GLY B O 1
ATOM 5724 N N . ILE B 1 234 ? -5.109 -0.083 -11.891 1 84.62 234 ILE B N 1
ATOM 5725 C CA . ILE B 1 234 ? -4.852 -0.908 -10.719 1 84.62 234 ILE B CA 1
ATOM 5726 C C . ILE B 1 234 ? -4.965 -2.385 -11.086 1 84.62 234 ILE B C 1
ATOM 5728 O O . ILE B 1 234 ? -5.609 -2.734 -12.078 1 84.62 234 ILE B O 1
ATOM 5732 N N . GLY B 1 235 ? -4.227 -3.191 -10.25 1 86.31 235 GLY B N 1
ATOM 5733 C CA . GLY B 1 235 ? -4.402 -4.621 -10.43 1 86.31 235 GLY B CA 1
ATOM 5734 C C . GLY B 1 235 ? -3.25 -5.273 -11.172 1 86.31 235 GLY B C 1
ATOM 5735 O O . GLY B 1 235 ? -2.318 -4.594 -11.609 1 86.31 235 GLY B O 1
ATOM 5736 N N . ARG B 1 236 ? -3.393 -6.48 -11.398 1 85.81 236 ARG B N 1
ATOM 5737 C CA . ARG B 1 236 ? -2.328 -7.309 -11.953 1 85.81 236 ARG B CA 1
ATOM 5738 C C . ARG B 1 236 ? -2.088 -6.984 -13.422 1 85.81 236 ARG B C 1
ATOM 5740 O O . ARG B 1 236 ? -0.956 -7.059 -13.906 1 85.81 236 ARG B O 1
ATOM 5747 N N . ALA B 1 237 ? -3.094 -6.582 -14.055 1 82 237 ALA B N 1
ATOM 5748 C CA . ALA B 1 237 ? -2.99 -6.305 -15.484 1 82 237 ALA B CA 1
ATOM 5749 C C . ALA B 1 237 ? -2.104 -5.09 -15.742 1 82 237 ALA B C 1
ATOM 5751 O O . ALA B 1 237 ? -1.502 -4.969 -16.812 1 82 237 ALA B O 1
ATOM 5752 N N . PHE B 1 238 ? -2.004 -4.289 -14.773 1 87.44 238 PHE B N 1
ATOM 5753 C CA . PHE B 1 238 ? -1.231 -3.066 -14.945 1 87.44 238 PHE B CA 1
ATOM 5754 C C . PHE B 1 238 ? 0.022 -3.088 -14.078 1 87.44 238 PHE B C 1
ATOM 5756 O O . PHE B 1 238 ? 0.62 -2.043 -13.812 1 87.44 238 PHE B O 1
ATOM 5763 N N . GLY B 1 239 ? 0.314 -4.215 -13.656 1 92.31 239 GLY B N 1
ATOM 5764 C CA . GLY B 1 239 ? 1.465 -4.352 -12.773 1 92.31 239 GLY B CA 1
ATOM 5765 C C . GLY B 1 239 ? 2.625 -5.086 -13.422 1 92.31 239 GLY B C 1
ATOM 5766 O O . GLY B 1 239 ? 2.729 -5.137 -14.648 1 92.31 239 GLY B O 1
ATOM 5767 N N . MET B 1 240 ? 3.529 -5.512 -12.594 1 95.88 240 MET B N 1
ATOM 5768 C CA . MET B 1 240 ? 4.711 -6.25 -13.031 1 95.88 240 MET B CA 1
ATOM 5769 C C . MET B 1 240 ? 4.582 -7.73 -12.688 1 95.88 240 MET B C 1
ATOM 5771 O O . MET B 1 240 ? 4.219 -8.086 -11.562 1 95.88 240 MET B O 1
ATOM 5775 N N . THR B 1 241 ? 4.824 -8.547 -13.672 1 94.69 241 THR B N 1
ATOM 5776 C CA . THR B 1 241 ? 4.828 -9.992 -13.469 1 94.69 241 THR B CA 1
ATOM 5777 C C . THR B 1 241 ? 6.219 -10.57 -13.711 1 94.69 241 THR B C 1
ATOM 5779 O O . THR B 1 241 ? 6.82 -10.328 -14.758 1 94.69 241 THR B O 1
ATOM 5782 N N . LEU B 1 242 ? 6.664 -11.336 -12.742 1 96.31 242 LEU B N 1
ATOM 5783 C CA . LEU B 1 242 ? 7.98 -11.961 -12.844 1 96.31 242 LEU B CA 1
ATOM 5784 C C . LEU B 1 242 ? 7.879 -13.469 -12.656 1 96.31 242 LEU B C 1
ATOM 5786 O O . LEU B 1 242 ? 7.105 -13.945 -11.828 1 96.31 242 LEU B O 1
ATOM 5790 N N . VAL B 1 243 ? 8.516 -14.188 -13.492 1 95 243 VAL B N 1
ATOM 5791 C CA . VAL B 1 243 ? 8.797 -15.602 -13.273 1 95 243 VAL B CA 1
ATOM 5792 C C . VAL B 1 243 ? 10.305 -15.82 -13.156 1 95 243 VAL B C 1
ATOM 5794 O O . VAL B 1 243 ? 11.047 -15.562 -14.102 1 95 243 VAL B O 1
ATOM 5797 N N . LEU B 1 244 ? 10.711 -16.281 -12.023 1 96.75 244 LEU B N 1
ATOM 5798 C CA . LEU B 1 244 ? 12.125 -16.391 -11.711 1 96.75 244 LEU B CA 1
ATOM 5799 C C . LEU B 1 244 ? 12.523 -17.859 -11.492 1 96.75 244 LEU B C 1
ATOM 5801 O O . LEU B 1 244 ? 11.711 -18.656 -11.039 1 96.75 244 LEU B O 1
ATOM 5805 N N . ASN B 1 245 ? 13.719 -18.094 -11.836 1 95.62 245 ASN B N 1
ATOM 5806 C CA . ASN B 1 245 ? 14.344 -19.406 -11.609 1 95.62 245 ASN B CA 1
ATOM 5807 C C . ASN B 1 245 ? 15.391 -19.328 -10.5 1 95.62 245 ASN B C 1
ATOM 5809 O O . ASN B 1 245 ? 16.391 -18.625 -10.617 1 95.62 245 ASN B O 1
ATOM 5813 N N . THR B 1 246 ? 15.203 -20.062 -9.445 1 95.38 246 THR B N 1
ATOM 5814 C CA . THR B 1 246 ? 16.109 -20.016 -8.297 1 95.38 246 THR B CA 1
ATOM 5815 C C . THR B 1 246 ? 17.422 -20.719 -8.617 1 95.38 246 THR B C 1
ATOM 5817 O O . THR B 1 246 ? 18.453 -20.438 -8.008 1 95.38 246 THR B O 1
ATOM 5820 N N . GLU B 1 247 ? 17.375 -21.672 -9.57 1 93.19 247 GLU B N 1
ATOM 5821 C CA . GLU B 1 247 ? 18.547 -22.5 -9.859 1 93.19 247 GLU B CA 1
ATOM 5822 C C . GLU B 1 247 ? 19.062 -23.203 -8.609 1 93.19 247 GLU B C 1
ATOM 5824 O O . GLU B 1 247 ? 20.25 -23.125 -8.289 1 93.19 247 GLU B O 1
ATOM 5829 N N . GLN B 1 248 ? 18.234 -23.938 -8 1 92.19 248 GLN B N 1
ATOM 5830 C CA . GLN B 1 248 ? 18.578 -24.594 -6.738 1 92.19 248 GLN B CA 1
ATOM 5831 C C . GLN B 1 248 ? 19.734 -25.578 -6.93 1 92.19 248 GLN B C 1
ATOM 5833 O O . GLN B 1 248 ? 20.484 -25.844 -5.992 1 92.19 248 GLN B O 1
ATOM 5838 N N . ASP B 1 249 ? 19.812 -26.125 -8.094 1 90.38 249 ASP B N 1
ATOM 5839 C CA . ASP B 1 249 ? 20.891 -27.062 -8.398 1 90.38 249 ASP B CA 1
ATOM 5840 C C . ASP B 1 249 ? 22.266 -26.391 -8.289 1 90.38 249 ASP B C 1
ATOM 5842 O O . ASP B 1 249 ? 23.281 -27.062 -8.133 1 90.38 249 ASP B O 1
ATOM 5846 N N . GLU B 1 250 ? 22.266 -25.109 -8.344 1 92.38 250 GLU B N 1
ATOM 5847 C CA . GLU B 1 250 ? 23.516 -24.359 -8.297 1 92.38 250 GLU B CA 1
ATOM 5848 C C . GLU B 1 250 ? 23.766 -23.797 -6.902 1 92.38 250 GLU B C 1
ATOM 5850 O O . GLU B 1 250 ? 24.734 -23.078 -6.691 1 92.38 250 GLU B O 1
ATOM 5855 N N . TYR B 1 251 ? 22.891 -24.094 -5.941 1 91.12 251 TYR B N 1
ATOM 5856 C CA . TYR B 1 251 ? 23.109 -23.625 -4.574 1 91.12 251 TYR B CA 1
ATOM 5857 C C . TYR B 1 251 ? 24.344 -24.281 -3.959 1 91.12 251 TYR B C 1
ATOM 5859 O O . TYR B 1 251 ? 24.641 -25.438 -4.23 1 91.12 251 TYR B O 1
ATOM 5867 N N . TYR B 1 252 ? 25.047 -23.484 -3.139 1 89.56 252 TYR B N 1
ATOM 5868 C CA . TYR B 1 252 ? 26.297 -23.938 -2.555 1 89.56 252 TYR B CA 1
ATOM 5869 C C . TYR B 1 252 ? 26.531 -23.297 -1.188 1 89.56 252 TYR B C 1
ATOM 5871 O O . TYR B 1 252 ? 25.609 -22.719 -0.605 1 89.56 252 TYR B O 1
ATOM 5879 N N . TYR B 1 253 ? 27.75 -23.516 -0.667 1 83.75 253 TYR B N 1
ATOM 5880 C CA . TYR B 1 253 ? 28.094 -22.922 0.622 1 83.75 253 TYR B CA 1
ATOM 5881 C C . TYR B 1 253 ? 27.984 -21.406 0.577 1 83.75 253 TYR B C 1
ATOM 5883 O O . TYR B 1 253 ? 28.469 -20.781 -0.368 1 83.75 253 TYR B O 1
ATOM 5891 N N . ASN B 1 254 ? 27.078 -20.969 1.387 1 75.31 254 ASN B N 1
ATOM 5892 C CA . ASN B 1 254 ? 26.875 -19.516 1.493 1 75.31 254 ASN B CA 1
ATOM 5893 C C . ASN B 1 254 ? 27.016 -19.047 2.936 1 75.31 254 ASN B C 1
ATOM 5895 O O . ASN B 1 254 ? 27.547 -19.766 3.785 1 75.31 254 ASN B O 1
ATOM 5899 N N . SER B 1 255 ? 26.656 -17.766 3.109 1 63.41 255 SER B N 1
ATOM 5900 C CA . SER B 1 255 ? 26.719 -17.266 4.473 1 63.41 255 SER B CA 1
ATOM 5901 C C . SER B 1 255 ? 25.766 -18.016 5.395 1 63.41 255 SER B C 1
ATOM 5903 O O . SER B 1 255 ? 24.766 -18.562 4.938 1 63.41 255 SER B O 1
ATOM 5905 N N . TYR B 1 256 ? 26.234 -18.469 6.641 1 56.72 256 TYR B N 1
ATOM 5906 C CA . TYR B 1 256 ? 25.547 -19.297 7.621 1 56.72 256 TYR B CA 1
ATOM 5907 C C . TYR B 1 256 ? 24.094 -18.859 7.773 1 56.72 256 TYR B C 1
ATOM 5909 O O . TYR B 1 256 ? 23.234 -19.656 8.18 1 56.72 256 TYR B O 1
ATOM 5917 N N . LEU B 1 257 ? 23.688 -17.703 7.289 1 60.78 257 LEU B N 1
ATOM 5918 C CA . LEU B 1 257 ? 22.359 -17.203 7.598 1 60.78 257 LEU B CA 1
ATOM 5919 C C . LEU B 1 257 ? 21.406 -17.438 6.434 1 60.78 257 LEU B C 1
ATOM 5921 O O . LEU B 1 257 ? 20.188 -17.266 6.574 1 60.78 257 LEU B O 1
ATOM 5925 N N . ASN B 1 258 ? 21.906 -18.141 5.359 1 70.5 258 ASN B N 1
ATOM 5926 C CA . ASN B 1 258 ? 21.016 -18.234 4.203 1 70.5 258 ASN B CA 1
ATOM 5927 C C . ASN B 1 258 ? 20.719 -19.688 3.848 1 70.5 258 ASN B C 1
ATOM 5929 O O . ASN B 1 258 ? 21.266 -20.219 2.889 1 70.5 258 ASN B O 1
ATOM 5933 N N . ASP B 1 259 ? 19.828 -20.344 4.57 1 82.19 259 ASP B N 1
ATOM 5934 C CA . ASP B 1 259 ? 19.5 -21.734 4.312 1 82.19 259 ASP B CA 1
ATOM 5935 C C . ASP B 1 259 ? 18.203 -21.859 3.508 1 82.19 259 ASP B C 1
ATOM 5937 O O . ASP B 1 259 ? 17.797 -22.953 3.119 1 82.19 259 ASP B O 1
ATOM 5941 N N . ALA B 1 260 ? 17.688 -20.812 3.193 1 88.94 260 ALA B N 1
ATOM 5942 C CA . ALA B 1 260 ? 16.406 -20.844 2.48 1 88.94 260 ALA B CA 1
ATOM 5943 C C . ALA B 1 260 ? 16.625 -20.781 0.971 1 88.94 260 ALA B C 1
ATOM 5945 O O . ALA B 1 260 ? 17.75 -20.547 0.506 1 88.94 260 ALA B O 1
ATOM 5946 N N . THR B 1 261 ? 15.633 -21.219 0.21 1 93.69 261 THR B N 1
ATOM 5947 C CA . THR B 1 261 ? 15.633 -21.078 -1.241 1 93.69 261 THR B CA 1
ATOM 5948 C C . THR B 1 261 ? 14.578 -20.062 -1.683 1 93.69 261 THR B C 1
ATOM 5950 O O . THR B 1 261 ? 13.492 -20 -1.109 1 93.69 261 THR B O 1
ATOM 5953 N N . GLY B 1 262 ? 14.945 -19.25 -2.574 1 95.56 262 GLY B N 1
ATOM 5954 C CA . GLY B 1 262 ? 14.031 -18.234 -3.074 1 95.56 262 GLY B CA 1
ATOM 5955 C C . GLY B 1 262 ? 14.703 -16.906 -3.322 1 95.56 262 GLY B C 1
ATOM 5956 O O . GLY B 1 262 ? 15.875 -16.859 -3.709 1 95.56 262 GLY B O 1
ATOM 5957 N N . PHE B 1 263 ? 13.906 -15.906 -3.236 1 96.25 263 PHE B N 1
ATOM 5958 C CA . PHE B 1 263 ? 14.398 -14.562 -3.494 1 96.25 263 PHE B CA 1
ATOM 5959 C C . PHE B 1 263 ? 13.922 -13.594 -2.416 1 96.25 263 PHE B C 1
ATOM 5961 O O . PHE B 1 263 ? 12.898 -13.828 -1.769 1 96.25 263 PHE B O 1
ATOM 5968 N N . ILE B 1 264 ? 14.664 -12.617 -2.234 1 96 264 ILE B N 1
ATOM 5969 C CA . ILE B 1 264 ? 14.25 -11.453 -1.463 1 96 264 ILE B CA 1
ATOM 5970 C C . ILE B 1 264 ? 14.016 -10.273 -2.4 1 96 264 ILE B C 1
ATOM 5972 O O . ILE B 1 264 ? 14.859 -9.953 -3.238 1 96 264 ILE B O 1
ATOM 5976 N N . ILE B 1 265 ? 12.836 -9.672 -2.27 1 97.69 265 ILE B N 1
ATOM 5977 C CA . ILE B 1 265 ? 12.469 -8.578 -3.154 1 97.69 265 ILE B CA 1
ATOM 5978 C C . ILE B 1 265 ? 12.188 -7.32 -2.33 1 97.69 265 ILE B C 1
ATOM 5980 O O . ILE B 1 265 ? 11.578 -7.398 -1.261 1 97.69 265 ILE B O 1
ATOM 5984 N N . GLN B 1 266 ? 12.656 -6.215 -2.799 1 97.62 266 GLN B N 1
ATOM 5985 C CA . GLN B 1 266 ? 12.391 -4.938 -2.148 1 97.62 266 GLN B CA 1
ATOM 5986 C C . GLN B 1 266 ? 11.828 -3.922 -3.141 1 97.62 266 GLN B C 1
ATOM 5988 O O . GLN B 1 266 ? 12.273 -3.863 -4.289 1 97.62 266 GLN B O 1
ATOM 5993 N N . LEU B 1 267 ? 10.82 -3.201 -2.682 1 97.5 267 LEU B N 1
ATOM 5994 C CA . LEU B 1 267 ? 10.258 -2.088 -3.439 1 97.5 267 LEU B CA 1
ATOM 5995 C C . LEU B 1 267 ? 10.734 -0.753 -2.869 1 97.5 267 LEU B C 1
ATOM 5997 O O . LEU B 1 267 ? 10.617 -0.513 -1.665 1 97.5 267 LEU B O 1
ATOM 6001 N N . LEU B 1 268 ? 11.273 0.068 -3.67 1 95.62 268 LEU B N 1
ATOM 6002 C CA . LEU B 1 268 ? 11.75 1.356 -3.18 1 95.62 268 LEU B CA 1
ATOM 6003 C C . LEU B 1 268 ? 11.648 2.422 -4.266 1 95.62 268 LEU B C 1
ATOM 6005 O O . LEU B 1 268 ? 11.359 2.111 -5.422 1 95.62 268 LEU B O 1
ATOM 6009 N N . ASP B 1 269 ? 11.75 3.631 -3.857 1 93.81 269 ASP B N 1
ATOM 6010 C CA . ASP B 1 269 ? 11.773 4.742 -4.805 1 93.81 269 ASP B CA 1
ATOM 6011 C C . ASP B 1 269 ? 13.023 4.691 -5.68 1 93.81 269 ASP B C 1
ATOM 6013 O O . ASP B 1 269 ? 14.031 4.094 -5.297 1 93.81 269 ASP B O 1
ATOM 6017 N N . GLN B 1 270 ? 13 5.367 -6.824 1 93.06 270 GLN B N 1
ATOM 6018 C CA . GLN B 1 270 ? 14.055 5.273 -7.828 1 93.06 270 GLN B CA 1
ATOM 6019 C C . GLN B 1 270 ? 15.391 5.77 -7.277 1 93.06 270 GLN B C 1
ATOM 6021 O O . GLN B 1 270 ? 16.438 5.227 -7.605 1 93.06 270 GLN B O 1
ATOM 6026 N N . ASP B 1 271 ? 15.359 6.711 -6.398 1 88.62 271 ASP B N 1
ATOM 6027 C CA . ASP B 1 271 ? 16.609 7.344 -5.965 1 88.62 271 ASP B CA 1
ATOM 6028 C C . ASP B 1 271 ? 17.094 6.746 -4.645 1 88.62 271 ASP B C 1
ATOM 6030 O O . ASP B 1 271 ? 18.109 7.18 -4.102 1 88.62 271 ASP B O 1
ATOM 6034 N N . GLU B 1 272 ? 16.547 5.723 -4.227 1 92.5 272 GLU B N 1
ATOM 6035 C CA . GLU B 1 272 ? 16.906 5.18 -2.918 1 92.5 272 GLU B CA 1
ATOM 6036 C C . GLU B 1 272 ? 17.891 4.023 -3.053 1 92.5 272 GLU B C 1
ATOM 6038 O O . GLU B 1 272 ? 17.953 3.369 -4.098 1 92.5 272 GLU B O 1
ATOM 6043 N N . VAL B 1 273 ? 18.641 3.846 -1.978 1 93.12 273 VAL B N 1
ATOM 6044 C CA . VAL B 1 273 ? 19.594 2.732 -1.944 1 93.12 273 VAL B CA 1
ATOM 6045 C C . VAL B 1 273 ? 18.891 1.479 -1.418 1 93.12 273 VAL B C 1
ATOM 6047 O O . VAL B 1 273 ? 18.078 1.557 -0.505 1 93.12 273 VAL B O 1
ATOM 6050 N N . PRO B 1 274 ? 19.297 0.351 -1.964 1 94.12 274 PRO B N 1
ATOM 6051 C CA . PRO B 1 274 ? 18.641 -0.89 -1.559 1 94.12 274 PRO B CA 1
ATOM 6052 C C . PRO B 1 274 ? 19.031 -1.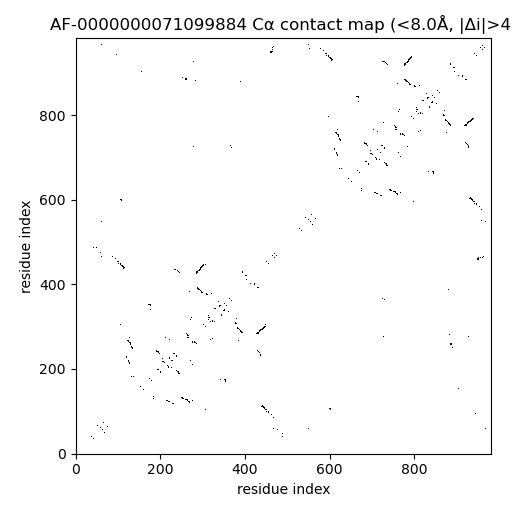335 -0.151 1 94.12 274 PRO B C 1
ATOM 6054 O O . PRO B 1 274 ? 20.203 -1.271 0.218 1 94.12 274 PRO B O 1
ATOM 6057 N N . GLN B 1 275 ? 18.062 -1.628 0.623 1 92.44 275 GLN B N 1
ATOM 6058 C CA . GLN B 1 275 ? 18.156 -2.271 1.928 1 92.44 275 GLN B CA 1
ATOM 6059 C C . GLN B 1 275 ? 17.328 -3.551 1.978 1 92.44 275 GLN B C 1
ATOM 6061 O O . GLN B 1 275 ? 16.406 -3.664 2.779 1 92.44 275 GLN B O 1
ATOM 6066 N N . VAL B 1 276 ? 17.766 -4.512 1.285 1 92 276 VAL B N 1
ATOM 6067 C CA . VAL B 1 276 ? 16.969 -5.691 0.974 1 92 276 VAL B CA 1
ATOM 6068 C C . VAL B 1 276 ? 16.766 -6.531 2.232 1 92 276 VAL B C 1
ATOM 6070 O O . VAL B 1 276 ? 15.672 -7.043 2.482 1 92 276 VAL B O 1
ATOM 6073 N N . LEU B 1 277 ? 17.766 -6.613 3.049 1 85.38 277 LEU B N 1
ATOM 6074 C CA . LEU B 1 277 ? 17.688 -7.461 4.234 1 85.38 277 LEU B CA 1
ATOM 6075 C C . LEU B 1 277 ? 16.766 -6.848 5.277 1 85.38 277 LEU B C 1
ATOM 6077 O O . LEU B 1 277 ? 16.094 -7.57 6.02 1 85.38 277 LEU B O 1
ATOM 6081 N N . GLU B 1 278 ? 16.75 -5.586 5.23 1 86.25 278 GLU B N 1
ATOM 6082 C CA . GLU B 1 278 ? 16 -4.891 6.273 1 86.25 278 GLU B CA 1
ATOM 6083 C C . GLU B 1 278 ? 14.555 -4.66 5.859 1 86.25 278 GLU B C 1
ATOM 6085 O O . GLU B 1 278 ? 13.648 -4.703 6.695 1 86.25 278 GLU B O 1
ATOM 6090 N N . GLN B 1 279 ? 14.359 -4.461 4.602 1 90.69 279 GLN B N 1
ATOM 6091 C CA . GLN B 1 279 ? 13.039 -3.986 4.195 1 90.69 279 GLN B CA 1
ATOM 6092 C C . GLN B 1 279 ? 12.469 -4.844 3.07 1 90.69 279 GLN B C 1
ATOM 6094 O O . GLN B 1 279 ? 11.391 -4.547 2.543 1 90.69 279 GLN B O 1
ATOM 6099 N N . GLY B 1 280 ? 13.102 -5.891 2.752 1 93.44 280 GLY B N 1
ATOM 6100 C CA . GLY B 1 280 ? 12.609 -6.75 1.688 1 93.44 280 GLY B CA 1
ATOM 6101 C C . GLY B 1 280 ? 11.648 -7.816 2.18 1 93.44 280 GLY B C 1
ATOM 6102 O O . GLY B 1 280 ? 11.469 -7.992 3.387 1 93.44 280 GLY B O 1
ATOM 6103 N N . PHE B 1 281 ? 10.875 -8.477 1.249 1 94.94 281 PHE B N 1
ATOM 6104 C CA . PHE B 1 281 ? 10.023 -9.617 1.557 1 94.94 281 PHE B CA 1
ATOM 6105 C C . PHE B 1 281 ? 10.492 -10.859 0.803 1 94.94 281 PHE B C 1
ATOM 6107 O O . PHE B 1 281 ? 11.078 -10.75 -0.278 1 94.94 281 PHE B O 1
ATOM 6114 N N . ASP B 1 282 ? 10.234 -11.961 1.357 1 94.44 282 ASP B N 1
ATOM 6115 C CA . ASP B 1 282 ? 10.711 -13.227 0.818 1 94.44 282 ASP B CA 1
ATOM 6116 C C . ASP B 1 282 ? 9.664 -13.867 -0.088 1 94.44 282 ASP B C 1
ATOM 6118 O O . ASP B 1 282 ? 8.469 -13.781 0.181 1 94.44 282 ASP B O 1
ATOM 6122 N N . VAL B 1 283 ? 10.18 -14.477 -1.147 1 96.19 283 VAL B N 1
ATOM 6123 C CA . VAL B 1 283 ? 9.344 -15.289 -2.029 1 96.19 283 VAL B CA 1
ATOM 6124 C C . VAL B 1 283 ? 10.031 -16.625 -2.314 1 96.19 283 VAL B C 1
ATOM 6126 O O . VAL B 1 283 ? 11.25 -16.672 -2.469 1 96.19 283 VAL B O 1
ATOM 6129 N N . GLY B 1 284 ? 9.281 -17.688 -2.361 1 95.19 284 GLY B N 1
ATOM 6130 C CA . GLY B 1 284 ? 9.844 -19.016 -2.535 1 95.19 284 GLY B CA 1
ATOM 6131 C C . GLY B 1 284 ? 9.32 -19.734 -3.764 1 95.19 284 GLY B C 1
ATOM 6132 O O . GLY B 1 284 ? 8.289 -19.344 -4.324 1 95.19 284 GLY B O 1
ATOM 6133 N N . PRO B 1 285 ? 10.055 -20.766 -4.184 1 95.44 285 PRO B N 1
ATOM 6134 C CA . PRO B 1 285 ? 9.633 -21.531 -5.359 1 95.44 285 PRO B CA 1
ATOM 6135 C C . PRO B 1 285 ? 8.344 -22.312 -5.117 1 95.44 285 PRO B C 1
ATOM 6137 O O . PRO B 1 285 ? 7.965 -22.547 -3.969 1 95.44 285 PRO B O 1
ATOM 6140 N N . GLY B 1 286 ? 7.672 -22.641 -6.223 1 93.88 286 GLY B N 1
ATOM 6141 C CA . GLY B 1 286 ? 6.441 -23.406 -6.145 1 93.88 286 GLY B CA 1
ATOM 6142 C C . GLY B 1 286 ? 5.234 -22.562 -5.77 1 93.88 286 GLY B C 1
ATOM 6143 O O . GLY B 1 286 ? 4.188 -23.109 -5.402 1 93.88 286 GLY B O 1
ATOM 6144 N N . THR B 1 287 ? 5.461 -21.297 -5.75 1 93.62 287 THR B N 1
ATOM 6145 C CA . THR B 1 287 ? 4.367 -20.422 -5.332 1 93.62 287 THR B CA 1
ATOM 6146 C C . THR B 1 287 ? 4.273 -19.203 -6.238 1 93.62 287 THR B C 1
ATOM 6148 O O . THR B 1 287 ? 5.262 -18.797 -6.855 1 93.62 287 THR B O 1
ATOM 6151 N N . LEU B 1 288 ? 3.094 -18.781 -6.445 1 95.38 288 LEU B N 1
ATOM 6152 C CA . LEU B 1 288 ? 2.822 -17.438 -6.961 1 95.38 288 LEU B CA 1
ATOM 6153 C C . LEU B 1 288 ? 2.549 -16.453 -5.82 1 95.38 288 LEU B C 1
ATOM 6155 O O . LEU B 1 288 ? 1.641 -16.672 -5.016 1 95.38 288 LEU B O 1
ATOM 6159 N N . THR B 1 289 ? 3.363 -15.516 -5.703 1 95.44 289 THR B N 1
ATOM 6160 C CA . THR B 1 289 ? 3.152 -14.484 -4.695 1 95.44 289 THR B CA 1
ATOM 6161 C C . THR B 1 289 ? 2.621 -13.203 -5.332 1 95.44 289 THR B C 1
ATOM 6163 O O . THR B 1 289 ? 3.271 -12.625 -6.207 1 95.44 289 THR B O 1
ATOM 6166 N N . SER B 1 290 ? 1.458 -12.867 -4.906 1 94.75 290 SER B N 1
ATOM 6167 C CA . SER B 1 290 ? 0.876 -11.594 -5.332 1 94.75 290 SER B CA 1
ATOM 6168 C C . SER B 1 290 ? 1.155 -10.492 -4.316 1 94.75 290 SER B C 1
ATOM 6170 O O . SER B 1 290 ? 0.88 -10.648 -3.127 1 94.75 290 SER B O 1
ATOM 6172 N N . VAL B 1 291 ? 1.669 -9.445 -4.844 1 95.81 291 VAL B N 1
ATOM 6173 C CA . VAL B 1 291 ? 2.059 -8.336 -3.977 1 95.81 291 VAL B CA 1
ATOM 6174 C C . VAL B 1 291 ? 1.236 -7.094 -4.32 1 95.81 291 VAL B C 1
ATOM 6176 O O . VAL B 1 291 ? 1.473 -6.449 -5.344 1 95.81 291 VAL B O 1
ATOM 6179 N N . ALA B 1 292 ? 0.32 -6.785 -3.428 1 94 292 ALA B N 1
ATOM 6180 C CA . ALA B 1 292 ? -0.431 -5.543 -3.57 1 94 292 ALA B CA 1
ATOM 6181 C C . ALA B 1 292 ? 0.328 -4.371 -2.951 1 94 292 ALA B C 1
ATOM 6183 O O . ALA B 1 292 ? 0.681 -4.406 -1.771 1 94 292 ALA B O 1
ATOM 6184 N N . ILE B 1 293 ? 0.479 -3.318 -3.744 1 94.88 293 ILE B N 1
ATOM 6185 C CA . ILE B 1 293 ? 1.342 -2.217 -3.332 1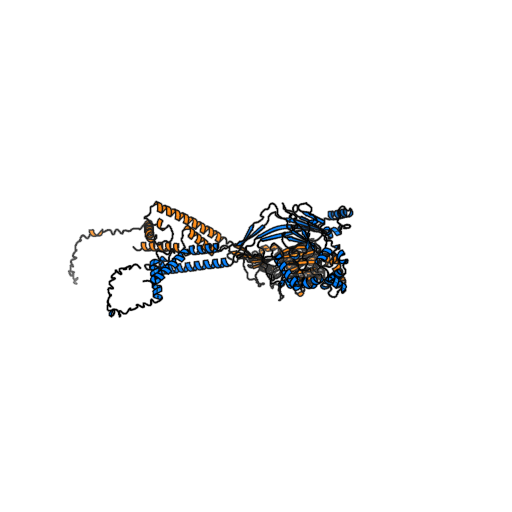 94.88 293 ILE B CA 1
ATOM 6186 C C . ILE B 1 293 ? 0.494 -0.983 -3.029 1 94.88 293 ILE B C 1
ATOM 6188 O O . ILE B 1 293 ? -0.416 -0.645 -3.789 1 94.88 293 ILE B O 1
ATOM 6192 N N . LEU B 1 294 ? 0.768 -0.385 -1.968 1 91.88 294 LEU B N 1
ATOM 6193 C CA . LEU B 1 294 ? 0.202 0.913 -1.619 1 91.88 294 LEU B CA 1
ATOM 6194 C C . LEU B 1 294 ? 1.297 1.966 -1.488 1 91.88 294 LEU B C 1
ATOM 6196 O O . LEU B 1 294 ? 2.238 1.795 -0.711 1 91.88 294 LEU B O 1
ATOM 6200 N N . ALA B 1 295 ? 1.179 3.035 -2.271 1 92.88 295 ALA B N 1
ATOM 6201 C CA . ALA B 1 295 ? 2.16 4.117 -2.238 1 92.88 295 ALA B CA 1
ATOM 6202 C C . ALA B 1 295 ? 1.744 5.207 -1.255 1 92.88 295 ALA B C 1
ATOM 6204 O O . ALA B 1 295 ? 0.591 5.645 -1.256 1 92.88 295 ALA B O 1
ATOM 6205 N N . THR B 1 296 ? 2.674 5.617 -0.418 1 92.38 296 THR B N 1
ATOM 6206 C CA . THR B 1 296 ? 2.434 6.684 0.548 1 92.38 296 THR B CA 1
ATOM 6207 C C . THR B 1 296 ? 3.559 7.715 0.506 1 92.38 296 THR B C 1
ATOM 6209 O O . THR B 1 296 ? 4.738 7.355 0.56 1 92.38 296 THR B O 1
ATOM 6212 N N . GLN B 1 297 ? 3.148 8.93 0.363 1 93.25 297 GLN B N 1
ATOM 6213 C CA . GLN B 1 297 ? 4.102 10.031 0.417 1 93.25 297 GLN B CA 1
ATOM 6214 C C . GLN B 1 297 ? 4.039 10.75 1.763 1 93.25 297 GLN B C 1
ATOM 6216 O O . GLN B 1 297 ? 2.969 11.188 2.191 1 93.25 297 GLN B O 1
ATOM 6221 N N . HIS B 1 298 ? 5.172 10.828 2.361 1 93.56 298 HIS B N 1
ATOM 6222 C CA . HIS B 1 298 ? 5.281 11.531 3.635 1 93.56 298 HIS B CA 1
ATOM 6223 C C . HIS B 1 298 ? 5.969 12.883 3.463 1 93.56 298 HIS B C 1
ATOM 6225 O O . HIS B 1 298 ? 7.055 12.961 2.889 1 93.56 298 HIS B O 1
ATOM 6231 N N . ILE B 1 299 ? 5.348 13.883 3.906 1 93.88 299 ILE B N 1
ATOM 6232 C CA . ILE B 1 299 ? 5.93 15.219 3.957 1 93.88 299 ILE B CA 1
ATOM 6233 C C . ILE B 1 299 ? 6.031 15.68 5.41 1 93.88 299 ILE B C 1
ATOM 6235 O O . ILE B 1 299 ? 5.016 15.953 6.051 1 93.88 299 ILE B O 1
ATOM 6239 N N . TYR B 1 300 ? 7.223 15.773 5.824 1 93.56 300 TYR B N 1
ATOM 6240 C CA . TYR B 1 300 ? 7.461 16.156 7.215 1 93.56 300 TYR B CA 1
ATOM 6241 C C . TYR B 1 300 ? 7.684 17.656 7.348 1 93.56 300 TYR B C 1
ATOM 6243 O O . TYR B 1 300 ? 8.195 18.297 6.426 1 93.56 300 TYR B O 1
ATOM 6251 N N . GLU B 1 301 ? 7.305 18.094 8.477 1 92.62 301 GLU B N 1
ATOM 6252 C CA . GLU B 1 301 ? 7.484 19.516 8.758 1 92.62 301 GLU B CA 1
ATOM 6253 C C . GLU B 1 301 ? 8.938 19.844 9.086 1 92.62 301 GLU B C 1
ATOM 6255 O O . GLU B 1 301 ? 9.602 19.078 9.805 1 92.62 301 GLU B O 1
ATOM 6260 N N . LYS B 1 302 ? 9.445 20.938 8.602 1 91.38 302 LYS B N 1
ATOM 6261 C CA . LYS B 1 302 ? 10.812 21.375 8.828 1 91.38 302 LYS B CA 1
ATOM 6262 C C . LYS B 1 302 ? 10.969 22.031 10.203 1 91.38 302 LYS B C 1
ATOM 6264 O O . LYS B 1 302 ? 9.969 22.391 10.836 1 91.38 302 LYS B O 1
ATOM 6269 N N . PRO B 1 303 ? 12.242 21.984 10.648 1 88.94 303 PRO B N 1
ATOM 6270 C CA . PRO B 1 303 ? 12.477 22.781 11.859 1 88.94 303 PRO B CA 1
ATOM 6271 C C . PRO B 1 303 ? 12.055 24.234 11.695 1 88.94 303 PRO B C 1
ATOM 6273 O O . PRO B 1 303 ? 12.141 24.781 10.594 1 88.94 303 PRO B O 1
ATOM 6276 N N . PRO B 1 304 ? 11.547 24.812 12.805 1 87.81 304 PRO B N 1
ATOM 6277 C CA . PRO B 1 304 ? 11.742 24.438 14.203 1 87.81 304 PRO B CA 1
ATOM 6278 C C . PRO B 1 304 ? 10.625 23.547 14.734 1 87.81 304 PRO B C 1
ATOM 6280 O O . PRO B 1 304 ? 10.711 23.047 15.859 1 87.81 304 PRO B O 1
ATOM 6283 N N . TYR B 1 305 ? 9.641 23.438 13.961 1 87.75 305 TYR B N 1
ATOM 6284 C CA . TYR B 1 305 ? 8.539 22.641 14.477 1 87.75 305 TYR B CA 1
ATOM 6285 C C . TYR B 1 305 ? 8.797 21.141 14.258 1 87.75 305 TYR B C 1
ATOM 6287 O O . TYR B 1 305 ? 8.477 20.328 15.117 1 87.75 305 TYR B O 1
ATOM 6295 N N . GLY B 1 306 ? 9.43 20.844 13.117 1 88.38 306 GLY B N 1
ATOM 6296 C CA . GLY B 1 306 ? 9.695 19.453 12.797 1 88.38 306 GLY B CA 1
ATOM 6297 C C . GLY B 1 306 ? 11.156 19.078 12.984 1 88.38 306 GLY B C 1
ATOM 6298 O O . GLY B 1 306 ? 11.969 19.891 13.422 1 88.38 306 GLY B O 1
ATOM 6299 N N . VAL B 1 307 ? 11.438 17.766 12.656 1 87.56 307 VAL B N 1
ATOM 6300 C CA . VAL B 1 307 ? 12.781 17.25 12.922 1 87.56 307 VAL B CA 1
ATOM 6301 C C . VAL B 1 307 ? 13.422 16.797 11.617 1 87.56 307 VAL B C 1
ATOM 6303 O O . VAL B 1 307 ? 14.539 16.281 11.617 1 87.56 307 VAL B O 1
ATOM 6306 N N . CYS B 1 308 ? 12.742 17.031 10.531 1 91.62 308 CYS B N 1
ATOM 6307 C CA . CYS B 1 308 ? 13.312 16.562 9.273 1 91.62 308 CYS B CA 1
ATOM 6308 C C . CYS B 1 308 ? 14.477 17.453 8.852 1 91.62 308 CYS B C 1
ATOM 6310 O O . CYS B 1 308 ? 14.672 18.547 9.414 1 91.62 308 CYS B O 1
ATOM 6312 N N . GLY B 1 309 ? 15.344 16.938 8.047 1 91.94 309 GLY B N 1
ATOM 6313 C CA . GLY B 1 309 ? 16.484 17.703 7.59 1 91.94 309 GLY B CA 1
ATOM 6314 C C . GLY B 1 309 ? 17.172 17.109 6.371 1 91.94 309 GLY B C 1
ATOM 6315 O O . GLY B 1 309 ? 16.672 16.141 5.789 1 91.94 309 GLY B O 1
ATOM 6316 N N . GLU B 1 310 ? 18.172 17.953 5.887 1 89.94 310 GLU B N 1
ATOM 6317 C CA . GLU B 1 310 ? 19 17.5 4.762 1 89.94 310 GLU B CA 1
ATOM 6318 C C . GLU B 1 310 ? 20.484 17.75 5.027 1 89.94 310 GLU B C 1
ATOM 6320 O O . GLU B 1 310 ? 20.844 18.703 5.727 1 89.94 310 GLU B O 1
ATOM 6325 N N . LYS B 1 311 ? 21.203 16.766 4.684 1 88.19 311 LYS B N 1
ATOM 6326 C CA . LYS B 1 311 ? 22.656 16.891 4.738 1 88.19 311 LYS B CA 1
ATOM 6327 C C . LYS B 1 311 ? 23.266 16.688 3.357 1 88.19 311 LYS B C 1
ATOM 6329 O O . LYS B 1 311 ? 22.703 15.977 2.518 1 88.19 311 LYS B O 1
ATOM 6334 N N . LYS B 1 312 ? 24.328 17.469 3.162 1 86.25 312 LYS B N 1
ATOM 6335 C CA . LYS B 1 312 ? 25.031 17.266 1.896 1 86.25 312 LYS B CA 1
ATOM 6336 C C . LYS B 1 312 ? 25.734 15.914 1.871 1 86.25 312 LYS B C 1
ATOM 6338 O O . LYS B 1 312 ? 26.531 15.609 2.756 1 86.25 312 LYS B O 1
ATOM 6343 N N . GLU B 1 313 ? 25.359 15.18 0.944 1 84.25 313 GLU B N 1
ATOM 6344 C CA . GLU B 1 313 ? 25.969 13.859 0.79 1 84.25 313 GLU B CA 1
ATOM 6345 C C . GLU B 1 313 ? 27.203 13.922 -0.104 1 84.25 313 GLU B C 1
ATOM 6347 O O . GLU B 1 313 ? 27.281 14.75 -1.016 1 84.25 313 GLU B O 1
ATOM 6352 N N . LYS B 1 314 ? 28.094 13.062 0.14 1 86.38 314 LYS B N 1
ATOM 6353 C CA . LYS B 1 314 ? 29.359 13.031 -0.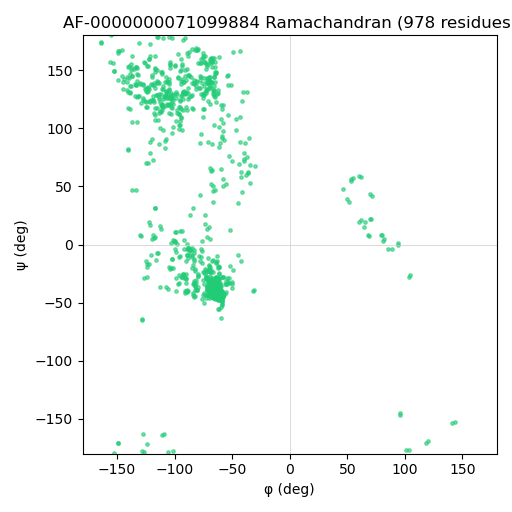591 1 86.38 314 LYS B CA 1
ATOM 6354 C C . LYS B 1 314 ? 29.203 12.305 -1.924 1 86.38 314 LYS B C 1
ATOM 6356 O O . LYS B 1 314 ? 29.766 12.727 -2.936 1 86.38 314 LYS B O 1
ATOM 6361 N N . PHE B 1 315 ? 28.438 11.266 -1.871 1 90.19 315 PHE B N 1
ATOM 6362 C CA . PHE B 1 315 ? 28.469 10.375 -3.023 1 90.19 315 PHE B CA 1
ATOM 6363 C C . PHE B 1 315 ? 27.125 10.359 -3.732 1 90.19 315 PHE B C 1
ATOM 6365 O O . PHE B 1 315 ? 26.969 9.719 -4.773 1 90.19 315 PHE B O 1
ATOM 6372 N N . TYR B 1 316 ? 26.141 10.992 -3.152 1 89.75 316 TYR B N 1
ATOM 6373 C CA . TYR B 1 316 ? 24.797 10.977 -3.734 1 89.75 316 TYR B CA 1
ATOM 6374 C C . TYR B 1 316 ? 24.297 12.391 -4.004 1 89.75 316 TYR B C 1
ATOM 6376 O O . TYR B 1 316 ? 24.672 13.336 -3.303 1 89.75 316 TYR B O 1
ATOM 6384 N N . GLU B 1 317 ? 23.422 12.562 -4.93 1 85.94 317 GLU B N 1
ATOM 6385 C CA . GLU B 1 317 ? 22.891 13.875 -5.309 1 85.94 317 GLU B CA 1
ATOM 6386 C C . GLU B 1 317 ? 21.75 14.297 -4.398 1 85.94 317 GLU B C 1
ATOM 6388 O O . GLU B 1 317 ? 21.688 15.445 -3.961 1 85.94 317 GLU B O 1
ATOM 6393 N N . LYS B 1 318 ? 20.906 13.352 -4.137 1 90.12 318 LYS B N 1
ATOM 6394 C CA . LYS B 1 318 ? 19.75 13.648 -3.301 1 90.12 318 LYS B CA 1
ATOM 6395 C C . LYS B 1 318 ? 19.875 13.008 -1.922 1 90.12 318 LYS B C 1
ATOM 6397 O O . LYS B 1 318 ? 20.328 11.867 -1.804 1 90.12 318 LYS B O 1
ATOM 6402 N N . TYR B 1 319 ? 19.469 13.75 -0.974 1 93.25 319 TYR B N 1
ATOM 6403 C CA . TYR B 1 319 ? 19.609 13.281 0.4 1 93.25 319 TYR B CA 1
ATOM 6404 C C . TYR B 1 319 ? 18.531 12.266 0.751 1 93.25 319 TYR B C 1
ATOM 6406 O O . TYR B 1 319 ? 17.375 12.422 0.344 1 93.25 319 TYR B O 1
ATOM 6414 N N . SER B 1 320 ? 18.922 11.258 1.5 1 93.75 320 SER B N 1
ATOM 6415 C CA . SER B 1 320 ? 18.047 10.336 2.223 1 93.75 320 SER B CA 1
ATOM 6416 C C . SER B 1 320 ? 18.734 9.758 3.449 1 93.75 320 SER B C 1
ATOM 6418 O O . SER B 1 320 ? 19.969 9.656 3.482 1 93.75 320 SER B O 1
ATOM 6420 N N . GLN B 1 321 ? 17.969 9.477 4.418 1 92.19 321 GLN B N 1
ATOM 6421 C CA . GLN B 1 321 ? 18.531 8.984 5.668 1 92.19 321 GLN B CA 1
ATOM 6422 C C . GLN B 1 321 ? 19.328 7.699 5.445 1 92.19 321 GLN B C 1
ATOM 6424 O O . GLN B 1 321 ? 20.469 7.578 5.906 1 92.19 321 GLN B O 1
ATOM 6429 N N . PRO B 1 322 ? 18.812 6.758 4.66 1 91.38 322 PRO B N 1
ATOM 6430 C CA . PRO B 1 322 ? 19.594 5.539 4.418 1 91.38 322 PRO B CA 1
ATOM 6431 C C . PRO B 1 322 ? 20.906 5.812 3.689 1 91.38 322 PRO B C 1
ATOM 6433 O O . PRO B 1 322 ? 21.922 5.152 3.955 1 91.38 322 PRO B O 1
ATOM 6436 N N . LYS B 1 323 ? 20.922 6.711 2.797 1 93.12 323 LYS B N 1
ATOM 6437 C CA . LYS B 1 323 ? 22.156 7.082 2.102 1 93.12 323 LYS B CA 1
ATOM 6438 C C . LYS B 1 323 ? 23.172 7.676 3.068 1 93.12 323 LYS B C 1
ATOM 6440 O O . LYS B 1 323 ? 24.359 7.352 3.002 1 93.12 323 LYS B O 1
ATOM 6445 N N . CYS B 1 324 ? 22.672 8.531 3.924 1 91.69 324 CYS B N 1
ATOM 6446 C CA . CYS B 1 324 ? 23.516 9.125 4.941 1 91.69 324 CYS B CA 1
ATOM 6447 C C . CYS B 1 324 ? 24.094 8.062 5.867 1 91.69 324 CYS B C 1
ATOM 6449 O O . CYS B 1 324 ? 25.297 8.078 6.176 1 91.69 324 CYS B O 1
ATOM 6451 N N . ASP B 1 325 ? 23.281 7.184 6.266 1 89.88 325 ASP B N 1
ATOM 6452 C CA . ASP B 1 325 ? 23.734 6.098 7.129 1 89.88 325 ASP B CA 1
ATOM 6453 C C . ASP B 1 325 ? 24.781 5.238 6.43 1 89.88 325 ASP B C 1
ATOM 6455 O O . ASP B 1 325 ? 25.766 4.836 7.047 1 89.88 325 ASP B O 1
ATOM 6459 N N . LEU B 1 326 ? 24.531 4.941 5.215 1 91.12 326 LEU B N 1
ATOM 6460 C CA . LEU B 1 326 ? 25.469 4.113 4.449 1 91.12 326 LEU B CA 1
ATOM 6461 C C . LEU B 1 326 ? 26.797 4.824 4.262 1 91.12 326 LEU B C 1
ATOM 6463 O O . LEU B 1 326 ? 27.859 4.199 4.34 1 91.12 326 LEU B O 1
ATOM 6467 N N . GLU B 1 327 ? 26.781 6.102 3.971 1 91.94 327 GLU B N 1
ATOM 6468 C CA . GLU B 1 327 ? 28.016 6.875 3.834 1 91.94 327 GLU B CA 1
ATOM 6469 C C . GLU B 1 327 ? 28.797 6.887 5.137 1 91.94 327 GLU B C 1
ATOM 6471 O O . GLU B 1 327 ? 30.031 6.773 5.125 1 91.94 327 GLU B O 1
ATOM 6476 N N . CYS B 1 328 ? 28.047 7.055 6.176 1 90 328 CYS B N 1
ATOM 6477 C CA . CYS B 1 328 ? 28.688 7.039 7.484 1 90 328 CYS B CA 1
ATOM 6478 C C . CYS B 1 328 ? 29.344 5.688 7.754 1 90 328 CYS B C 1
ATOM 6480 O O . CYS B 1 328 ? 30.484 5.621 8.227 1 90 328 CYS B O 1
ATOM 6482 N N . MET B 1 329 ? 28.688 4.656 7.457 1 90.44 329 MET B N 1
ATOM 6483 C CA . MET B 1 329 ? 29.219 3.311 7.625 1 90.44 329 MET B CA 1
ATOM 6484 C C . MET B 1 329 ? 30.438 3.096 6.734 1 90.44 329 MET B C 1
ATOM 6486 O O . MET B 1 329 ? 31.422 2.486 7.16 1 90.44 329 MET B O 1
ATOM 6490 N N . THR B 1 330 ? 30.328 3.574 5.531 1 92.31 330 THR B N 1
ATOM 6491 C CA . THR B 1 330 ? 31.438 3.436 4.59 1 92.31 330 THR B CA 1
ATOM 6492 C C . THR B 1 330 ? 32.688 4.133 5.117 1 92.31 330 THR B C 1
ATOM 6494 O O . THR B 1 330 ? 33.781 3.57 5.07 1 92.31 330 THR B O 1
ATOM 6497 N N . ASP B 1 331 ? 32.469 5.336 5.652 1 90.81 331 ASP B N 1
ATOM 6498 C CA . ASP B 1 331 ? 33.594 6.078 6.207 1 90.81 331 ASP B CA 1
ATOM 6499 C C . ASP B 1 331 ? 34.219 5.324 7.375 1 90.81 331 ASP B C 1
ATOM 6501 O O . ASP B 1 331 ? 35.438 5.289 7.508 1 90.81 331 ASP B O 1
ATOM 6505 N N . PHE B 1 332 ? 33.406 4.809 8.102 1 90.88 332 PHE B N 1
ATOM 6506 C CA . PHE B 1 332 ? 33.875 4.066 9.258 1 90.88 332 PHE B CA 1
ATOM 6507 C C . PHE B 1 332 ? 34.656 2.818 8.82 1 90.88 332 PHE B C 1
ATOM 6509 O O . PHE B 1 332 ? 35.719 2.537 9.328 1 90.88 332 PHE B O 1
ATOM 6516 N N . VAL B 1 333 ? 34.156 2.059 7.887 1 93.06 333 VAL B N 1
ATOM 6517 C CA . VAL B 1 333 ? 34.781 0.822 7.41 1 93.06 333 VAL B CA 1
ATOM 6518 C C . VAL B 1 333 ? 36.094 1.134 6.707 1 93.06 333 VAL B C 1
ATOM 6520 O O . VAL B 1 333 ? 37.094 0.459 6.934 1 93.06 333 VAL B O 1
ATOM 6523 N N . VAL B 1 334 ? 36.031 2.125 5.887 1 94.06 334 VAL B N 1
ATOM 6524 C CA . VAL B 1 334 ? 37.25 2.504 5.16 1 94.06 334 VAL B CA 1
ATOM 6525 C C . VAL B 1 334 ? 38.312 2.986 6.145 1 94.06 334 VAL B C 1
ATOM 6527 O O . VAL B 1 334 ? 39.5 2.717 5.965 1 94.06 334 VAL B O 1
ATOM 6530 N N . GLY B 1 335 ? 37.906 3.662 7.117 1 91.81 335 GLY B N 1
ATOM 6531 C CA . GLY B 1 335 ? 38.844 4.141 8.125 1 91.81 335 GLY B CA 1
ATOM 6532 C C . GLY B 1 335 ? 39.5 3.023 8.922 1 91.81 335 GLY B C 1
ATOM 6533 O O . GLY B 1 335 ? 40.688 3.088 9.234 1 91.81 335 GLY B O 1
ATOM 6534 N N . GLU B 1 336 ? 38.781 2.012 9.195 1 92.06 336 GLU B N 1
ATOM 6535 C CA . GLU B 1 336 ? 39.25 0.931 10.055 1 92.06 336 GLU B CA 1
ATOM 6536 C C . GLU B 1 336 ? 39.938 -0.163 9.234 1 92.06 336 GLU B C 1
ATOM 6538 O O . GLU B 1 336 ? 40.938 -0.737 9.664 1 92.06 336 GLU B O 1
ATOM 6543 N N . CYS B 1 337 ? 39.344 -0.481 8.102 1 94.12 337 CYS B N 1
ATOM 6544 C CA . CYS B 1 337 ? 39.812 -1.637 7.348 1 94.12 337 CYS B CA 1
ATOM 6545 C C . CYS B 1 337 ? 40.688 -1.203 6.164 1 94.12 337 CYS B C 1
ATOM 6547 O O . CYS B 1 337 ? 41.406 -2.014 5.586 1 94.12 337 CYS B O 1
ATOM 6549 N N . GLY B 1 338 ? 40.594 0.008 5.727 1 94.38 338 GLY B N 1
ATOM 6550 C CA . GLY B 1 338 ? 41.344 0.521 4.609 1 94.38 338 GLY B CA 1
ATOM 6551 C C . GLY B 1 338 ? 40.75 0.168 3.26 1 94.38 338 GLY B C 1
ATOM 6552 O O . GLY B 1 338 ? 41.375 0.388 2.223 1 94.38 338 GLY B O 1
ATOM 6553 N N . CYS B 1 339 ? 39.719 -0.433 3.238 1 95.25 339 CYS B N 1
ATOM 6554 C CA . CYS B 1 339 ? 39 -0.824 2.027 1 95.25 339 CYS B CA 1
ATOM 6555 C C . CYS B 1 339 ? 37.5 -0.789 2.248 1 95.25 339 CYS B C 1
ATOM 6557 O O . CYS B 1 339 ? 37.031 -0.617 3.377 1 95.25 339 CYS B O 1
ATOM 6559 N N . ARG B 1 340 ? 36.75 -0.871 1.154 1 94.25 340 ARG B N 1
ATOM 6560 C CA . ARG B 1 340 ? 35.281 -0.861 1.246 1 94.25 340 ARG B CA 1
ATOM 6561 C C . ARG B 1 340 ? 34.688 -2.117 0.618 1 94.25 340 ARG B C 1
ATOM 6563 O O . ARG B 1 340 ? 35.344 -2.785 -0.186 1 94.25 340 ARG B O 1
ATOM 6570 N N . THR B 1 341 ? 33.469 -2.41 0.999 1 93.25 341 THR B N 1
ATOM 6571 C CA . THR B 1 341 ? 32.781 -3.512 0.36 1 93.25 341 THR B CA 1
ATOM 6572 C C . THR B 1 341 ? 32.156 -3.068 -0.97 1 93.25 341 THR B C 1
ATOM 6574 O O . THR B 1 341 ? 32.062 -1.871 -1.241 1 93.25 341 THR B O 1
ATOM 6577 N N . ALA B 1 342 ? 31.75 -3.98 -1.74 1 92.06 342 ALA B N 1
ATOM 6578 C CA . ALA B 1 342 ? 31.297 -3.73 -3.104 1 92.06 342 ALA B CA 1
ATOM 6579 C C . ALA B 1 342 ? 30.047 -2.848 -3.109 1 92.06 342 ALA B C 1
ATOM 6581 O O . ALA B 1 342 ? 29.844 -2.066 -4.039 1 92.06 342 ALA B O 1
ATOM 6582 N N . TYR B 1 343 ? 29.188 -2.941 -2.121 1 92.5 343 TYR B N 1
ATOM 6583 C CA . TYR B 1 343 ? 27.922 -2.215 -2.141 1 92.5 343 TYR B CA 1
ATOM 6584 C C . TYR B 1 343 ? 28.078 -0.831 -1.524 1 92.5 343 TYR B C 1
ATOM 6586 O O . TYR B 1 343 ? 27.172 -0.005 -1.598 1 92.5 343 TYR B O 1
ATOM 6594 N N . MET B 1 344 ? 29.203 -0.579 -0.929 1 94.12 344 MET B N 1
ATOM 6595 C CA . MET B 1 344 ? 29.469 0.712 -0.299 1 94.12 344 MET B CA 1
ATOM 6596 C C . MET B 1 344 ? 29.953 1.73 -1.325 1 94.12 344 MET B C 1
ATOM 6598 O O . MET B 1 344 ? 30.734 1.395 -2.219 1 94.12 344 MET B O 1
ATOM 6602 N N . PRO B 1 345 ? 29.422 2.932 -1.16 1 93.38 345 PRO B N 1
ATOM 6603 C CA . PRO B 1 345 ? 29.812 3.969 -2.121 1 93.38 345 PRO B CA 1
ATOM 6604 C C . PRO B 1 345 ? 31.219 4.504 -1.878 1 93.38 345 PRO B C 1
ATOM 6606 O O . PRO B 1 345 ? 31.812 4.246 -0.826 1 93.38 345 PRO B O 1
ATOM 6609 N N . GLY B 1 346 ? 31.719 5.195 -3.035 1 91.31 346 GLY B N 1
ATOM 6610 C CA . GLY B 1 346 ? 33 5.867 -2.877 1 91.31 346 GLY B CA 1
ATOM 6611 C C . GLY B 1 346 ? 34.062 5.328 -3.799 1 91.31 346 GLY B C 1
ATOM 6612 O O . GLY B 1 346 ? 33.781 4.52 -4.688 1 91.31 346 GLY B O 1
ATOM 6613 N N . ASN B 1 347 ? 35.312 5.824 -3.512 1 90.62 347 ASN B N 1
ATOM 6614 C CA . ASN B 1 347 ? 36.406 5.512 -4.426 1 90.62 347 ASN B CA 1
ATOM 6615 C C . ASN B 1 347 ? 37.5 4.691 -3.74 1 90.62 347 ASN B C 1
ATOM 6617 O O . ASN B 1 347 ? 38.531 4.391 -4.348 1 90.62 347 ASN B O 1
ATOM 6621 N N . ALA B 1 348 ? 37.188 4.336 -2.57 1 93.44 348 ALA B N 1
ATOM 6622 C CA . ALA B 1 348 ? 38.188 3.484 -1.896 1 93.44 348 ALA B CA 1
ATOM 6623 C C . ALA B 1 348 ? 38.281 2.123 -2.578 1 93.44 348 ALA B C 1
ATOM 6625 O O . ALA B 1 348 ? 37.375 1.713 -3.305 1 93.44 348 ALA B O 1
ATOM 6626 N N . THR B 1 349 ? 39.406 1.506 -2.373 1 94.25 349 THR B N 1
ATOM 6627 C CA . THR B 1 349 ? 39.594 0.187 -2.967 1 94.25 349 THR B CA 1
ATOM 6628 C C . THR B 1 349 ? 38.625 -0.814 -2.389 1 94.25 349 THR B C 1
ATOM 6630 O O . THR B 1 349 ? 38.281 -0.743 -1.207 1 94.25 349 THR B O 1
ATOM 6633 N N . VAL B 1 350 ? 38.25 -1.77 -3.223 1 95.44 350 VAL B N 1
ATOM 6634 C CA . VAL B 1 350 ? 37.312 -2.803 -2.779 1 95.44 350 VAL B CA 1
ATOM 6635 C C . VAL B 1 350 ? 38.094 -3.895 -2.027 1 95.44 350 VAL B C 1
ATOM 6637 O O . VAL B 1 350 ? 39.156 -4.305 -2.447 1 95.44 350 VAL B O 1
ATOM 6640 N N . CYS B 1 351 ? 37.5 -4.352 -1.034 1 94.38 351 CYS B N 1
ATOM 6641 C CA . CYS B 1 351 ? 38.156 -5.324 -0.164 1 94.38 351 CYS B CA 1
ATOM 6642 C C . CYS B 1 351 ? 38.25 -6.684 -0.844 1 94.38 351 CYS B C 1
ATOM 6644 O O . CYS B 1 351 ? 37.438 -7.016 -1.699 1 94.38 351 CYS B O 1
ATOM 6646 N N . ASP B 1 352 ? 39.281 -7.445 -0.487 1 90.75 352 ASP B N 1
ATOM 6647 C CA . ASP B 1 352 ? 39.406 -8.844 -0.877 1 90.75 352 ASP B CA 1
ATOM 6648 C C . ASP B 1 352 ? 38.562 -9.75 0.044 1 90.75 352 ASP B C 1
ATOM 6650 O O . ASP B 1 352 ? 38.094 -9.305 1.092 1 90.75 352 ASP B O 1
ATOM 6654 N N . PRO B 1 353 ? 38.406 -10.969 -0.301 1 86.94 353 PRO B N 1
ATOM 6655 C CA . PRO B 1 353 ? 37.531 -11.867 0.483 1 86.94 353 PRO B CA 1
ATOM 6656 C C . PRO B 1 353 ? 38.031 -12.055 1.914 1 86.94 353 PRO B C 1
ATOM 6658 O O . PRO B 1 353 ? 37.25 -12.203 2.838 1 86.94 353 PRO B O 1
ATOM 6661 N N . ILE B 1 354 ? 39.25 -12.016 2.115 1 84.25 354 ILE B N 1
ATOM 6662 C CA . ILE B 1 354 ? 39.812 -12.227 3.445 1 84.25 354 ILE B CA 1
ATOM 6663 C C . ILE B 1 354 ? 39.531 -11.008 4.316 1 84.25 354 ILE B C 1
ATOM 6665 O O . ILE B 1 354 ? 39.125 -11.141 5.48 1 84.25 354 ILE B O 1
ATOM 6669 N N . ALA B 1 355 ? 39.781 -9.82 3.709 1 88 355 ALA B N 1
ATOM 6670 C CA . ALA B 1 355 ? 39.5 -8.578 4.438 1 88 355 ALA B CA 1
ATOM 6671 C C . ALA B 1 355 ? 38 -8.484 4.805 1 88 355 ALA B C 1
ATOM 6673 O O . ALA B 1 355 ? 37.656 -7.969 5.871 1 88 355 ALA B O 1
ATOM 6674 N N . ILE B 1 356 ? 37.188 -8.938 3.965 1 88.06 356 ILE B N 1
ATOM 6675 C CA . ILE B 1 356 ? 35.75 -8.914 4.227 1 88.06 356 ILE B CA 1
ATOM 6676 C C . ILE B 1 356 ? 35.406 -9.82 5.414 1 88.06 356 ILE B C 1
ATOM 6678 O O . ILE B 1 356 ? 34.688 -9.422 6.32 1 88.06 356 ILE B O 1
ATOM 6682 N N . ALA B 1 357 ? 35.969 -10.961 5.461 1 79.75 357 ALA B N 1
ATOM 6683 C CA . ALA B 1 357 ? 35.688 -11.953 6.492 1 79.75 357 ALA B CA 1
ATOM 6684 C C . ALA B 1 357 ? 36.281 -11.547 7.836 1 79.75 357 ALA B C 1
ATOM 6686 O O . ALA B 1 357 ? 35.719 -11.836 8.891 1 79.75 357 ALA B O 1
ATOM 6687 N N . THR B 1 358 ? 37.344 -10.797 7.812 1 82.56 358 THR B N 1
ATOM 6688 C CA . THR B 1 358 ? 38.062 -10.578 9.055 1 82.56 358 THR B CA 1
ATOM 6689 C C . THR B 1 358 ? 37.812 -9.18 9.609 1 82.56 358 THR B C 1
ATOM 6691 O O . THR B 1 358 ? 37.969 -8.938 10.805 1 82.56 358 THR B O 1
ATOM 6694 N N . CYS B 1 359 ? 37.344 -8.266 8.711 1 89.19 359 CYS B N 1
ATOM 6695 C CA . CYS B 1 359 ? 37.25 -6.891 9.188 1 89.19 359 CYS B CA 1
ATOM 6696 C C . CYS B 1 359 ? 35.875 -6.309 8.93 1 89.19 359 CYS B C 1
ATOM 6698 O O . CYS B 1 359 ? 35.125 -6.047 9.867 1 89.19 359 CYS B O 1
ATOM 6700 N N . THR B 1 360 ? 35.594 -6.191 7.637 1 89.38 360 THR B N 1
ATOM 6701 C CA . THR B 1 360 ? 34.406 -5.438 7.273 1 89.38 360 THR B CA 1
ATOM 6702 C C . THR B 1 360 ? 33.156 -6.086 7.859 1 89.38 360 THR B C 1
ATOM 6704 O O . THR B 1 360 ? 32.281 -5.398 8.391 1 89.38 360 THR B O 1
ATOM 6707 N N . GLN B 1 361 ? 33.031 -7.367 7.77 1 82.81 361 GLN B N 1
ATOM 6708 C CA . GLN B 1 361 ? 31.875 -8.07 8.273 1 82.81 361 GLN B CA 1
ATOM 6709 C C . GLN B 1 361 ? 31.734 -7.898 9.789 1 82.81 361 GLN B C 1
ATOM 6711 O O . GLN B 1 361 ? 30.625 -7.754 10.305 1 82.81 361 GLN B O 1
ATOM 6716 N N . TYR B 1 362 ? 32.75 -7.922 10.359 1 83.31 362 TYR B N 1
ATOM 6717 C CA . TYR B 1 362 ? 32.75 -7.754 11.812 1 83.31 362 TYR B CA 1
ATOM 6718 C C . TYR B 1 362 ? 32.25 -6.371 12.203 1 83.31 362 TYR B C 1
ATOM 6720 O O . TYR B 1 362 ? 31.484 -6.23 13.148 1 83.31 362 TYR B O 1
ATOM 6728 N N . ILE B 1 363 ? 32.656 -5.445 11.484 1 85.94 363 ILE B N 1
ATOM 6729 C CA . ILE B 1 363 ? 32.281 -4.07 11.766 1 85.94 363 ILE B CA 1
ATOM 6730 C C . ILE B 1 363 ? 30.781 -3.896 11.516 1 85.94 363 ILE B C 1
ATOM 6732 O O . ILE B 1 363 ? 30.062 -3.35 12.359 1 85.94 363 ILE B O 1
ATOM 6736 N N . VAL B 1 364 ? 30.297 -4.395 10.453 1 83.44 364 VAL B N 1
ATOM 6737 C CA . VAL B 1 364 ? 28.906 -4.203 10.055 1 83.44 364 VAL B CA 1
ATOM 6738 C C . VAL B 1 364 ? 27.984 -4.953 11.008 1 83.44 364 VAL B C 1
ATOM 6740 O O . VAL B 1 364 ? 26.891 -4.473 11.336 1 83.44 364 VAL B O 1
ATOM 6743 N N . GLU B 1 365 ? 28.375 -6.02 11.516 1 77.75 365 GLU B N 1
ATOM 6744 C CA . GLU B 1 365 ? 27.516 -6.855 12.344 1 77.75 365 GLU B CA 1
ATOM 6745 C C . GLU B 1 365 ? 27.625 -6.461 13.82 1 77.75 365 GLU B C 1
ATOM 6747 O O . GLU B 1 365 ? 26.641 -6.574 14.562 1 77.75 365 GLU B O 1
ATOM 6752 N N . HIS B 1 366 ? 28.703 -5.984 14.227 1 76.5 366 HIS B N 1
ATOM 6753 C CA . HIS B 1 366 ? 28.891 -5.891 15.672 1 76.5 366 HIS B CA 1
ATOM 6754 C C . HIS B 1 366 ? 29.156 -4.449 16.094 1 76.5 366 HIS B C 1
ATOM 6756 O O . HIS B 1 366 ? 29.031 -4.117 17.281 1 76.5 366 HIS B O 1
ATOM 6762 N N . ARG B 1 367 ? 29.5 -3.623 15.242 1 70.94 367 ARG B N 1
ATOM 6763 C CA . ARG B 1 367 ? 29.938 -2.305 15.68 1 70.94 367 ARG B CA 1
ATOM 6764 C C . ARG B 1 367 ? 29.016 -1.212 15.164 1 70.94 367 ARG B C 1
ATOM 6766 O O . ARG B 1 367 ? 29.469 -0.127 14.789 1 70.94 367 ARG B O 1
ATOM 6773 N N . HIS B 1 368 ? 27.703 -1.576 15.023 1 71.5 368 HIS B N 1
ATOM 6774 C CA . HIS B 1 368 ? 26.75 -0.584 14.555 1 71.5 368 HIS B CA 1
ATOM 6775 C C . HIS B 1 368 ? 26.594 0.545 15.57 1 71.5 368 HIS B C 1
ATOM 6777 O O . HIS B 1 368 ? 26.344 1.694 15.195 1 71.5 368 HIS B O 1
ATOM 6783 N N . GLY B 1 369 ? 26.672 0.201 16.781 1 66.38 369 GLY B N 1
ATOM 6784 C CA . GLY B 1 369 ? 26.484 1.148 17.875 1 66.38 369 GLY B CA 1
ATOM 6785 C C . GLY B 1 369 ? 27.578 2.193 17.953 1 66.38 369 GLY B C 1
ATOM 6786 O O . GLY B 1 369 ? 27.375 3.273 18.516 1 66.38 369 GLY B O 1
ATOM 6787 N N . GLU B 1 370 ? 28.734 1.899 17.422 1 68.38 370 GLU B N 1
ATOM 6788 C CA . GLU B 1 370 ? 29.859 2.83 17.469 1 68.38 370 GLU B CA 1
ATOM 6789 C C . GLU B 1 370 ? 29.703 3.949 16.453 1 68.38 370 GLU B C 1
ATOM 6791 O O . GLU B 1 370 ? 30.453 4.93 16.469 1 68.38 370 GLU B O 1
ATOM 6796 N N . LEU B 1 371 ? 28.766 3.762 15.633 1 66.69 371 LEU B N 1
ATOM 6797 C CA . LEU B 1 371 ? 28.5 4.781 14.625 1 66.69 371 LEU B CA 1
ATOM 6798 C C . LEU B 1 371 ? 27.828 6 15.242 1 66.69 371 LEU B C 1
ATOM 6800 O O . LEU B 1 371 ? 27.219 6.805 14.531 1 66.69 371 LEU B O 1
ATOM 6804 N N . ASP B 1 372 ? 27.875 6.184 16.562 1 62.88 372 ASP B N 1
ATOM 6805 C CA . ASP B 1 372 ? 27.188 7.207 17.344 1 62.88 372 ASP B CA 1
ATOM 6806 C C . ASP B 1 372 ? 27.453 8.602 16.766 1 62.88 372 ASP B C 1
ATOM 6808 O O . ASP B 1 372 ? 26.609 9.492 16.906 1 62.88 372 ASP B O 1
ATOM 6812 N N . ASN B 1 373 ? 28.516 8.727 15.953 1 68.56 373 ASN B N 1
ATOM 6813 C CA . ASN B 1 373 ? 28.812 10.086 15.516 1 68.56 373 ASN B CA 1
ATOM 6814 C C . ASN B 1 373 ? 28.062 10.438 14.234 1 68.56 373 ASN B C 1
ATOM 6816 O O . ASN B 1 373 ? 28.141 11.57 13.75 1 68.56 373 ASN B O 1
ATOM 6820 N N . CYS B 1 374 ? 27.312 9.531 13.758 1 80.62 374 CYS B N 1
ATOM 6821 C CA . CYS B 1 374 ? 26.625 9.859 12.516 1 80.62 374 CYS B CA 1
ATOM 6822 C C . CYS B 1 374 ? 25.219 10.383 12.789 1 80.62 374 CYS B C 1
ATOM 6824 O O . CYS B 1 374 ? 24.438 9.734 13.492 1 80.62 374 CYS B O 1
ATOM 6826 N N . THR B 1 375 ? 25.016 11.703 12.625 1 84.94 375 THR B N 1
ATOM 6827 C CA . THR B 1 375 ? 23.672 12.289 12.742 1 84.94 375 THR B CA 1
ATOM 6828 C C . THR B 1 375 ? 23 12.391 11.375 1 84.94 375 THR B C 1
ATOM 6830 O O . THR B 1 375 ? 23.406 13.203 10.539 1 84.94 375 THR B O 1
ATOM 6833 N N . CYS B 1 376 ? 22.188 11.469 11.102 1 90.44 376 CYS B N 1
ATOM 6834 C CA . CYS B 1 376 ? 21.422 11.477 9.852 1 90.44 376 CYS B CA 1
ATOM 6835 C C . CYS B 1 376 ? 19.953 11.742 10.109 1 90.44 376 CYS B C 1
ATOM 6837 O O . CYS B 1 376 ? 19.188 10.812 10.414 1 90.44 376 CYS B O 1
ATOM 6839 N N . PRO B 1 377 ? 19.547 13.008 9.914 1 92.38 377 PRO B N 1
ATOM 6840 C CA . PRO B 1 377 ? 18.125 13.305 10.133 1 92.38 377 PRO B CA 1
ATOM 6841 C C . PRO B 1 377 ? 17.219 12.641 9.094 1 92.38 377 PRO B C 1
ATOM 6843 O O . PRO B 1 377 ? 17.688 12.266 8.016 1 92.38 377 PRO B O 1
ATOM 6846 N N . ILE B 1 378 ? 15.93 12.508 9.422 1 93.19 378 ILE B N 1
ATOM 6847 C CA . ILE B 1 378 ? 14.953 11.969 8.477 1 93.19 378 ILE B CA 1
ATOM 6848 C C . ILE B 1 378 ? 14.742 12.961 7.336 1 93.19 378 ILE B C 1
ATOM 6850 O O . ILE B 1 378 ? 14.75 14.18 7.555 1 93.19 378 ILE B O 1
ATOM 6854 N N . GLU B 1 379 ? 14.656 12.438 6.168 1 94.56 379 GLU B N 1
ATOM 6855 C CA . GLU B 1 379 ? 14.391 13.32 5.035 1 94.56 379 GLU B CA 1
ATOM 6856 C C . GLU B 1 379 ? 13.016 13.969 5.145 1 94.56 379 GLU B C 1
ATOM 6858 O O . GLU B 1 379 ? 12.094 13.383 5.711 1 94.56 379 GLU B O 1
ATOM 6863 N N . CYS B 1 380 ? 12.836 15.172 4.551 1 94.19 380 CYS B N 1
ATOM 6864 C CA . CYS B 1 380 ? 11.602 15.938 4.688 1 94.19 380 CYS B CA 1
ATOM 6865 C C . CYS B 1 380 ? 10.516 15.406 3.758 1 94.19 380 CYS B C 1
ATOM 6867 O O . CYS B 1 380 ? 9.328 15.625 3.992 1 94.19 380 CYS B O 1
ATOM 6869 N N . GLU B 1 381 ? 10.906 14.828 2.701 1 94.38 381 GLU B N 1
ATOM 6870 C CA . GLU B 1 381 ? 9.977 14.156 1.797 1 94.38 381 GLU B CA 1
ATOM 6871 C C . GLU B 1 381 ? 10.398 12.711 1.548 1 94.38 381 GLU B C 1
ATOM 6873 O O . GLU B 1 381 ? 11.539 12.445 1.157 1 94.38 381 GLU B O 1
ATOM 6878 N N . LYS B 1 382 ? 9.492 11.852 1.838 1 93.75 382 LYS B N 1
ATOM 6879 C CA . LYS B 1 382 ? 9.805 10.438 1.683 1 93.75 382 LYS B CA 1
ATOM 6880 C C . LYS B 1 382 ? 8.625 9.68 1.067 1 93.75 382 LYS B C 1
ATOM 6882 O O . LYS B 1 382 ? 7.484 9.836 1.501 1 93.75 382 LYS B O 1
ATOM 6887 N N . LYS B 1 383 ? 8.938 8.914 0.058 1 93.31 383 LYS B N 1
ATOM 6888 C CA . LYS B 1 383 ? 7.938 8.031 -0.539 1 93.31 383 LYS B CA 1
ATOM 6889 C C . LYS B 1 383 ? 8.156 6.582 -0.103 1 93.31 383 LYS B C 1
ATOM 6891 O O . LYS B 1 383 ? 9.273 6.07 -0.166 1 93.31 383 LYS B O 1
ATOM 6896 N N . THR B 1 384 ? 7.176 5.945 0.362 1 93.56 384 THR B N 1
ATOM 6897 C CA . THR B 1 384 ? 7.266 4.562 0.809 1 93.56 384 THR B CA 1
ATOM 6898 C C . THR B 1 384 ? 6.215 3.699 0.11 1 93.56 384 THR B C 1
ATOM 6900 O O . THR B 1 384 ? 5.211 4.215 -0.38 1 93.56 384 THR B O 1
ATOM 6903 N N . PHE B 1 385 ? 6.547 2.402 0.062 1 94.38 385 PHE B N 1
ATOM 6904 C CA . PHE B 1 385 ? 5.641 1.426 -0.537 1 94.38 385 PHE B CA 1
ATOM 6905 C C . PHE B 1 385 ? 5.328 0.306 0.447 1 94.38 385 PHE B C 1
ATOM 6907 O O . PHE B 1 385 ? 6.23 -0.381 0.925 1 94.38 385 PHE B O 1
ATOM 6914 N N . SER B 1 386 ? 4.078 0.211 0.759 1 91.38 386 SER B N 1
ATOM 6915 C CA . SER B 1 386 ? 3.641 -0.91 1.585 1 91.38 386 SER B CA 1
ATOM 6916 C C . SER B 1 386 ? 3.184 -2.084 0.727 1 91.38 386 SER B C 1
ATOM 6918 O O . SER B 1 386 ? 2.551 -1.892 -0.313 1 91.38 386 SER B O 1
ATOM 6920 N N . ALA B 1 387 ? 3.59 -3.287 1.224 1 92.81 387 ALA B N 1
ATOM 6921 C CA . ALA B 1 387 ? 3.277 -4.484 0.448 1 92.81 387 ALA B CA 1
ATOM 6922 C C . ALA B 1 387 ? 2.385 -5.434 1.243 1 92.81 387 ALA B C 1
ATOM 6924 O O . ALA B 1 387 ? 2.662 -5.727 2.408 1 92.81 387 ALA B O 1
ATOM 6925 N N . SER B 1 388 ? 1.286 -5.848 0.664 1 91.5 388 SER B N 1
ATOM 6926 C CA . SER B 1 388 ? 0.442 -6.918 1.182 1 91.5 388 SER B CA 1
ATOM 6927 C C . SER B 1 388 ? 0.594 -8.188 0.354 1 91.5 388 SER B C 1
ATOM 6929 O O . SER B 1 388 ? 0.296 -8.195 -0.843 1 91.5 388 SER B O 1
ATOM 6931 N N . LEU B 1 389 ? 1.012 -9.25 1.053 1 93.88 389 LEU B N 1
ATOM 6932 C CA . LEU B 1 389 ? 1.368 -10.461 0.314 1 93.88 389 LEU B CA 1
ATOM 6933 C C . LEU B 1 389 ? 0.281 -11.523 0.449 1 93.88 389 LEU B C 1
ATOM 6935 O O . LEU B 1 389 ? -0.332 -11.656 1.511 1 93.88 389 LEU B O 1
ATOM 6939 N N . SER B 1 390 ? 0.017 -12.18 -0.625 1 93.75 390 SER B N 1
ATOM 6940 C CA . SER B 1 390 ? -0.803 -13.383 -0.688 1 93.75 390 SER B CA 1
ATOM 6941 C C . SER B 1 390 ? -0.193 -14.422 -1.625 1 93.75 390 SER B C 1
ATOM 6943 O O . SER B 1 390 ? 0.647 -14.086 -2.463 1 93.75 390 SER B O 1
ATOM 6945 N N . SER B 1 391 ? -0.511 -15.672 -1.4 1 93.19 391 SER B N 1
ATOM 6946 C CA . SER B 1 391 ? 0.209 -16.672 -2.18 1 93.19 391 SER B CA 1
ATOM 6947 C C . SER B 1 391 ? -0.725 -17.781 -2.648 1 93.19 391 SER B C 1
ATOM 6949 O O . SER B 1 391 ? -1.725 -18.078 -1.991 1 93.19 391 SER B O 1
ATOM 6951 N N . ALA B 1 392 ? -0.382 -18.281 -3.838 1 93.25 392 ALA B N 1
ATOM 6952 C CA . ALA B 1 392 ? -0.981 -19.469 -4.434 1 93.25 392 ALA B CA 1
ATOM 6953 C C . ALA B 1 392 ? 0.093 -20.438 -4.926 1 93.25 392 ALA B C 1
ATOM 6955 O O . ALA B 1 392 ? 1.287 -20.203 -4.723 1 93.25 392 ALA B O 1
ATOM 6956 N N . LYS B 1 393 ? -0.423 -21.562 -5.332 1 93.94 393 LYS B N 1
ATOM 6957 C CA . LYS B 1 393 ? 0.524 -22.531 -5.859 1 93.94 393 LYS B CA 1
ATOM 6958 C C . LYS B 1 393 ? 0.849 -22.25 -7.324 1 93.94 393 LYS B C 1
ATOM 6960 O O . LYS B 1 393 ? -0.039 -21.906 -8.109 1 93.94 393 LYS B O 1
ATOM 6965 N N . TYR B 1 394 ? 2.105 -22.375 -7.719 1 93.06 394 TYR B N 1
ATOM 6966 C CA . TYR B 1 394 ? 2.578 -22.125 -9.078 1 93.06 394 TYR B CA 1
ATOM 6967 C C . TYR B 1 394 ? 3.715 -23.062 -9.445 1 93.06 394 TYR B C 1
ATOM 6969 O O . TYR B 1 394 ? 4.621 -23.297 -8.641 1 93.06 394 TYR B O 1
ATOM 6977 N N . PRO B 1 395 ? 3.869 -23.531 -10.656 1 91.81 395 PRO B N 1
ATOM 6978 C CA . PRO B 1 395 ? 2.777 -23.562 -11.633 1 91.81 395 PRO B CA 1
ATOM 6979 C C . PRO B 1 395 ? 1.737 -24.641 -11.32 1 91.81 395 PRO B C 1
ATOM 6981 O O . PRO B 1 395 ? 1.981 -25.516 -10.484 1 91.81 395 PRO B O 1
ATOM 6984 N N . SER B 1 396 ? 0.625 -24.453 -11.914 1 90.31 396 SER B N 1
ATOM 6985 C CA . SER B 1 396 ? -0.328 -25.562 -11.836 1 90.31 396 SER B CA 1
ATOM 6986 C C . SER B 1 396 ? 0.236 -26.828 -12.477 1 90.31 396 SER B C 1
ATOM 6988 O O . SER B 1 396 ? 1.194 -26.75 -13.25 1 90.31 396 SER B O 1
ATOM 6990 N N . ASN B 1 397 ? -0.39 -27.953 -12.109 1 90.44 397 ASN B N 1
ATOM 6991 C CA . ASN B 1 397 ? 0.074 -29.203 -12.711 1 90.44 397 ASN B CA 1
ATOM 6992 C C . ASN B 1 397 ? -0.048 -29.172 -14.234 1 90.44 397 ASN B C 1
ATOM 6994 O O . ASN B 1 397 ? 0.852 -29.641 -14.938 1 90.44 397 ASN B O 1
ATOM 6998 N N . PHE B 1 398 ? -1.069 -28.625 -14.664 1 89.44 398 PHE B N 1
ATOM 6999 C CA . PHE B 1 398 ? -1.281 -28.516 -16.109 1 89.44 398 PHE B CA 1
ATOM 7000 C C . PHE B 1 398 ? -0.193 -27.672 -16.75 1 89.44 398 PHE B C 1
ATOM 7002 O O . PHE B 1 398 ? 0.398 -28.062 -17.75 1 89.44 398 PHE B O 1
ATOM 7009 N N . ARG B 1 399 ? 0.074 -26.547 -16.172 1 89.56 399 ARG B N 1
ATOM 7010 C CA . ARG B 1 399 ? 1.056 -25.609 -16.719 1 89.56 399 ARG B CA 1
ATOM 7011 C C . ARG B 1 399 ? 2.469 -26.188 -16.609 1 89.56 399 ARG B C 1
ATOM 7013 O O . ARG B 1 399 ? 3.295 -25.984 -17.5 1 89.56 399 ARG B O 1
ATOM 7020 N N . ALA B 1 400 ? 2.762 -26.844 -15.516 1 91.19 400 ALA B N 1
ATOM 7021 C CA . ALA B 1 400 ? 4.078 -27.453 -15.352 1 91.19 400 ALA B CA 1
ATOM 7022 C C . ALA B 1 400 ? 4.355 -28.469 -16.453 1 91.19 400 ALA B C 1
ATOM 7024 O O . ALA B 1 400 ? 5.453 -28.5 -17.016 1 91.19 400 ALA B O 1
ATOM 7025 N N . ASN B 1 401 ? 3.34 -29.219 -16.781 1 90.12 401 ASN B N 1
ATOM 7026 C CA . ASN B 1 401 ? 3.48 -30.203 -17.844 1 90.12 401 ASN B CA 1
ATOM 7027 C C . ASN B 1 401 ? 3.654 -29.531 -19.203 1 90.12 401 ASN B C 1
ATOM 7029 O O . ASN B 1 401 ? 4.434 -29.984 -20.047 1 90.12 401 ASN B O 1
ATOM 7033 N N . LEU B 1 402 ? 2.904 -28.531 -19.406 1 88.12 402 LEU B N 1
ATOM 7034 C CA . LEU B 1 402 ? 3.027 -27.781 -20.656 1 88.12 402 LEU B CA 1
ATOM 7035 C C . LEU B 1 402 ? 4.418 -27.172 -20.797 1 88.12 402 LEU B C 1
ATOM 7037 O O . LEU B 1 402 ? 5 -27.172 -21.875 1 88.12 402 LEU B O 1
ATOM 7041 N N . PHE B 1 403 ? 4.902 -26.656 -19.672 1 88.38 403 PHE B N 1
ATOM 7042 C CA . PHE B 1 403 ? 6.238 -26.078 -19.703 1 88.38 403 PHE B CA 1
ATOM 7043 C C . PHE B 1 403 ? 7.281 -27.141 -20.031 1 88.38 403 PHE B C 1
ATOM 7045 O O . PHE B 1 403 ? 8.219 -26.875 -20.797 1 88.38 403 PHE B O 1
ATOM 7052 N N . GLU B 1 404 ? 7.145 -28.234 -19.469 1 90.25 404 GLU B N 1
ATOM 7053 C CA . GLU B 1 404 ? 8.055 -29.344 -19.781 1 90.25 404 GLU B CA 1
ATOM 7054 C C . GLU B 1 404 ? 8.023 -29.672 -21.281 1 90.25 404 GLU B C 1
ATOM 7056 O O . GLU B 1 404 ? 9.07 -29.844 -21.891 1 90.25 404 GLU B O 1
ATOM 7061 N N . GLU B 1 405 ? 6.863 -29.703 -21.797 1 87.62 405 GLU B N 1
ATOM 7062 C CA . GLU B 1 405 ? 6.703 -29.984 -23.219 1 87.62 405 GLU B CA 1
ATOM 7063 C C . GLU B 1 405 ? 7.324 -28.875 -24.078 1 87.62 405 GLU B C 1
ATOM 7065 O O . GLU B 1 405 ? 8.023 -29.172 -25.047 1 87.62 405 GLU B O 1
ATOM 7070 N N . TYR B 1 406 ? 7.008 -27.672 -23.703 1 86.62 406 TYR B N 1
ATOM 7071 C CA . TYR B 1 406 ? 7.527 -26.531 -24.469 1 86.62 406 TYR B CA 1
ATOM 7072 C C . TYR B 1 406 ? 9.055 -26.5 -24.422 1 86.62 406 TYR B C 1
ATOM 7074 O O . TYR B 1 406 ? 9.695 -26.109 -25.391 1 86.62 406 TYR B O 1
ATOM 7082 N N . LEU B 1 407 ? 9.586 -26.844 -23.297 1 86.12 407 LEU B N 1
ATOM 7083 C CA . LEU B 1 407 ? 11.039 -26.875 -23.172 1 86.12 407 LEU B CA 1
ATOM 7084 C C . LEU B 1 407 ? 11.633 -28.016 -24 1 86.12 407 LEU B C 1
ATOM 7086 O O . LEU B 1 407 ? 12.656 -27.828 -24.656 1 86.12 407 LEU B O 1
ATOM 7090 N N . ASN B 1 408 ? 10.969 -29.094 -24.031 1 84.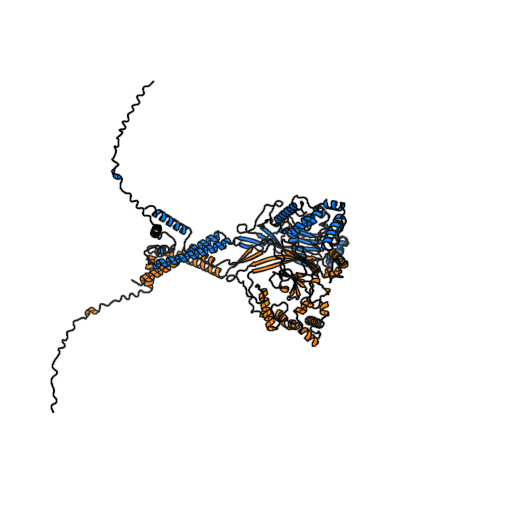81 408 ASN B N 1
ATOM 7091 C CA . ASN B 1 408 ? 11.438 -30.25 -24.797 1 84.81 408 ASN B CA 1
ATOM 7092 C C . ASN B 1 408 ? 11.359 -29.969 -26.297 1 84.81 408 ASN B C 1
ATOM 7094 O O . ASN B 1 408 ? 12.203 -30.438 -27.062 1 84.81 408 ASN B O 1
ATOM 7098 N N . GLU B 1 409 ? 10.359 -29.219 -26.672 1 84.19 409 GLU B N 1
ATOM 7099 C CA . GLU B 1 409 ? 10.164 -28.906 -28.094 1 84.19 409 GLU B CA 1
ATOM 7100 C C . GLU B 1 409 ? 10.953 -27.672 -28.5 1 84.19 409 GLU B C 1
ATOM 7102 O O . GLU B 1 409 ? 10.898 -27.25 -29.656 1 84.19 409 GLU B O 1
ATOM 7107 N N . SER B 1 410 ? 11.633 -27.016 -27.594 1 79.69 410 SER B N 1
ATOM 7108 C CA . SER B 1 410 ? 12.484 -25.844 -27.812 1 79.69 410 SER B CA 1
ATOM 7109 C C . SER B 1 410 ? 11.656 -24.625 -28.172 1 79.69 410 SER B C 1
ATOM 7111 O O . SER B 1 410 ? 12.117 -23.75 -28.906 1 79.69 410 SER B O 1
ATOM 7113 N N . VAL B 1 411 ? 10.375 -24.719 -27.781 1 79.5 411 VAL B N 1
ATOM 7114 C CA . VAL B 1 411 ? 9.539 -23.531 -27.891 1 79.5 411 VAL B CA 1
ATOM 7115 C C . VAL B 1 411 ? 10.008 -22.469 -26.891 1 79.5 411 VAL B C 1
ATOM 7117 O O . VAL B 1 411 ? 10.086 -21.281 -27.234 1 79.5 411 VAL B O 1
ATOM 7120 N N . LEU B 1 412 ? 10.242 -23.016 -25.703 1 78.81 412 LEU B N 1
ATOM 7121 C CA . LEU B 1 412 ? 10.914 -22.203 -24.688 1 78.81 412 LEU B CA 1
ATOM 7122 C C . LEU B 1 412 ? 12.406 -22.516 -24.641 1 78.81 412 LEU B C 1
ATOM 7124 O O . LEU B 1 412 ? 12.789 -23.672 -24.453 1 78.81 412 LEU B O 1
ATOM 7128 N N . ASN B 1 413 ? 13.148 -21.531 -24.969 1 76.94 413 ASN B N 1
ATOM 7129 C CA . ASN B 1 413 ? 14.586 -21.781 -25.031 1 76.94 413 ASN B CA 1
ATOM 7130 C C . ASN B 1 413 ? 15.336 -21.016 -23.953 1 76.94 413 ASN B C 1
ATOM 7132 O O . ASN B 1 413 ? 15.695 -19.844 -24.141 1 76.94 413 ASN B O 1
ATOM 7136 N N . PHE B 1 414 ? 15.367 -21.703 -22.844 1 78.69 414 PHE B N 1
ATOM 7137 C CA . PHE B 1 414 ? 16.172 -21.172 -21.75 1 78.69 414 PHE B CA 1
ATOM 7138 C C . PHE B 1 414 ? 17.453 -21.969 -21.578 1 78.69 414 PHE B C 1
ATOM 7140 O O . PHE B 1 414 ? 17.391 -23.203 -21.422 1 78.69 414 PHE B O 1
ATOM 7147 N N . PRO B 1 415 ? 18.531 -21.359 -21.703 1 72.88 415 PRO B N 1
ATOM 7148 C CA . PRO B 1 415 ? 19.797 -22.078 -21.641 1 72.88 415 PRO B CA 1
ATOM 7149 C C . PRO B 1 415 ? 19.938 -22.922 -20.375 1 72.88 415 PRO B C 1
ATOM 7151 O O . PRO B 1 415 ? 20.484 -24.031 -20.422 1 72.88 415 PRO B O 1
ATOM 7154 N N . SER B 1 416 ? 19.406 -22.531 -19.312 1 73.75 416 SER B N 1
ATOM 7155 C CA . SER B 1 416 ? 19.594 -23.188 -18.031 1 73.75 416 SER B CA 1
ATOM 7156 C C . SER B 1 416 ? 18.547 -24.281 -17.812 1 73.75 416 SER B C 1
ATOM 7158 O O . SER B 1 416 ? 18.641 -25.062 -16.859 1 73.75 416 SER B O 1
ATOM 7160 N N . LEU B 1 417 ? 17.594 -24.391 -18.797 1 79.69 417 LEU B N 1
ATOM 7161 C CA . LEU B 1 417 ? 16.469 -25.281 -18.547 1 79.69 417 LEU B CA 1
ATOM 7162 C C . LEU B 1 417 ? 16.375 -26.359 -19.641 1 79.69 417 LEU B C 1
ATOM 7164 O O . LEU B 1 417 ? 15.305 -26.906 -19.859 1 79.69 417 LEU B O 1
ATOM 7168 N N . LYS B 1 418 ? 17.344 -26.656 -20.391 1 67.94 418 LYS B N 1
ATOM 7169 C CA . LYS B 1 418 ? 17.281 -27.547 -21.547 1 67.94 418 LYS B CA 1
ATOM 7170 C C . LYS B 1 418 ? 16.656 -28.891 -21.172 1 67.94 418 LYS B C 1
ATOM 7172 O O . LYS B 1 418 ? 15.938 -29.5 -21.969 1 67.94 418 LYS B O 1
ATOM 7177 N N . ARG B 1 419 ? 16.75 -29.391 -19.938 1 71.25 419 ARG B N 1
ATOM 7178 C CA . ARG B 1 419 ? 16.156 -30.688 -19.609 1 71.25 419 ARG B CA 1
ATOM 7179 C C . ARG B 1 419 ? 15.445 -30.641 -18.266 1 71.25 419 ARG B C 1
ATOM 7181 O O . ARG B 1 419 ? 15.469 -31.609 -17.5 1 71.25 419 ARG B O 1
ATOM 7188 N N . ALA B 1 420 ? 14.758 -29.656 -18.219 1 84.44 420 ALA B N 1
ATOM 7189 C CA . ALA B 1 420 ? 14.055 -29.516 -16.953 1 84.44 420 ALA B CA 1
ATOM 7190 C C . ALA B 1 420 ? 12.711 -30.25 -16.984 1 84.44 420 ALA B C 1
ATOM 7192 O O . ALA B 1 420 ? 11.953 -30.109 -17.953 1 84.44 420 ALA B O 1
ATOM 7193 N N . ASP B 1 421 ? 12.477 -31.078 -16.047 1 89.31 421 ASP B N 1
ATOM 7194 C CA . ASP B 1 421 ? 11.188 -31.766 -15.953 1 89.31 421 ASP B CA 1
ATOM 7195 C C . ASP B 1 421 ? 10.227 -31 -15.047 1 89.31 421 ASP B C 1
ATOM 7197 O O . ASP B 1 421 ? 10.578 -29.953 -14.516 1 89.31 421 ASP B O 1
ATOM 7201 N N . SER B 1 422 ? 9.039 -31.531 -15 1 90.62 422 SER B N 1
ATOM 7202 C CA . SER B 1 422 ? 7.98 -30.859 -14.242 1 90.62 422 SER B CA 1
ATOM 7203 C C . SER B 1 422 ? 8.359 -30.703 -12.773 1 90.62 422 SER B C 1
ATOM 7205 O O . SER B 1 422 ? 8.031 -29.703 -12.148 1 90.62 422 SER B O 1
ATOM 7207 N N . SER B 1 423 ? 9.031 -31.641 -12.258 1 89.81 423 SER B N 1
ATOM 7208 C CA . SER B 1 423 ? 9.445 -31.562 -10.859 1 89.81 423 SER B CA 1
ATOM 7209 C C . SER B 1 423 ? 10.461 -30.438 -10.656 1 89.81 423 SER B C 1
ATOM 7211 O O . SER B 1 423 ? 10.391 -29.703 -9.672 1 89.81 423 SER B O 1
ATOM 7213 N N . PHE B 1 424 ? 11.406 -30.312 -11.578 1 91.19 424 PHE B N 1
ATOM 7214 C CA . PHE B 1 424 ? 12.383 -29.234 -11.523 1 91.19 424 PHE B CA 1
ATOM 7215 C C . PHE B 1 424 ? 11.695 -27.875 -11.57 1 91.19 424 PHE B C 1
ATOM 7217 O O . PHE B 1 424 ? 12.062 -26.953 -10.828 1 91.19 424 PHE B O 1
ATOM 7224 N N . ILE B 1 425 ? 10.734 -27.812 -12.406 1 92.06 425 ILE B N 1
ATOM 7225 C CA . ILE B 1 425 ? 10.023 -26.547 -12.594 1 92.06 425 ILE B CA 1
ATOM 7226 C C . ILE B 1 425 ? 9.312 -26.156 -11.305 1 92.06 425 ILE B C 1
ATOM 7228 O O . ILE B 1 425 ? 9.422 -25.016 -10.852 1 92.06 425 ILE B O 1
ATOM 7232 N N . LYS B 1 426 ? 8.695 -27.078 -10.664 1 91.62 426 LYS B N 1
ATOM 7233 C CA . LYS B 1 426 ? 7.961 -26.828 -9.43 1 91.62 426 LYS B CA 1
ATOM 7234 C C . LYS B 1 426 ? 8.914 -26.484 -8.289 1 91.62 426 LYS B C 1
ATOM 7236 O O . LYS B 1 426 ? 8.57 -25.672 -7.418 1 91.62 426 LYS B O 1
ATOM 7241 N N . ASP B 1 427 ? 10.094 -26.953 -8.359 1 92.81 427 ASP B N 1
ATOM 7242 C CA . ASP B 1 427 ? 11.047 -26.781 -7.266 1 92.81 427 ASP B CA 1
ATOM 7243 C C . ASP B 1 427 ? 11.859 -25.5 -7.449 1 92.81 427 ASP B C 1
ATOM 7245 O O . ASP B 1 427 ? 12.523 -25.031 -6.52 1 92.81 427 ASP B O 1
ATOM 7249 N N . ASN B 1 428 ? 11.812 -24.906 -8.641 1 94.62 428 ASN B N 1
ATOM 7250 C CA . ASN B 1 428 ? 12.742 -23.797 -8.883 1 94.62 428 ASN B CA 1
ATOM 7251 C C . ASN B 1 428 ? 12.008 -22.531 -9.289 1 94.62 428 ASN B C 1
ATOM 7253 O O . ASN B 1 428 ? 12.516 -21.422 -9.07 1 94.62 428 ASN B O 1
ATOM 7257 N N . PHE B 1 429 ? 10.867 -22.641 -9.898 1 94.94 429 PHE B N 1
ATOM 7258 C CA . PHE B 1 429 ? 10.211 -21.469 -10.477 1 94.94 429 PHE B CA 1
ATOM 7259 C C . PHE B 1 429 ? 9.461 -20.688 -9.398 1 94.94 429 PHE B C 1
ATOM 7261 O O . PHE B 1 429 ? 8.82 -21.281 -8.531 1 94.94 429 PHE B O 1
ATOM 7268 N N . VAL B 1 430 ? 9.641 -19.422 -9.422 1 96.69 430 VAL B N 1
ATOM 7269 C CA . VAL B 1 430 ? 8.945 -18.484 -8.555 1 96.69 430 VAL B CA 1
ATOM 7270 C C . VAL B 1 430 ? 8.18 -17.469 -9.398 1 96.69 430 VAL B C 1
ATOM 7272 O O . VAL B 1 430 ? 8.758 -16.828 -10.281 1 96.69 430 VAL B O 1
ATOM 7275 N N . ALA B 1 431 ? 6.895 -17.406 -9.172 1 96.12 431 ALA B N 1
ATOM 7276 C CA . ALA B 1 431 ? 6.102 -16.375 -9.844 1 96.12 431 ALA B CA 1
ATOM 7277 C C . ALA B 1 431 ? 5.723 -15.258 -8.883 1 96.12 431 ALA B C 1
ATOM 7279 O O . ALA B 1 431 ? 5.332 -15.516 -7.738 1 96.12 431 ALA B O 1
ATOM 7280 N N . VAL B 1 432 ? 5.906 -14.039 -9.32 1 96.75 432 VAL B N 1
ATOM 7281 C CA . VAL B 1 432 ? 5.59 -12.875 -8.5 1 96.75 432 VAL B CA 1
ATOM 7282 C C . VAL B 1 432 ? 4.785 -11.875 -9.32 1 96.75 432 VAL B C 1
ATOM 7284 O O . VAL B 1 432 ? 5.184 -11.5 -10.43 1 96.75 432 VAL B O 1
ATOM 7287 N N . ASP B 1 433 ? 3.656 -11.484 -8.797 1 95.25 433 ASP B N 1
ATOM 7288 C CA . ASP B 1 433 ? 2.861 -10.406 -9.375 1 95.25 433 ASP B CA 1
ATOM 7289 C C . ASP B 1 433 ? 2.881 -9.172 -8.477 1 95.25 433 ASP B C 1
ATOM 7291 O O . ASP B 1 433 ? 2.447 -9.227 -7.328 1 95.25 433 ASP B O 1
ATOM 7295 N N . LEU B 1 434 ? 3.396 -8.117 -9 1 96.81 434 LEU B N 1
ATOM 7296 C CA . LEU B 1 434 ? 3.424 -6.848 -8.289 1 96.81 434 LEU B CA 1
ATOM 7297 C C . LEU B 1 434 ? 2.465 -5.848 -8.922 1 96.81 434 LEU B C 1
ATOM 7299 O O . LEU B 1 434 ? 2.537 -5.59 -10.125 1 96.81 434 LEU B O 1
ATOM 7303 N N . PHE B 1 435 ? 1.548 -5.289 -8.102 1 94.62 435 PHE B N 1
ATOM 7304 C CA . PHE B 1 435 ? 0.584 -4.359 -8.68 1 94.62 435 PHE B CA 1
ATOM 7305 C C . PHE B 1 435 ? 0.088 -3.375 -7.621 1 94.62 435 PHE B C 1
ATOM 7307 O O . PHE B 1 435 ? 0.155 -3.656 -6.426 1 94.62 435 PHE B O 1
ATOM 7314 N N . PHE B 1 436 ? -0.387 -2.215 -8.109 1 92.5 436 PHE B N 1
ATOM 7315 C CA . PHE B 1 436 ? -0.966 -1.239 -7.191 1 92.5 436 PHE B CA 1
ATOM 7316 C C . PHE B 1 436 ? -2.385 -1.638 -6.801 1 92.5 436 PHE B C 1
ATOM 7318 O O . PHE B 1 436 ? -3.176 -2.045 -7.652 1 92.5 436 PHE B O 1
ATOM 7325 N N . SER B 1 437 ? -2.682 -1.553 -5.527 1 87.75 437 SER B N 1
ATOM 7326 C CA . SER B 1 437 ? -4.035 -1.817 -5.043 1 87.75 437 SER B CA 1
ATOM 7327 C C . SER B 1 437 ? -4.926 -0.592 -5.203 1 87.75 437 SER B C 1
ATOM 7329 O O . SER B 1 437 ? -6.156 -0.708 -5.195 1 87.75 437 SER B O 1
ATOM 7331 N N . SER B 1 438 ? -4.367 0.514 -5.316 1 82.25 438 SER B N 1
ATOM 7332 C CA . SER B 1 438 ? -5.078 1.768 -5.547 1 82.25 438 SER B CA 1
ATOM 7333 C C . SER B 1 438 ? -4.27 2.705 -6.438 1 82.25 438 SER B C 1
ATOM 7335 O O . SER B 1 438 ? -3.041 2.732 -6.363 1 82.25 438 SER B O 1
ATOM 7337 N N . LEU B 1 439 ? -5.004 3.389 -7.375 1 74 439 LEU B N 1
ATOM 7338 C CA . LEU B 1 439 ? -4.305 4.293 -8.281 1 74 439 LEU B CA 1
ATOM 7339 C C . LEU B 1 439 ? -4.098 5.656 -7.637 1 74 439 LEU B C 1
ATOM 7341 O O . LEU B 1 439 ? -4.184 6.688 -8.305 1 74 439 LEU B O 1
ATOM 7345 N N . GLY B 1 440 ? -3.953 5.711 -6.418 1 78.94 440 GLY B N 1
ATOM 7346 C CA . GLY B 1 440 ? -3.688 6.957 -5.715 1 78.94 440 GLY B CA 1
ATOM 7347 C C . GLY B 1 440 ? -2.643 6.816 -4.625 1 78.94 440 GLY B C 1
ATOM 7348 O O . GLY B 1 440 ? -2.357 5.707 -4.172 1 78.94 440 GLY B O 1
ATOM 7349 N N . THR B 1 441 ? -1.976 7.965 -4.449 1 82.88 441 THR B N 1
ATOM 7350 C CA . THR B 1 441 ? -0.991 8.047 -3.377 1 82.88 441 THR B CA 1
ATOM 7351 C C . THR B 1 441 ? -1.588 8.719 -2.145 1 82.88 441 THR B C 1
ATOM 7353 O O . THR B 1 441 ? -2.322 9.703 -2.264 1 82.88 441 THR B O 1
ATOM 7356 N N . ASN B 1 442 ? -1.396 8.023 -1.055 1 84.88 442 ASN B N 1
ATOM 7357 C CA . ASN B 1 442 ? -1.7 8.695 0.202 1 84.88 442 ASN B CA 1
ATOM 7358 C C . ASN B 1 442 ? -0.62 9.711 0.568 1 84.88 442 ASN B C 1
ATOM 7360 O O . ASN B 1 442 ? 0.571 9.398 0.53 1 84.88 442 ASN B O 1
ATOM 7364 N N . VAL B 1 443 ? -1.079 10.883 0.786 1 88.44 443 VAL B N 1
ATOM 7365 C CA . VAL B 1 443 ? -0.119 11.914 1.172 1 88.44 443 VAL B CA 1
ATOM 7366 C C . VAL B 1 443 ? -0.342 12.312 2.629 1 88.44 443 VAL B C 1
ATOM 7368 O O . VAL B 1 443 ? -1.418 12.797 2.99 1 88.44 443 VAL B O 1
ATOM 7371 N N . ILE B 1 444 ? 0.605 12.055 3.383 1 88 444 ILE B N 1
ATOM 7372 C CA . ILE B 1 444 ? 0.583 12.43 4.793 1 88 444 ILE B CA 1
ATOM 7373 C C . ILE B 1 444 ? 1.488 13.641 5.02 1 88 444 ILE B C 1
ATOM 7375 O O . ILE B 1 444 ? 2.709 13.547 4.871 1 88 444 ILE B O 1
ATOM 7379 N N . THR B 1 445 ? 0.925 14.695 5.352 1 89.31 445 THR B N 1
ATOM 7380 C CA . THR B 1 445 ? 1.666 15.938 5.547 1 89.31 445 THR B CA 1
ATOM 7381 C C . THR B 1 445 ? 1.627 16.375 7.008 1 89.31 445 THR B C 1
ATOM 7383 O O . THR B 1 445 ? 0.55 16.484 7.598 1 89.31 445 THR B O 1
ATOM 7386 N N . GLN B 1 446 ? 2.811 16.578 7.465 1 88.88 446 GLN B N 1
ATOM 7387 C CA . GLN B 1 446 ? 2.938 17.141 8.805 1 88.88 446 GLN B CA 1
ATOM 7388 C C . GLN B 1 446 ? 3.068 18.656 8.766 1 88.88 446 GLN B C 1
ATOM 7390 O O . GLN B 1 446 ? 3.842 19.188 7.973 1 88.88 446 GLN B O 1
ATOM 7395 N N . GLN B 1 447 ? 2.236 19.281 9.547 1 86.75 447 GLN B N 1
ATOM 7396 C CA . GLN B 1 447 ? 2.309 20.734 9.617 1 86.75 447 GLN B CA 1
ATOM 7397 C C . GLN B 1 447 ? 2.127 21.234 11.055 1 86.75 447 GLN B C 1
ATOM 7399 O O . GLN B 1 447 ? 1.529 20.547 11.883 1 86.75 447 GLN B O 1
ATOM 7404 N N . ALA B 1 448 ? 2.723 22.406 11.227 1 88.12 448 ALA B N 1
ATOM 7405 C CA . ALA B 1 448 ? 2.529 23.016 12.539 1 88.12 448 ALA B CA 1
ATOM 7406 C C . ALA B 1 448 ? 1.064 23.375 12.766 1 88.12 448 ALA B C 1
ATOM 7408 O O . ALA B 1 448 ? 0.449 24.047 11.93 1 88.12 448 ALA B O 1
ATOM 7409 N N . SER B 1 449 ? 0.565 22.906 13.867 1 84.69 449 SER B N 1
ATOM 7410 C CA . SER B 1 449 ? -0.845 23.156 14.148 1 84.69 449 SER B CA 1
ATOM 7411 C C . SER B 1 449 ? -1.033 24.453 14.922 1 84.69 449 SER B C 1
ATOM 7413 O O . SER B 1 449 ? -2.121 25.031 14.922 1 84.69 449 SER B O 1
ATOM 7415 N N . TYR B 1 450 ? -0.024 24.875 15.656 1 89.5 450 TYR B N 1
ATOM 7416 C CA . TYR B 1 450 ? -0.065 26.078 16.5 1 89.5 450 TYR B CA 1
ATOM 7417 C C . TYR B 1 450 ? 1.215 26.891 16.359 1 89.5 450 TYR B C 1
ATOM 7419 O O . TYR B 1 450 ? 2.26 26.516 16.891 1 89.5 450 TYR B O 1
ATOM 7427 N N . THR B 1 451 ? 1.017 28.047 15.602 1 90 451 THR B N 1
ATOM 7428 C CA . THR B 1 451 ? 2.174 28.891 15.312 1 90 451 THR B CA 1
ATOM 7429 C C . THR B 1 451 ? 2.195 30.109 16.219 1 90 451 THR B C 1
ATOM 7431 O O . THR B 1 451 ? 1.321 30.281 17.078 1 90 451 THR B O 1
ATOM 7434 N N . ILE B 1 452 ? 3.221 30.906 16.062 1 91.5 452 ILE B N 1
ATOM 7435 C CA . ILE B 1 452 ? 3.365 32.125 16.844 1 91.5 452 ILE B CA 1
ATOM 7436 C C . ILE B 1 452 ? 2.199 33.062 16.562 1 91.5 452 ILE B C 1
ATOM 7438 O O . ILE B 1 452 ? 1.732 33.781 17.438 1 91.5 452 ILE B O 1
ATOM 7442 N N . VAL B 1 453 ? 1.756 33.062 15.375 1 91 453 VAL B N 1
ATOM 7443 C CA . VAL B 1 453 ? 0.635 33.906 14.984 1 91 453 VAL B CA 1
ATOM 7444 C C . VAL B 1 453 ? -0.63 33.438 15.719 1 91 453 VAL B C 1
ATOM 7446 O O . VAL B 1 453 ? -1.393 34.281 16.219 1 91 453 VAL B O 1
ATOM 7449 N N . SER B 1 454 ? -0.798 32.156 15.797 1 91.69 454 SER B N 1
ATOM 7450 C CA . SER B 1 454 ? -1.937 31.609 16.547 1 91.69 454 SER B CA 1
ATOM 7451 C C . SER B 1 454 ? -1.872 32 18.016 1 91.69 454 SER B C 1
ATOM 7453 O O . SER B 1 454 ? -2.895 32.344 18.609 1 91.69 454 SER B O 1
ATOM 7455 N N . PHE B 1 455 ? -0.716 31.969 18.531 1 92.69 455 PHE B N 1
ATOM 7456 C CA . PHE B 1 455 ? -0.519 32.344 19.922 1 92.69 455 PHE B CA 1
ATOM 7457 C C . PHE B 1 455 ? -0.88 33.812 20.141 1 92.69 455 PHE B C 1
ATOM 7459 O O . PHE B 1 455 ? -1.586 34.156 21.094 1 92.69 455 PHE B O 1
ATOM 7466 N N . MET B 1 456 ? -0.391 34.688 19.266 1 92.81 456 MET B N 1
ATOM 7467 C CA . MET B 1 456 ? -0.664 36.094 19.375 1 92.81 456 MET B CA 1
ATOM 7468 C C . MET B 1 456 ? -2.156 36.375 19.234 1 92.81 456 MET B C 1
ATOM 7470 O O . MET B 1 456 ? -2.703 37.219 19.953 1 92.81 456 MET B O 1
ATOM 7474 N N . CYS B 1 457 ? -2.797 35.625 18.422 1 91.12 457 CYS B N 1
ATOM 7475 C CA . CYS B 1 457 ? -4.23 35.812 18.234 1 91.12 457 CYS B CA 1
ATOM 7476 C C . CYS B 1 457 ? -5.004 35.375 19.469 1 91.12 457 CYS B C 1
ATOM 7478 O O . CYS B 1 457 ? -5.945 36.031 19.891 1 91.12 457 CYS B O 1
ATOM 7480 N N . ASP B 1 458 ? -4.57 34.281 20.016 1 92.75 458 ASP B N 1
ATOM 7481 C CA . ASP B 1 458 ? -5.227 33.781 21.219 1 92.75 458 ASP B CA 1
ATOM 7482 C C . ASP B 1 458 ? -5.004 34.75 22.391 1 92.75 458 ASP B C 1
ATOM 7484 O O . ASP B 1 458 ? -5.906 34.969 23.203 1 92.75 458 ASP B O 1
ATOM 7488 N N . ALA B 1 459 ? -3.828 35.25 22.469 1 92 459 ALA B N 1
ATOM 7489 C CA . ALA B 1 459 ? -3.525 36.219 23.516 1 92 459 ALA B CA 1
ATOM 7490 C C . ALA B 1 459 ? -4.371 37.469 23.359 1 92 459 ALA B C 1
ATOM 7492 O O . ALA B 1 459 ? -4.891 38 24.344 1 92 459 ALA B O 1
ATOM 7493 N N . GLY B 1 460 ? -4.48 37.906 22.141 1 90.31 460 GLY B N 1
ATOM 7494 C CA . GLY B 1 460 ? -5.328 39.062 21.875 1 90.31 460 GLY B CA 1
ATOM 7495 C C . GLY B 1 460 ? -6.793 38.812 22.172 1 90.31 460 GLY B C 1
ATOM 7496 O O . GLY B 1 460 ? -7.496 39.688 22.672 1 90.31 460 GLY B O 1
ATOM 7497 N N . GLY B 1 461 ? -7.219 37.594 21.828 1 89.12 461 GLY B N 1
ATOM 7498 C CA . GLY B 1 461 ? -8.586 37.219 22.156 1 89.12 461 GLY B CA 1
ATOM 7499 C C . GLY B 1 461 ? -8.852 37.188 23.656 1 89.12 461 GLY B C 1
ATOM 7500 O O . GLY B 1 461 ? -9.906 37.625 24.109 1 89.12 461 GLY B O 1
ATOM 7501 N N . ALA B 1 462 ? -7.906 36.781 24.344 1 90.44 462 ALA B N 1
ATOM 7502 C CA . ALA B 1 462 ? -8.039 36.719 25.797 1 90.44 462 ALA B CA 1
ATOM 7503 C C . ALA B 1 462 ? -8.07 38.125 26.391 1 90.44 462 ALA B C 1
ATOM 7505 O O . ALA B 1 462 ? -8.922 38.438 27.234 1 90.44 462 ALA B O 1
ATOM 7506 N N . MET B 1 463 ? -7.184 39 25.969 1 89.31 463 MET B N 1
ATOM 7507 C CA . MET B 1 463 ? -7.145 40.375 26.469 1 89.31 463 MET B CA 1
ATOM 7508 C C . MET B 1 463 ? -8.406 41.125 26.078 1 89.31 463 MET B C 1
ATOM 7510 O O . MET B 1 463 ? -8.969 41.875 26.875 1 89.31 463 MET B O 1
ATOM 7514 N N . GLY B 1 464 ? -8.836 40.875 24.891 1 84.19 464 GLY B N 1
ATOM 7515 C CA . GLY B 1 464 ? -10.055 41.5 24.422 1 84.19 464 GLY B CA 1
ATOM 7516 C C . GLY B 1 464 ? -11.297 41.062 25.156 1 84.19 464 GLY B C 1
ATOM 7517 O O . GLY B 1 464 ? -12.188 41.844 25.453 1 84.19 464 GLY B O 1
ATOM 7518 N N . LEU B 1 465 ? -11.359 39.844 25.5 1 84.75 465 LEU B N 1
ATOM 7519 C CA . LEU B 1 465 ? -12.531 39.281 26.156 1 84.75 465 LEU B CA 1
ATOM 7520 C C . LEU B 1 465 ? -12.648 39.781 27.594 1 84.75 465 LEU B C 1
ATOM 7522 O O . LEU B 1 465 ? -13.742 40.094 28.062 1 84.75 465 LEU B O 1
ATOM 7526 N N . TRP B 1 466 ? -11.516 39.938 28.266 1 86.06 466 TRP B N 1
ATOM 7527 C CA . TRP B 1 466 ? -11.602 40.156 29.719 1 86.06 466 TRP B CA 1
ATOM 7528 C C . TRP B 1 466 ? -11.32 41.594 30.062 1 86.06 466 TRP B C 1
ATOM 7530 O O . TRP B 1 466 ? -11.938 42.156 30.969 1 86.06 466 TRP B O 1
ATOM 7540 N N . ILE B 1 467 ? -10.383 42.281 29.422 1 82.31 467 ILE B N 1
ATOM 7541 C CA . ILE B 1 467 ? -9.984 43.594 29.859 1 82.31 467 ILE B CA 1
ATOM 7542 C C . ILE B 1 467 ? -10.242 44.594 28.734 1 82.31 467 ILE B C 1
ATOM 7544 O O . ILE B 1 467 ? -10.305 45.812 28.969 1 82.31 467 ILE B O 1
ATOM 7548 N N . GLY B 1 468 ? -10.57 44.156 27.594 1 77.12 468 GLY B N 1
ATOM 7549 C CA . GLY B 1 468 ? -10.805 45.031 26.484 1 77.12 468 GLY B CA 1
ATOM 7550 C C . GLY B 1 468 ? -9.578 45.875 26.125 1 77.12 468 GLY B C 1
ATOM 7551 O O . GLY B 1 468 ? -9.711 46.969 25.594 1 77.12 468 GLY B O 1
ATOM 7552 N N . GLY B 1 469 ? -8.469 45.438 26.562 1 78.75 469 GLY B N 1
ATOM 7553 C CA . GLY B 1 469 ? -7.238 46.188 26.312 1 78.75 469 GLY B CA 1
ATOM 7554 C C . GLY B 1 469 ? -6.387 45.562 25.219 1 78.75 469 GLY B C 1
ATOM 7555 O O . GLY B 1 469 ? -6.594 44.406 24.844 1 78.75 469 GLY B O 1
ATOM 7556 N N . SER B 1 470 ? -5.555 46.406 24.578 1 85.12 470 SER B N 1
ATOM 7557 C CA . SER B 1 470 ? -4.59 46 23.562 1 85.12 470 SER B CA 1
ATOM 7558 C C . SER B 1 470 ? -3.168 46.375 23.969 1 85.12 470 SER B C 1
ATOM 7560 O O . SER B 1 470 ? -2.951 46.938 25.047 1 85.12 470 SER B O 1
ATOM 7562 N N . LEU B 1 471 ? -2.279 45.906 23.188 1 84.38 471 LEU B N 1
ATOM 7563 C CA . LEU B 1 471 ? -0.899 46.312 23.438 1 84.38 471 LEU B CA 1
ATOM 7564 C C . LEU B 1 471 ? -0.748 47.844 23.375 1 84.38 471 LEU B C 1
ATOM 7566 O O . LEU B 1 471 ? 0.075 48.406 24.078 1 84.38 471 LEU B O 1
ATOM 7570 N N . LEU B 1 472 ? -1.608 48.438 22.609 1 82.12 472 LEU B N 1
ATOM 7571 C CA . LEU B 1 472 ? -1.595 49.906 22.531 1 82.12 472 LEU B CA 1
ATOM 7572 C C . LEU B 1 472 ? -2.061 50.5 23.859 1 82.12 472 LEU B C 1
ATOM 7574 O O . LEU B 1 472 ? -1.543 51.562 24.281 1 82.12 472 LEU B O 1
ATOM 7578 N N . THR B 1 473 ? -3.02 49.844 24.422 1 79.12 473 THR B N 1
ATOM 7579 C CA . THR B 1 473 ? -3.5 50.344 25.719 1 79.12 473 THR B CA 1
ATOM 7580 C C . THR B 1 473 ? -2.402 50.219 26.766 1 79.12 473 THR B C 1
ATOM 7582 O O . THR B 1 473 ? -2.273 51.094 27.625 1 79.12 473 THR B O 1
ATOM 7585 N N . LEU B 1 474 ? -1.717 49.219 26.625 1 78.25 474 LEU B N 1
ATOM 7586 C CA . LEU B 1 474 ? -0.603 49.062 27.547 1 78.25 474 LEU B CA 1
ATOM 7587 C C . LEU B 1 474 ? 0.438 50.156 27.344 1 78.25 474 LEU B C 1
ATOM 7589 O O . LEU B 1 474 ? 0.985 50.688 28.312 1 78.25 474 LEU B O 1
ATOM 7593 N N . TYR B 1 475 ? 0.68 50.469 26.172 1 80.62 475 TYR B N 1
ATOM 7594 C CA . TYR B 1 475 ? 1.626 51.531 25.891 1 80.62 475 TYR B CA 1
ATOM 7595 C C . TYR B 1 475 ? 1.086 52.875 26.359 1 80.62 475 TYR B C 1
ATOM 7597 O O . TYR B 1 475 ? 1.849 53.75 26.797 1 80.62 475 TYR B O 1
ATOM 7605 N N . GLU B 1 476 ? -0.166 53.062 26.25 1 77.44 476 GLU B N 1
ATOM 7606 C CA . GLU B 1 476 ? -0.789 54.281 26.75 1 77.44 476 GLU B CA 1
ATOM 7607 C C . GLU B 1 476 ? -0.56 54.469 28.25 1 77.44 476 GLU B C 1
ATOM 7609 O O . GLU B 1 476 ? -0.267 55.562 28.719 1 77.44 476 GLU B O 1
ATOM 7614 N N . ILE B 1 477 ? -0.689 53.406 28.844 1 74.31 477 ILE B N 1
ATOM 7615 C CA . ILE B 1 477 ? -0.505 53.438 30.297 1 74.31 477 ILE B CA 1
ATOM 7616 C C . ILE B 1 477 ? 0.951 53.75 30.625 1 74.31 477 ILE B C 1
ATOM 7618 O O . ILE B 1 477 ? 1.229 54.562 31.5 1 74.31 477 ILE B O 1
ATOM 7622 N N . ILE B 1 478 ? 1.817 53.219 29.938 1 77.56 478 ILE B N 1
ATOM 7623 C CA . ILE B 1 478 ? 3.238 53.469 30.156 1 77.56 478 ILE B CA 1
ATOM 7624 C C . ILE B 1 478 ? 3.562 54.906 29.844 1 77.56 478 ILE B C 1
ATOM 7626 O O . ILE B 1 478 ? 4.316 55.562 30.578 1 77.56 478 ILE B O 1
ATOM 7630 N N . ASP B 1 479 ? 2.973 55.375 28.766 1 76.62 479 ASP B N 1
ATOM 7631 C CA . ASP B 1 479 ? 3.17 56.781 28.359 1 76.62 479 ASP B CA 1
ATOM 7632 C C . ASP B 1 479 ? 2.65 57.719 29.438 1 76.62 479 ASP B C 1
ATOM 7634 O O . ASP B 1 479 ? 3.305 58.719 29.75 1 76.62 479 ASP B O 1
ATOM 7638 N N . LEU B 1 480 ? 1.462 57.469 30 1 73.38 480 LEU B N 1
ATOM 7639 C CA . LEU B 1 480 ? 0.864 58.312 31.016 1 73.38 480 LEU B CA 1
ATOM 7640 C C . LEU B 1 480 ? 1.678 58.25 32.312 1 73.38 480 LEU B C 1
ATOM 7642 O O . LEU B 1 480 ? 1.855 59.281 32.969 1 73.38 480 LEU B O 1
ATOM 7646 N N . CYS B 1 481 ? 2.141 57.094 32.562 1 72.25 481 CYS B N 1
ATOM 7647 C CA . CYS B 1 481 ? 2.971 56.938 33.781 1 72.25 481 CYS B CA 1
ATOM 7648 C C . CYS B 1 481 ? 4.289 57.688 33.594 1 72.25 481 CYS B C 1
ATOM 7650 O O . CYS B 1 481 ? 4.777 58.312 34.562 1 72.25 481 CYS B O 1
ATOM 7652 N N . GLY B 1 482 ? 4.844 57.594 32.469 1 71.75 482 GLY B N 1
ATOM 7653 C CA . GLY B 1 482 ? 6.07 58.344 32.188 1 71.75 482 GLY B CA 1
ATOM 7654 C C . GLY B 1 482 ? 5.891 59.844 32.219 1 71.75 482 GLY B C 1
ATOM 7655 O O . GLY B 1 482 ? 6.715 60.562 32.812 1 71.75 482 GLY B O 1
ATOM 7656 N N . HIS B 1 483 ? 4.828 60.281 31.672 1 70.94 483 HIS B N 1
ATOM 7657 C CA . HIS B 1 483 ? 4.543 61.719 31.672 1 70.94 483 HIS B CA 1
ATOM 7658 C C . HIS B 1 483 ? 4.277 62.25 33.062 1 70.94 483 HIS B C 1
ATOM 7660 O O . HIS B 1 483 ? 4.688 63.344 33.406 1 70.94 483 HIS B O 1
ATOM 7666 N N . SER B 1 484 ? 3.596 61.469 33.844 1 66.88 484 SER B N 1
ATOM 7667 C CA . SER B 1 484 ? 3.283 61.906 35.219 1 66.88 484 SER B CA 1
ATOM 7668 C C . SER B 1 484 ? 4.535 61.906 36.094 1 66.88 484 SER B C 1
ATOM 7670 O O . SER B 1 484 ? 4.676 62.75 36.969 1 66.88 484 SER B O 1
ATOM 7672 N N . PHE B 1 485 ? 5.328 61 35.75 1 65.06 485 PHE B N 1
ATOM 7673 C CA . PHE B 1 485 ? 6.57 60.938 36.531 1 65.06 485 PHE B CA 1
ATOM 7674 C C . PHE B 1 485 ? 7.465 62.125 36.188 1 65.06 485 PHE B C 1
ATOM 7676 O O . PHE B 1 485 ? 8.094 62.719 37.094 1 65.06 485 PHE B O 1
ATOM 7683 N N . PHE B 1 486 ? 7.508 62.469 35 1 62.56 486 PHE B N 1
ATOM 7684 C CA . PHE B 1 486 ? 8.344 63.594 34.562 1 62.56 486 PHE B CA 1
ATOM 7685 C C . PHE B 1 486 ? 7.715 64.938 34.969 1 62.56 486 PHE B C 1
ATOM 7687 O O . PHE B 1 486 ? 8.422 65.875 35.25 1 62.56 486 PHE B O 1
ATOM 7694 N N . SER B 1 487 ? 6.41 65 34.969 1 59.5 487 SER B N 1
ATOM 7695 C CA . SER B 1 487 ? 5.758 66.25 35.375 1 59.5 487 SER B CA 1
ATOM 7696 C C . SER B 1 487 ? 5.926 66.438 36.875 1 59.5 487 SER B C 1
ATOM 7698 O O . SER B 1 487 ? 5.945 67.625 37.312 1 59.5 487 SER B O 1
ATOM 7700 N N . THR B 1 488 ? 5.973 65.5 37.594 1 54.84 488 THR B N 1
ATOM 7701 C CA . THR B 1 488 ? 6.156 65.688 39.031 1 54.84 488 THR B CA 1
ATOM 7702 C C . THR B 1 488 ? 7.594 66.062 39.344 1 54.84 488 THR B C 1
ATOM 7704 O O . THR B 1 488 ? 7.875 66.625 40.438 1 54.84 488 THR B O 1
ATOM 7707 N N . ARG B 1 489 ? 8.547 65.812 38.656 1 53.47 489 ARG B N 1
ATOM 7708 C CA . ARG B 1 489 ? 9.922 66.188 38.969 1 53.47 489 ARG B CA 1
ATOM 7709 C C . ARG B 1 489 ? 10.18 67.625 38.625 1 53.47 489 ARG B C 1
ATOM 7711 O O . ARG B 1 489 ? 11.125 68.25 39.156 1 53.47 489 ARG B O 1
ATOM 7718 N N . HIS B 1 490 ? 9.508 68.312 37.656 1 44.03 490 HIS B N 1
ATOM 7719 C CA . HIS B 1 490 ? 9.711 69.75 37.469 1 44.03 490 HIS B CA 1
ATOM 7720 C C . HIS B 1 490 ? 8.5 70.562 37.938 1 44.03 490 HIS B C 1
ATOM 7722 O O . HIS B 1 490 ? 7.512 70.688 37.219 1 44.03 490 HIS B O 1
ATOM 7728 N N . PRO B 1 491 ? 8.438 71 39.344 1 42.5 491 PRO B N 1
ATOM 7729 C CA . PRO B 1 491 ? 7.398 71.875 39.781 1 42.5 491 PRO B CA 1
ATOM 7730 C C . PRO B 1 491 ? 7.41 73.25 39 1 42.5 491 PRO B C 1
ATOM 7732 O O . PRO B 1 491 ? 8.469 73.688 38.562 1 42.5 491 PRO B O 1
#

Sequence (982 aa):
MENNNTTDPRGFVTVKLDTVDRQNIQHAGAKRLDRNFSGVQLVSSWWLALSRSAPEGIGIAGVKYVLVSTESRLRRLGWLVILMVAMTIVSYEIVDRGIYFSTGPLSVNIAVNQREKELTFPKVVVCNYNLYVKSKIQTLPAVDKVLRNYEYRHYDPNRTIALTPEEVSEVKAMDMSRLLEQLAHEKEHMFLRANFAGKPISLDDIIPVFTKEGRCFEINDGLNGTELLKSEGIGRAFGMTLVLNTEQDEYYYNSYLNDATGFIIQLLDQDEVPQVLEQGFDVGPGTLTSVAILATQHIYEKPPYGVCGEKKEKFYEKYSQPKCDLECMTDFVVGECGCRTAYMPGNATVCDPIAIATCTQYIVEHRHGELDNCTCPIECEKKTFSASLSSAKYPSNFRANLFEEYLNESVLNFPSLKRADSSFIKDNFVAVDLFFSSLGTNVITQQASYTIVSFMCDAGGAMGLWIGGSLLTLYEIIDLCGHSFFSTRHPMENNNTTDPRGFVTVKLDTVDRQNIQHAGAKRLDRNFSGVQLVSSWWLALSRSAPEGIGIAGVKYVLVSTESRLRRLGWLVILMVAMTIVSYEIVDRGIYFSTGPLSVNIAVNQREKELTFPKVVVCNYNLYVKSKIQTLPAVDKVLRNYEYRHYDPNRTIALTPEEVSEVKAMDMSRLLEQLAHEKEHMFLRANFAGKPISLDDIIPVFTKEGRCFEINDGLNGTELLKSEGIGRAFGMTLVLNTEQDEYYYNSYLNDATGFIIQLLDQDEVPQVLEQGFDVGPGTLTSVAILATQHIYEKPPYGVCGEKKEKFYEKYSQPKCDLECMTDFVVGECGCRTAYMPGNATVCDPIAIATCTQYIVEHRHGELDNCTCPIECEKKTFSASLSSAKYPSNFRANLFEEYLNESVLNFPSLKRADSSFIKDNFVAVDLFFSSLGTNVITQQASYTIVSFMCDAGGAMGLWIGGSLLTLYEIIDLCGHSFFSTRHP

Radius of gyration: 47.21 Å; Cα contacts (8 Å, |Δi|>4): 1719; chains: 2; bounding box: 170×157×108 Å

pLDDT: mean 81.42, std 18.78, range [18.02, 97.94]

Solvent-accessible surface area (backbone atoms only — not comparable to full-atom values): 53117 Å² total; per-residue (Å²): 137,82,81,77,76,77,77,83,66,84,76,75,78,76,76,77,81,71,82,74,83,70,65,79,71,62,70,71,72,74,73,69,78,70,70,73,67,48,70,65,52,49,51,50,48,36,48,50,47,40,36,68,59,36,54,89,63,55,74,38,49,58,55,40,51,48,46,42,74,88,52,57,68,65,59,24,50,52,43,48,52,52,52,50,52,34,50,50,51,36,51,49,50,39,50,52,48,47,53,55,47,72,64,38,46,48,32,71,46,73,45,74,54,49,74,45,77,60,42,76,53,61,16,39,36,45,28,48,49,57,46,42,30,34,77,53,38,69,73,35,60,59,59,41,43,53,42,50,33,56,46,20,58,76,63,37,64,89,50,75,67,85,74,51,73,67,42,50,54,52,46,58,68,37,43,40,55,59,49,43,68,68,27,29,78,52,66,81,60,27,51,76,41,45,30,45,51,84,37,75,55,56,72,84,58,48,39,79,40,57,39,98,66,36,65,26,34,35,33,46,54,48,59,95,76,44,79,66,50,64,26,71,46,55,37,72,71,33,13,37,40,38,34,33,38,55,52,58,89,31,43,53,81,55,62,94,82,46,46,42,32,28,34,39,38,26,69,40,52,55,87,57,78,87,50,51,74,38,66,31,41,40,39,20,39,30,21,29,37,40,33,37,31,43,46,34,38,39,34,48,29,55,64,88,67,30,74,31,40,84,61,90,55,92,86,47,90,69,68,39,34,69,56,46,48,49,51,47,49,35,53,52,38,30,70,74,64,67,26,32,56,68,53,47,81,79,83,65,50,57,30,19,61,62,51,37,70,71,39,51,50,47,42,68,70,68,45,54,66,72,49,71,82,61,83,60,48,46,44,36,66,45,68,48,65,47,74,48,75,46,77,45,78,22,65,47,74,68,54,30,48,49,49,26,50,32,25,70,69,54,72,48,81,47,89,84,41,62,81,45,45,44,68,51,46,35,64,21,32,26,35,38,38,38,19,34,71,51,58,26,39,30,34,40,36,39,37,78,65,49,52,73,66,55,47,52,50,39,41,48,4,30,31,10,24,38,50,33,40,52,74,63,49,51,48,49,50,51,50,50,52,49,50,34,53,54,49,69,70,59,126,139,87,84,85,80,89,87,90,66,88,74,79,79,78,77,74,78,75,80,73,81,65,64,76,69,63,68,72,68,76,72,68,74,69,70,70,67,48,71,64,50,49,51,50,47,42,49,50,48,42,35,68,57,37,55,87,63,56,64,38,76,56,55,40,53,47,45,40,74,88,49,58,68,66,59,22,51,51,44,46,52,52,51,50,51,35,49,50,52,36,51,49,52,41,50,52,48,48,53,54,48,72,68,40,48,70,35,59,31,73,44,72,55,51,72,44,76,58,41,74,51,61,15,40,35,44,29,47,52,57,48,43,30,34,78,52,38,69,73,36,61,59,60,42,40,52,43,50,32,56,47,19,58,76,76,38,66,88,51,73,66,86,71,52,72,68,42,49,52,52,46,60,68,38,43,39,56,60,49,44,67,67,26,29,78,50,65,82,59,27,50,74,41,44,29,46,50,86,36,77,55,56,70,84,57,47,38,79,41,57,40,98,66,35,66,25,34,33,34,44,55,46,59,95,74,45,79,65,51,63,24,57,45,54,8,60,68,31,13,37,40,36,33,32,38,57,52,65,90,30,53,52,82,54,65,94,85,52,85,63,71,29,35,39,36,26,66,40,50,54,88,58,76,87,50,53,89,82,67,33,50,79,48,41,44,32,18,28,38,39,32,38,31,45,46,35,36,38,33,48,28,51,64,89,65,31,72,30,39,83,60,90,54,91,84,50,92,70,68,40,33,68,56,44,50,49,52,48,49,36,53,50,38,30,70,74,65,67,24,30,55,69,54,45,79,78,86,66,51,56,31,19,62,61,52,36,71,69,36,50,50,49,43,69,73,70,44,60,76,71,50,71,81,60,85,57,47,47,42,37,66,45,68,45,64,48,76,48,74,25,40,23,26,17,56,20,73,54,48,30,50,48,48,28,50,32,28,69,69,56,61,45,81,46,88,84,42,67,82,46,45,45,67,52,48,35,65,22,32,26,35,38,38,38,19,33,54,50,57,26,40,32,36,39,34,38,38,77,65,49,51,72,64,54,45,48,12,51,41,7,38,39,32,36,73,58,46,44,32,16,56,40,38,53,48,49,51,50,50,52,52,50,51,40,55,55,52,67,73,59,127

Foldseek 3Di:
DDPCPPCPDDCPPPPPPDDPDPPDPPDPPPPPCCPPCDPVNLVVLLLLLCLVPPLVDFPWPLPVQLSPPVDDPVSNVVSVVLVVVLVVQLVVLLVVLVVVVVVLDKDKDKDPFPFDQKDFFFKKKKFWLFQFFQVQVVVLVLSVQVLVCLVCVVVPVVDHDDDDPVSVVVLQVDFVLVVSVRGGDDLLQWWQFKDALRHGDDVVQWAWAQDPSGIITIHQLCPPPDDTQIFRDFDLNRFMKTKTFQPVVRGDRDHPPRPAGFMWMDTFHSQDADDRVVGTDTFAFQKEKEKAKAKAKEAFDDPPSTFADADDDDFGDGDALVSLLLQLLQVVQCVWLVAGDPNGDDDTGHGGPVSCVPGSVCCVPPVSVVSVPRDRGGHRMGMDMDIDIDMDGPDDPVVLQVVQVCLCVCVRPRPSCNRPHSVSNRRTIYMYGYTYNGSGYMYMYMDRPDDPVNSVVSSQVSCCVRTVDDVVSVVVVVVSSVVSSVVVVPD/DQPDDDDPDDCPDPPPPDDPCPPDPPPPPPPPCPVPCDPVNLVVLLLVLCLVVPLVFFPWPLPVQLSPPVDDPVSNVVSVVQVVVLVVVLVVLLVVLVVVQVVLDKDKDKDPFPFDQKDFFFKKKKFWLFQFFQVQVVVQVLSVQVLVCLVCVVVPVPDHDDDDPVSVVVLQPDFVLVVSVRGGDDLLQWWQFKDALRHGDDSVQWAWAQDPSGIITIHQLCPPPDDTQIFRDFDLNHFMKTKTFNPVVRGDRDRPVRPAGFMWMATFHNQDADDRVVGTDTFAFQKEKEKAKAKAKEAFDDPPSTFADADDDDFGDGDALVSLLLQLLQVVQCVWLVAGDRNGDDDTGHGGPVSCVPGSVCCVPPVSVVSVPRDRGGHRMGMDMDIDIDMDGPDDPVVLQVVQVCLCVCVRPRPSCNHPHSVSNRRTITMYGYTYNGSGYIYMYMDRPDHPVNSVVSSVVSCCVRTVDDVVSVVSVVVSSVVSSVVVVPD

Organism: Strongylocentrotus purpuratus (NCBI:txid7668)